Protein AF-0000000087155849 (afdb_homodimer)

Secondary structure (DSSP, 8-state):
-----------TT---PPP-SEEEEEEESSHHHHHHHHHHHTSGGGTTEEEEEEESHHHHHHHHHTTS---SEEEEE--TTS-HHHHHHHHHHHPPTT-EEEEEEPTT----HHHHHHTTEEEEEESSPPHHHHHHHHHHHHH-STT--PPEEEEEEESSTTSSHHHHHHHHHHHHHHHS---EEEEE--TTT--HHHHTT---S--HHHHHT-SS---HHHHHHHPEEEETTEEEE------SS-----TTTTHHHHHHHHHH-SEEEEE--S---HHHHHHHHH-SEEEEEE-SSHHHHHHHHHHHHHHHHH-TTSPPPEEEEEEET-TT-----HHHHHHHHTS--S-EEEP-HHHHHHHHHHT--HHHH-TTSHHHHHHHHHHHHHHT---HHHHHHHHHHHHHHHHHHHHTT-/-----------TT---PPP-SEEEEEEESSHHHHHHHHHHHTSGGGTTEEEEEEESHHHHHHHHHHHS---SEEEEE--TTS-HHHHHHHHHHHPPTT-EEEEEEPTT----HHHHHHTTEEEEEESSPPHHHHHHHHHHHHH-STT--PPEEEEEEESSTTSSHHHHHHHHHHHHHHHS---EEEEE--TTT--HHHHTT---S--HHHHHT-SS---HHHHHHHPEEEETTEEEE------SS-----TTTTHHHHHHHHHH-SEEEEE--S---HHHHHHHHH-SEEEEEE-SSHHHHHHHHHHHHHHHHH-TTSPPPEEEEEEET-TT-----HHHHHHHHTS--S-EEEP-HHHHHHHHHHT--HHHH-TTSHHHHHHHHHHHHHHT---HHHHHHHHHHHHHHHHHHHHHH-

InterPro domains:
  IPR025669 AAA domain [PF13614] (152-315)
  IPR027417 P-loop containing nucleoside triphosphate hydrolase [G3DSA:3.40.50.300] (150-393)
  IPR027417 P-loop containing nucleoside triphosphate hydrolase [SSF52540] (152-393)
  IPR050625 ParA/MinD ATPase [PTHR43384] (145-398)

Organism: NCBI:txid2511166

pLDDT: mean 89.04, std 16.23, range [25.33, 98.94]

Radius of gyration: 33.98 Å; Cα contacts (8 Å, |Δi|>4): 1554; chains: 2; bounding box: 78×112×89 Å

Nearest PDB structures (foldseek):
  3ea0-assembly1_A  TM=8.846E-01  e=7.416E-14  Chlorobaculum tepidum TLS
  3ea0-assembly1_B  TM=8.672E-01  e=1.400E-13  Chlorobaculum tepidum TLS
  4n0p-assembly2_B  TM=9.136E-01  e=2.828E-12  Caulobacter vibrioides CB15
  4n0p-assembly5_E  TM=9.265E-01  e=3.394E-11  Caulobacter vibrioides CB15
  1qmp-assembly3_C  TM=7.664E-01  e=9.665E-04  Geobacillus stearothermophilus

Sequence (836 aa):
MTAPQQDEPPHADDYIAPAPRISVQAFCASVATATTARAAAEDRRLAKAHLSVHMGGIVAAIDTYHKAPTPNVIVLETEPDKDFLAGLDELATVCDPGTRVVVLGTPGEVAPYRELVRRGVNDYVVGPVKVLDIVRSICSLFSASEAVSVGRLIAVAGAKGGVGASTIAHNVAWTIARDLGLDSVVIDLDLAFGTAGLDYNQDPVQGIANAVFAPERPDTAFMDRLLAKCSDHLSLLAAPATLDQVYDFGADAFDAIFDTMRMTTSCIVLDVPHQWTAWTKRVLVGADDILIVAEPDLANMRNTKNMLNLLKSARPNDRPPLYCLNQVGMPKRPEIEVKEFAKSIESQPIAAIPFDCRLFGEAANNGQMIAEVSARHRTTKTFLQIAQRLTGRPDLAEERESLLSPILKRLQGRRAAGMTAPQQDEPPHADDYIAPAPRISVQAFCASVATATTARAAAEDRRLAKAHLSVHMGGIVAAIDTYHKAPTPNVIVLETEPDKDFLAGLDELATVCDPGTRVVVLGTPGEVAPYRELVRRGVNDYVVGPVKVLDIVRSICSLFSASEAVSVGRLIAVAGAKGGVGASTIAHNVAWTIARDLGLDSVVIDLDLAFGTAGLDYNQDPVQGIANAVFAPERPDTAFMDRLLAKCSDHLSLLAAPATLDQVYDFGADAFDAIFDTMRMTTSCIVLDVPHQWTAWTKRVLVGADDILIVAEPDLANMRNTKNMLNLLKSARPNDRPPLYCLNQVGMPKRPEIEVKEFAKSIESQPIAAIPFDCRLFGEAANNGQMIAEVSARHRTTKTFLQIAQRLTGRPDLAEERESLLSPILKRLQGRRAAG

Foldseek 3Di:
DPPPPPPDPPPPPPDQAAAAQWEEEEEDADPLVQVQQVVLCLALSCVNYHYYYHYDFLVVLLVVLVVPADIQEYEGEDDPVDPVLVSLQSNVVSHDPNREYEYEYEAPDPPPPVSCVVSRHPYYHYDPDHSVNVRRSNRVVPVPDPPQQQAAFEEFEELDPPLCSLLLLLQLQVCCCPVVVFQEEEEEPPQQAGQLCLLLVHDDPAADCCQLPPPDQDALVNRVVQWDDSDPRYTYRDHNNHVPDDDDDDQCSCVSVSNRCRRPGHYYGYHQYHDDDNNSVSSQLNGQAYEYEAAFDDSSLVSVLVVQVVSCVSNVPHDGHAYEHEQPDDPPDDGHDQVNSCVSSVHHHQYYYHRDCPQSVVSSNVSHRSCVSPVPDPNVVRSNSVSCVRNVPPDPVVVVVVVCVVVVVVVVVVVVVD/DDPPPPPPPPPPPPDQAAAAQWEEEEEEADPLVQVLQVVLCLALSCVNYHYYYHYDFLVVLLVVLVVPADIQEYEGEDDPVDPVLVSLQSNVVSHDPNREYEYEYEAPDPDPVVSCVVSRHPYYHYDPDHSVNVRRSNRCVPVPDPPQQQAAFEEFEELDPPLCSLLLLLQLQVCCCPVVVFQEEEEEPPQQAGQLCLLLVHDDPAADCCQLPPPDQDALVNRVVQWDDSDPRYTYRDHNNHVPDDDDDDQCSCVSVSNRCRRPGHYYRYHQYHDDDNNSVSSQLNGLAYEYEAAFDDSRLVSVLVVQVVSCVSRVPHDGHAYEHEQPDDPPDDGHDQVNSCVSSVHHHQYYYHRDCPQSVVSSNVSHRSCVSPVPDPNVVRSNSVSCVRNVPPDPVVVVCVVCVVVVVVVVVVVVVD

Structure (mmCIF, N/CA/C/O backbone):
data_AF-0000000087155849-model_v1
#
loop_
_entity.id
_entity.type
_entity.pdbx_description
1 polymer 'Septum site-determining protein MinD'
#
loop_
_atom_site.group_PDB
_atom_site.id
_atom_site.type_symbol
_atom_site.label_atom_id
_atom_site.label_alt_id
_atom_site.label_comp_id
_atom_site.label_asym_id
_atom_site.label_entity_id
_atom_site.label_seq_id
_atom_site.pdbx_PDB_ins_code
_atom_site.Cartn_x
_atom_site.Cartn_y
_atom_site.Cartn_z
_atom_site.occupancy
_atom_site.B_iso_or_equiv
_atom_site.auth_seq_id
_atom_site.auth_comp_id
_atom_site.auth_asym_id
_atom_site.auth_atom_id
_atom_site.pdbx_PDB_model_num
ATOM 1 N N . MET A 1 1 ? -2.629 48.656 43.031 1 27.56 1 MET A N 1
ATOM 2 C CA . MET A 1 1 ? -1.814 47.469 42.812 1 27.56 1 MET A CA 1
ATOM 3 C C . MET A 1 1 ? -2.273 46.688 41.594 1 27.56 1 MET A C 1
ATOM 5 O O . MET A 1 1 ? -3.357 46.094 41.594 1 27.56 1 MET A O 1
ATOM 9 N N . THR A 1 2 ? -1.999 47.156 40.344 1 30.59 2 THR A N 1
ATOM 10 C CA . THR A 1 2 ? -2.553 46.781 39.031 1 30.59 2 THR A CA 1
ATOM 11 C C . THR A 1 2 ? -2.17 45.344 38.688 1 30.59 2 THR A C 1
ATOM 13 O O . THR A 1 2 ? -0.992 44.969 38.719 1 30.59 2 THR A O 1
ATOM 16 N N . ALA A 1 3 ? -3.115 44.344 38.812 1 38.62 3 ALA A N 1
ATOM 17 C CA . ALA A 1 3 ? -2.93 42.938 38.594 1 38.62 3 ALA A CA 1
ATOM 18 C C . ALA A 1 3 ? -2.18 42.688 37.281 1 38.62 3 ALA A C 1
ATOM 20 O O . ALA A 1 3 ? -2.469 43.312 36.25 1 38.62 3 ALA A O 1
ATOM 21 N N . PRO A 1 4 ? -0.916 42.188 37.375 1 33.47 4 PRO A N 1
ATOM 22 C CA . PRO A 1 4 ? -0.141 41.906 36.156 1 33.47 4 PRO A CA 1
ATOM 23 C C . PRO A 1 4 ? -0.95 41.188 35.094 1 33.47 4 PRO A C 1
ATOM 25 O O . PRO A 1 4 ? -1.827 40.375 35.438 1 33.47 4 PRO A O 1
ATOM 28 N N . GLN A 1 5 ? -1.259 41.812 33.969 1 30.84 5 GLN A N 1
ATOM 29 C CA . GLN A 1 5 ? -1.946 41.25 32.812 1 30.84 5 GLN A CA 1
ATOM 30 C C . GLN A 1 5 ? -1.403 39.875 32.469 1 30.84 5 GLN A C 1
ATOM 32 O O . GLN A 1 5 ? -0.206 39.719 32.25 1 30.84 5 GLN A O 1
ATOM 37 N N . GLN A 1 6 ? -1.918 38.812 33.062 1 31.44 6 GLN A N 1
ATOM 38 C CA . GLN A 1 6 ? -1.651 37.438 32.719 1 31.44 6 GLN A CA 1
ATOM 39 C C . GLN A 1 6 ? -1.479 37.25 31.203 1 31.44 6 GLN A C 1
ATOM 41 O O . GLN A 1 6 ? -2.33 37.688 30.422 1 31.44 6 GLN A O 1
ATOM 46 N N . ASP A 1 7 ? -0.251 37.281 30.656 1 31.78 7 ASP A N 1
ATOM 47 C CA . ASP A 1 7 ? 0.122 36.906 29.297 1 31.78 7 ASP A CA 1
ATOM 48 C C . ASP A 1 7 ? -0.764 35.781 28.766 1 31.78 7 ASP A C 1
ATOM 50 O O . ASP A 1 7 ? -0.834 34.719 29.375 1 31.78 7 ASP A O 1
ATOM 54 N N . GLU A 1 8 ? -1.928 36.062 28.203 1 33.41 8 GLU A N 1
ATOM 55 C CA . GLU A 1 8 ? -2.773 35.094 27.516 1 33.41 8 GLU A CA 1
ATOM 56 C C . GLU A 1 8 ? -1.933 34.062 26.781 1 33.41 8 GLU A C 1
ATOM 58 O O . GLU A 1 8 ? -0.895 34.406 26.203 1 33.41 8 GLU A O 1
ATOM 63 N N . PRO A 1 9 ? -1.971 32.781 27.172 1 35.34 9 PRO A N 1
ATOM 64 C CA . PRO A 1 9 ? -1.247 31.75 26.438 1 35.34 9 PRO A CA 1
ATOM 65 C C . PRO A 1 9 ? -1.222 32 24.938 1 35.34 9 PRO A C 1
ATOM 67 O O . PRO A 1 9 ? -2.127 32.656 24.391 1 35.34 9 PRO A O 1
ATOM 70 N N . PRO A 1 10 ? -0.081 32.219 24.328 1 36.31 10 PRO A N 1
ATOM 71 C CA . PRO A 1 10 ? -0.07 32.344 22.875 1 36.31 10 PRO A CA 1
ATOM 72 C C . PRO A 1 10 ? -1.186 31.547 22.203 1 36.31 10 PRO A C 1
ATOM 74 O O . PRO A 1 10 ? -1.538 30.453 22.656 1 36.31 10 PRO A O 1
ATOM 77 N N . HIS A 1 11 ? -2.266 32.031 21.703 1 35.94 11 HIS A N 1
ATOM 78 C CA . HIS A 1 11 ? -3.338 31.438 20.922 1 35.94 11 HIS A CA 1
ATOM 79 C C . HIS A 1 11 ? -2.828 30.25 20.109 1 35.94 11 HIS A C 1
ATOM 81 O O . HIS A 1 11 ? -1.78 30.344 19.453 1 35.94 11 HIS A O 1
ATOM 87 N N . ALA A 1 12 ? -2.939 29.047 20.469 1 40.12 12 ALA A N 1
ATOM 88 C CA . ALA A 1 12 ? -2.84 27.781 19.766 1 40.12 12 ALA A CA 1
ATOM 89 C C . ALA A 1 12 ? -2.867 27.969 18.25 1 40.12 12 ALA A C 1
ATOM 91 O O . ALA A 1 12 ? -2.428 27.109 17.5 1 40.12 12 ALA A O 1
ATOM 92 N N . ASP A 1 13 ? -3.605 28.938 17.594 1 47.88 13 ASP A N 1
ATOM 93 C CA . ASP A 1 13 ? -4.105 29.094 16.234 1 47.88 13 ASP A CA 1
ATOM 94 C C . ASP A 1 13 ? -3.014 29.609 15.305 1 47.88 13 ASP A C 1
ATOM 96 O O . ASP A 1 13 ? -3.305 30.156 14.234 1 47.88 13 ASP A O 1
ATOM 100 N N . ASP A 1 14 ? -1.793 29.891 15.758 1 63.94 14 ASP A N 1
ATOM 101 C CA . ASP A 1 14 ? -0.992 30.594 14.758 1 63.94 14 ASP A CA 1
ATOM 102 C C . ASP A 1 14 ? -0.389 29.609 13.758 1 63.94 14 ASP A C 1
ATOM 104 O O . ASP A 1 14 ? 0.672 29.031 14.008 1 63.94 14 ASP A O 1
ATOM 108 N N . TYR A 1 15 ? -1.086 29.234 12.797 1 78.81 15 TYR A N 1
ATOM 109 C CA . TYR A 1 15 ? -0.652 28.406 11.672 1 78.81 15 TYR A CA 1
ATOM 110 C C . TYR A 1 15 ? 0.608 28.984 11.039 1 78.81 15 TYR A C 1
ATOM 112 O O . TYR A 1 15 ? 0.673 30.172 10.742 1 78.81 15 TYR A O 1
ATOM 120 N N . ILE A 1 16 ? 1.7 28.25 11.102 1 85.38 16 ILE A N 1
ATOM 121 C CA . ILE A 1 16 ? 2.916 28.609 10.383 1 85.38 16 ILE A CA 1
ATOM 122 C C . ILE A 1 16 ? 2.979 27.844 9.062 1 85.38 16 ILE A C 1
ATOM 124 O O . ILE A 1 16 ? 3.182 26.625 9.047 1 85.38 16 ILE A O 1
ATOM 128 N N . ALA A 1 17 ? 2.855 28.469 7.973 1 84.06 17 ALA A N 1
ATOM 129 C CA . ALA A 1 17 ? 2.977 27.859 6.652 1 84.06 17 ALA A CA 1
ATOM 130 C C . ALA A 1 17 ? 4.414 27.422 6.379 1 84.06 17 ALA A C 1
ATOM 132 O O . ALA A 1 17 ? 5.359 28.125 6.742 1 84.06 17 ALA A O 1
ATOM 133 N N . PRO A 1 18 ? 4.586 26.281 5.766 1 86.12 18 PRO A N 1
ATOM 134 C CA . PRO A 1 18 ? 5.945 25.828 5.465 1 86.12 18 PRO A CA 1
ATOM 135 C C . PRO A 1 18 ? 6.691 26.766 4.523 1 86.12 18 PRO A C 1
ATOM 137 O O . PRO A 1 18 ? 6.07 27.406 3.666 1 86.12 18 PRO A O 1
ATOM 140 N N . ALA A 1 19 ? 7.996 26.859 4.691 1 88.69 19 ALA A N 1
ATOM 141 C CA . ALA A 1 19 ? 8.852 27.688 3.838 1 88.69 19 ALA A CA 1
ATOM 142 C C . ALA A 1 19 ? 9.055 27.031 2.473 1 88.69 19 ALA A C 1
ATOM 144 O O . ALA A 1 19 ? 9.031 25.812 2.355 1 88.69 19 ALA A O 1
ATOM 145 N N . PRO A 1 20 ? 9.203 27.812 1.436 1 87.06 20 PRO A N 1
ATOM 146 C CA . PRO A 1 20 ? 9.57 27.266 0.127 1 87.06 20 PRO A CA 1
ATOM 147 C C . PRO A 1 20 ? 11.031 26.812 0.062 1 87.06 20 PRO A C 1
ATOM 149 O O . PRO A 1 20 ? 11.695 26.719 1.097 1 87.06 20 PRO A O 1
ATOM 152 N N . ARG A 1 21 ? 11.414 26.375 -1.143 1 86.38 21 ARG A N 1
ATOM 153 C CA . ARG A 1 21 ? 12.812 26.016 -1.339 1 86.38 21 ARG A CA 1
ATOM 154 C C . ARG A 1 21 ? 13.711 27.234 -1.292 1 86.38 21 ARG A C 1
ATOM 156 O O . ARG A 1 21 ? 13.719 28.047 -2.221 1 86.38 21 ARG A O 1
ATOM 163 N N . ILE A 1 22 ? 14.523 27.391 -0.165 1 91.19 22 ILE A N 1
ATOM 164 C CA . ILE A 1 22 ? 15.422 28.531 0.044 1 91.19 22 ILE A CA 1
ATOM 165 C C . ILE A 1 22 ? 16.656 28.078 0.81 1 91.19 22 ILE A C 1
ATOM 167 O O . ILE A 1 22 ? 16.656 27.016 1.436 1 91.19 22 ILE A O 1
ATOM 171 N N . SER A 1 23 ? 17.688 28.844 0.66 1 94.12 23 SER A N 1
ATOM 172 C CA . SER A 1 23 ? 18.891 28.625 1.467 1 94.12 23 SER A CA 1
ATOM 173 C C . SER A 1 23 ? 18.906 29.562 2.674 1 94.12 23 SER A C 1
ATOM 175 O O . SER A 1 23 ? 18.609 30.75 2.555 1 94.12 23 SER A O 1
ATOM 177 N N . VAL A 1 24 ? 19.156 28.984 3.84 1 96.75 24 VAL A N 1
ATOM 178 C CA . VAL A 1 24 ? 19.219 29.75 5.086 1 96.75 24 VAL A CA 1
ATOM 179 C C . VAL A 1 24 ? 20.547 29.453 5.797 1 96.75 24 VAL A C 1
ATOM 181 O O . VAL A 1 24 ? 20.969 28.297 5.871 1 96.75 24 VAL A O 1
ATOM 184 N N . GLN A 1 25 ? 21.234 30.469 6.242 1 97.5 25 GLN A N 1
ATOM 185 C CA . GLN A 1 25 ? 22.422 30.281 7.07 1 97.5 25 GLN A CA 1
ATOM 186 C C . GLN A 1 25 ? 22.297 31.047 8.391 1 97.5 25 GLN A C 1
ATOM 188 O O . GLN A 1 25 ? 22.031 32.25 8.398 1 97.5 25 GLN A O 1
ATOM 193 N N . ALA A 1 26 ? 22.453 30.328 9.438 1 98.31 26 ALA A N 1
ATOM 194 C CA . ALA A 1 26 ? 22.391 30.922 10.773 1 98.31 26 ALA A CA 1
ATOM 195 C C . ALA A 1 26 ? 23.797 31.078 11.367 1 98.31 26 ALA A C 1
ATOM 197 O O . ALA A 1 26 ? 24.594 30.156 11.32 1 98.31 26 ALA A O 1
ATOM 198 N N . PHE A 1 27 ? 24.094 32.25 11.828 1 97.75 27 PHE A N 1
ATOM 199 C CA . PHE A 1 27 ? 25.344 32.531 12.531 1 97.75 27 PHE A CA 1
ATOM 200 C C . PHE A 1 27 ? 25.078 32.812 14 1 97.75 27 PHE A C 1
ATOM 202 O O . PHE A 1 27 ? 24.672 33.938 14.352 1 97.75 27 PHE A O 1
ATOM 209 N N . CYS A 1 28 ? 25.391 31.844 14.82 1 96.25 28 CYS A N 1
ATOM 210 C CA . CYS A 1 28 ? 25.047 31.891 16.234 1 96.25 28 CYS A CA 1
ATOM 211 C C . CYS A 1 28 ? 26.234 32.312 17.078 1 96.25 28 CYS A C 1
ATOM 213 O O . CYS A 1 28 ? 27.375 32 16.75 1 96.25 28 CYS A O 1
ATOM 215 N N . ALA A 1 29 ? 25.906 33 18.141 1 93.25 29 ALA A N 1
ATOM 216 C CA . ALA A 1 29 ? 26.938 33.438 19.078 1 93.25 29 ALA A CA 1
ATOM 217 C C . ALA A 1 29 ? 27.062 32.469 20.25 1 93.25 29 ALA A C 1
ATOM 219 O O . ALA A 1 29 ? 28.141 32.344 20.844 1 93.25 29 ALA A O 1
ATOM 220 N N . SER A 1 30 ? 26.016 31.781 20.578 1 93.19 30 SER A N 1
ATOM 221 C CA . SER A 1 30 ? 26.016 30.844 21.703 1 93.19 30 SER A CA 1
ATOM 222 C C . SER A 1 30 ? 25.719 29.422 21.234 1 93.19 30 SER A C 1
ATOM 224 O O . SER A 1 30 ? 25.078 29.234 20.188 1 93.19 30 SER A O 1
ATOM 226 N N . VAL A 1 31 ? 26.188 28.516 22.047 1 94.94 31 VAL A N 1
ATOM 227 C CA . VAL A 1 31 ? 25.938 27.109 21.75 1 94.94 31 VAL A CA 1
ATOM 228 C C . VAL A 1 31 ? 24.453 26.797 21.906 1 94.94 31 VAL A C 1
ATOM 230 O O . VAL A 1 31 ? 23.906 25.984 21.156 1 94.94 31 VAL A O 1
ATOM 233 N N . ALA A 1 32 ? 23.859 27.453 22.844 1 94.56 32 ALA A N 1
ATOM 234 C CA . ALA A 1 32 ? 22.422 27.266 23.078 1 94.56 32 ALA A CA 1
ATOM 235 C C . ALA A 1 32 ? 21.609 27.641 21.844 1 94.56 32 ALA A C 1
ATOM 237 O O . ALA A 1 32 ? 20.734 26.891 21.422 1 94.56 32 ALA A O 1
ATOM 238 N N . THR A 1 33 ? 21.938 28.766 21.266 1 94.75 33 THR A N 1
ATOM 239 C CA . THR A 1 33 ? 21.234 29.219 20.078 1 94.75 33 THR A CA 1
ATOM 240 C C . THR A 1 33 ? 21.516 28.297 18.891 1 94.75 33 THR A C 1
ATOM 242 O O . THR A 1 33 ? 20.625 28.016 18.094 1 94.75 33 THR A O 1
ATOM 245 N N . ALA A 1 34 ? 22.734 27.828 18.75 1 96.81 34 ALA A N 1
ATOM 246 C CA . ALA A 1 34 ? 23.109 26.906 17.672 1 96.81 34 ALA A CA 1
ATOM 247 C C . ALA A 1 34 ? 22.312 25.609 17.766 1 96.81 34 ALA A C 1
ATOM 249 O O . ALA A 1 34 ? 21.859 25.078 16.75 1 96.81 34 ALA A O 1
ATOM 250 N N . THR A 1 35 ? 22.188 25.125 18.969 1 97 35 THR A N 1
ATOM 251 C CA . THR A 1 35 ? 21.422 23.906 19.188 1 97 35 THR A CA 1
ATOM 252 C C . THR A 1 35 ? 19.969 24.094 18.797 1 97 35 THR A C 1
ATOM 254 O O . THR A 1 35 ? 19.375 23.234 18.125 1 97 35 THR A O 1
ATOM 257 N N . THR A 1 36 ? 19.422 25.234 19.172 1 96.62 36 THR A N 1
ATOM 258 C CA . THR A 1 36 ? 18.047 25.562 18.844 1 96.62 36 THR A CA 1
ATOM 259 C C . THR A 1 36 ? 17.875 25.703 17.328 1 96.62 36 THR A C 1
ATOM 261 O O . THR A 1 36 ? 16.891 25.219 16.766 1 96.62 36 THR A O 1
ATOM 264 N N . ALA A 1 37 ? 18.797 26.297 16.688 1 96.56 37 ALA A N 1
ATOM 265 C CA . ALA A 1 37 ? 18.75 26.5 15.242 1 96.56 37 ALA A CA 1
ATOM 266 C C . ALA A 1 37 ? 18.844 25.156 14.508 1 96.56 37 ALA A C 1
ATOM 268 O O . ALA A 1 37 ? 18.156 24.953 13.5 1 96.56 37 ALA A O 1
ATOM 269 N N . ARG A 1 38 ? 19.672 24.297 14.984 1 96.75 38 ARG A N 1
ATOM 270 C CA . ARG A 1 38 ? 19.781 22.969 14.383 1 96.75 38 ARG A CA 1
ATOM 271 C C . ARG A 1 38 ? 18.484 22.188 14.516 1 96.75 38 ARG A C 1
ATOM 273 O O . ARG A 1 38 ? 18.062 21.5 13.578 1 96.75 38 ARG A O 1
ATOM 280 N N . ALA A 1 39 ? 17.859 22.297 15.656 1 96.31 39 ALA A N 1
ATOM 281 C CA . ALA A 1 39 ? 16.547 21.672 15.867 1 96.31 39 ALA A CA 1
ATOM 282 C C . ALA A 1 39 ? 15.5 22.266 14.93 1 96.31 39 ALA A C 1
ATOM 284 O O . ALA A 1 39 ? 14.641 21.547 14.406 1 96.31 39 ALA A O 1
ATOM 285 N N . ALA A 1 40 ? 15.57 23.547 14.703 1 96.19 40 ALA A N 1
ATOM 286 C CA . ALA A 1 40 ? 14.664 24.203 13.773 1 96.19 40 ALA A CA 1
ATOM 287 C C . ALA A 1 40 ? 14.852 23.688 12.352 1 96.19 40 ALA A C 1
ATOM 289 O O . ALA A 1 40 ? 13.875 23.516 11.609 1 96.19 40 ALA A O 1
ATOM 290 N N . ALA A 1 41 ? 16.094 23.375 12 1 95 41 ALA A N 1
ATOM 291 C CA . ALA A 1 41 ? 16.406 22.875 10.672 1 95 41 ALA A CA 1
ATOM 292 C C . ALA A 1 41 ? 15.727 21.531 10.406 1 95 41 ALA A C 1
ATOM 294 O O . ALA A 1 41 ? 15.461 21.172 9.258 1 95 41 ALA A O 1
ATOM 295 N N . GLU A 1 42 ? 15.367 20.828 11.469 1 93.31 42 GLU A N 1
ATOM 296 C CA . GLU A 1 42 ? 14.773 19.516 11.359 1 93.31 42 GLU A CA 1
ATOM 297 C C . GLU A 1 42 ? 13.25 19.594 11.344 1 93.31 42 GLU A C 1
ATOM 299 O O . GLU A 1 42 ? 12.57 18.578 11.148 1 93.31 42 GLU A O 1
ATOM 304 N N . ASP A 1 43 ? 12.703 20.781 11.578 1 93.69 43 ASP A N 1
ATOM 305 C CA . ASP A 1 43 ? 11.25 20.969 11.586 1 93.69 43 ASP A CA 1
ATOM 306 C C . ASP A 1 43 ? 10.664 20.781 10.195 1 93.69 43 ASP A C 1
ATOM 308 O O . ASP A 1 43 ? 11.234 21.25 9.203 1 93.69 43 ASP A O 1
ATOM 312 N N . ARG A 1 44 ? 9.453 20.188 10.07 1 90.12 44 ARG A N 1
ATOM 313 C CA . ARG A 1 44 ? 8.82 19.859 8.789 1 90.12 44 ARG A CA 1
ATOM 314 C C . ARG A 1 44 ? 8.562 21.125 7.973 1 90.12 44 ARG A C 1
ATOM 316 O O . ARG A 1 44 ? 8.562 21.078 6.742 1 90.12 44 ARG A O 1
ATOM 323 N N . ARG A 1 45 ? 8.273 22.219 8.586 1 92.25 45 ARG A N 1
ATOM 324 C CA . ARG A 1 45 ? 7.953 23.469 7.895 1 92.25 45 ARG A CA 1
ATOM 325 C C . ARG A 1 45 ? 9.188 24.062 7.227 1 92.25 45 ARG A C 1
ATOM 327 O O . ARG A 1 45 ? 9.078 24.906 6.352 1 92.25 45 ARG A O 1
ATOM 334 N N . LEU A 1 46 ? 10.391 23.562 7.59 1 92.5 46 LEU A N 1
ATOM 335 C CA . LEU A 1 46 ? 11.633 24 6.969 1 92.5 46 LEU A CA 1
ATOM 336 C C . LEU A 1 46 ? 12.266 22.875 6.164 1 92.5 46 LEU A C 1
ATOM 338 O O . LEU A 1 46 ? 13.453 22.922 5.836 1 92.5 46 LEU A O 1
ATOM 342 N N . ALA A 1 47 ? 11.438 21.844 5.879 1 90.06 47 ALA A N 1
ATOM 343 C CA . ALA A 1 47 ? 11.938 20.672 5.172 1 90.06 47 ALA A CA 1
ATOM 344 C C . ALA A 1 47 ? 12.484 21.047 3.799 1 90.06 47 ALA A C 1
ATOM 346 O O . ALA A 1 47 ? 13.43 20.422 3.309 1 90.06 47 ALA A O 1
ATOM 347 N N . LYS A 1 48 ? 12.023 22.031 3.166 1 88.44 48 LYS A N 1
ATOM 348 C CA . LYS A 1 48 ? 12.469 22.438 1.836 1 88.44 48 LYS A CA 1
ATOM 349 C C . LYS A 1 48 ? 13.531 23.531 1.923 1 88.44 48 LYS A C 1
ATOM 351 O O . LYS A 1 48 ? 14.156 23.875 0.917 1 88.44 48 LYS A O 1
ATOM 356 N N . ALA A 1 49 ? 13.695 24.016 3.156 1 91.69 49 ALA A N 1
ATOM 357 C CA . ALA A 1 49 ? 14.727 25.031 3.381 1 91.69 49 ALA A CA 1
ATOM 358 C C . ALA A 1 49 ? 16.062 24.375 3.756 1 91.69 49 ALA A C 1
ATOM 360 O O . ALA A 1 49 ? 16.078 23.391 4.508 1 91.69 49 ALA A O 1
ATOM 361 N N . HIS A 1 50 ? 17.109 24.734 3.139 1 93 50 HIS A N 1
ATOM 362 C CA . HIS A 1 50 ? 18.422 24.266 3.527 1 93 50 HIS A CA 1
ATOM 363 C C . HIS A 1 50 ? 19.062 25.188 4.562 1 93 50 HIS A C 1
ATOM 365 O O . HIS A 1 50 ? 19.781 26.125 4.207 1 93 50 HIS A O 1
ATOM 371 N N . LEU A 1 51 ? 18.797 24.859 5.84 1 96 51 LEU A N 1
ATOM 372 C CA . LEU A 1 51 ? 19.297 25.688 6.93 1 96 51 LEU A CA 1
ATOM 373 C C . LEU A 1 51 ? 20.609 25.125 7.469 1 96 51 LEU A C 1
ATOM 375 O O . LEU A 1 51 ? 20.641 24 7.98 1 96 51 LEU A O 1
ATOM 379 N N . SER A 1 52 ? 21.703 25.844 7.281 1 97 52 SER A N 1
ATOM 380 C CA . SER A 1 52 ? 22.984 25.5 7.883 1 97 52 SER A CA 1
ATOM 381 C C . SER A 1 52 ? 23.297 26.406 9.062 1 97 52 SER A C 1
ATOM 383 O O . SER A 1 52 ? 22.969 27.594 9.055 1 97 52 SER A O 1
ATOM 385 N N . VAL A 1 53 ? 23.938 25.828 10.055 1 97.88 53 VAL A N 1
ATOM 386 C CA . VAL A 1 53 ? 24.188 26.547 11.305 1 97.88 53 VAL A CA 1
ATOM 387 C C . VAL A 1 53 ? 25.688 26.719 11.508 1 97.88 53 VAL A C 1
ATOM 389 O O . VAL A 1 53 ? 26.453 25.75 11.438 1 97.88 53 VAL A O 1
ATOM 392 N N . HIS A 1 54 ? 26.094 27.938 11.742 1 96.94 54 HIS A N 1
ATOM 393 C CA . HIS A 1 54 ? 27.484 28.297 11.992 1 96.94 54 HIS A CA 1
ATOM 394 C C . HIS A 1 54 ? 27.641 29.047 13.305 1 96.94 54 HIS A C 1
ATOM 396 O O . HIS A 1 54 ? 26.672 29.625 13.805 1 96.94 54 HIS A O 1
ATOM 402 N N . MET A 1 55 ? 28.828 28.953 13.828 1 96.88 55 MET A N 1
ATOM 403 C CA . MET A 1 55 ? 29.172 29.766 14.992 1 96.88 55 MET A CA 1
ATOM 404 C C . MET A 1 55 ? 29.906 31.031 14.586 1 96.88 55 MET A C 1
ATOM 406 O O . MET A 1 55 ? 30.344 31.156 13.438 1 96.88 55 MET A O 1
ATOM 410 N N . GLY A 1 56 ? 30 32 15.531 1 94.56 56 GLY A N 1
ATOM 411 C CA . GLY A 1 56 ? 30.844 33.188 15.32 1 94.56 56 GLY A CA 1
ATOM 412 C C . GLY A 1 56 ? 30.047 34.438 15.109 1 94.56 56 GLY A C 1
ATOM 413 O O . GLY A 1 56 ? 30.641 35.531 14.906 1 94.56 56 GLY A O 1
ATOM 414 N N . GLY A 1 57 ? 28.766 34.312 15.094 1 94.38 57 GLY A N 1
ATOM 415 C CA . GLY A 1 57 ? 27.922 35.5 15.047 1 94.38 57 GLY A CA 1
ATOM 416 C C . GLY A 1 57 ? 28.109 36.312 13.789 1 94.38 57 GLY A C 1
ATOM 417 O O . GLY A 1 57 ? 28.406 35.75 12.719 1 94.38 57 GLY A O 1
ATOM 418 N N . ILE A 1 58 ? 27.906 37.594 13.922 1 95.19 58 ILE A N 1
ATOM 419 C CA . ILE A 1 58 ? 27.844 38.5 12.766 1 95.19 58 ILE A CA 1
ATOM 420 C C . ILE A 1 58 ? 29.234 38.625 12.141 1 95.19 58 ILE A C 1
ATOM 422 O O . ILE A 1 58 ? 29.359 38.781 10.93 1 95.19 58 ILE A O 1
ATOM 426 N N . VAL A 1 59 ? 30.266 38.5 12.898 1 95.12 59 VAL A N 1
ATOM 427 C CA . VAL A 1 59 ? 31.641 38.594 12.383 1 95.12 59 VAL A CA 1
ATOM 428 C C . VAL A 1 59 ? 31.922 37.469 11.422 1 95.12 59 VAL A C 1
ATOM 430 O O . VAL A 1 59 ? 32.438 37.656 10.328 1 95.12 59 VAL A O 1
ATOM 433 N N . ALA A 1 60 ? 31.484 36.312 11.836 1 96.31 60 ALA A N 1
ATOM 434 C CA . ALA A 1 60 ? 31.672 35.156 10.977 1 96.31 60 ALA A CA 1
ATOM 435 C C . ALA A 1 60 ? 30.875 35.281 9.695 1 96.31 60 ALA A C 1
ATOM 437 O O . ALA A 1 60 ? 31.312 34.844 8.625 1 96.31 60 ALA A O 1
ATOM 438 N N . ALA A 1 61 ? 29.672 35.781 9.758 1 97.19 61 ALA A N 1
ATOM 439 C CA . ALA A 1 61 ? 28.828 36 8.586 1 97.19 61 ALA A CA 1
ATOM 440 C C . ALA A 1 61 ? 29.5 36.906 7.57 1 97.19 61 ALA A C 1
ATOM 442 O O . ALA A 1 61 ? 29.578 36.594 6.383 1 97.19 61 ALA A O 1
ATOM 443 N N . ILE A 1 62 ? 30.078 38.031 8.07 1 96.19 62 ILE A N 1
ATOM 444 C CA . ILE A 1 62 ? 30.734 39 7.207 1 96.19 62 ILE A CA 1
ATOM 445 C C . ILE A 1 62 ? 31.938 38.344 6.52 1 96.19 62 ILE A C 1
ATOM 447 O O . ILE A 1 62 ? 32.125 38.5 5.309 1 96.19 62 ILE A O 1
ATOM 451 N N . ASP A 1 63 ? 32.719 37.594 7.273 1 96.06 63 ASP A N 1
ATOM 452 C CA . ASP A 1 63 ? 33.875 36.906 6.723 1 96.06 63 ASP A CA 1
ATOM 453 C C . ASP A 1 63 ? 33.5 35.938 5.629 1 96.06 63 ASP A C 1
ATOM 455 O O . ASP A 1 63 ? 34.156 35.844 4.602 1 96.06 63 ASP A O 1
ATOM 459 N N . THR A 1 64 ? 32.438 35.25 5.875 1 96.25 64 THR A N 1
ATOM 460 C CA . THR A 1 64 ? 31.953 34.219 4.945 1 96.25 64 THR A CA 1
ATOM 461 C C . THR A 1 64 ? 31.5 34.875 3.635 1 96.25 64 THR A C 1
ATOM 463 O O . THR A 1 64 ? 31.844 34.375 2.555 1 96.25 64 THR A O 1
ATOM 466 N N . TYR A 1 65 ? 30.797 36 3.75 1 95.88 65 TYR A N 1
ATOM 467 C CA . TYR A 1 65 ? 30.141 36.531 2.572 1 95.88 65 TYR A CA 1
ATOM 468 C C . TYR A 1 65 ? 31.047 37.469 1.814 1 95.88 65 TYR A C 1
ATOM 470 O O . TYR A 1 65 ? 30.703 37.969 0.736 1 95.88 65 TYR A O 1
ATOM 478 N N . HIS A 1 66 ? 32.281 37.719 2.354 1 92.31 66 HIS A N 1
ATOM 479 C CA . HIS A 1 66 ? 33.344 38.375 1.572 1 92.31 66 HIS A CA 1
ATOM 480 C C . HIS A 1 66 ? 33.812 37.469 0.434 1 92.31 66 HIS A C 1
ATOM 482 O O . HIS A 1 66 ? 34.281 37.969 -0.597 1 92.31 66 HIS A O 1
ATOM 488 N N . LYS A 1 67 ? 33.594 36.219 0.636 1 91 67 LYS A N 1
ATOM 489 C CA . LYS A 1 67 ? 34.188 35.25 -0.271 1 91 67 LYS A CA 1
ATOM 490 C C . LYS A 1 67 ? 33.094 34.438 -0.991 1 91 67 LYS A C 1
ATOM 492 O O . LYS A 1 67 ? 33.406 33.625 -1.844 1 91 67 LYS A O 1
ATOM 497 N N . ALA A 1 68 ? 31.922 34.562 -0.626 1 90.75 68 ALA A N 1
ATOM 498 C CA . ALA A 1 68 ? 30.844 33.75 -1.171 1 90.75 68 ALA A CA 1
ATOM 499 C C . ALA A 1 68 ? 29.547 34.562 -1.289 1 90.75 68 ALA A C 1
ATOM 501 O O . ALA A 1 68 ? 29.359 35.531 -0.57 1 90.75 68 ALA A O 1
ATOM 502 N N . PRO A 1 69 ? 28.688 34.188 -2.195 1 92.5 69 PRO A N 1
ATOM 503 C CA . PRO A 1 69 ? 27.391 34.844 -2.266 1 92.5 69 PRO A CA 1
ATOM 504 C C . PRO A 1 69 ? 26.516 34.562 -1.042 1 92.5 69 PRO A C 1
ATOM 506 O O . PRO A 1 69 ? 26.703 33.562 -0.358 1 92.5 69 PRO A O 1
ATOM 509 N N . THR A 1 70 ? 25.578 35.438 -0.721 1 95.06 70 THR A N 1
ATOM 510 C CA . THR A 1 70 ? 24.703 35.281 0.435 1 95.06 70 THR A CA 1
ATOM 511 C C . THR A 1 70 ? 23.547 34.344 0.11 1 95.06 70 THR A C 1
ATOM 513 O O . THR A 1 70 ? 23.172 34.188 -1.056 1 95.06 70 THR A O 1
ATOM 516 N N . PRO A 1 71 ? 23.016 33.656 1.153 1 96.12 71 PRO A N 1
ATOM 517 C CA . PRO A 1 71 ? 21.797 32.875 0.982 1 96.12 71 PRO A CA 1
ATOM 518 C C . PRO A 1 71 ? 20.547 33.75 0.872 1 96.12 71 PRO A C 1
ATOM 520 O O . PRO A 1 71 ? 20.625 34.969 0.864 1 96.12 71 PRO A O 1
ATOM 523 N N . ASN A 1 72 ? 19.375 33.062 0.762 1 94.25 72 ASN A N 1
ATOM 524 C CA . ASN A 1 72 ? 18.094 33.781 0.741 1 94.25 72 ASN A CA 1
ATOM 525 C C . ASN A 1 72 ? 17.812 34.469 2.082 1 94.25 72 ASN A C 1
ATOM 527 O O . ASN A 1 72 ? 17.25 35.562 2.127 1 94.25 72 ASN A O 1
ATOM 531 N N . VAL A 1 73 ? 18.203 33.781 3.18 1 96.44 73 VAL A N 1
ATOM 532 C CA . VAL A 1 73 ? 17.938 34.281 4.523 1 96.44 73 VAL A CA 1
ATOM 533 C C . VAL A 1 73 ? 19.188 34.125 5.387 1 96.44 73 VAL A C 1
ATOM 535 O O . VAL A 1 73 ? 19.828 33.062 5.375 1 96.44 73 VAL A O 1
ATOM 538 N N . ILE A 1 74 ? 19.562 35.188 6.109 1 97.44 74 ILE A N 1
ATOM 539 C CA . ILE A 1 74 ? 20.609 35.125 7.121 1 97.44 74 ILE A CA 1
ATOM 540 C C . ILE A 1 74 ? 20 35.312 8.508 1 97.44 74 ILE A C 1
ATOM 542 O O . ILE A 1 74 ? 19.203 36.219 8.734 1 97.44 74 ILE A O 1
ATOM 546 N N . VAL A 1 75 ? 20.297 34.375 9.391 1 97.69 75 VAL A N 1
ATOM 547 C CA . VAL A 1 75 ? 19.875 34.5 10.781 1 97.69 75 VAL A CA 1
ATOM 548 C C . VAL A 1 75 ? 21.078 34.844 11.664 1 97.69 75 VAL A C 1
ATOM 550 O O . VAL A 1 75 ? 22.078 34.125 11.656 1 97.69 75 VAL A O 1
ATOM 553 N N . LEU A 1 76 ? 20.953 35.938 12.438 1 96.19 76 LEU A N 1
ATOM 554 C CA . LEU A 1 76 ? 22.078 36.438 13.234 1 96.19 76 LEU A CA 1
ATOM 555 C C . LEU A 1 76 ? 21.703 36.531 14.703 1 96.19 76 LEU A C 1
ATOM 557 O O . LEU A 1 76 ? 20.641 37.062 15.039 1 96.19 76 LEU A O 1
ATOM 561 N N . GLU A 1 77 ? 22.547 36.031 15.523 1 94.62 77 GLU A N 1
ATOM 562 C CA . GLU A 1 77 ? 22.375 36.25 16.953 1 94.62 77 GLU A CA 1
ATOM 563 C C . GLU A 1 77 ? 23.172 37.469 17.422 1 94.62 77 GLU A C 1
ATOM 565 O O . GLU A 1 77 ? 24.344 37.625 17.047 1 94.62 77 GLU A O 1
ATOM 570 N N . THR A 1 78 ? 22.531 38.219 18.266 1 91.38 78 THR A N 1
ATOM 571 C CA . THR A 1 78 ? 23.25 39.375 18.797 1 91.38 78 THR A CA 1
ATOM 572 C C . THR A 1 78 ? 24.234 38.938 19.875 1 91.38 78 THR A C 1
ATOM 574 O O . THR A 1 78 ? 24.047 37.906 20.516 1 91.38 78 THR A O 1
ATOM 577 N N . GLU A 1 79 ? 25.266 39.656 19.906 1 84.94 79 GLU A N 1
ATOM 578 C CA . GLU A 1 79 ? 26.266 39.5 20.953 1 84.94 79 GLU A CA 1
ATOM 579 C C . GLU A 1 79 ? 26.375 40.75 21.828 1 84.94 79 GLU A C 1
ATOM 581 O O . GLU A 1 79 ? 26.609 41.844 21.328 1 84.94 79 GLU A O 1
ATOM 586 N N . PRO A 1 80 ? 26.188 40.594 23.141 1 76.75 80 PRO A N 1
ATOM 587 C CA . PRO A 1 80 ? 26.188 41.781 24.016 1 76.75 80 PRO A CA 1
ATOM 588 C C . PRO A 1 80 ? 27.484 42.594 23.938 1 76.75 80 PRO A C 1
ATOM 590 O O . PRO A 1 80 ? 27.453 43.812 24.094 1 76.75 80 PRO A O 1
ATOM 593 N N . ASP A 1 81 ? 28.609 42.031 23.734 1 74.56 81 ASP A N 1
ATOM 594 C CA . ASP A 1 81 ? 29.906 42.688 23.828 1 74.56 81 ASP A CA 1
ATOM 595 C C . ASP A 1 81 ? 30.312 43.312 22.484 1 74.56 81 ASP A C 1
ATOM 597 O O . ASP A 1 81 ? 31.391 43.875 22.375 1 74.56 81 ASP A O 1
ATOM 601 N N . LYS A 1 82 ? 29.391 43.312 21.547 1 76.81 82 LYS A N 1
ATOM 602 C CA . LYS A 1 82 ? 29.766 43.781 20.219 1 76.81 82 LYS A CA 1
ATOM 603 C C . LYS A 1 82 ? 28.797 44.875 19.734 1 76.81 82 LYS A C 1
ATOM 605 O O . LYS A 1 82 ? 27.641 44.875 20.141 1 76.81 82 LYS A O 1
ATOM 610 N N . ASP A 1 83 ? 29.375 45.781 19.078 1 86.56 83 ASP A N 1
ATOM 611 C CA . ASP A 1 83 ? 28.516 46.75 18.375 1 86.56 83 ASP A CA 1
ATOM 612 C C . ASP A 1 83 ? 27.781 46.094 17.219 1 86.56 83 ASP A C 1
ATOM 614 O O . ASP A 1 83 ? 28.281 46.094 16.078 1 86.56 83 ASP A O 1
ATOM 618 N N . PHE A 1 84 ? 26.656 45.594 17.469 1 90.06 84 PHE A N 1
ATOM 619 C CA . PHE A 1 84 ? 25.891 44.781 16.516 1 90.06 84 PHE A CA 1
ATOM 620 C C . PHE A 1 84 ? 25.422 45.656 15.344 1 90.06 84 PHE A C 1
ATOM 622 O O . PHE A 1 84 ? 25.391 45.219 14.203 1 90.06 84 PHE A O 1
ATOM 629 N N . LEU A 1 85 ? 25.141 46.969 15.625 1 89.75 85 LEU A N 1
ATOM 630 C CA . LEU A 1 85 ? 24.656 47.875 14.586 1 89.75 85 LEU A CA 1
ATOM 631 C C . LEU A 1 85 ? 25.766 48.156 13.57 1 89.75 85 LEU A C 1
ATOM 633 O O . LEU A 1 85 ? 25.516 48.188 12.359 1 89.75 85 LEU A O 1
ATOM 637 N N . ALA A 1 86 ? 26.922 48.312 14.141 1 92.06 86 ALA A N 1
ATOM 638 C CA . ALA A 1 86 ? 28.062 48.5 13.242 1 92.06 86 ALA A CA 1
ATOM 639 C C . ALA A 1 86 ? 28.281 47.25 12.391 1 92.06 86 ALA A C 1
ATOM 641 O O . ALA A 1 86 ? 28.641 47.344 11.219 1 92.06 86 ALA A O 1
ATOM 642 N N . GLY A 1 87 ? 28.109 46.188 13.016 1 93.5 87 GLY A N 1
ATOM 643 C CA . GLY A 1 87 ? 28.234 44.938 12.289 1 93.5 87 GLY A CA 1
ATOM 644 C C . GLY A 1 87 ? 27.219 44.781 11.164 1 93.5 87 GLY A C 1
ATOM 645 O O . GLY A 1 87 ? 27.547 44.312 10.086 1 93.5 87 GLY A O 1
ATOM 646 N N . LEU A 1 88 ? 25.984 45.188 11.391 1 93.88 88 LEU A N 1
ATOM 647 C CA . LEU A 1 88 ? 24.938 45.125 10.375 1 93.88 88 LEU A CA 1
ATOM 648 C C . LEU A 1 88 ? 25.281 46 9.188 1 93.88 88 LEU A C 1
ATOM 650 O O . LEU A 1 88 ? 25.031 45.656 8.039 1 93.88 88 LEU A O 1
ATOM 654 N N . ASP A 1 89 ? 25.812 47.188 9.477 1 94.44 89 ASP A N 1
ATOM 655 C CA . ASP A 1 89 ? 26.234 48.094 8.406 1 94.44 89 ASP A CA 1
ATOM 656 C C . ASP A 1 89 ? 27.312 47.438 7.527 1 94.44 89 ASP A C 1
ATOM 658 O O . ASP A 1 89 ? 27.25 47.531 6.301 1 94.44 89 ASP A O 1
ATOM 662 N N . GLU A 1 90 ? 28.234 46.812 8.227 1 95.19 90 GLU A N 1
ATOM 663 C CA . GLU A 1 90 ? 29.281 46.094 7.48 1 95.19 90 GLU A CA 1
ATOM 664 C C . GLU A 1 90 ? 28.703 44.938 6.68 1 95.19 90 GLU A C 1
ATOM 666 O O . GLU A 1 90 ? 29.094 44.719 5.535 1 95.19 90 GLU A O 1
ATOM 671 N N . LEU A 1 91 ? 27.797 44.156 7.262 1 95.94 91 LEU A N 1
ATOM 672 C CA . LEU A 1 91 ? 27.141 43.031 6.586 1 95.94 91 LEU A CA 1
ATOM 673 C C . LEU A 1 91 ? 26.422 43.5 5.324 1 95.94 91 LEU A C 1
ATOM 675 O O . LEU A 1 91 ? 26.438 42.812 4.305 1 95.94 91 LEU A O 1
ATOM 679 N N . ALA A 1 92 ? 25.781 44.656 5.336 1 94.12 92 ALA A N 1
ATOM 680 C CA . ALA A 1 92 ? 25.031 45.188 4.215 1 94.12 92 ALA A CA 1
ATOM 681 C C . ALA A 1 92 ? 25.922 45.406 2.994 1 94.12 92 ALA A C 1
ATOM 683 O O . ALA A 1 92 ? 25.453 45.312 1.856 1 94.12 92 ALA A O 1
ATOM 684 N N . THR A 1 93 ? 27.188 45.594 3.25 1 93.31 93 THR A N 1
ATOM 685 C CA . THR A 1 93 ? 28.109 45.844 2.152 1 93.31 93 THR A CA 1
ATOM 686 C C . THR A 1 93 ? 28.438 44.531 1.413 1 93.31 93 THR A C 1
ATOM 688 O O . THR A 1 93 ? 28.906 44.562 0.269 1 93.31 93 THR A O 1
ATOM 691 N N . VAL A 1 94 ? 28.266 43.5 2.027 1 94.06 94 VAL A N 1
ATOM 692 C CA . VAL A 1 94 ? 28.641 42.219 1.412 1 94.06 94 VAL A CA 1
ATOM 693 C C . VAL A 1 94 ? 27.375 41.406 1.111 1 94.06 94 VAL A C 1
ATOM 695 O O . VAL A 1 94 ? 27.469 40.281 0.647 1 94.06 94 VAL A O 1
ATOM 698 N N . CYS A 1 95 ? 26.188 41.875 1.421 1 92.94 95 CYS A N 1
ATOM 699 C CA . CYS A 1 95 ? 24.922 41.156 1.23 1 92.94 95 CYS A CA 1
ATOM 700 C C . CYS A 1 95 ? 24.359 41.406 -0.165 1 92.94 95 CYS A C 1
ATOM 702 O O . CYS A 1 95 ? 24.344 42.562 -0.635 1 92.94 95 CYS A O 1
ATOM 704 N N . ASP A 1 96 ? 24 40.344 -0.803 1 90.44 96 ASP A N 1
ATOM 705 C CA . ASP A 1 96 ? 23.328 40.469 -2.096 1 90.44 96 ASP A CA 1
ATOM 706 C C . ASP A 1 96 ? 21.938 41.062 -1.945 1 90.44 96 ASP A C 1
ATOM 708 O O . ASP A 1 96 ? 21.297 40.938 -0.901 1 90.44 96 ASP A O 1
ATOM 712 N N . PRO A 1 97 ? 21.469 41.719 -3.092 1 86.75 97 PRO A N 1
ATOM 713 C CA . PRO A 1 97 ? 20.094 42.25 -3.057 1 86.75 97 PRO A CA 1
ATOM 714 C C . PRO A 1 97 ? 19.062 41.125 -2.875 1 86.75 97 PRO A C 1
ATOM 716 O O . PRO A 1 97 ? 19.188 40.062 -3.449 1 86.75 97 PRO A O 1
ATOM 719 N N . GLY A 1 98 ? 18.156 41.375 -2.041 1 88.25 98 GLY A N 1
ATOM 720 C CA . GLY A 1 98 ? 17.078 40.438 -1.862 1 88.25 98 GLY A CA 1
ATOM 721 C C . GLY A 1 98 ? 17.266 39.531 -0.663 1 88.25 98 GLY A C 1
ATOM 722 O O . GLY A 1 98 ? 16.328 38.812 -0.264 1 88.25 98 GLY A O 1
ATOM 723 N N . THR A 1 99 ? 18.516 39.438 -0.103 1 93.31 99 THR A N 1
ATOM 724 C CA . THR A 1 99 ? 18.75 38.656 1.086 1 93.31 99 THR A CA 1
ATOM 725 C C . THR A 1 99 ? 17.953 39.188 2.275 1 93.31 99 THR A C 1
ATOM 727 O O . THR A 1 99 ? 17.938 40.375 2.523 1 93.31 99 THR A O 1
ATOM 730 N N . ARG A 1 100 ? 17.234 38.312 2.928 1 94.5 100 ARG A N 1
ATOM 731 C CA . ARG A 1 100 ? 16.484 38.688 4.125 1 94.5 100 ARG A CA 1
ATOM 732 C C . ARG A 1 100 ? 17.281 38.344 5.387 1 94.5 100 ARG A C 1
ATOM 734 O O . ARG A 1 100 ? 18.031 37.375 5.418 1 94.5 100 ARG A O 1
ATOM 741 N N . VAL A 1 101 ? 17.078 39.219 6.414 1 95.38 101 VAL A N 1
ATOM 742 C CA . VAL A 1 101 ? 17.891 39.062 7.617 1 95.38 101 VAL A CA 1
ATOM 743 C C . VAL A 1 101 ? 16.984 38.969 8.844 1 95.38 101 VAL A C 1
ATOM 745 O O . VAL A 1 101 ? 16.094 39.812 9.031 1 95.38 101 VAL A O 1
ATOM 748 N N . VAL A 1 102 ? 17.188 37.938 9.641 1 95.5 102 VAL A N 1
ATOM 749 C CA . VAL A 1 102 ? 16.516 37.75 10.93 1 95.5 102 VAL A CA 1
ATOM 750 C C . VAL A 1 102 ? 17.531 37.906 12.055 1 95.5 102 VAL A C 1
ATOM 752 O O . VAL A 1 102 ? 18.625 37.344 11.992 1 95.5 102 VAL A O 1
ATOM 755 N N . VAL A 1 103 ? 17.172 38.625 13.039 1 94.38 103 VAL A N 1
ATOM 756 C CA . VAL A 1 103 ? 18.078 38.844 14.172 1 94.38 103 VAL A CA 1
ATOM 757 C C . VAL A 1 103 ? 17.484 38.188 15.422 1 94.38 103 VAL A C 1
ATOM 759 O O . VAL A 1 103 ? 16.297 38.406 15.734 1 94.38 103 VAL A O 1
ATOM 762 N N . LEU A 1 104 ? 18.328 37.406 16.094 1 93.75 104 LEU A N 1
ATOM 763 C CA . LEU A 1 104 ? 17.969 36.812 17.375 1 93.75 104 LEU A CA 1
ATOM 764 C C . LEU A 1 104 ? 18.625 37.562 18.531 1 93.75 104 LEU A C 1
ATOM 766 O O . LEU A 1 104 ? 19.859 37.562 18.656 1 93.75 104 LEU A O 1
ATOM 770 N N . GLY A 1 105 ? 17.828 38.125 19.297 1 89.5 105 GLY A N 1
ATOM 771 C CA . GLY A 1 105 ? 18.344 38.938 20.391 1 89.5 105 GLY A CA 1
ATOM 772 C C . GLY A 1 105 ? 18.469 38.156 21.688 1 89.5 105 GLY A C 1
ATOM 773 O O . GLY A 1 105 ? 17.938 37.062 21.812 1 89.5 105 GLY A O 1
ATOM 774 N N . THR A 1 106 ? 19.297 38.688 22.578 1 81.19 106 THR A N 1
ATOM 775 C CA . THR A 1 106 ? 19.438 38.094 23.906 1 81.19 106 THR A CA 1
ATOM 776 C C . THR A 1 106 ? 18.297 38.562 24.812 1 81.19 106 THR A C 1
ATOM 778 O O . THR A 1 106 ? 17.688 39.594 24.578 1 81.19 106 THR A O 1
ATOM 781 N N . PRO A 1 107 ? 18.078 37.594 25.828 1 74.75 107 PRO A N 1
ATOM 782 C CA . PRO A 1 107 ? 17.016 38 26.75 1 74.75 107 PRO A CA 1
ATOM 783 C C . PRO A 1 107 ? 17.281 39.344 27.406 1 74.75 107 PRO A C 1
ATOM 785 O O . PRO A 1 107 ? 18.406 39.594 27.844 1 74.75 107 PRO A O 1
ATOM 788 N N . GLY A 1 108 ? 16.312 40.188 27.484 1 70.69 108 GLY A N 1
ATOM 789 C CA . GLY A 1 108 ? 16.406 41.469 28.188 1 70.69 108 GLY A CA 1
ATOM 790 C C . GLY A 1 108 ? 17.016 42.562 27.375 1 70.69 108 GLY A C 1
ATOM 791 O O . GLY A 1 108 ? 17.062 43.719 27.797 1 70.69 108 GLY A O 1
ATOM 792 N N . GLU A 1 109 ? 17.516 42.125 26.234 1 69.5 109 GLU A N 1
ATOM 793 C CA . GLU A 1 109 ? 18.125 43.156 25.375 1 69.5 109 GLU A CA 1
ATOM 794 C C . GLU A 1 109 ? 17.078 44.062 24.766 1 69.5 109 GLU A C 1
ATOM 796 O O . GLU A 1 109 ? 16.031 43.625 24.328 1 69.5 109 GLU A O 1
ATOM 801 N N . VAL A 1 110 ? 17.078 45.312 25.109 1 60.5 110 VAL A N 1
ATOM 802 C CA . VAL A 1 110 ? 16.203 46.312 24.5 1 60.5 110 VAL A CA 1
ATOM 803 C C . VAL A 1 110 ? 16.781 46.781 23.172 1 60.5 110 VAL A C 1
ATOM 805 O O . VAL A 1 110 ? 17.812 47.469 23.125 1 60.5 110 VAL A O 1
ATOM 808 N N . ALA A 1 111 ? 16.781 45.906 22.234 1 62.94 111 ALA A N 1
ATOM 809 C CA . ALA A 1 111 ? 17.359 46.281 20.953 1 62.94 111 ALA A CA 1
ATOM 810 C C . ALA A 1 111 ? 16.562 47.406 20.297 1 62.94 111 ALA A C 1
ATOM 812 O O . ALA A 1 111 ? 15.344 47.5 20.438 1 62.94 111 ALA A O 1
ATOM 813 N N . PRO A 1 112 ? 17.297 48.438 19.812 1 73 112 PRO A N 1
ATOM 814 C CA . PRO A 1 112 ? 16.609 49.469 19.047 1 73 112 PRO A CA 1
ATOM 815 C C . PRO A 1 112 ? 15.961 48.938 17.766 1 73 112 PRO A C 1
ATOM 817 O O . PRO A 1 112 ? 16.562 49 16.688 1 73 112 PRO A O 1
ATOM 820 N N . TYR A 1 113 ? 14.75 48.375 17.969 1 77.19 113 TYR A N 1
ATOM 821 C CA . TYR A 1 113 ? 14.023 47.75 16.859 1 77.19 113 TYR A CA 1
ATOM 822 C C . TYR A 1 113 ? 14.023 48.656 15.641 1 77.19 113 TYR A C 1
ATOM 824 O O . TYR A 1 113 ? 14.258 48.188 14.516 1 77.19 113 TYR A O 1
ATOM 832 N N . ARG A 1 114 ? 13.852 49.875 15.891 1 78.69 114 ARG A N 1
ATOM 833 C CA . ARG A 1 114 ? 13.797 50.844 14.789 1 78.69 114 ARG A CA 1
ATOM 834 C C . ARG A 1 114 ? 15.125 50.875 14.031 1 78.69 114 ARG A C 1
ATOM 836 O O . ARG A 1 114 ? 15.141 50.969 12.797 1 78.69 114 ARG A O 1
ATOM 843 N N . GLU A 1 115 ? 16.172 50.875 14.828 1 84.94 115 GLU A N 1
ATOM 844 C CA . GLU A 1 115 ? 17.484 50.906 14.203 1 84.94 115 GLU A CA 1
ATOM 845 C C . GLU A 1 115 ? 17.766 49.625 13.406 1 84.94 115 GLU A C 1
ATOM 847 O O . GLU A 1 115 ? 18.406 49.688 12.352 1 84.94 115 GLU A O 1
ATOM 852 N N . LEU A 1 116 ? 17.234 48.562 13.852 1 88.19 116 LEU A N 1
ATOM 853 C CA . LEU A 1 116 ? 17.406 47.281 13.164 1 88.19 116 LEU A CA 1
ATOM 854 C C . LEU A 1 116 ? 16.672 47.281 11.828 1 88.19 116 LEU A C 1
ATOM 856 O O . LEU A 1 116 ? 17.25 46.938 10.797 1 88.19 116 LEU A O 1
ATOM 860 N N . VAL A 1 117 ? 15.461 47.688 11.859 1 85.19 117 VAL A N 1
ATOM 861 C CA . VAL A 1 117 ? 14.625 47.75 10.672 1 85.19 117 VAL A CA 1
ATOM 862 C C . VAL A 1 117 ? 15.219 48.688 9.648 1 85.19 117 VAL A C 1
ATOM 864 O O . VAL A 1 117 ? 15.242 48.406 8.445 1 85.19 117 VAL A O 1
ATOM 867 N N . ARG A 1 118 ? 15.719 49.812 10.164 1 86.25 118 ARG A N 1
ATOM 868 C CA . ARG A 1 118 ? 16.328 50.812 9.289 1 86.25 118 ARG A CA 1
ATOM 869 C C . ARG A 1 118 ? 17.531 50.219 8.547 1 86.25 118 ARG A C 1
ATOM 871 O O . ARG A 1 118 ? 17.844 50.656 7.434 1 86.25 118 ARG A O 1
ATOM 878 N N . ARG A 1 119 ? 18.047 49.219 9.141 1 89.5 119 ARG A N 1
ATOM 879 C CA . ARG A 1 119 ? 19.234 48.625 8.547 1 89.5 119 ARG A CA 1
ATOM 880 C C . ARG A 1 119 ? 18.875 47.375 7.75 1 89.5 119 ARG A C 1
ATOM 882 O O . ARG A 1 119 ? 19.766 46.594 7.383 1 89.5 119 ARG A O 1
ATOM 889 N N . GLY A 1 120 ? 17.625 47.125 7.527 1 89.06 120 GLY A N 1
ATOM 890 C CA . GLY A 1 120 ? 17.203 46.094 6.594 1 89.06 120 GLY A CA 1
ATOM 891 C C . GLY A 1 120 ? 16.875 44.781 7.27 1 89.06 120 GLY A C 1
ATOM 892 O O . GLY A 1 120 ? 16.688 43.75 6.598 1 89.06 120 GLY A O 1
ATOM 893 N N . VAL A 1 121 ? 16.844 44.75 8.562 1 92.31 121 VAL A N 1
ATOM 894 C CA . VAL A 1 121 ? 16.469 43.562 9.281 1 92.31 121 VAL A CA 1
ATOM 895 C C . VAL A 1 121 ? 14.969 43.281 9.094 1 92.31 121 VAL A C 1
ATOM 897 O O . VAL A 1 121 ? 14.148 44.188 9.266 1 92.31 121 VAL A O 1
ATOM 900 N N . ASN A 1 122 ? 14.68 42.094 8.672 1 92.19 122 ASN A N 1
ATOM 901 C CA . ASN A 1 122 ? 13.305 41.781 8.32 1 92.19 122 ASN A CA 1
ATOM 902 C C . ASN A 1 122 ? 12.508 41.312 9.539 1 92.19 122 ASN A C 1
ATOM 904 O O . ASN A 1 122 ? 11.281 41.469 9.578 1 92.19 122 ASN A O 1
ATOM 908 N N . ASP A 1 123 ? 13.156 40.688 10.492 1 90.81 123 ASP A N 1
ATOM 909 C CA . ASP A 1 123 ? 12.5 40.219 11.711 1 90.81 123 ASP A CA 1
ATOM 910 C C . ASP A 1 123 ? 13.477 40.219 12.883 1 90.81 123 ASP A C 1
ATOM 912 O O . ASP A 1 123 ? 14.688 40.062 12.695 1 90.81 123 ASP A O 1
ATOM 916 N N . TYR A 1 124 ? 12.953 40.438 14.047 1 90.38 124 TYR A N 1
ATOM 917 C CA . TYR A 1 124 ? 13.711 40.469 15.289 1 90.38 124 TYR A CA 1
ATOM 918 C C . TYR A 1 124 ? 13.008 39.656 16.375 1 90.38 124 TYR A C 1
ATOM 920 O O . TYR A 1 124 ? 11.859 39.938 16.734 1 90.38 124 TYR A O 1
ATOM 928 N N . VAL A 1 125 ? 13.727 38.625 16.859 1 89.56 125 VAL A N 1
ATOM 929 C CA . VAL A 1 125 ? 13.156 37.75 17.875 1 89.56 125 VAL A CA 1
ATOM 930 C C . VAL A 1 125 ? 13.922 37.906 19.188 1 89.56 125 VAL A C 1
ATOM 932 O O . VAL A 1 125 ? 15.133 37.688 19.234 1 89.56 125 VAL A O 1
ATOM 935 N N . VAL A 1 126 ? 13.227 38.281 20.172 1 86.06 126 VAL A N 1
ATOM 936 C CA . VAL A 1 126 ? 13.875 38.469 21.469 1 86.06 126 VAL A CA 1
ATOM 937 C C . VAL A 1 126 ? 13.953 37.125 22.219 1 86.06 126 VAL A C 1
ATOM 939 O O . VAL A 1 126 ? 12.953 36.406 22.312 1 86.06 126 VAL A O 1
ATOM 942 N N . GLY A 1 127 ? 15.078 36.844 22.719 1 82.75 127 GLY A N 1
ATOM 943 C CA . GLY A 1 127 ? 15.312 35.562 23.406 1 82.75 127 GLY A CA 1
ATOM 944 C C . GLY A 1 127 ? 14.586 35.469 24.734 1 82.75 127 GLY A C 1
ATOM 945 O O . GLY A 1 127 ? 13.977 36.438 25.188 1 82.75 127 GLY A O 1
ATOM 946 N N . PRO A 1 128 ? 14.641 34.344 25.359 1 88.62 128 PRO A N 1
ATOM 947 C CA . PRO A 1 128 ? 15.234 33.094 24.891 1 88.62 128 PRO A CA 1
ATOM 948 C C . PRO A 1 128 ? 14.516 32.5 23.688 1 88.62 128 PRO A C 1
ATOM 950 O O . PRO A 1 128 ? 13.289 32.406 23.688 1 88.62 128 PRO A O 1
ATOM 953 N N . VAL A 1 129 ? 15.211 32.188 22.672 1 90.94 129 VAL A N 1
ATOM 954 C CA . VAL A 1 129 ? 14.656 31.781 21.391 1 90.94 129 VAL A CA 1
ATOM 955 C C . VAL A 1 129 ? 14.344 30.297 21.406 1 90.94 129 VAL A C 1
ATOM 957 O O . VAL A 1 129 ? 15.195 29.484 21.781 1 90.94 129 VAL A O 1
ATOM 960 N N . LYS A 1 130 ? 13.141 29.953 21.125 1 93.5 130 LYS A N 1
ATOM 961 C CA . LYS A 1 130 ? 12.711 28.562 20.953 1 93.5 130 LYS A CA 1
ATOM 962 C C . LYS A 1 130 ? 12.727 28.141 19.484 1 93.5 130 LYS A C 1
ATOM 964 O O . LYS A 1 130 ? 12.805 29 18.609 1 93.5 130 LYS A O 1
ATOM 969 N N . VAL A 1 131 ? 12.672 26.875 19.281 1 95.56 131 VAL A N 1
ATOM 970 C CA . VAL A 1 131 ? 12.719 26.312 17.938 1 95.56 131 VAL A CA 1
ATOM 971 C C . VAL A 1 131 ? 11.648 26.953 17.062 1 95.56 131 VAL A C 1
ATOM 973 O O . VAL A 1 131 ? 11.945 27.438 15.969 1 95.56 131 VAL A O 1
ATOM 976 N N . LEU A 1 132 ? 10.43 27.109 17.578 1 94.56 132 LEU A N 1
ATOM 977 C CA . LEU A 1 132 ? 9.312 27.609 16.781 1 94.56 132 LEU A CA 1
ATOM 978 C C . LEU A 1 132 ? 9.453 29.094 16.5 1 94.56 132 LEU A C 1
ATOM 980 O O . LEU A 1 132 ? 8.898 29.609 15.523 1 94.56 132 LEU A O 1
ATOM 984 N N . ASP A 1 133 ? 10.188 29.766 17.359 1 93.88 133 ASP A N 1
ATOM 985 C CA . ASP A 1 133 ? 10.445 31.172 17.094 1 93.88 133 ASP A CA 1
ATOM 986 C C . ASP A 1 133 ? 11.289 31.344 15.836 1 93.88 133 ASP A C 1
ATOM 988 O O . ASP A 1 133 ? 10.992 32.219 15.008 1 93.88 133 ASP A O 1
ATOM 992 N N . ILE A 1 134 ? 12.242 30.516 15.703 1 94.88 134 ILE A N 1
ATOM 993 C CA . ILE A 1 134 ? 13.117 30.578 14.539 1 94.88 134 ILE A CA 1
ATOM 994 C C . ILE A 1 134 ? 12.344 30.156 13.297 1 94.88 134 ILE A C 1
ATOM 996 O O . ILE A 1 134 ? 12.406 30.844 12.266 1 94.88 134 ILE A O 1
ATOM 1000 N N . VAL A 1 135 ? 11.57 29.047 13.445 1 94.69 135 VAL A N 1
ATOM 1001 C CA . VAL A 1 135 ? 10.773 28.531 12.336 1 94.69 135 VAL A CA 1
ATOM 1002 C C . VAL A 1 135 ? 9.797 29.609 11.867 1 94.69 135 VAL A C 1
ATOM 1004 O O . VAL A 1 135 ? 9.719 29.906 10.68 1 94.69 135 VAL A O 1
ATOM 1007 N N . ARG A 1 136 ? 9.094 30.219 12.812 1 93.12 136 ARG A N 1
ATOM 1008 C CA . ARG A 1 136 ? 8.109 31.234 12.5 1 93.12 136 ARG A CA 1
ATOM 1009 C C . ARG A 1 136 ? 8.766 32.438 11.82 1 93.12 136 ARG A C 1
ATOM 1011 O O . ARG A 1 136 ? 8.25 32.969 10.836 1 93.12 136 ARG A O 1
ATOM 1018 N N . SER A 1 137 ? 9.852 32.844 12.297 1 93.31 137 SER A N 1
ATOM 1019 C CA . SER A 1 137 ? 10.539 34 11.766 1 93.31 137 SER A CA 1
ATOM 1020 C C . SER A 1 137 ? 10.969 33.781 10.32 1 93.31 137 SER A C 1
ATOM 1022 O O . SER A 1 137 ? 10.789 34.656 9.469 1 93.31 137 SER A O 1
ATOM 1024 N N . ILE A 1 138 ? 11.445 32.625 10 1 92.88 138 ILE A N 1
ATOM 1025 C CA . ILE A 1 138 ? 11.914 32.312 8.656 1 92.88 138 ILE A CA 1
ATOM 1026 C C . ILE A 1 138 ? 10.719 32.156 7.719 1 92.88 138 ILE A C 1
ATOM 1028 O O . ILE A 1 138 ? 10.68 32.781 6.645 1 92.88 138 ILE A O 1
ATOM 1032 N N . CYS A 1 139 ? 9.766 31.406 8.172 1 91.38 139 CYS A N 1
ATOM 1033 C CA . CYS A 1 139 ? 8.617 31.109 7.324 1 91.38 139 CYS A CA 1
ATOM 1034 C C . CYS A 1 139 ? 7.812 32.375 7.027 1 91.38 139 CYS A C 1
ATOM 1036 O O . CYS A 1 139 ? 7.316 32.531 5.914 1 91.38 139 CYS A O 1
ATOM 1038 N N . SER A 1 140 ? 7.684 33.25 7.98 1 89 140 SER A N 1
ATOM 1039 C CA . SER A 1 140 ? 6.863 34.438 7.848 1 89 140 SER A CA 1
ATOM 1040 C C . SER A 1 140 ? 7.438 35.406 6.797 1 89 140 SER A C 1
ATOM 1042 O O . SER A 1 140 ? 6.723 36.25 6.266 1 89 140 SER A O 1
ATOM 1044 N N . LEU A 1 141 ? 8.695 35.219 6.469 1 88.44 141 LEU A N 1
ATOM 1045 C CA . LEU A 1 141 ? 9.344 36.094 5.48 1 88.44 141 LEU A CA 1
ATOM 1046 C C . LEU A 1 141 ? 8.766 35.844 4.09 1 88.44 141 LEU A C 1
ATOM 1048 O O . LEU A 1 141 ? 8.906 36.688 3.203 1 88.44 141 LEU A O 1
ATOM 1052 N N . PHE A 1 142 ? 8.203 34.719 3.939 1 79.69 142 PHE A N 1
ATOM 1053 C CA . PHE A 1 142 ? 7.77 34.344 2.604 1 79.69 142 PHE A CA 1
ATOM 1054 C C . PHE A 1 142 ? 6.254 34.156 2.562 1 79.69 142 PHE A C 1
ATOM 1056 O O . PHE A 1 142 ? 5.707 33.75 1.547 1 79.69 142 PHE A O 1
ATOM 1063 N N . SER A 1 143 ? 5.75 34.156 3.668 1 68.31 143 SER A N 1
ATOM 1064 C CA . SER A 1 143 ? 4.297 34.062 3.738 1 68.31 143 SER A CA 1
ATOM 1065 C C . SER A 1 143 ? 3.627 35.406 3.473 1 68.31 143 SER A C 1
ATOM 1067 O O . SER A 1 143 ? 2.443 35.469 3.131 1 68.31 143 SER A O 1
ATOM 1069 N N . ALA A 1 144 ? 4.379 36.656 3.848 1 51.5 144 ALA A N 1
ATOM 1070 C CA . ALA A 1 144 ? 3.768 37.969 3.979 1 51.5 144 ALA A CA 1
ATOM 1071 C C . ALA A 1 144 ? 3.213 38.438 2.641 1 51.5 144 ALA A C 1
ATOM 1073 O O . ALA A 1 144 ? 2.82 39.625 2.506 1 51.5 144 ALA A O 1
ATOM 1074 N N . SER A 1 145 ? 3.836 38.312 1.535 1 44 145 SER A N 1
ATOM 1075 C CA . SER A 1 145 ? 3.088 39.25 0.71 1 44 145 SER A CA 1
ATOM 1076 C C . SER A 1 145 ? 1.615 39.281 1.106 1 44 145 SER A C 1
ATOM 1078 O O . SER A 1 145 ? 1.156 38.438 1.881 1 44 145 SER A O 1
ATOM 1080 N N . GLU A 1 146 ? 0.633 39.781 0.109 1 39.72 146 GLU A N 1
ATOM 1081 C CA . GLU A 1 146 ? -0.807 39.906 0.309 1 39.72 146 GLU A CA 1
ATOM 1082 C C . GLU A 1 146 ? -1.366 38.75 1.116 1 39.72 146 GLU A C 1
ATOM 1084 O O . GLU A 1 146 ? -0.765 37.688 1.161 1 39.72 146 GLU A O 1
ATOM 1089 N N . ALA A 1 147 ? -2.457 38.906 1.969 1 41.38 147 ALA A N 1
ATOM 1090 C CA . ALA A 1 147 ? -3.428 38.156 2.762 1 41.38 147 ALA A CA 1
ATOM 1091 C C . ALA A 1 147 ? -3.521 36.719 2.289 1 41.38 147 ALA A C 1
ATOM 1093 O O . ALA A 1 147 ? -4.617 36.156 2.172 1 41.38 147 ALA A O 1
ATOM 1094 N N . VAL A 1 148 ? -2.607 36.25 1.403 1 46.78 148 VAL A N 1
ATOM 1095 C CA . VAL A 1 148 ? -3.031 35 0.768 1 46.78 148 VAL A CA 1
ATOM 1096 C C . VAL A 1 148 ? -2.934 33.844 1.767 1 46.78 148 VAL A C 1
ATOM 1098 O O . VAL A 1 148 ? -1.854 33.562 2.283 1 46.78 148 VAL A O 1
ATOM 1101 N N . SER A 1 149 ? -3.896 33.656 2.617 1 58.91 149 SER A N 1
ATOM 1102 C CA . SER A 1 149 ? -4.188 32.5 3.467 1 58.91 149 SER A CA 1
ATOM 1103 C C . SER A 1 149 ? -3.715 31.203 2.82 1 58.91 149 SER A C 1
ATOM 1105 O O . SER A 1 149 ? -4.098 30.891 1.692 1 58.91 149 SER A O 1
ATOM 1107 N N . VAL A 1 150 ? -2.434 30.75 3.223 1 76.19 150 VAL A N 1
ATOM 1108 C CA . VAL A 1 150 ? -1.952 29.469 2.725 1 76.19 150 VAL A CA 1
ATOM 1109 C C . VAL A 1 150 ? -2.885 28.344 3.189 1 76.19 150 VAL A C 1
ATOM 1111 O O . VAL A 1 150 ? -3.254 28.281 4.363 1 76.19 150 VAL A O 1
ATOM 1114 N N . GLY A 1 151 ? -3.244 27.562 2.262 1 87.44 151 GLY A N 1
ATOM 1115 C CA . GLY A 1 151 ? -4.18 26.484 2.523 1 87.44 151 GLY A CA 1
ATOM 1116 C C . GLY A 1 151 ? -3.656 25.484 3.533 1 87.44 151 GLY A C 1
ATOM 1117 O O . GLY A 1 151 ? -2.445 25.266 3.643 1 87.44 151 GLY A O 1
ATOM 1118 N N . ARG A 1 152 ? -4.52 24.953 4.285 1 89.38 152 ARG A N 1
ATOM 1119 C CA . ARG A 1 152 ? -4.203 23.906 5.266 1 89.38 152 ARG A CA 1
ATOM 1120 C C . ARG A 1 152 ? -4.266 22.531 4.637 1 89.38 152 ARG A C 1
ATOM 1122 O O . ARG A 1 152 ? -5.176 22.234 3.857 1 89.38 152 ARG A O 1
ATOM 1129 N N . LEU A 1 153 ? -3.303 21.688 4.98 1 95.12 153 LEU A N 1
ATOM 1130 C CA . LEU A 1 153 ? -3.236 20.312 4.5 1 95.12 153 LEU A CA 1
ATOM 1131 C C . LEU A 1 153 ? -3.627 19.328 5.602 1 95.12 153 LEU A C 1
ATOM 1133 O O . LEU A 1 153 ? -2.938 19.234 6.617 1 95.12 153 LEU A O 1
ATOM 1137 N N . ILE A 1 154 ? -4.746 18.609 5.414 1 97.88 154 ILE A N 1
ATOM 1138 C CA . ILE A 1 154 ? -5.234 17.609 6.355 1 97.88 154 ILE A CA 1
ATOM 1139 C C . ILE A 1 154 ? -5.07 16.219 5.762 1 97.88 154 ILE A C 1
ATOM 1141 O O . ILE A 1 154 ? -5.641 15.914 4.711 1 97.88 154 ILE A O 1
ATOM 1145 N N . ALA A 1 155 ? -4.281 15.398 6.398 1 98.81 155 ALA A N 1
ATOM 1146 C CA . ALA A 1 155 ? -4.09 14.031 5.934 1 98.81 155 ALA A CA 1
ATOM 1147 C C . ALA A 1 155 ? -4.945 13.047 6.734 1 98.81 155 ALA A C 1
ATOM 1149 O O . ALA A 1 155 ? -4.934 13.07 7.965 1 98.81 155 ALA A O 1
ATOM 1150 N N . VAL A 1 156 ? -5.746 12.219 6.047 1 98.94 156 VAL A N 1
ATOM 1151 C CA . VAL A 1 156 ? -6.539 11.156 6.656 1 98.94 156 VAL A CA 1
ATOM 1152 C C . VAL A 1 156 ? -5.977 9.797 6.254 1 98.94 156 VAL A C 1
ATOM 1154 O O . VAL A 1 156 ? -5.844 9.5 5.062 1 98.94 156 VAL A O 1
ATOM 1157 N N . ALA A 1 157 ? -5.613 8.984 7.191 1 98.88 157 ALA A N 1
ATOM 1158 C CA . ALA A 1 157 ? -5.016 7.676 6.949 1 98.88 157 ALA A CA 1
ATOM 1159 C C . ALA A 1 157 ? -5.625 6.617 7.863 1 98.88 157 ALA A C 1
ATOM 1161 O O . ALA A 1 157 ? -6.062 6.922 8.977 1 98.88 157 ALA A O 1
ATOM 1162 N N . GLY A 1 158 ? -5.664 5.41 7.387 1 98.88 158 GLY A N 1
ATOM 1163 C CA . GLY A 1 158 ? -6.184 4.316 8.195 1 98.88 158 GLY A CA 1
ATOM 1164 C C . GLY A 1 158 ? -5.102 3.578 8.961 1 98.88 158 GLY A C 1
ATOM 1165 O O . GLY A 1 158 ? -4.004 3.367 8.445 1 98.88 158 GLY A O 1
ATOM 1166 N N . ALA A 1 159 ? -5.477 3.156 10.156 1 98.81 159 ALA A N 1
ATOM 1167 C CA . ALA A 1 159 ? -4.582 2.295 10.93 1 98.81 159 ALA A CA 1
ATOM 1168 C C . ALA A 1 159 ? -4.52 0.894 10.328 1 98.81 159 ALA A C 1
ATOM 1170 O O . ALA A 1 159 ? -3.557 0.156 10.547 1 98.81 159 ALA A O 1
ATOM 1171 N N . LYS A 1 160 ? -5.508 0.551 9.617 1 98.5 160 LYS A N 1
ATOM 1172 C CA . LYS A 1 160 ? -5.645 -0.718 8.906 1 98.5 160 LYS A CA 1
ATOM 1173 C C . LYS A 1 160 ? -6.461 -0.546 7.629 1 98.5 160 LYS A C 1
ATOM 1175 O O . LYS A 1 160 ? -7.172 0.448 7.469 1 98.5 160 LYS A O 1
ATOM 1180 N N . GLY A 1 161 ? -6.266 -1.521 6.707 1 97.81 161 GLY A N 1
ATOM 1181 C CA . GLY A 1 161 ? -7.109 -1.495 5.52 1 97.81 161 GLY A CA 1
ATOM 1182 C C . GLY A 1 161 ? -8.578 -1.69 5.832 1 97.81 161 GLY A C 1
ATOM 1183 O O . GLY A 1 161 ? -8.938 -2.533 6.656 1 97.81 161 GLY A O 1
ATOM 1184 N N . GLY A 1 162 ? -9.414 -0.841 5.266 1 97.75 162 GLY A N 1
ATOM 1185 C CA . GLY A 1 162 ? -10.852 -1.063 5.305 1 97.75 162 GLY A CA 1
ATOM 1186 C C . GLY A 1 162 ? -11.516 -0.464 6.531 1 97.75 162 GLY A C 1
ATOM 1187 O O . GLY A 1 162 ? -12.695 -0.706 6.785 1 97.75 162 GLY A O 1
ATOM 1188 N N . VAL A 1 163 ? -10.82 0.343 7.238 1 98.62 163 VAL A N 1
ATOM 1189 C CA . VAL A 1 163 ? -11.352 0.907 8.477 1 98.62 163 VAL A CA 1
ATOM 1190 C C . VAL A 1 163 ? -12.273 2.082 8.156 1 98.62 163 VAL A C 1
ATOM 1192 O O . VAL A 1 163 ? -12.875 2.67 9.062 1 98.62 163 VAL A O 1
ATOM 1195 N N . GLY A 1 164 ? -12.344 2.492 6.887 1 98.56 164 GLY A N 1
ATOM 1196 C CA . GLY A 1 164 ? -13.234 3.568 6.484 1 98.56 164 GLY A CA 1
ATOM 1197 C C . GLY A 1 164 ? -12.539 4.906 6.344 1 98.56 164 GLY A C 1
ATOM 1198 O O . GLY A 1 164 ? -13.18 5.953 6.332 1 98.56 164 GLY A O 1
ATOM 1199 N N . ALA A 1 165 ? -11.234 4.93 6.254 1 98.81 165 ALA A N 1
ATOM 1200 C CA . ALA A 1 165 ? -10.469 6.172 6.176 1 98.81 165 ALA A CA 1
ATOM 1201 C C . ALA A 1 165 ? -10.906 7.008 4.977 1 98.81 165 ALA A C 1
ATOM 1203 O O . ALA A 1 165 ? -11.094 8.219 5.094 1 98.81 165 ALA A O 1
ATOM 1204 N N . SER A 1 166 ? -11.086 6.367 3.822 1 98.75 166 SER A N 1
ATOM 1205 C CA . SER A 1 166 ? -11.531 7.09 2.633 1 98.75 166 SER A CA 1
ATOM 1206 C C . SER A 1 166 ? -12.906 7.715 2.848 1 98.75 166 SER A C 1
ATOM 1208 O O . SER A 1 166 ? -13.109 8.898 2.566 1 98.75 166 SER A O 1
ATOM 1210 N N . THR A 1 167 ? -13.82 6.941 3.371 1 98.56 167 THR A N 1
ATOM 1211 C CA . THR A 1 167 ? -15.172 7.414 3.637 1 98.56 167 THR A CA 1
ATOM 1212 C C . THR A 1 167 ? -15.148 8.617 4.574 1 98.56 167 THR A C 1
ATOM 1214 O O . THR A 1 167 ? -15.844 9.609 4.34 1 98.56 167 THR A O 1
ATOM 1217 N N . ILE A 1 168 ? -14.344 8.516 5.574 1 98.81 168 ILE A N 1
ATOM 1218 C CA . ILE A 1 168 ? -14.25 9.594 6.551 1 98.81 168 ILE A CA 1
ATOM 1219 C C . ILE A 1 168 ? -13.609 10.82 5.898 1 98.81 168 ILE A C 1
ATOM 1221 O O . ILE A 1 168 ? -14.094 11.945 6.062 1 98.81 168 ILE A O 1
ATOM 1225 N N . ALA A 1 169 ? -12.547 10.68 5.141 1 98.88 169 ALA A N 1
ATOM 1226 C CA . ALA A 1 169 ? -11.898 11.789 4.434 1 98.88 169 ALA A CA 1
ATOM 1227 C C . ALA A 1 169 ? -12.891 12.516 3.533 1 98.88 169 ALA A C 1
ATOM 1229 O O . ALA A 1 169 ? -12.969 13.742 3.559 1 98.88 169 ALA A O 1
ATOM 1230 N N . HIS A 1 170 ? -13.656 11.742 2.787 1 98.75 170 HIS A N 1
ATOM 1231 C CA . HIS A 1 170 ? -14.602 12.305 1.832 1 98.75 170 HIS A CA 1
ATOM 1232 C C . HIS A 1 170 ? -15.703 13.086 2.543 1 98.75 170 HIS A C 1
ATOM 1234 O O . HIS A 1 170 ? -16.047 14.195 2.139 1 98.75 170 HIS A O 1
ATOM 1240 N N . ASN A 1 171 ? -16.219 12.523 3.592 1 98.75 171 ASN A N 1
ATOM 1241 C CA . ASN A 1 171 ? -17.312 13.172 4.312 1 98.75 171 ASN A CA 1
ATOM 1242 C C . ASN A 1 171 ? -16.812 14.375 5.109 1 98.75 171 ASN A C 1
ATOM 1244 O O . ASN A 1 171 ? -17.531 15.367 5.246 1 98.75 171 ASN A O 1
ATOM 1248 N N . VAL A 1 172 ? -15.625 14.305 5.641 1 98.5 172 VAL A N 1
ATOM 1249 C CA . VAL A 1 172 ? -15.055 15.43 6.359 1 98.5 172 VAL A CA 1
ATOM 1250 C C . VAL A 1 172 ? -14.844 16.609 5.402 1 98.5 172 VAL A C 1
ATOM 1252 O O . VAL A 1 172 ? -15.211 17.734 5.715 1 98.5 172 VAL A O 1
ATOM 1255 N N . ALA A 1 173 ? -14.281 16.328 4.234 1 98.5 173 ALA A N 1
ATOM 1256 C CA . ALA A 1 173 ? -14.078 17.375 3.238 1 98.5 173 ALA A CA 1
ATOM 1257 C C . ALA A 1 173 ? -15.406 18.016 2.836 1 98.5 173 ALA A C 1
ATOM 1259 O O . ALA A 1 173 ? -15.516 19.234 2.727 1 98.5 173 ALA A O 1
ATOM 1260 N N . TRP A 1 174 ? -16.406 17.172 2.639 1 98.06 174 TRP A N 1
ATOM 1261 C CA . TRP A 1 174 ? -17.75 17.641 2.314 1 98.06 174 TRP A CA 1
ATOM 1262 C C . TRP A 1 174 ? -18.297 18.547 3.416 1 98.06 174 TRP A C 1
ATOM 1264 O O . TRP A 1 174 ? -18.844 19.609 3.137 1 98.06 174 TRP A O 1
ATOM 1274 N N . THR A 1 175 ? -18.109 18.125 4.621 1 97.56 175 THR A N 1
ATOM 1275 C CA . THR A 1 175 ? -18.609 18.859 5.781 1 97.56 175 THR A CA 1
ATOM 1276 C C . THR A 1 175 ? -17.891 20.188 5.93 1 97.56 175 THR A C 1
ATOM 1278 O O . THR A 1 175 ? -18.531 21.219 6.227 1 97.56 175 THR A O 1
ATOM 1281 N N . ILE A 1 176 ? -16.578 20.219 5.727 1 96.19 176 ILE A N 1
ATOM 1282 C CA . ILE A 1 176 ? -15.805 21.453 5.801 1 96.19 176 ILE A CA 1
ATOM 1283 C C . ILE A 1 176 ? -16.328 22.453 4.773 1 96.19 176 ILE A C 1
ATOM 1285 O O . ILE A 1 176 ? -16.531 23.641 5.094 1 96.19 176 ILE A O 1
ATOM 1289 N N . ALA A 1 177 ? -16.594 21.984 3.611 1 95.75 177 ALA A N 1
ATOM 1290 C CA . ALA A 1 177 ? -17.078 22.844 2.535 1 95.75 177 ALA A CA 1
ATOM 1291 C C . ALA A 1 177 ? -18.5 23.312 2.805 1 95.75 177 ALA A C 1
ATOM 1293 O O . ALA A 1 177 ? -18.812 24.5 2.711 1 95.75 177 ALA A O 1
ATOM 1294 N N . ARG A 1 178 ? -19.328 22.422 3.174 1 94.38 178 ARG A N 1
ATOM 1295 C CA . ARG A 1 178 ? -20.766 22.672 3.297 1 94.38 178 ARG A CA 1
ATOM 1296 C C . ARG A 1 178 ? -21.078 23.422 4.582 1 94.38 178 ARG A C 1
ATOM 1298 O O . ARG A 1 178 ? -21.75 24.469 4.547 1 94.38 178 ARG A O 1
ATOM 1305 N N . ASP A 1 179 ? -20.594 22.938 5.656 1 92.81 179 ASP A N 1
ATOM 1306 C CA . ASP A 1 179 ? -21.031 23.438 6.961 1 92.81 179 ASP A CA 1
ATOM 1307 C C . ASP A 1 179 ? -20.109 24.547 7.449 1 92.81 179 ASP A C 1
ATOM 1309 O O . ASP A 1 179 ? -20.562 25.469 8.141 1 92.81 179 ASP A O 1
ATOM 1313 N N . LEU A 1 180 ? -18.812 24.469 7.109 1 91 180 LEU A N 1
ATOM 1314 C CA . LEU A 1 180 ? -17.891 25.516 7.555 1 91 180 LEU A CA 1
ATOM 1315 C C . LEU A 1 180 ? -17.688 26.562 6.473 1 91 180 LEU A C 1
ATOM 1317 O O . LEU A 1 180 ? -17.078 27.609 6.719 1 91 180 LEU A O 1
ATOM 1321 N N . GLY A 1 181 ? -18.094 26.281 5.254 1 90 181 GLY A N 1
ATOM 1322 C CA . GLY A 1 181 ? -18.062 27.266 4.172 1 90 181 GLY A CA 1
ATOM 1323 C C . GLY A 1 181 ? -16.672 27.547 3.648 1 90 181 GLY A C 1
ATOM 1324 O O . GLY A 1 181 ? -16.391 28.625 3.137 1 90 181 GLY A O 1
ATOM 1325 N N . LEU A 1 182 ? -15.727 26.625 3.824 1 89.94 182 LEU A N 1
ATOM 1326 C CA . LEU A 1 182 ? -14.359 26.781 3.354 1 89.94 182 LEU A CA 1
ATOM 1327 C C . LEU A 1 182 ? -14.172 26.141 1.984 1 89.94 182 LEU A C 1
ATOM 1329 O O . LEU A 1 182 ? -14.656 25.031 1.746 1 89.94 182 LEU A O 1
ATOM 1333 N N . ASP A 1 183 ? -13.547 26.875 1.062 1 92.19 183 ASP A N 1
ATOM 1334 C CA . ASP A 1 183 ? -13.148 26.234 -0.19 1 92.19 183 ASP A CA 1
ATOM 1335 C C . ASP A 1 183 ? -12.203 25.062 0.068 1 92.19 183 ASP A C 1
ATOM 1337 O O . ASP A 1 183 ? -11.141 25.234 0.672 1 92.19 183 ASP A O 1
ATOM 1341 N N . SER A 1 184 ? -12.648 23.906 -0.365 1 96.56 184 SER A N 1
ATOM 1342 C CA . SER A 1 184 ? -11.914 22.688 -0.024 1 96.56 184 SER A CA 1
ATOM 1343 C C . SER A 1 184 ? -11.664 21.828 -1.26 1 96.56 184 SER A C 1
ATOM 1345 O O . SER A 1 184 ? -12.43 21.875 -2.223 1 96.56 184 SER A O 1
ATOM 1347 N N . VAL A 1 185 ? -10.547 21.125 -1.26 1 98.12 185 VAL A N 1
ATOM 1348 C CA . VAL A 1 185 ? -10.211 20.125 -2.273 1 98.12 185 VAL A CA 1
ATOM 1349 C C . VAL A 1 185 ? -9.914 18.797 -1.604 1 98.12 185 VAL A C 1
ATOM 1351 O O . VAL A 1 185 ? -9.188 18.734 -0.609 1 98.12 185 VAL A O 1
ATOM 1354 N N . VAL A 1 186 ? -10.578 17.766 -2.066 1 98.56 186 VAL A N 1
ATOM 1355 C CA . VAL A 1 186 ? -10.227 16.406 -1.67 1 98.56 186 VAL A CA 1
ATOM 1356 C C . VAL A 1 186 ? -9.289 15.797 -2.711 1 98.56 186 VAL A C 1
ATOM 1358 O O . VAL A 1 186 ? -9.578 15.828 -3.91 1 98.56 186 VAL A O 1
ATOM 1361 N N . ILE A 1 187 ? -8.172 15.312 -2.297 1 98.81 187 ILE A N 1
ATOM 1362 C CA . ILE A 1 187 ? -7.223 14.648 -3.188 1 98.81 187 ILE A CA 1
ATOM 1363 C C . ILE A 1 187 ? -7.156 13.164 -2.857 1 98.81 187 ILE A C 1
ATOM 1365 O O . ILE A 1 187 ? -6.789 12.781 -1.742 1 98.81 187 ILE A O 1
ATOM 1369 N N . ASP A 1 188 ? -7.539 12.344 -3.783 1 98.75 188 ASP A N 1
ATOM 1370 C CA . ASP A 1 188 ? -7.43 10.898 -3.65 1 98.75 188 ASP A CA 1
ATOM 1371 C C . ASP A 1 188 ? -6.031 10.414 -4.039 1 98.75 188 ASP A C 1
ATOM 1373 O O . ASP A 1 188 ? -5.684 10.398 -5.223 1 98.75 188 ASP A O 1
ATOM 1377 N N . LEU A 1 189 ? -5.293 9.938 -3.078 1 98.75 189 LEU A N 1
ATOM 1378 C CA . LEU A 1 189 ? -3.898 9.602 -3.334 1 98.75 189 LEU A CA 1
ATOM 1379 C C . LEU A 1 189 ? -3.742 8.109 -3.594 1 98.75 189 LEU A C 1
ATOM 1381 O O . LEU A 1 189 ? -2.625 7.617 -3.775 1 98.75 189 LEU A O 1
ATOM 1385 N N . ASP A 1 190 ? -4.836 7.359 -3.57 1 98.5 190 ASP A N 1
ATOM 1386 C CA . ASP A 1 190 ? -4.797 5.961 -3.975 1 98.5 190 ASP A CA 1
ATOM 1387 C C . ASP A 1 190 ? -5.047 5.812 -5.473 1 98.5 190 ASP A C 1
ATOM 1389 O O . ASP A 1 190 ? -6.16 5.477 -5.891 1 98.5 190 ASP A O 1
ATOM 1393 N N . LEU A 1 191 ? -4.055 5.918 -6.234 1 98.25 191 LEU A N 1
ATOM 1394 C CA . LEU A 1 191 ? -4.184 6.047 -7.684 1 98.25 191 LEU A CA 1
ATOM 1395 C C . LEU A 1 191 ? -4.707 4.758 -8.297 1 98.25 191 LEU A C 1
ATOM 1397 O O . LEU A 1 191 ? -5.418 4.789 -9.305 1 98.25 191 LEU A O 1
ATOM 1401 N N . ALA A 1 192 ? -4.402 3.65 -7.695 1 98.25 192 ALA A N 1
ATOM 1402 C CA . ALA A 1 192 ? -4.777 2.365 -8.281 1 98.25 192 ALA A CA 1
ATOM 1403 C C . ALA A 1 192 ? -6.23 2.023 -7.957 1 98.25 192 ALA A C 1
ATOM 1405 O O . ALA A 1 192 ? -6.922 1.403 -8.766 1 98.25 192 ALA A O 1
ATOM 1406 N N . PHE A 1 193 ? -6.715 2.441 -6.719 1 98.25 193 PHE A N 1
ATOM 1407 C CA . PHE A 1 193 ? -7.953 1.834 -6.25 1 98.25 193 PHE A CA 1
ATOM 1408 C C . PHE A 1 193 ? -8.883 2.887 -5.648 1 98.25 193 PHE A C 1
ATOM 1410 O O . PHE A 1 193 ? -9.93 2.555 -5.094 1 98.25 193 PHE A O 1
ATOM 1417 N N . GLY A 1 194 ? -8.547 4.113 -5.773 1 98 194 GLY A N 1
ATOM 1418 C CA . GLY A 1 194 ? -9.289 5.184 -5.129 1 98 194 GLY A CA 1
ATOM 1419 C C . GLY A 1 194 ? -10.781 5.113 -5.395 1 98 194 GLY A C 1
ATOM 1420 O O . GLY A 1 194 ? -11.211 4.688 -6.469 1 98 194 GLY A O 1
ATOM 1421 N N . THR A 1 195 ? -11.586 5.602 -4.41 1 97.75 195 THR A N 1
ATOM 1422 C CA . THR A 1 195 ? -13.031 5.465 -4.504 1 97.75 195 THR A CA 1
ATOM 1423 C C . THR A 1 195 ? -13.703 6.836 -4.523 1 97.75 195 THR A C 1
ATOM 1425 O O . THR A 1 195 ? -14.938 6.93 -4.59 1 97.75 195 THR A O 1
ATOM 1428 N N . ALA A 1 196 ? -12.914 7.891 -4.469 1 98.19 196 ALA A N 1
ATOM 1429 C CA . ALA A 1 196 ? -13.5 9.219 -4.371 1 98.19 196 ALA A CA 1
ATOM 1430 C C . ALA A 1 196 ? -14.414 9.508 -5.562 1 98.19 196 ALA A C 1
ATOM 1432 O O . ALA A 1 196 ? -15.492 10.086 -5.402 1 98.19 196 ALA A O 1
ATOM 1433 N N . GLY A 1 197 ? -13.969 9.156 -6.77 1 97.5 197 GLY A N 1
ATOM 1434 C CA . GLY A 1 197 ? -14.82 9.328 -7.93 1 97.5 197 GLY A CA 1
ATOM 1435 C C . GLY A 1 197 ? -16.172 8.672 -7.777 1 97.5 197 GLY A C 1
ATOM 1436 O O . GLY A 1 197 ? -17.203 9.281 -8.07 1 97.5 197 GLY A O 1
ATOM 1437 N N . LEU A 1 198 ? -16.203 7.5 -7.285 1 96.75 198 LEU A N 1
ATOM 1438 C CA . LEU A 1 198 ? -17.438 6.762 -7.047 1 96.75 198 LEU A CA 1
ATOM 1439 C C . LEU A 1 198 ? -18.281 7.434 -5.965 1 96.75 198 LEU A C 1
ATOM 1441 O O . LEU A 1 198 ? -19.484 7.617 -6.129 1 96.75 198 LEU A O 1
ATOM 1445 N N . ASP A 1 199 ? -17.656 7.836 -4.902 1 97.56 199 ASP A N 1
ATOM 1446 C CA . ASP A 1 199 ? -18.359 8.312 -3.715 1 97.56 199 ASP A CA 1
ATOM 1447 C C . ASP A 1 199 ? -18.969 9.695 -3.959 1 97.56 199 ASP A C 1
ATOM 1449 O O . ASP A 1 199 ? -20 10.031 -3.381 1 97.56 199 ASP A O 1
ATOM 1453 N N . TYR A 1 200 ? -18.266 10.477 -4.816 1 97.69 200 TYR A N 1
ATOM 1454 C CA . TYR A 1 200 ? -18.766 11.812 -5.129 1 97.69 200 TYR A CA 1
ATOM 1455 C C . TYR A 1 200 ? -19.578 11.797 -6.422 1 97.69 200 TYR A C 1
ATOM 1457 O O . TYR A 1 200 ? -20.031 12.844 -6.895 1 97.69 200 TYR A O 1
ATOM 1465 N N . ASN A 1 201 ? -19.734 10.641 -7.02 1 96.75 201 ASN A N 1
ATOM 1466 C CA . ASN A 1 201 ? -20.422 10.484 -8.297 1 96.75 201 ASN A CA 1
ATOM 1467 C C . ASN A 1 201 ? -19.812 11.375 -9.375 1 96.75 201 ASN A C 1
ATOM 1469 O O . ASN A 1 201 ? -20.531 12.133 -10.039 1 96.75 201 ASN A O 1
ATOM 1473 N N . GLN A 1 202 ? -18.484 11.344 -9.406 1 95.5 202 GLN A N 1
ATOM 1474 C CA . GLN A 1 202 ? -17.703 12.047 -10.414 1 95.5 202 GLN A CA 1
ATOM 1475 C C . GLN A 1 202 ? -16.875 11.07 -11.25 1 95.5 202 GLN A C 1
ATOM 1477 O O . GLN A 1 202 ? -16.344 10.086 -10.727 1 95.5 202 GLN A O 1
ATOM 1482 N N . ASP A 1 203 ? -16.812 11.297 -12.516 1 93.31 203 ASP A N 1
ATOM 1483 C CA . ASP A 1 203 ? -15.984 10.484 -13.406 1 93.31 203 ASP A CA 1
ATOM 1484 C C . ASP A 1 203 ? -15.125 11.359 -14.312 1 93.31 203 ASP A C 1
ATOM 1486 O O . ASP A 1 203 ? -15.281 11.336 -15.539 1 93.31 203 ASP A O 1
ATOM 1490 N N . PRO A 1 204 ? -14.258 12.055 -13.68 1 93.06 204 PRO A N 1
ATOM 1491 C CA . PRO A 1 204 ? -13.438 12.953 -14.492 1 93.06 204 PRO A CA 1
ATOM 1492 C C . PRO A 1 204 ? -12.461 12.195 -15.398 1 93.06 204 PRO A C 1
ATOM 1494 O O . PRO A 1 204 ? -11.945 11.148 -15.008 1 93.06 204 PRO A O 1
ATOM 1497 N N . VAL A 1 205 ? -12.117 12.758 -16.469 1 90.56 205 VAL A N 1
ATOM 1498 C CA . VAL A 1 205 ? -11.195 12.172 -17.438 1 90.56 205 VAL A CA 1
ATOM 1499 C C . VAL A 1 205 ? -9.766 12.297 -16.922 1 90.56 205 VAL A C 1
ATOM 1501 O O . VAL A 1 205 ? -8.945 11.391 -17.109 1 90.56 205 VAL A O 1
ATOM 1504 N N . GLN A 1 206 ? -9.562 13.453 -16.312 1 95.12 206 GLN A N 1
ATOM 1505 C CA . GLN A 1 206 ? -8.234 13.719 -15.766 1 95.12 206 GLN A CA 1
ATOM 1506 C C . GLN A 1 206 ? -8.273 13.852 -14.25 1 95.12 206 GLN A C 1
ATOM 1508 O O . GLN A 1 206 ? -9.344 14.039 -13.664 1 95.12 206 GLN A O 1
ATOM 1513 N N . GLY A 1 207 ? -7.152 13.719 -13.617 1 97.06 207 GLY A N 1
ATOM 1514 C CA . GLY A 1 207 ? -7.035 13.789 -12.164 1 97.06 207 GLY A CA 1
ATOM 1515 C C . GLY A 1 207 ? -5.598 13.852 -11.688 1 97.06 207 GLY A C 1
ATOM 1516 O O . GLY A 1 207 ? -4.75 14.477 -12.328 1 97.06 207 GLY A O 1
ATOM 1517 N N . ILE A 1 208 ? -5.348 13.281 -10.594 1 98.12 208 ILE A N 1
ATOM 1518 C CA . ILE A 1 208 ? -4.078 13.43 -9.891 1 98.12 208 ILE A CA 1
ATOM 1519 C C . ILE A 1 208 ? -2.959 12.789 -10.703 1 98.12 208 ILE A C 1
ATOM 1521 O O . ILE A 1 208 ? -1.814 13.242 -10.664 1 98.12 208 ILE A O 1
ATOM 1525 N N . ALA A 1 209 ? -3.244 11.734 -11.438 1 97.56 209 ALA A N 1
ATOM 1526 C CA . ALA A 1 209 ? -2.23 11.055 -12.242 1 97.56 209 ALA A CA 1
ATOM 1527 C C . ALA A 1 209 ? -1.639 11.992 -13.289 1 97.56 209 ALA A C 1
ATOM 1529 O O . ALA A 1 209 ? -0.437 11.953 -13.562 1 97.56 209 ALA A O 1
ATOM 1530 N N . ASN A 1 210 ? -2.426 12.836 -13.867 1 97.31 210 ASN A N 1
ATOM 1531 C CA . ASN A 1 210 ? -1.946 13.805 -14.844 1 97.31 210 ASN A CA 1
ATOM 1532 C C . ASN A 1 210 ? -0.959 14.789 -14.227 1 97.31 210 ASN A C 1
ATOM 1534 O O . ASN A 1 210 ? -0.001 15.211 -14.875 1 97.31 210 ASN A O 1
ATOM 1538 N N . ALA A 1 211 ? -1.203 15.117 -12.977 1 97.19 211 ALA A N 1
ATOM 1539 C CA . ALA A 1 211 ? -0.339 16.078 -12.297 1 97.19 211 ALA A CA 1
ATOM 1540 C C . ALA A 1 211 ? 0.972 15.422 -11.867 1 97.19 211 ALA A C 1
ATOM 1542 O O . ALA A 1 211 ? 2.049 15.984 -12.078 1 97.19 211 ALA A O 1
ATOM 1543 N N . VAL A 1 212 ? 0.887 14.234 -11.281 1 97.12 212 VAL A N 1
ATOM 1544 C CA . VAL A 1 212 ? 2.064 13.641 -10.656 1 97.12 212 VAL A CA 1
ATOM 1545 C C . VAL A 1 212 ? 3.004 13.102 -11.734 1 97.12 212 VAL A C 1
ATOM 1547 O O . VAL A 1 212 ? 4.223 13.078 -11.547 1 97.12 212 VAL A O 1
ATOM 1550 N N . PHE A 1 213 ? 2.475 12.711 -12.883 1 95.75 213 PHE A N 1
ATOM 1551 C CA . PHE A 1 213 ? 3.303 12.164 -13.953 1 95.75 213 PHE A CA 1
ATOM 1552 C C . PHE A 1 213 ? 3.643 13.242 -14.977 1 95.75 213 PHE A C 1
ATOM 1554 O O . PHE A 1 213 ? 4.297 12.961 -15.984 1 95.75 213 PHE A O 1
ATOM 1561 N N . ALA A 1 214 ? 3.246 14.43 -14.672 1 93.5 214 ALA A N 1
ATOM 1562 C CA . ALA A 1 214 ? 3.576 15.523 -15.578 1 93.5 214 ALA A CA 1
ATOM 1563 C C . ALA A 1 214 ? 5.078 15.789 -15.602 1 93.5 214 ALA A C 1
ATOM 1565 O O . ALA A 1 214 ? 5.738 15.734 -14.562 1 93.5 214 ALA A O 1
ATOM 1566 N N . PRO A 1 215 ? 5.617 16.094 -16.75 1 88.12 215 PRO A N 1
ATOM 1567 C CA . PRO A 1 215 ? 7.051 16.359 -16.859 1 88.12 215 PRO A CA 1
ATOM 1568 C C . PRO A 1 215 ? 7.473 17.656 -16.172 1 88.12 215 PRO A C 1
ATOM 1570 O O . PRO A 1 215 ? 8.594 17.75 -15.664 1 88.12 215 PRO A O 1
ATOM 1573 N N . GLU A 1 216 ? 6.527 18.656 -16.188 1 91.69 216 GLU A N 1
ATOM 1574 C CA . GLU A 1 216 ? 6.82 19.938 -15.57 1 91.69 216 GLU A CA 1
ATOM 1575 C C . GLU A 1 216 ? 6.023 20.141 -14.289 1 91.69 216 GLU A C 1
ATOM 1577 O O . GLU A 1 216 ? 4.977 19.516 -14.094 1 91.69 216 GLU A O 1
ATOM 1582 N N . ARG A 1 217 ? 6.602 21.062 -13.531 1 89.69 217 ARG A N 1
ATOM 1583 C CA . ARG A 1 217 ? 5.891 21.422 -12.312 1 89.69 217 ARG A CA 1
ATOM 1584 C C . ARG A 1 217 ? 4.531 22.031 -12.625 1 89.69 217 ARG A C 1
ATOM 1586 O O . ARG A 1 217 ? 4.43 22.953 -13.445 1 89.69 217 ARG A O 1
ATOM 1593 N N . PRO A 1 218 ? 3.516 21.469 -11.938 1 93.19 218 PRO A N 1
ATOM 1594 C CA . PRO A 1 218 ? 2.184 22 -12.227 1 93.19 218 PRO A CA 1
ATOM 1595 C C . PRO A 1 218 ? 1.987 23.406 -11.688 1 93.19 218 PRO A C 1
ATOM 1597 O O . PRO A 1 218 ? 2.447 23.734 -10.586 1 93.19 218 PRO A O 1
ATOM 1600 N N . ASP A 1 219 ? 1.345 24.25 -12.445 1 93.31 219 ASP A N 1
ATOM 1601 C CA . ASP A 1 219 ? 0.945 25.578 -11.969 1 93.31 219 ASP A CA 1
ATOM 1602 C C . ASP A 1 219 ? -0.533 25.609 -11.586 1 93.31 219 ASP A C 1
ATOM 1604 O O . ASP A 1 219 ? -1.22 24.578 -11.68 1 93.31 219 ASP A O 1
ATOM 1608 N N . THR A 1 220 ? -0.944 26.766 -11.188 1 92.94 220 THR A N 1
ATOM 1609 C CA . THR A 1 220 ? -2.295 26.906 -10.656 1 92.94 220 THR A CA 1
ATOM 1610 C C . THR A 1 220 ? -3.334 26.641 -11.742 1 92.94 220 THR A C 1
ATOM 1612 O O . THR A 1 220 ? -4.328 25.953 -11.516 1 92.94 220 THR A O 1
ATOM 1615 N N . ALA A 1 221 ? -3.088 27.094 -12.961 1 94.12 221 ALA A N 1
ATOM 1616 C CA . ALA A 1 221 ? -4.031 26.922 -14.062 1 94.12 221 ALA A CA 1
ATOM 1617 C C . ALA A 1 221 ? -4.16 25.453 -14.445 1 94.12 221 ALA A C 1
ATOM 1619 O O . ALA A 1 221 ? -5.266 24.953 -14.688 1 94.12 221 ALA A O 1
ATOM 1620 N N . PHE A 1 222 ? -3.029 24.922 -14.555 1 96.06 222 PHE A N 1
ATOM 1621 C CA . PHE A 1 222 ? -3.006 23.5 -14.883 1 96.06 222 PHE A CA 1
ATOM 1622 C C . PHE A 1 222 ? -3.754 22.688 -13.836 1 96.06 222 PHE A C 1
ATOM 1624 O O . PHE A 1 222 ? -4.586 21.844 -14.172 1 96.06 222 PHE A O 1
ATOM 1631 N N . MET A 1 223 ? -3.551 22.906 -12.516 1 96.5 223 MET A N 1
ATOM 1632 C CA . MET A 1 223 ? -4.227 22.203 -11.43 1 96.5 223 MET A CA 1
ATOM 1633 C C . MET A 1 223 ? -5.73 22.453 -11.477 1 96.5 223 MET A C 1
ATOM 1635 O O . MET A 1 223 ? -6.52 21.516 -11.273 1 96.5 223 MET A O 1
ATOM 1639 N N . ASP A 1 224 ? -6.16 23.625 -11.758 1 94.62 224 ASP A N 1
ATOM 1640 C CA . ASP A 1 224 ? -7.574 23.984 -11.805 1 94.62 224 ASP A CA 1
ATOM 1641 C C . ASP A 1 224 ? -8.312 23.156 -12.859 1 94.62 224 ASP A C 1
ATOM 1643 O O . ASP A 1 224 ? -9.477 22.797 -12.664 1 94.62 224 ASP A O 1
ATOM 1647 N N . ARG A 1 225 ? -7.637 22.859 -13.922 1 95.69 225 ARG A N 1
ATOM 1648 C CA . ARG A 1 225 ? -8.234 22.094 -15.008 1 95.69 225 ARG A CA 1
ATOM 1649 C C . ARG A 1 225 ? -8.43 20.641 -14.609 1 95.69 225 ARG A C 1
ATOM 1651 O O . ARG A 1 225 ? -9.289 19.953 -15.164 1 95.69 225 ARG A O 1
ATOM 1658 N N . LEU A 1 226 ? -7.672 20.25 -13.672 1 97.56 226 LEU A N 1
ATOM 1659 C CA . LEU A 1 226 ? -7.719 18.844 -13.266 1 97.56 226 LEU A CA 1
ATOM 1660 C C . LEU A 1 226 ? -8.797 18.625 -12.211 1 97.56 226 LEU A C 1
ATOM 1662 O O . LEU A 1 226 ? -9.164 17.484 -11.922 1 97.56 226 LEU A O 1
ATOM 1666 N N . LEU A 1 227 ? -9.328 19.672 -11.617 1 97.56 227 LEU A N 1
ATOM 1667 C CA . LEU A 1 227 ? -10.273 19.562 -10.508 1 97.56 227 LEU A CA 1
ATOM 1668 C C . LEU A 1 227 ? -11.688 19.312 -11.016 1 97.56 227 LEU A C 1
ATOM 1670 O O . LEU A 1 227 ? -12.125 19.953 -11.977 1 97.56 227 LEU A O 1
ATOM 1674 N N . ALA A 1 228 ? -12.367 18.359 -10.445 1 97.69 228 ALA A N 1
ATOM 1675 C CA . ALA A 1 228 ? -13.797 18.156 -10.68 1 97.69 228 ALA A CA 1
ATOM 1676 C C . ALA A 1 228 ? -14.633 18.844 -9.594 1 97.69 228 ALA A C 1
ATOM 1678 O O . ALA A 1 228 ? -14.383 18.641 -8.398 1 97.69 228 ALA A O 1
ATOM 1679 N N . LYS A 1 229 ? -15.633 19.547 -9.969 1 95.44 229 LYS A N 1
ATOM 1680 C CA . LYS A 1 229 ? -16.469 20.25 -9.008 1 95.44 229 LYS A CA 1
ATOM 1681 C C . LYS A 1 229 ? -17.516 19.328 -8.391 1 95.44 229 LYS A C 1
ATOM 1683 O O . LYS A 1 229 ? -18.328 18.734 -9.102 1 95.44 229 LYS A O 1
ATOM 1688 N N . CYS A 1 230 ? -17.5 19.188 -7.105 1 96.5 230 CYS A N 1
ATOM 1689 C CA . CYS A 1 230 ? -18.438 18.344 -6.383 1 96.5 230 CYS A CA 1
ATOM 1690 C C . CYS A 1 230 ? -19.578 19.188 -5.793 1 96.5 230 CYS A C 1
ATOM 1692 O O . CYS A 1 230 ? -20.703 18.703 -5.648 1 96.5 230 CYS A O 1
ATOM 1694 N N . SER A 1 231 ? -19.312 20.344 -5.355 1 94.25 231 SER A N 1
ATOM 1695 C CA . SER A 1 231 ? -20.234 21.359 -4.848 1 94.25 231 SER A CA 1
ATOM 1696 C C . SER A 1 231 ? -19.672 22.766 -5.02 1 94.25 231 SER A C 1
ATOM 1698 O O . SER A 1 231 ? -18.625 22.953 -5.645 1 94.25 231 SER A O 1
ATOM 1700 N N . ASP A 1 232 ? -20.359 23.766 -4.469 1 91.06 232 ASP A N 1
ATOM 1701 C CA . ASP A 1 232 ? -19.938 25.156 -4.637 1 91.06 232 ASP A CA 1
ATOM 1702 C C . ASP A 1 232 ? -18.578 25.406 -4.012 1 91.06 232 ASP A C 1
ATOM 1704 O O . ASP A 1 232 ? -17.781 26.203 -4.52 1 91.06 232 ASP A O 1
ATOM 1708 N N . HIS A 1 233 ? -18.297 24.672 -2.99 1 95.06 233 HIS A N 1
ATOM 1709 C CA . HIS A 1 233 ? -17.062 24.953 -2.26 1 95.06 233 HIS A CA 1
ATOM 1710 C C . HIS A 1 233 ? -16.172 23.734 -2.193 1 95.06 233 HIS A C 1
ATOM 1712 O O . HIS A 1 233 ? -15.211 23.688 -1.415 1 95.06 233 HIS A O 1
ATOM 1718 N N . LEU A 1 234 ? -16.516 22.688 -2.982 1 97.75 234 LEU A N 1
ATOM 1719 C CA . LEU A 1 234 ? -15.734 21.453 -2.895 1 97.75 234 LEU A CA 1
ATOM 1720 C C . LEU A 1 234 ? -15.336 20.953 -4.281 1 97.75 234 LEU A C 1
ATOM 1722 O O . LEU A 1 234 ? -16.188 20.859 -5.176 1 97.75 234 LEU A O 1
ATOM 1726 N N . SER A 1 235 ? -14.039 20.734 -4.438 1 98.25 235 SER A N 1
ATOM 1727 C CA . SER A 1 235 ? -13.523 20.141 -5.656 1 98.25 235 SER A CA 1
ATOM 1728 C C . SER A 1 235 ? -12.781 18.828 -5.355 1 98.25 235 SER A C 1
ATOM 1730 O O . SER A 1 235 ? -12.445 18.562 -4.203 1 98.25 235 SER A O 1
ATOM 1732 N N . LEU A 1 236 ? -12.688 18.031 -6.387 1 98.62 236 LEU A N 1
ATOM 1733 C CA . LEU A 1 236 ? -12.07 16.719 -6.273 1 98.62 236 LEU A CA 1
ATOM 1734 C C . LEU A 1 236 ? -10.906 16.578 -7.254 1 98.62 236 LEU A C 1
ATOM 1736 O O . LEU A 1 236 ? -11.047 16.891 -8.438 1 98.62 236 LEU A O 1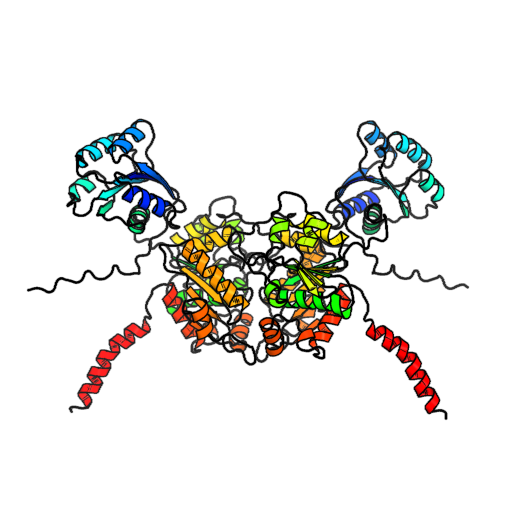
ATOM 1740 N N . LEU A 1 237 ? -9.75 16.25 -6.746 1 98.56 237 LEU A N 1
ATOM 1741 C CA . LEU A 1 237 ? -8.672 15.711 -7.562 1 98.56 237 LEU A CA 1
ATOM 1742 C C . LEU A 1 237 ? -8.656 14.188 -7.504 1 98.56 237 LEU A C 1
ATOM 1744 O O . LEU A 1 237 ? -8.078 13.602 -6.586 1 98.56 237 LEU A O 1
ATOM 1748 N N . ALA A 1 238 ? -9.219 13.555 -8.523 1 98.38 238 ALA A N 1
ATOM 1749 C CA . ALA A 1 238 ? -9.586 12.141 -8.477 1 98.38 238 ALA A CA 1
ATOM 1750 C C . ALA A 1 238 ? -8.414 11.25 -8.859 1 98.38 238 ALA A C 1
ATOM 1752 O O . ALA A 1 238 ? -7.555 11.648 -9.648 1 98.38 238 ALA A O 1
ATOM 1753 N N . ALA A 1 239 ? -8.375 10.07 -8.266 1 98.06 239 ALA A N 1
ATOM 1754 C CA . ALA A 1 239 ? -7.492 9.008 -8.727 1 98.06 239 ALA A CA 1
ATOM 1755 C C . ALA A 1 239 ? -8.016 8.375 -10.016 1 98.06 239 ALA A C 1
ATOM 1757 O O . ALA A 1 239 ? -9.227 8.312 -10.227 1 98.06 239 ALA A O 1
ATOM 1758 N N . PRO A 1 240 ? -7.141 7.898 -10.844 1 96.12 240 PRO A N 1
ATOM 1759 C CA . PRO A 1 240 ? -7.594 7.227 -12.062 1 96.12 240 PRO A CA 1
ATOM 1760 C C . PRO A 1 240 ? -8.281 5.895 -11.773 1 96.12 240 PRO A C 1
ATOM 1762 O O . PRO A 1 240 ? -9.156 5.469 -12.539 1 96.12 240 PRO A O 1
ATOM 1765 N N . ALA A 1 241 ? -7.82 5.211 -10.711 1 95.44 241 ALA A N 1
ATOM 1766 C CA . ALA A 1 241 ? -8.391 3.928 -10.305 1 95.44 241 ALA A CA 1
ATOM 1767 C C . ALA A 1 241 ? -8.242 2.889 -11.414 1 95.44 241 ALA A C 1
ATOM 1769 O O . ALA A 1 241 ? -9.219 2.221 -11.773 1 95.44 241 ALA A O 1
ATOM 1770 N N . THR A 1 242 ? -7.094 2.787 -11.953 1 95.5 242 THR A N 1
ATOM 1771 C CA . THR A 1 242 ? -6.754 1.807 -12.984 1 95.5 242 THR A CA 1
ATOM 1772 C C . THR A 1 242 ? -5.441 1.102 -12.641 1 95.5 242 THR A C 1
ATOM 1774 O O . THR A 1 242 ? -4.672 1.581 -11.805 1 95.5 242 THR A O 1
ATOM 1777 N N . LEU A 1 243 ? -5.273 0.01 -13.258 1 97.56 243 LEU A N 1
ATOM 1778 C CA . LEU A 1 243 ? -4.082 -0.793 -13.008 1 97.56 243 LEU A CA 1
ATOM 1779 C C . LEU A 1 243 ? -3.166 -0.806 -14.227 1 97.56 243 LEU A C 1
ATOM 1781 O O . LEU A 1 243 ? -2.268 -1.645 -14.328 1 97.56 243 LEU A O 1
ATOM 1785 N N . ASP A 1 244 ? -3.35 0.116 -15.172 1 94.62 244 ASP A N 1
ATOM 1786 C CA . ASP A 1 244 ? -2.648 0.137 -16.453 1 94.62 244 ASP A CA 1
ATOM 1787 C C . ASP A 1 244 ? -1.158 0.407 -16.25 1 94.62 244 ASP A C 1
ATOM 1789 O O . ASP A 1 244 ? -0.348 0.119 -17.141 1 94.62 244 ASP A O 1
ATOM 1793 N N . GLN A 1 245 ? -0.849 1.003 -15.188 1 96.38 245 GLN A N 1
ATOM 1794 C CA . GLN A 1 245 ? 0.542 1.23 -14.812 1 96.38 245 GLN A CA 1
ATOM 1795 C C . GLN A 1 245 ? 0.746 1.016 -13.312 1 96.38 245 GLN A C 1
ATOM 1797 O O . GLN A 1 245 ? -0.219 0.996 -12.547 1 96.38 245 GLN A O 1
ATOM 1802 N N . VAL A 1 246 ? 2.004 0.8 -12.938 1 97.75 246 VAL A N 1
ATOM 1803 C CA . VAL A 1 246 ? 2.326 0.675 -11.523 1 97.75 246 VAL A CA 1
ATOM 1804 C C . VAL A 1 246 ? 2.566 2.059 -10.922 1 97.75 246 VAL A C 1
ATOM 1806 O O . VAL A 1 246 ? 2.869 3.012 -11.648 1 97.75 246 VAL A O 1
ATOM 1809 N N . TYR A 1 247 ? 2.404 2.141 -9.664 1 97.88 247 TYR A N 1
ATOM 1810 C CA . TYR A 1 247 ? 2.527 3.426 -8.984 1 97.88 247 TYR A CA 1
ATOM 1811 C C . TYR A 1 247 ? 3.641 3.391 -7.941 1 97.88 247 TYR A C 1
ATOM 1813 O O . TYR A 1 247 ? 3.377 3.229 -6.75 1 97.88 247 TYR A O 1
ATOM 1821 N N . ASP A 1 248 ? 4.859 3.545 -8.398 1 97.75 248 ASP A N 1
ATOM 1822 C CA . ASP A 1 248 ? 6.066 3.68 -7.586 1 97.75 248 ASP A CA 1
ATOM 1823 C C . ASP A 1 248 ? 6.52 5.137 -7.516 1 97.75 248 ASP A C 1
ATOM 1825 O O . ASP A 1 248 ? 7 5.691 -8.508 1 97.75 248 ASP A O 1
ATOM 1829 N N . PHE A 1 249 ? 6.371 5.727 -6.367 1 97.69 249 PHE A N 1
ATOM 1830 C CA . PHE A 1 249 ? 6.66 7.152 -6.277 1 97.69 249 PHE A CA 1
ATOM 1831 C C . PHE A 1 249 ? 7.863 7.402 -5.379 1 97.69 249 PHE A C 1
ATOM 1833 O O . PHE A 1 249 ? 8.055 6.711 -4.375 1 97.69 249 PHE A O 1
ATOM 1840 N N . GLY A 1 250 ? 8.641 8.375 -5.801 1 97.06 250 GLY A N 1
ATOM 1841 C CA . GLY A 1 250 ? 9.664 8.875 -4.906 1 97.06 250 GLY A CA 1
ATOM 1842 C C . GLY A 1 250 ? 9.109 9.672 -3.738 1 97.06 250 GLY A C 1
ATOM 1843 O O . GLY A 1 250 ? 7.93 10.031 -3.736 1 97.06 250 GLY A O 1
ATOM 1844 N N . ALA A 1 251 ? 9.898 9.992 -2.801 1 96.75 251 ALA A N 1
ATOM 1845 C CA . ALA A 1 251 ? 9.484 10.609 -1.544 1 96.75 251 ALA A CA 1
ATOM 1846 C C . ALA A 1 251 ? 8.828 11.969 -1.792 1 96.75 251 ALA A C 1
ATOM 1848 O O . ALA A 1 251 ? 7.883 12.344 -1.092 1 96.75 251 ALA A O 1
ATOM 1849 N N . ASP A 1 252 ? 9.258 12.742 -2.801 1 95.81 252 ASP A N 1
ATOM 1850 C CA . ASP A 1 252 ? 8.82 14.117 -2.984 1 95.81 252 ASP A CA 1
ATOM 1851 C C . ASP A 1 252 ? 7.848 14.227 -4.16 1 95.81 252 ASP A C 1
ATOM 1853 O O . ASP A 1 252 ? 7.578 15.328 -4.645 1 95.81 252 ASP A O 1
ATOM 1857 N N . ALA A 1 253 ? 7.32 13.125 -4.594 1 97.25 253 ALA A N 1
ATOM 1858 C CA . ALA A 1 253 ? 6.551 13.039 -5.832 1 97.25 253 ALA A CA 1
ATOM 1859 C C . ALA A 1 253 ? 5.367 14 -5.812 1 97.25 253 ALA A C 1
ATOM 1861 O O . ALA A 1 253 ? 4.965 14.523 -6.855 1 97.25 253 ALA A O 1
ATOM 1862 N N . PHE A 1 254 ? 4.805 14.32 -4.664 1 97.81 254 PHE A N 1
ATOM 1863 C CA . PHE A 1 254 ? 3.545 15.055 -4.625 1 97.81 254 PHE A CA 1
ATOM 1864 C C . PHE A 1 254 ? 3.762 16.469 -4.102 1 97.81 254 PHE A C 1
ATOM 1866 O O . PHE A 1 254 ? 2.814 17.25 -4.004 1 97.81 254 PHE A O 1
ATOM 1873 N N . ASP A 1 255 ? 4.973 16.906 -3.768 1 94.75 255 ASP A N 1
ATOM 1874 C CA . ASP A 1 255 ? 5.277 18.172 -3.127 1 94.75 255 ASP A CA 1
ATOM 1875 C C . ASP A 1 255 ? 4.762 19.344 -3.961 1 94.75 255 ASP A C 1
ATOM 1877 O O . ASP A 1 255 ? 4.098 20.25 -3.438 1 94.75 255 ASP A O 1
ATOM 1881 N N . ALA A 1 256 ? 5.059 19.297 -5.242 1 94.75 256 ALA A N 1
ATOM 1882 C CA . ALA A 1 256 ? 4.699 20.406 -6.113 1 94.75 256 ALA A CA 1
ATOM 1883 C C . ALA A 1 256 ? 3.186 20.578 -6.207 1 94.75 256 ALA A C 1
ATOM 1885 O O . ALA A 1 256 ? 2.68 21.688 -6.277 1 94.75 256 ALA A O 1
ATOM 1886 N N . ILE A 1 257 ? 2.512 19.484 -6.246 1 97.19 257 ILE A N 1
ATOM 1887 C CA . ILE A 1 257 ? 1.056 19.5 -6.316 1 97.19 257 ILE A CA 1
ATOM 1888 C C . ILE A 1 257 ? 0.487 20.156 -5.059 1 97.19 257 ILE A C 1
ATOM 1890 O O . ILE A 1 257 ? -0.354 21.047 -5.141 1 97.19 257 ILE A O 1
ATOM 1894 N N . PHE A 1 258 ? 0.97 19.719 -3.879 1 96.25 258 PHE A N 1
ATOM 1895 C CA . PHE A 1 258 ? 0.497 20.25 -2.611 1 96.25 258 PHE A CA 1
ATOM 1896 C C . PHE A 1 258 ? 0.826 21.734 -2.5 1 96.25 258 PHE A C 1
ATOM 1898 O O . PHE A 1 258 ? -0.011 22.531 -2.072 1 96.25 258 PHE A O 1
ATOM 1905 N N . ASP A 1 259 ? 2.018 22.094 -2.91 1 91.38 259 ASP A N 1
ATOM 1906 C CA . ASP A 1 259 ? 2.439 23.484 -2.861 1 91.38 259 ASP A CA 1
ATOM 1907 C C . ASP A 1 259 ? 1.519 24.375 -3.701 1 91.38 259 ASP A C 1
ATOM 1909 O O . ASP A 1 259 ? 1.089 25.438 -3.25 1 91.38 259 ASP A O 1
ATOM 1913 N N . THR A 1 260 ? 1.234 23.922 -4.844 1 93.56 260 THR A N 1
ATOM 1914 C CA . THR A 1 260 ? 0.383 24.688 -5.75 1 93.56 260 THR A CA 1
ATOM 1915 C C . THR A 1 260 ? -1.038 24.781 -5.203 1 93.56 260 THR A C 1
ATOM 1917 O O . THR A 1 260 ? -1.642 25.859 -5.215 1 93.56 260 THR A O 1
ATOM 1920 N N . MET A 1 261 ? -1.567 23.688 -4.703 1 94.06 261 MET A N 1
ATOM 1921 C CA . MET A 1 261 ? -2.932 23.656 -4.184 1 94.06 261 MET A CA 1
ATOM 1922 C C . MET A 1 261 ? -3.068 24.578 -2.973 1 94.06 261 MET A C 1
ATOM 1924 O O . MET A 1 261 ? -4.109 25.203 -2.777 1 94.06 261 MET A O 1
ATOM 1928 N N . ARG A 1 262 ? -2.047 24.656 -2.172 1 90.69 262 ARG A N 1
ATOM 1929 C CA . ARG A 1 262 ? -2.062 25.469 -0.962 1 90.69 262 ARG A CA 1
ATOM 1930 C C . ARG A 1 262 ? -2.186 26.953 -1.3 1 90.69 262 ARG A C 1
ATOM 1932 O O . ARG A 1 262 ? -2.629 27.75 -0.471 1 90.69 262 ARG A O 1
ATOM 1939 N N . MET A 1 263 ? -1.88 27.312 -2.492 1 85.62 263 MET A N 1
ATOM 1940 C CA . MET A 1 263 ? -1.921 28.703 -2.91 1 85.62 263 MET A CA 1
ATOM 1941 C C . MET A 1 263 ? -3.34 29.125 -3.281 1 85.62 263 MET A C 1
ATOM 1943 O O . MET A 1 263 ? -3.662 30.312 -3.287 1 85.62 263 MET A O 1
ATOM 1947 N N . THR A 1 264 ? -4.164 28.156 -3.533 1 87.12 264 THR A N 1
ATOM 1948 C CA . THR A 1 264 ? -5.438 28.531 -4.141 1 87.12 264 THR A CA 1
ATOM 1949 C C . THR A 1 264 ? -6.605 28.031 -3.291 1 87.12 264 THR A C 1
ATOM 1951 O O . THR A 1 264 ? -7.75 28.453 -3.494 1 87.12 264 THR A O 1
ATOM 1954 N N . THR A 1 265 ? -6.371 27.125 -2.412 1 91.06 265 THR A N 1
ATOM 1955 C CA . THR A 1 265 ? -7.453 26.484 -1.673 1 91.06 265 THR A CA 1
ATOM 1956 C C . THR A 1 265 ? -7.227 26.609 -0.169 1 91.06 265 THR A C 1
ATOM 1958 O O . THR A 1 265 ? -6.102 26.453 0.308 1 91.06 265 THR A O 1
ATOM 1961 N N . SER A 1 266 ? -8.305 26.859 0.56 1 88.69 266 SER A N 1
ATOM 1962 C CA . SER A 1 266 ? -8.219 27.078 2 1 88.69 266 SER A CA 1
ATOM 1963 C C . SER A 1 266 ? -7.926 25.781 2.742 1 88.69 266 SER A C 1
ATOM 1965 O O . SER A 1 266 ? -7.191 25.781 3.73 1 88.69 266 SER A O 1
ATOM 1967 N N . CYS A 1 267 ? -8.539 24.703 2.254 1 93.5 267 CYS A N 1
ATOM 1968 C CA . CYS A 1 267 ? -8.414 23.422 2.957 1 93.5 267 CYS A CA 1
ATOM 1969 C C . CYS A 1 267 ? -8.258 22.266 1.976 1 93.5 267 CYS A C 1
ATOM 1971 O O . CYS A 1 267 ? -9.094 22.094 1.091 1 93.5 267 CYS A O 1
ATOM 1973 N N . ILE A 1 268 ? -7.195 21.547 2.104 1 97.94 268 ILE A N 1
ATOM 1974 C CA . ILE A 1 268 ? -6.922 20.391 1.264 1 97.94 268 ILE A CA 1
ATOM 1975 C C . ILE A 1 268 ? -6.965 19.125 2.109 1 97.94 268 ILE A C 1
ATOM 1977 O O . ILE A 1 268 ? -6.211 18.984 3.076 1 97.94 268 ILE A O 1
ATOM 1981 N N . VAL A 1 269 ? -7.879 18.203 1.818 1 98.81 269 VAL A N 1
ATOM 1982 C CA . VAL A 1 269 ? -8 16.938 2.523 1 98.81 269 VAL A CA 1
ATOM 1983 C C . VAL A 1 269 ? -7.391 15.812 1.683 1 98.81 269 VAL A C 1
ATOM 1985 O O . VAL A 1 269 ? -7.832 15.562 0.56 1 98.81 269 VAL A O 1
ATOM 1988 N N . LEU A 1 270 ? -6.395 15.219 2.199 1 98.94 270 LEU A N 1
ATOM 1989 C CA . LEU A 1 270 ? -5.691 14.133 1.519 1 98.94 270 LEU A CA 1
ATOM 1990 C C . LEU A 1 270 ? -6.207 12.773 1.978 1 98.94 270 LEU A C 1
ATOM 1992 O O . LEU A 1 270 ? -6.156 12.461 3.168 1 98.94 270 LEU A O 1
ATOM 1996 N N . ASP A 1 271 ? -6.797 12.031 1.067 1 98.88 271 ASP A N 1
ATOM 1997 C CA . ASP A 1 271 ? -7.09 10.617 1.302 1 98.88 271 ASP A CA 1
ATOM 1998 C C . ASP A 1 271 ? -5.859 9.75 1.039 1 98.88 271 ASP A C 1
ATOM 2000 O O . ASP A 1 271 ? -5.586 9.383 -0.105 1 98.88 271 ASP A O 1
ATOM 2004 N N . VAL A 1 272 ? -5.129 9.406 2.121 1 98.88 272 VAL A N 1
ATOM 2005 C CA . VAL A 1 272 ? -3.832 8.75 2.029 1 98.88 272 VAL A CA 1
ATOM 2006 C C . VAL A 1 272 ? -4.016 7.234 2.061 1 98.88 272 VAL A C 1
ATOM 2008 O O . VAL A 1 272 ? -4.684 6.703 2.951 1 98.88 272 VAL A O 1
ATOM 2011 N N . PRO A 1 273 ? -3.506 6.52 1.054 1 98.5 273 PRO A N 1
ATOM 2012 C CA . PRO A 1 273 ? -3.643 5.062 1.064 1 98.5 273 PRO A CA 1
ATOM 2013 C C . PRO A 1 273 ? -2.895 4.406 2.223 1 98.5 273 PRO A C 1
ATOM 2015 O O . PRO A 1 273 ? -1.912 4.961 2.721 1 98.5 273 PRO A O 1
ATOM 2018 N N . HIS A 1 274 ? -3.381 3.225 2.662 1 98 274 HIS A N 1
ATOM 2019 C CA . HIS A 1 274 ? -2.775 2.473 3.754 1 98 274 HIS A CA 1
ATOM 2020 C C . HIS A 1 274 ? -1.52 1.742 3.291 1 98 274 HIS A C 1
ATOM 2022 O O . HIS A 1 274 ? -1.58 0.567 2.922 1 98 274 HIS A O 1
ATOM 2028 N N . GLN A 1 275 ? -0.416 2.354 3.303 1 97.62 275 GLN A N 1
ATOM 2029 C CA . GLN A 1 275 ? 0.921 1.859 2.992 1 97.62 275 GLN A CA 1
ATOM 2030 C C . GLN A 1 275 ? 1.991 2.697 3.688 1 97.62 275 GLN A C 1
ATOM 2032 O O . GLN A 1 275 ? 1.72 3.811 4.141 1 97.62 275 GLN A O 1
ATOM 2037 N N . TRP A 1 276 ? 3.135 2.119 3.887 1 98.25 276 TRP A N 1
ATOM 2038 C CA . TRP A 1 276 ? 4.219 2.824 4.562 1 98.25 276 TRP A CA 1
ATOM 2039 C C . TRP A 1 276 ? 5.465 2.879 3.684 1 98.25 276 TRP A C 1
ATOM 2041 O O . TRP A 1 276 ? 6.383 2.072 3.846 1 98.25 276 TRP A O 1
ATOM 2051 N N . THR A 1 277 ? 5.5 3.783 2.777 1 98.38 277 THR A N 1
ATOM 2052 C CA . THR A 1 277 ? 6.59 4.102 1.862 1 98.38 277 THR A CA 1
ATOM 2053 C C . THR A 1 277 ? 7.141 5.496 2.143 1 98.38 277 THR A C 1
ATOM 2055 O O . THR A 1 277 ? 6.59 6.234 2.963 1 98.38 277 THR A O 1
ATOM 2058 N N . ALA A 1 278 ? 8.195 5.867 1.437 1 98.31 278 ALA A N 1
ATOM 2059 C CA . ALA A 1 278 ? 8.836 7.16 1.657 1 98.31 278 ALA A CA 1
ATOM 2060 C C . ALA A 1 278 ? 7.867 8.305 1.382 1 98.31 278 ALA A C 1
ATOM 2062 O O . ALA A 1 278 ? 7.801 9.266 2.152 1 98.31 278 ALA A O 1
ATOM 2063 N N . TRP A 1 279 ? 7.094 8.203 0.316 1 98.31 279 TRP A N 1
ATOM 2064 C CA . TRP A 1 279 ? 6.238 9.328 -0.05 1 98.31 279 TRP A CA 1
ATOM 2065 C C . TRP A 1 279 ? 5.035 9.43 0.882 1 98.31 279 TRP A C 1
ATOM 2067 O O . TRP A 1 279 ? 4.594 10.531 1.222 1 98.31 279 TRP A O 1
ATOM 2077 N N . THR A 1 280 ? 4.461 8.281 1.338 1 98.69 280 THR A N 1
ATOM 2078 C CA . THR A 1 280 ? 3.328 8.375 2.252 1 98.69 280 THR A CA 1
ATOM 2079 C C . THR A 1 280 ? 3.771 8.898 3.613 1 98.69 280 THR A C 1
ATOM 2081 O O . THR A 1 280 ? 3.059 9.68 4.246 1 98.69 280 THR A O 1
ATOM 2084 N N . LYS A 1 281 ? 4.926 8.438 4.078 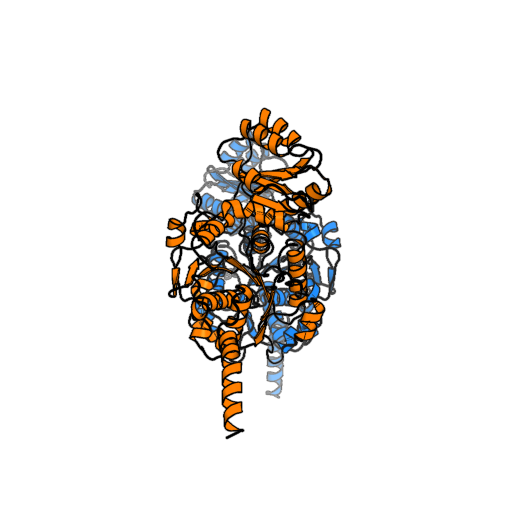1 98.5 281 LYS A N 1
ATOM 2085 C CA . LYS A 1 281 ? 5.484 8.984 5.312 1 98.5 281 LYS A CA 1
ATOM 2086 C C . LYS A 1 281 ? 5.68 10.5 5.199 1 98.5 281 LYS A C 1
ATOM 2088 O O . LYS A 1 281 ? 5.301 11.242 6.105 1 98.5 281 LYS A O 1
ATOM 2093 N N . ARG A 1 282 ? 6.234 10.93 4.102 1 97.69 282 ARG A N 1
ATOM 2094 C CA . ARG A 1 282 ? 6.48 12.352 3.873 1 97.69 282 ARG A CA 1
ATOM 2095 C C . ARG A 1 282 ? 5.176 13.141 3.867 1 97.69 282 ARG A C 1
ATOM 2097 O O . ARG A 1 282 ? 5.102 14.234 4.441 1 97.69 282 ARG A O 1
ATOM 2104 N N . VAL A 1 283 ? 4.148 12.578 3.271 1 98.38 283 VAL A N 1
ATOM 2105 C CA . VAL A 1 283 ? 2.838 13.219 3.223 1 98.38 283 VAL A CA 1
ATOM 2106 C C . VAL A 1 283 ? 2.293 13.383 4.637 1 98.38 283 VAL A C 1
ATOM 2108 O O . VAL A 1 283 ? 1.836 14.469 5.008 1 98.38 283 VAL A O 1
ATOM 2111 N N . LEU A 1 284 ? 2.389 12.336 5.402 1 98.56 284 LEU A N 1
ATOM 2112 C CA . LEU A 1 284 ? 1.855 12.375 6.758 1 98.56 284 LEU A CA 1
ATOM 2113 C C . LEU A 1 284 ? 2.664 13.336 7.629 1 98.56 284 LEU A C 1
ATOM 2115 O O . LEU A 1 284 ? 2.096 14.164 8.344 1 98.56 284 LEU A O 1
ATOM 2119 N N . VAL A 1 285 ? 3.945 13.297 7.555 1 97.5 285 VAL A N 1
ATOM 2120 C CA . VAL A 1 285 ? 4.812 14.156 8.359 1 97.5 285 VAL A CA 1
ATOM 2121 C C . VAL A 1 285 ? 4.629 15.609 7.934 1 97.5 285 VAL A C 1
ATOM 2123 O O . VAL A 1 285 ? 4.68 16.516 8.773 1 97.5 285 VAL A O 1
ATOM 2126 N N . GLY A 1 286 ? 4.367 15.836 6.699 1 95.56 286 GLY A N 1
ATOM 2127 C CA . GLY A 1 286 ? 4.297 17.188 6.145 1 95.56 286 GLY A CA 1
ATOM 2128 C C . GLY A 1 286 ? 2.936 17.828 6.312 1 95.56 286 GLY A C 1
ATOM 2129 O O . GLY A 1 286 ? 2.789 19.031 6.133 1 95.56 286 GLY A O 1
ATOM 2130 N N . ALA A 1 287 ? 1.905 17.047 6.645 1 96.44 287 ALA A N 1
ATOM 2131 C CA . ALA A 1 287 ? 0.548 17.578 6.777 1 96.44 287 ALA A CA 1
ATOM 2132 C C . ALA A 1 287 ? 0.432 18.5 7.988 1 96.44 287 ALA A C 1
ATOM 2134 O O . ALA A 1 287 ? 1.186 18.359 8.953 1 96.44 287 ALA A O 1
ATOM 2135 N N . ASP A 1 288 ? -0.463 19.453 7.91 1 92.19 288 ASP A N 1
ATOM 2136 C CA . ASP A 1 288 ? -0.706 20.344 9.039 1 92.19 288 ASP A CA 1
ATOM 2137 C C . ASP A 1 288 ? -1.489 19.641 10.141 1 92.19 288 ASP A C 1
ATOM 2139 O O . ASP A 1 288 ? -1.24 19.859 11.328 1 92.19 288 ASP A O 1
ATOM 2143 N N . ASP A 1 289 ? -2.434 18.828 9.742 1 94.88 289 ASP A N 1
ATOM 2144 C CA . ASP A 1 289 ? -3.191 17.984 10.648 1 94.88 289 ASP A CA 1
ATOM 2145 C C . ASP A 1 289 ? -3.312 16.562 10.094 1 94.88 289 ASP A C 1
ATOM 2147 O O . ASP A 1 289 ? -3.314 16.359 8.875 1 94.88 289 ASP A O 1
ATOM 2151 N N . ILE A 1 290 ? -3.326 15.68 11.039 1 98.44 290 ILE A N 1
ATOM 2152 C CA . ILE A 1 290 ? -3.418 14.266 10.68 1 98.44 290 ILE A CA 1
ATOM 2153 C C . ILE A 1 290 ? -4.562 13.609 11.453 1 98.44 290 ILE A C 1
ATOM 2155 O O . ILE A 1 290 ? -4.695 13.797 12.664 1 98.44 290 ILE A O 1
ATOM 2159 N N . LEU A 1 291 ? -5.438 12.93 10.766 1 98.88 291 LEU A N 1
ATOM 2160 C CA . LEU A 1 291 ? -6.473 12.102 11.375 1 98.88 291 LEU A CA 1
ATOM 2161 C C . LEU A 1 291 ? -6.242 10.625 11.055 1 98.88 291 LEU A C 1
ATOM 2163 O O . LEU A 1 291 ? -6.297 10.227 9.891 1 98.88 291 LEU A O 1
ATOM 2167 N N . ILE A 1 292 ? -5.945 9.844 12.062 1 98.94 292 ILE A N 1
ATOM 2168 C CA . ILE A 1 292 ? -5.828 8.391 11.938 1 98.94 292 ILE A CA 1
ATOM 2169 C C . ILE A 1 292 ? -7.18 7.738 12.227 1 98.94 292 ILE A C 1
ATOM 2171 O O . ILE A 1 292 ? -7.801 8.016 13.258 1 98.94 292 ILE A O 1
ATOM 2175 N N . VAL A 1 293 ? -7.668 6.949 11.297 1 98.94 293 VAL A N 1
ATOM 2176 C CA . VAL A 1 293 ? -8.93 6.242 11.461 1 98.94 293 VAL A CA 1
ATOM 2177 C C . VAL A 1 293 ? -8.664 4.793 11.859 1 98.94 293 VAL A C 1
ATOM 2179 O O . VAL A 1 293 ? -7.844 4.113 11.242 1 98.94 293 VAL A O 1
ATOM 2182 N N . ALA A 1 294 ? -9.367 4.285 12.898 1 98.94 294 ALA A N 1
ATOM 2183 C CA . ALA A 1 294 ? -9.164 2.928 13.398 1 98.94 294 ALA A CA 1
ATOM 2184 C C . ALA A 1 294 ? -10.484 2.283 13.797 1 98.94 294 ALA A C 1
ATOM 2186 O O . ALA A 1 294 ? -11.484 2.977 13.992 1 98.94 294 ALA A O 1
ATOM 2187 N N . GLU A 1 295 ? -10.531 0.993 13.789 1 98.75 295 GLU A N 1
ATOM 2188 C CA . GLU A 1 295 ? -11.609 0.205 14.383 1 98.75 295 GLU A CA 1
ATOM 2189 C C . GLU A 1 295 ? -11.227 -0.309 15.766 1 98.75 295 GLU A C 1
ATOM 2191 O O . GLU A 1 295 ? -10.047 -0.329 16.125 1 98.75 295 GLU A O 1
ATOM 2196 N N . PRO A 1 296 ? -12.203 -0.687 16.594 1 98.38 296 PRO A N 1
ATOM 2197 C CA . PRO A 1 296 ? -11.906 -1.049 17.984 1 98.38 296 PRO A CA 1
ATOM 2198 C C . PRO A 1 296 ? -11.469 -2.504 18.141 1 98.38 296 PRO A C 1
ATOM 2200 O O . PRO A 1 296 ? -12.102 -3.27 18.875 1 98.38 296 PRO A O 1
ATOM 2203 N N . ASP A 1 297 ? -10.383 -2.873 17.562 1 97.56 297 ASP A N 1
ATOM 2204 C CA . ASP A 1 297 ? -9.828 -4.215 17.719 1 97.56 297 ASP A CA 1
ATOM 2205 C C . ASP A 1 297 ? -8.32 -4.16 17.922 1 97.56 297 ASP A C 1
ATOM 2207 O O . ASP A 1 297 ? -7.723 -3.082 17.938 1 97.56 297 ASP A O 1
ATOM 2211 N N . LEU A 1 298 ? -7.695 -5.289 18.109 1 97.25 298 LEU A N 1
ATOM 2212 C CA . LEU A 1 298 ? -6.32 -5.402 18.594 1 97.25 298 LEU A CA 1
ATOM 2213 C C . LEU A 1 298 ? -5.336 -4.914 17.531 1 97.25 298 LEU A C 1
ATOM 2215 O O . LEU A 1 298 ? -4.406 -4.164 17.844 1 97.25 298 LEU A O 1
ATOM 2219 N N . ALA A 1 299 ? -5.469 -5.359 16.297 1 97.75 299 ALA A N 1
ATOM 2220 C CA . ALA A 1 299 ? -4.562 -4.953 15.227 1 97.75 299 ALA A CA 1
ATOM 2221 C C . ALA A 1 299 ? -4.598 -3.441 15.023 1 97.75 299 ALA A C 1
ATOM 2223 O O . ALA A 1 299 ? -3.557 -2.807 14.852 1 97.75 299 ALA A O 1
ATOM 2224 N N . ASN A 1 300 ? -5.789 -2.9 15.055 1 98.56 300 ASN A N 1
ATOM 2225 C CA . ASN A 1 300 ? -5.957 -1.454 14.953 1 98.56 300 ASN A CA 1
ATOM 2226 C C . ASN A 1 300 ? -5.297 -0.729 16.125 1 98.56 300 ASN A C 1
ATOM 2228 O O . ASN A 1 300 ? -4.691 0.327 15.938 1 98.56 300 ASN A O 1
ATOM 2232 N N . MET A 1 301 ? -5.469 -1.264 17.281 1 98.38 301 MET A N 1
ATOM 2233 C CA . MET A 1 301 ? -4.863 -0.654 18.453 1 98.38 301 MET A CA 1
ATOM 2234 C C . MET A 1 301 ? -3.348 -0.593 18.328 1 98.38 301 MET A C 1
ATOM 2236 O O . MET A 1 301 ? -2.742 0.458 18.531 1 98.38 301 MET A O 1
ATOM 2240 N N . ARG A 1 302 ? -2.74 -1.645 17.938 1 97.56 302 ARG A N 1
ATOM 2241 C CA . ARG A 1 302 ? -1.297 -1.7 17.734 1 97.56 302 ARG A CA 1
ATOM 2242 C C . ARG A 1 302 ? -0.859 -0.691 16.672 1 97.56 302 ARG A C 1
ATOM 2244 O O . ARG A 1 302 ? 0.058 0.099 16.906 1 97.56 302 ARG A O 1
ATOM 2251 N N . ASN A 1 303 ? -1.507 -0.756 15.547 1 98.56 303 ASN A N 1
ATOM 2252 C CA . ASN A 1 303 ? -1.112 0.085 14.422 1 98.56 303 ASN A CA 1
ATOM 2253 C C . ASN A 1 303 ? -1.296 1.566 14.734 1 98.56 303 ASN A C 1
ATOM 2255 O O . ASN A 1 303 ? -0.469 2.395 14.352 1 98.56 303 ASN A O 1
ATOM 2259 N N . THR A 1 304 ? -2.414 1.878 15.406 1 98.75 304 THR A N 1
ATOM 2260 C CA . THR A 1 304 ? -2.66 3.262 15.797 1 98.75 304 THR A CA 1
ATOM 2261 C C . THR A 1 304 ? -1.563 3.764 16.734 1 98.75 304 THR A C 1
ATOM 2263 O O . THR A 1 304 ? -1.037 4.863 16.547 1 98.75 304 THR A O 1
ATOM 2266 N N . LYS A 1 305 ? -1.259 2.986 17.703 1 98.31 305 LYS A N 1
ATOM 2267 C CA . LYS A 1 305 ? -0.202 3.34 18.641 1 98.31 305 LYS A CA 1
ATOM 2268 C C . LYS A 1 305 ? 1.12 3.58 17.922 1 98.31 305 LYS A C 1
ATOM 2270 O O . LYS A 1 305 ? 1.792 4.586 18.172 1 98.31 305 LYS A O 1
ATOM 2275 N N . ASN A 1 306 ? 1.479 2.705 17.047 1 98.12 306 ASN A N 1
ATOM 2276 C CA . ASN A 1 306 ? 2.717 2.832 16.281 1 98.12 306 ASN A CA 1
ATOM 2277 C C . ASN A 1 306 ? 2.736 4.109 15.445 1 98.12 306 ASN A C 1
ATOM 2279 O O . ASN A 1 306 ? 3.738 4.824 15.422 1 98.12 306 ASN A O 1
ATOM 2283 N N . MET A 1 307 ? 1.619 4.387 14.789 1 98.69 307 MET A N 1
ATOM 2284 C CA . MET A 1 307 ? 1.519 5.574 13.945 1 98.69 307 MET A CA 1
ATOM 2285 C C . MET A 1 307 ? 1.606 6.844 14.789 1 98.69 307 MET A C 1
ATOM 2287 O O . MET A 1 307 ? 2.35 7.766 14.445 1 98.69 307 MET A O 1
ATOM 2291 N N . LEU A 1 308 ? 0.869 6.855 15.867 1 98.31 308 LEU A N 1
ATOM 2292 C CA . LEU A 1 308 ? 0.873 8.023 16.734 1 98.31 308 LEU A CA 1
ATOM 2293 C C . LEU A 1 308 ? 2.275 8.297 17.266 1 98.31 308 LEU A C 1
ATOM 2295 O O . LEU A 1 308 ? 2.756 9.43 17.203 1 98.31 308 LEU A O 1
ATOM 2299 N N . ASN A 1 309 ? 2.924 7.297 17.75 1 97.69 309 ASN A N 1
ATOM 2300 C CA . ASN A 1 309 ? 4.254 7.453 18.312 1 97.69 309 ASN A CA 1
ATOM 2301 C C . ASN A 1 309 ? 5.258 7.945 17.281 1 97.69 309 ASN A C 1
ATOM 2303 O O . ASN A 1 309 ? 6.027 8.875 17.547 1 97.69 309 ASN A O 1
ATOM 2307 N N . LEU A 1 310 ? 5.238 7.375 16.156 1 98.19 310 LEU A N 1
ATOM 2308 C CA . LEU A 1 310 ? 6.176 7.754 15.117 1 98.19 310 LEU A CA 1
ATOM 2309 C C . LEU A 1 310 ? 5.941 9.195 14.672 1 98.19 310 LEU A C 1
ATOM 2311 O O . LEU A 1 310 ? 6.891 9.977 14.555 1 98.19 310 LEU A O 1
ATOM 2315 N N . LEU A 1 311 ? 4.723 9.531 14.422 1 97.81 311 LEU A N 1
ATOM 2316 C CA . LEU A 1 311 ? 4.398 10.859 13.906 1 97.81 311 LEU A CA 1
ATOM 2317 C C . LEU A 1 311 ? 4.66 11.93 14.961 1 97.81 311 LEU A C 1
ATOM 2319 O O . LEU A 1 311 ? 5.109 13.031 14.633 1 97.81 311 LEU A O 1
ATOM 2323 N N . LYS A 1 312 ? 4.367 11.625 16.219 1 96 312 LYS A N 1
ATOM 2324 C CA . LYS A 1 312 ? 4.695 12.547 17.312 1 96 312 LYS A CA 1
ATOM 2325 C C . LYS A 1 312 ? 6.195 12.812 17.359 1 96 312 LYS A C 1
ATOM 2327 O O . LYS A 1 312 ? 6.621 13.961 17.5 1 96 312 LYS A O 1
ATOM 2332 N N . SER A 1 313 ? 6.91 11.781 17.203 1 96.38 313 SER A N 1
ATOM 2333 C CA . SER A 1 313 ? 8.367 11.898 17.25 1 96.38 313 SER A CA 1
ATOM 2334 C C . SER A 1 313 ? 8.906 12.672 16.062 1 96.38 313 SER A C 1
ATOM 2336 O O . SER A 1 313 ? 9.859 13.445 16.188 1 96.38 313 SER A O 1
ATOM 2338 N N . ALA A 1 314 ? 8.305 12.469 14.945 1 94.62 314 ALA A N 1
ATOM 2339 C CA . ALA A 1 314 ? 8.758 13.102 13.711 1 94.62 314 ALA A CA 1
ATOM 2340 C C . ALA A 1 314 ? 8.359 14.578 13.664 1 94.62 314 ALA A C 1
ATOM 2342 O O . ALA A 1 314 ? 8.922 15.359 12.898 1 94.62 314 ALA A O 1
ATOM 2343 N N . ARG A 1 315 ? 7.367 14.867 14.492 1 93.25 315 ARG A N 1
ATOM 2344 C CA . ARG A 1 315 ? 6.812 16.219 14.508 1 93.25 315 ARG A CA 1
ATOM 2345 C C . ARG A 1 315 ? 6.77 16.766 15.93 1 93.25 315 ARG A C 1
ATOM 2347 O O . ARG A 1 315 ? 5.707 17.156 16.422 1 93.25 315 ARG A O 1
ATOM 2354 N N . PRO A 1 316 ? 7.887 16.969 16.5 1 88.81 316 PRO A N 1
ATOM 2355 C CA . PRO A 1 316 ? 7.922 17.281 17.938 1 88.81 316 PRO A CA 1
ATOM 2356 C C . PRO A 1 316 ? 7.332 18.656 18.25 1 88.81 316 PRO A C 1
ATOM 2358 O O . PRO A 1 316 ? 6.957 18.922 19.406 1 88.81 316 PRO A O 1
ATOM 2361 N N . ASN A 1 317 ? 7.262 19.594 17.266 1 87.75 317 ASN A N 1
ATOM 2362 C CA . ASN A 1 317 ? 6.809 20.953 17.531 1 87.75 317 ASN A CA 1
ATOM 2363 C C . ASN A 1 317 ? 5.371 21.172 17.078 1 87.75 317 ASN A C 1
ATOM 2365 O O . ASN A 1 317 ? 4.883 22.297 17.031 1 87.75 317 ASN A O 1
ATOM 2369 N N . ASP A 1 318 ? 4.723 20.062 16.656 1 89.69 318 ASP A N 1
ATOM 2370 C CA . ASP A 1 318 ? 3.34 20.125 16.188 1 89.69 318 ASP A CA 1
ATOM 2371 C C . ASP A 1 318 ? 2.385 19.516 17.203 1 89.69 318 ASP A C 1
ATOM 2373 O O . ASP A 1 318 ? 2.807 18.781 18.109 1 89.69 318 ASP A O 1
ATOM 2377 N N . ARG A 1 319 ? 1.151 19.891 17.047 1 88.69 319 ARG A N 1
ATOM 2378 C CA . ARG A 1 319 ? 0.128 19.141 17.766 1 88.69 319 ARG A CA 1
ATOM 2379 C C . ARG A 1 319 ? 0.161 17.656 17.406 1 88.69 319 ARG A C 1
ATOM 2381 O O . ARG A 1 319 ? 0.381 17.312 16.234 1 88.69 319 ARG A O 1
ATOM 2388 N N . PRO A 1 320 ? -0.046 16.859 18.391 1 93.81 320 PRO A N 1
ATOM 2389 C CA . PRO A 1 320 ? -0.076 15.43 18.078 1 93.81 320 PRO A CA 1
ATOM 2390 C C . PRO A 1 320 ? -1.166 15.07 17.062 1 93.81 320 PRO A C 1
ATOM 2392 O O . PRO A 1 320 ? -2.199 15.742 17.016 1 93.81 320 PRO A O 1
ATOM 2395 N N . PRO A 1 321 ? -0.92 14.016 16.312 1 97.06 321 PRO A N 1
ATOM 2396 C CA . PRO A 1 321 ? -1.983 13.547 15.422 1 97.06 321 PRO A CA 1
ATOM 2397 C C . PRO A 1 321 ? -3.258 13.164 16.172 1 97.06 321 PRO A C 1
ATOM 2399 O O . PRO A 1 321 ? -3.199 12.781 17.344 1 97.06 321 PRO A O 1
ATOM 2402 N N . LEU A 1 322 ? -4.348 13.367 15.508 1 98.06 322 LEU A N 1
ATOM 2403 C CA . LEU A 1 322 ? -5.648 12.969 16.031 1 98.06 322 LEU A CA 1
ATOM 2404 C C . LEU A 1 322 ? -6.043 11.594 15.523 1 98.06 322 LEU A C 1
ATOM 2406 O O . LEU A 1 322 ? -5.477 11.102 14.547 1 98.06 322 LEU A O 1
ATOM 2410 N N . TYR A 1 323 ? -6.941 10.938 16.266 1 98.75 323 TYR A N 1
ATOM 2411 C CA . TYR A 1 323 ? -7.512 9.703 15.734 1 98.75 323 TYR A CA 1
ATOM 2412 C C . TYR A 1 323 ? -8.984 9.578 16.109 1 98.75 323 TYR A C 1
ATOM 2414 O O . TYR A 1 323 ? -9.453 10.25 17.031 1 98.75 323 TYR A O 1
ATOM 2422 N N . CYS A 1 324 ? -9.727 8.836 15.352 1 98.88 324 CYS A N 1
ATOM 2423 C CA . CYS A 1 324 ? -11.109 8.477 15.672 1 98.88 324 CYS A CA 1
ATOM 2424 C C . CYS A 1 324 ? -11.32 6.973 15.539 1 98.88 324 CYS A C 1
ATOM 2426 O O . CYS A 1 324 ? -10.508 6.277 14.914 1 98.88 324 CYS A O 1
ATOM 2428 N N . LEU A 1 325 ? -12.297 6.465 16.266 1 98.88 325 LEU A N 1
ATOM 2429 C CA . LEU A 1 325 ? -12.727 5.074 16.125 1 98.88 325 LEU A CA 1
ATOM 2430 C C . LEU A 1 325 ? -13.977 4.977 15.258 1 98.88 325 LEU A C 1
ATOM 2432 O O . LEU A 1 325 ? -14.977 5.648 15.516 1 98.88 325 LEU A O 1
ATOM 2436 N N . ASN A 1 326 ? -13.844 4.254 14.195 1 98.81 326 ASN A N 1
ATOM 2437 C CA . ASN A 1 326 ? -14.945 4.047 13.266 1 98.81 326 ASN A CA 1
ATOM 2438 C C . ASN A 1 326 ? -15.547 2.65 13.414 1 98.81 326 ASN A C 1
ATOM 2440 O O . ASN A 1 326 ? -14.914 1.751 13.961 1 98.81 326 ASN A O 1
ATOM 2444 N N . GLN A 1 327 ? -16.828 2.525 12.977 1 98.44 327 GLN A N 1
ATOM 2445 C CA . GLN A 1 327 ? -17.578 1.27 12.992 1 98.44 327 GLN A CA 1
ATOM 2446 C C . GLN A 1 327 ? -17.656 0.7 14.398 1 98.44 327 GLN A C 1
ATOM 2448 O O . GLN A 1 327 ? -17.422 -0.492 14.609 1 98.44 327 GLN A O 1
ATOM 2453 N N . VAL A 1 328 ? -17.938 1.511 15.375 1 98.62 328 VAL A N 1
ATOM 2454 C CA . VAL A 1 328 ? -18.031 1.122 16.781 1 98.62 328 VAL A CA 1
ATOM 2455 C C . VAL A 1 328 ? -19.422 0.543 17.062 1 98.62 328 VAL A C 1
ATOM 2457 O O . VAL A 1 328 ? -20.422 1.066 16.578 1 98.62 328 VAL A O 1
ATOM 2460 N N . GLY A 1 329 ? -19.469 -0.515 17.781 1 98 329 GLY A N 1
ATOM 2461 C CA . GLY A 1 329 ? -20.734 -1.063 18.25 1 98 329 GLY A CA 1
ATOM 2462 C C . GLY A 1 329 ? -21.391 -1.998 17.266 1 98 329 GLY A C 1
ATOM 2463 O O . GLY A 1 329 ? -22.625 -2.025 17.141 1 98 329 GLY A O 1
ATOM 2464 N N . MET A 1 330 ? -20.609 -2.619 16.422 1 97.06 330 MET A N 1
ATOM 2465 C CA . MET A 1 330 ? -21.156 -3.641 15.539 1 97.06 330 MET A CA 1
ATOM 2466 C C . MET A 1 330 ? -21.734 -4.805 16.344 1 97.06 330 MET A C 1
ATOM 2468 O O . MET A 1 330 ? -21.031 -5.398 17.172 1 97.06 330 MET A O 1
ATOM 2472 N N . PRO A 1 331 ? -22.969 -5.203 16.062 1 96.12 331 PRO A N 1
ATOM 2473 C CA . PRO A 1 331 ? -23.578 -6.277 16.859 1 96.12 331 PRO A CA 1
ATOM 2474 C C . PRO A 1 331 ? -22.812 -7.59 16.75 1 96.12 331 PRO A C 1
ATOM 2476 O O . PRO A 1 331 ? -22.453 -8.016 15.656 1 96.12 331 PRO A O 1
ATOM 2479 N N . LYS A 1 332 ? -22.484 -8.211 17.906 1 95.88 332 LYS A N 1
ATOM 2480 C CA . LYS A 1 332 ? -21.891 -9.539 18.047 1 95.88 332 LYS A CA 1
ATOM 2481 C C . LYS A 1 332 ? -20.375 -9.492 17.828 1 95.88 332 LYS A C 1
ATOM 2483 O O . LYS A 1 332 ? -19.688 -10.469 18.109 1 95.88 332 LYS A O 1
ATOM 2488 N N . ARG A 1 333 ? -19.844 -8.438 17.344 1 96.75 333 ARG A N 1
ATOM 2489 C CA . ARG A 1 333 ? -18.391 -8.328 17.141 1 96.75 333 ARG A CA 1
ATOM 2490 C C . ARG A 1 333 ? -17.672 -8.133 18.469 1 96.75 333 ARG A C 1
ATOM 2492 O O . ARG A 1 333 ? -18.016 -7.234 19.234 1 96.75 333 ARG A O 1
ATOM 2499 N N . PRO A 1 334 ? -16.719 -9.016 18.781 1 97.19 334 PRO A N 1
ATOM 2500 C CA . PRO A 1 334 ? -15.883 -8.68 19.938 1 97.19 334 PRO A CA 1
ATOM 2501 C C . PRO A 1 334 ? -15.086 -7.395 19.719 1 97.19 334 PRO A C 1
ATOM 2503 O O . PRO A 1 334 ? -14.367 -7.266 18.719 1 97.19 334 PRO A O 1
ATOM 2506 N N . GLU A 1 335 ? -15.289 -6.445 20.578 1 98 335 GLU A N 1
ATOM 2507 C CA . GLU A 1 335 ? -14.625 -5.148 20.438 1 98 335 GLU A CA 1
ATOM 2508 C C . GLU A 1 335 ? -13.867 -4.766 21.703 1 98 335 GLU A C 1
ATOM 2510 O O . GLU A 1 335 ? -14.25 -5.164 22.797 1 98 335 GLU A O 1
ATOM 2515 N N . ILE A 1 336 ? -12.781 -4.09 21.484 1 98.12 336 ILE A N 1
ATOM 2516 C CA . ILE A 1 336 ? -12.148 -3.381 22.594 1 98.12 336 ILE A CA 1
ATOM 2517 C C . ILE A 1 336 ? -12.938 -2.113 22.922 1 98.12 336 ILE A C 1
ATOM 2519 O O . ILE A 1 336 ? -13.219 -1.309 22.031 1 98.12 336 ILE A O 1
ATOM 2523 N N . GLU A 1 337 ? -13.242 -1.959 24.156 1 98.19 337 GLU A N 1
ATOM 2524 C CA . GLU A 1 337 ? -13.992 -0.776 24.562 1 98.19 337 GLU A CA 1
ATOM 2525 C C . GLU A 1 337 ? -13.227 0.503 24.234 1 98.19 337 GLU A C 1
ATOM 2527 O O . GLU A 1 337 ? -12 0.554 24.406 1 98.19 337 GLU A O 1
ATOM 2532 N N . VAL A 1 338 ? -13.984 1.536 23.922 1 98.38 338 VAL A N 1
ATOM 2533 C CA . VAL A 1 338 ? -13.391 2.809 23.531 1 98.38 338 VAL A CA 1
ATOM 2534 C C . VAL A 1 338 ? -12.469 3.312 24.641 1 98.38 338 VAL A C 1
ATOM 2536 O O . VAL A 1 338 ? -11.344 3.748 24.359 1 98.38 338 VAL A O 1
ATOM 2539 N N . LYS A 1 339 ? -12.898 3.217 25.875 1 98.12 339 LYS A N 1
ATOM 2540 C CA . LYS A 1 339 ? -12.109 3.689 27.016 1 98.12 339 LYS A CA 1
ATOM 2541 C C . LYS A 1 339 ? -10.805 2.912 27.141 1 98.12 339 LYS A C 1
ATOM 2543 O O . LYS A 1 339 ? -9.75 3.494 27.406 1 98.12 339 LYS A O 1
ATOM 2548 N N . GLU A 1 340 ? -10.891 1.613 26.969 1 98.25 340 GLU A N 1
ATOM 2549 C CA . GLU A 1 340 ? -9.703 0.759 27.062 1 98.25 340 GLU A CA 1
ATOM 2550 C C . GLU A 1 340 ? -8.75 1.032 25.906 1 98.25 340 GLU A C 1
ATOM 2552 O O . GLU A 1 340 ? -7.527 1.024 26.078 1 98.25 340 GLU A O 1
ATOM 2557 N N . PHE A 1 341 ? -9.32 1.202 24.734 1 98.5 341 PHE A N 1
ATOM 2558 C CA . PHE A 1 341 ? -8.531 1.57 23.562 1 98.5 341 PHE A CA 1
ATOM 2559 C C . PHE A 1 341 ? -7.746 2.854 23.828 1 98.5 341 PHE A C 1
ATOM 2561 O O . PHE A 1 341 ? -6.531 2.9 23.609 1 98.5 341 PHE A O 1
ATOM 2568 N N . ALA A 1 342 ? -8.391 3.84 24.328 1 98.38 342 ALA A N 1
ATOM 2569 C CA . ALA A 1 342 ? -7.805 5.145 24.609 1 98.38 342 ALA A CA 1
ATOM 2570 C C . ALA A 1 342 ? -6.711 5.027 25.672 1 98.38 342 ALA A C 1
ATOM 2572 O O . ALA A 1 342 ? -5.66 5.668 25.562 1 98.38 342 ALA A O 1
ATOM 2573 N N . LYS A 1 343 ? -6.973 4.242 26.672 1 98.06 343 LYS A N 1
ATOM 2574 C CA . LYS A 1 343 ? -5.996 4.035 27.734 1 98.06 343 LYS A CA 1
ATOM 2575 C C . LYS A 1 343 ? -4.719 3.406 27.188 1 98.06 343 LYS A C 1
ATOM 2577 O O . LYS A 1 343 ? -3.613 3.838 27.531 1 98.06 343 LYS A O 1
ATOM 2582 N N . SER A 1 344 ? -4.918 2.426 26.375 1 97.25 344 SER A N 1
ATOM 2583 C CA . SER A 1 344 ? -3.785 1.689 25.812 1 97.25 344 SER A CA 1
ATOM 2584 C C . SER A 1 344 ? -2.914 2.588 24.938 1 97.25 344 SER A C 1
ATOM 2586 O O . SER A 1 344 ? -1.687 2.482 24.969 1 97.25 344 SER A O 1
ATOM 2588 N N . ILE A 1 345 ? -3.504 3.406 24.188 1 96.81 345 ILE A N 1
ATOM 2589 C CA . ILE A 1 345 ? -2.727 4.227 23.266 1 96.81 345 ILE A CA 1
ATOM 2590 C C . ILE A 1 345 ? -2.369 5.551 23.938 1 96.81 345 ILE A C 1
ATOM 2592 O O . ILE A 1 345 ? -1.569 6.324 23.406 1 96.81 345 ILE A O 1
ATOM 2596 N N . GLU A 1 346 ? -2.91 5.887 25.141 1 96.5 346 GLU A N 1
ATOM 2597 C CA . GLU A 1 346 ? -2.646 7.078 25.938 1 96.5 346 GLU A CA 1
ATOM 2598 C C . GLU A 1 346 ? -3.068 8.344 25.203 1 96.5 346 GLU A C 1
ATOM 2600 O O . GLU A 1 346 ? -2.314 9.32 25.141 1 96.5 346 GLU A O 1
ATOM 2605 N N . SER A 1 347 ? -4.168 8.25 24.578 1 96.81 347 SER A N 1
ATOM 2606 C CA . SER A 1 347 ? -4.777 9.367 23.859 1 96.81 347 SER A CA 1
ATOM 2607 C C . SER A 1 347 ? -6.27 9.141 23.641 1 96.81 347 SER A C 1
ATOM 2609 O O . SER A 1 347 ? -6.703 8.023 23.359 1 96.81 347 SER A O 1
ATOM 2611 N N . GLN A 1 348 ? -7.078 10.141 23.734 1 97.62 348 GLN A N 1
ATOM 2612 C CA . GLN A 1 348 ? -8.523 10.047 23.531 1 97.62 348 GLN A CA 1
ATOM 2613 C C . GLN A 1 348 ? -8.875 10.227 22.062 1 97.62 348 GLN A C 1
ATOM 2615 O O . GLN A 1 348 ? -8.312 11.086 21.375 1 97.62 348 GLN A O 1
ATOM 2620 N N . PRO A 1 349 ? -9.758 9.344 21.562 1 98.44 349 PRO A N 1
ATOM 2621 C CA . PRO A 1 349 ? -10.258 9.609 20.203 1 98.44 349 PRO A CA 1
ATOM 2622 C C . PRO A 1 349 ? -11.109 10.875 20.141 1 98.44 349 PRO A C 1
ATOM 2624 O O . PRO A 1 349 ? -11.812 11.211 21.094 1 98.44 349 PRO A O 1
ATOM 2627 N N . ILE A 1 350 ? -11.086 11.578 19.031 1 97.62 350 ILE A N 1
ATOM 2628 C CA . ILE A 1 350 ? -11.859 12.805 18.906 1 97.62 350 ILE A CA 1
ATOM 2629 C C . ILE A 1 350 ? -13.312 12.469 18.594 1 97.62 350 ILE A C 1
ATOM 2631 O O . ILE A 1 350 ? -14.195 13.328 18.719 1 97.62 350 ILE A O 1
ATOM 2635 N N . ALA A 1 351 ? -13.547 11.289 18.125 1 98.31 351 ALA A N 1
ATOM 2636 C CA . ALA A 1 351 ? -14.898 10.82 17.828 1 98.31 351 ALA A CA 1
ATOM 2637 C C . ALA A 1 351 ? -14.953 9.297 17.797 1 98.31 351 ALA A C 1
ATOM 2639 O O . ALA A 1 351 ? -13.938 8.633 17.594 1 98.31 351 ALA A O 1
ATOM 2640 N N . ALA A 1 352 ? -16.062 8.75 18.141 1 98.56 352 ALA A N 1
ATOM 2641 C CA . ALA A 1 352 ? -16.438 7.355 17.906 1 98.56 352 ALA A CA 1
ATOM 2642 C C . ALA A 1 352 ? -17.656 7.258 17 1 98.56 352 ALA A C 1
ATOM 2644 O O . ALA A 1 352 ? -18.766 7.605 17.422 1 98.56 352 ALA A O 1
ATOM 2645 N N . ILE A 1 353 ? -17.438 6.82 15.82 1 98.75 353 ILE A N 1
ATOM 2646 C CA . ILE A 1 353 ? -18.516 6.754 14.836 1 98.75 353 ILE A CA 1
ATOM 2647 C C . ILE A 1 353 ? -19.172 5.379 14.891 1 98.75 353 ILE A C 1
ATOM 2649 O O . ILE A 1 353 ? -18.516 4.355 14.695 1 98.75 353 ILE A O 1
ATOM 2653 N N . PRO A 1 354 ? -20.453 5.305 15.109 1 98.38 354 PRO A N 1
ATOM 2654 C CA . PRO A 1 354 ? -21.141 4.02 15.25 1 98.38 354 PRO A CA 1
ATOM 2655 C C . PRO A 1 354 ? -21.219 3.248 13.93 1 98.38 354 PRO A C 1
ATOM 2657 O O . PRO A 1 354 ? -21.266 3.855 12.859 1 98.38 354 PRO A O 1
ATOM 2660 N N . PHE A 1 355 ? -21.281 1.947 14.133 1 98.25 355 PHE A N 1
ATOM 2661 C CA . PHE A 1 355 ? -21.5 1.074 12.984 1 98.25 355 PHE A CA 1
ATOM 2662 C C . PHE A 1 355 ? -22.906 1.262 12.422 1 98.25 355 PHE A C 1
ATOM 2664 O O . PHE A 1 355 ? -23.891 1.142 13.148 1 98.25 355 PHE A O 1
ATOM 2671 N N . ASP A 1 356 ? -22.953 1.584 11.109 1 97.94 356 ASP A N 1
ATOM 2672 C CA . ASP A 1 356 ? -24.219 1.746 10.406 1 97.94 356 ASP A CA 1
ATOM 2673 C C . ASP A 1 356 ? -24.078 1.394 8.93 1 97.94 356 ASP A C 1
ATOM 2675 O O . ASP A 1 356 ? -24 2.283 8.078 1 97.94 356 ASP A O 1
ATOM 2679 N N . CYS A 1 357 ? -24.141 0.142 8.648 1 96.44 357 CYS A N 1
ATOM 2680 C CA . CYS A 1 357 ? -23.844 -0.316 7.301 1 96.44 357 CYS A CA 1
ATOM 2681 C C . CYS A 1 357 ? -24.984 0.033 6.34 1 96.44 357 CYS A C 1
ATOM 2683 O O . CYS A 1 357 ? -24.781 0.103 5.129 1 96.44 357 CYS A O 1
ATOM 2685 N N . ARG A 1 358 ? -26.156 0.268 6.895 1 97.25 358 ARG A N 1
ATOM 2686 C CA . ARG A 1 358 ? -27.266 0.678 6.039 1 97.25 358 ARG A CA 1
ATOM 2687 C C . ARG A 1 358 ? -27.047 2.084 5.492 1 97.25 358 ARG A C 1
ATOM 2689 O O . ARG A 1 358 ? -27.078 2.297 4.277 1 97.25 358 ARG A O 1
ATOM 2696 N N . LEU A 1 359 ? -26.828 3.027 6.375 1 97.69 359 LEU A N 1
ATOM 2697 C CA . LEU A 1 359 ? -26.641 4.426 6 1 97.69 359 LEU A CA 1
ATOM 2698 C C . LEU A 1 359 ? -25.406 4.59 5.113 1 97.69 359 LEU A C 1
ATOM 2700 O O . LEU A 1 359 ? -25.484 5.203 4.047 1 97.69 359 LEU A O 1
ATOM 2704 N N . PHE A 1 360 ? -24.266 4.035 5.516 1 98.12 360 PHE A N 1
ATOM 2705 C CA . PHE A 1 360 ? -23 4.199 4.793 1 98.12 360 PHE A CA 1
ATOM 2706 C C . PHE A 1 360 ? -23.047 3.455 3.465 1 98.12 360 PHE A C 1
ATOM 2708 O O . PHE A 1 360 ? -22.5 3.934 2.465 1 98.12 360 PHE A O 1
ATOM 2715 N N . GLY A 1 361 ? -23.656 2.232 3.471 1 97.5 361 GLY A N 1
ATOM 2716 C CA . GLY A 1 361 ? -23.812 1.491 2.23 1 97.5 361 GLY A CA 1
ATOM 2717 C C . GLY A 1 361 ? -24.688 2.205 1.216 1 97.5 361 GLY A C 1
ATOM 2718 O O . GLY A 1 361 ? -24.375 2.236 0.025 1 97.5 361 GLY A O 1
ATOM 2719 N N . GLU A 1 362 ? -25.766 2.756 1.709 1 97.12 362 GLU A N 1
ATOM 2720 C CA . GLU A 1 362 ? -26.656 3.508 0.84 1 97.12 362 GLU A CA 1
ATOM 2721 C C . GLU A 1 362 ? -25.953 4.719 0.235 1 97.12 362 GLU A C 1
ATOM 2723 O O . GLU A 1 362 ? -26.094 4.988 -0.961 1 97.12 362 GLU A O 1
ATOM 2728 N N . ALA A 1 363 ? -25.234 5.426 1.048 1 98.06 363 ALA A N 1
ATOM 2729 C CA . ALA A 1 363 ? -24.5 6.59 0.575 1 98.06 363 ALA A CA 1
ATOM 2730 C C . ALA A 1 363 ? -23.484 6.195 -0.506 1 98.06 363 ALA A C 1
ATOM 2732 O O . ALA A 1 363 ? -23.406 6.848 -1.549 1 98.06 363 ALA A O 1
ATOM 2733 N N . ALA A 1 364 ? -22.75 5.125 -0.267 1 97.06 364 ALA A N 1
ATOM 2734 C CA . ALA A 1 364 ? -21.75 4.648 -1.216 1 97.06 364 ALA A CA 1
ATOM 2735 C C . ALA A 1 364 ? -22.391 4.219 -2.529 1 97.06 364 ALA A C 1
ATOM 2737 O O . ALA A 1 364 ? -21.891 4.551 -3.609 1 97.06 364 ALA A O 1
ATOM 2738 N N . ASN A 1 365 ? -23.484 3.543 -2.445 1 95.25 365 ASN A N 1
ATOM 2739 C CA . ASN A 1 365 ? -24.188 3.062 -3.629 1 95.25 365 ASN A CA 1
ATOM 2740 C C . ASN A 1 365 ? -24.734 4.219 -4.461 1 95.25 365 ASN A C 1
ATOM 2742 O O . ASN A 1 365 ? -24.781 4.141 -5.688 1 95.25 365 ASN A O 1
ATOM 2746 N N . ASN A 1 366 ? -25.125 5.246 -3.781 1 96.31 366 ASN A N 1
ATOM 2747 C CA . ASN A 1 366 ? -25.734 6.387 -4.449 1 96.31 366 ASN A CA 1
ATOM 2748 C C . ASN A 1 366 ? -24.688 7.391 -4.926 1 96.31 366 ASN A C 1
ATOM 2750 O O . ASN A 1 366 ? -25.016 8.328 -5.656 1 96.31 366 ASN A O 1
ATOM 2754 N N . GLY A 1 367 ? -23.516 7.238 -4.512 1 97.31 367 GLY A N 1
ATOM 2755 C CA . GLY A 1 367 ? -22.516 8.266 -4.777 1 97.31 367 GLY A CA 1
ATOM 2756 C C . GLY A 1 367 ? -22.797 9.57 -4.062 1 97.31 367 GLY A C 1
ATOM 2757 O O . GLY A 1 367 ? -22.719 10.641 -4.664 1 97.31 367 GLY A O 1
ATOM 2758 N N . GLN A 1 368 ? -23.203 9.414 -2.793 1 97.5 368 GLN A N 1
ATOM 2759 C CA . GLN A 1 368 ? -23.578 10.578 -1.991 1 97.5 368 GLN A CA 1
ATOM 2760 C C . GLN A 1 368 ? -22.844 10.578 -0.649 1 97.5 368 GLN A C 1
ATOM 2762 O O . GLN A 1 368 ? -22.422 9.523 -0.17 1 97.5 368 GLN A O 1
ATOM 2767 N N . MET A 1 369 ? -22.672 11.734 -0.13 1 97.88 369 MET A N 1
ATOM 2768 C CA . MET A 1 369 ? -22.156 11.883 1.227 1 97.88 369 MET A CA 1
ATOM 2769 C C . MET A 1 369 ? -23.25 11.641 2.26 1 97.88 369 MET A C 1
ATOM 2771 O O . MET A 1 369 ? -24.438 11.727 1.943 1 97.88 369 MET A O 1
ATOM 2775 N N . ILE A 1 370 ? -22.891 11.305 3.479 1 98.25 370 ILE A N 1
ATOM 2776 C CA . ILE A 1 370 ? -23.812 10.914 4.543 1 98.25 370 ILE A CA 1
ATOM 2777 C C . ILE A 1 370 ? -24.844 12.023 4.77 1 98.25 370 ILE A C 1
ATOM 2779 O O . ILE A 1 370 ? -26.031 11.75 4.887 1 98.25 370 ILE A O 1
ATOM 2783 N N . ALA A 1 371 ? -24.406 13.281 4.781 1 97.19 371 ALA A N 1
ATOM 2784 C CA . ALA A 1 371 ? -25.281 14.422 5.039 1 97.19 371 ALA A CA 1
ATOM 2785 C C . ALA A 1 371 ? -26.312 14.578 3.926 1 97.19 371 ALA A C 1
ATOM 2787 O O . ALA A 1 371 ? -27.406 15.109 4.148 1 97.19 371 ALA A O 1
ATOM 2788 N N . GLU A 1 372 ? -25.969 14.164 2.703 1 96.44 372 GLU A N 1
ATOM 2789 C CA . GLU A 1 372 ? -26.906 14.203 1.585 1 96.44 372 GLU A CA 1
ATOM 2790 C C . GLU A 1 372 ? -28 13.156 1.745 1 96.44 372 GLU A C 1
ATOM 2792 O O . GLU A 1 372 ? -29.156 13.383 1.354 1 96.44 372 GLU A O 1
ATOM 2797 N N . VAL A 1 373 ? -27.625 12.031 2.305 1 96.69 373 VAL A N 1
ATOM 2798 C CA . VAL A 1 373 ? -28.562 10.93 2.502 1 96.69 373 VAL A CA 1
ATOM 2799 C C . VAL A 1 373 ? -29.422 11.211 3.732 1 96.69 373 VAL A C 1
ATOM 2801 O O . VAL A 1 373 ? -30.641 10.961 3.717 1 96.69 373 VAL A O 1
ATOM 2804 N N . SER A 1 374 ? -28.812 11.719 4.766 1 95.94 374 SER A N 1
ATOM 2805 C CA . SER A 1 374 ? -29.5 12.008 6.016 1 95.94 374 SER A CA 1
ATOM 2806 C C . SER A 1 374 ? -28.859 13.164 6.762 1 95.94 374 SER A C 1
ATOM 2808 O O . SER A 1 374 ? -28.016 12.953 7.637 1 95.94 374 SER A O 1
ATOM 2810 N N . ALA A 1 375 ? -29.375 14.328 6.613 1 93.62 375 ALA A N 1
ATOM 2811 C CA . ALA A 1 375 ? -28.797 15.555 7.16 1 93.62 375 ALA A CA 1
ATOM 2812 C C . ALA A 1 375 ? -28.953 15.609 8.68 1 93.62 375 ALA A C 1
ATOM 2814 O O . ALA A 1 375 ? -28.141 16.203 9.375 1 93.62 375 ALA A O 1
ATOM 2815 N N . ARG A 1 376 ? -29.953 14.914 9.195 1 94 376 ARG A N 1
ATOM 2816 C CA . ARG A 1 376 ? -30.281 15.023 10.617 1 94 376 ARG A CA 1
ATOM 2817 C C . ARG A 1 376 ? -29.703 13.852 11.398 1 94 376 ARG A C 1
ATOM 2819 O O . ARG A 1 376 ? -29.828 13.797 12.625 1 94 376 ARG A O 1
ATOM 2826 N N . HIS A 1 377 ? -29.109 12.969 10.688 1 94.75 377 HIS A N 1
ATOM 2827 C CA . HIS A 1 377 ? -28.547 11.797 11.352 1 94.75 377 HIS A CA 1
ATOM 2828 C C . HIS A 1 377 ? -27.422 12.203 12.305 1 94.75 377 HIS A C 1
ATOM 2830 O O . HIS A 1 377 ? -26.672 13.133 12.031 1 94.75 377 HIS A O 1
ATOM 2836 N N . ARG A 1 378 ? -27.266 11.477 13.391 1 95.81 378 ARG A N 1
ATOM 2837 C CA . ARG A 1 378 ? -26.281 11.766 14.422 1 95.81 378 ARG A CA 1
ATOM 2838 C C . ARG A 1 378 ? -24.859 11.711 13.844 1 95.81 378 ARG A C 1
ATOM 2840 O O . ARG A 1 378 ? -23.984 12.461 14.273 1 95.81 378 ARG A O 1
ATOM 2847 N N . THR A 1 379 ? -24.594 10.891 12.891 1 97.44 379 THR A N 1
ATOM 2848 C CA . THR A 1 379 ? -23.281 10.75 12.266 1 97.44 379 THR A CA 1
ATOM 2849 C C . THR A 1 379 ? -22.875 12.039 11.547 1 97.44 379 THR A C 1
ATOM 2851 O O . THR A 1 379 ? -21.703 12.398 11.523 1 97.44 379 THR A O 1
ATOM 2854 N N . THR A 1 380 ? -23.812 12.727 10.969 1 97.12 380 THR A N 1
ATOM 2855 C CA . THR A 1 380 ? -23.562 14.008 10.32 1 97.12 380 THR A CA 1
ATOM 2856 C C . THR A 1 380 ? -23.016 15.023 11.328 1 97.12 380 THR A C 1
ATOM 2858 O O . THR A 1 380 ? -22.078 15.766 11.023 1 97.12 380 THR A O 1
ATOM 2861 N N . LYS A 1 381 ? -23.578 14.977 12.508 1 95.88 381 LYS A N 1
ATOM 2862 C CA . LYS A 1 381 ? -23.094 15.844 13.578 1 95.88 381 LYS A CA 1
ATOM 2863 C C . LYS A 1 381 ? -21.656 15.469 13.977 1 95.88 381 LYS A C 1
ATOM 2865 O O . LYS A 1 381 ? -20.844 16.344 14.281 1 95.88 381 LYS A O 1
ATOM 2870 N N . THR A 1 382 ? -21.406 14.227 14.008 1 97.75 382 THR A N 1
ATOM 2871 C CA . THR A 1 382 ? -20.078 13.742 14.344 1 97.75 382 THR A CA 1
ATOM 2872 C C . THR A 1 382 ? -19.047 14.234 13.312 1 97.75 382 THR A C 1
ATOM 2874 O O . THR A 1 382 ? -17.938 14.633 13.672 1 97.75 382 THR A O 1
ATOM 2877 N N . PHE A 1 383 ? -19.391 14.219 12.023 1 98.19 383 PHE A N 1
ATOM 2878 C CA . PHE A 1 383 ? -18.5 14.719 10.984 1 98.19 383 PHE A CA 1
ATOM 2879 C C . PHE A 1 383 ? -18.25 16.219 11.164 1 98.19 383 PHE A C 1
ATOM 2881 O O . PHE A 1 383 ? -17.141 16.688 10.906 1 98.19 383 PHE A O 1
ATOM 2888 N N . LEU A 1 384 ? -19.266 16.938 11.57 1 96.25 384 LEU A N 1
ATOM 2889 C CA . LEU A 1 384 ? -19.078 18.359 11.836 1 96.25 384 LEU A CA 1
ATOM 2890 C C . LEU A 1 384 ? -18.094 18.578 12.984 1 96.25 384 LEU A C 1
ATOM 2892 O O . LEU A 1 384 ? -17.219 19.438 12.898 1 96.25 384 LEU A O 1
ATOM 2896 N N . GLN A 1 385 ? -18.234 17.781 14 1 96.5 385 GLN A N 1
ATOM 2897 C CA . GLN A 1 385 ? -17.297 17.859 15.125 1 96.5 385 GLN A CA 1
ATOM 2898 C C . GLN A 1 385 ? -15.875 17.562 14.688 1 96.5 385 GLN A C 1
ATOM 2900 O O . GLN A 1 385 ? -14.938 18.266 15.086 1 96.5 385 GLN A O 1
ATOM 2905 N N . ILE A 1 386 ? -15.695 16.562 13.859 1 98.12 386 ILE A N 1
ATOM 2906 C CA . ILE A 1 386 ? -14.383 16.203 13.352 1 98.12 386 ILE A CA 1
ATOM 2907 C C . ILE A 1 386 ? -13.82 17.344 12.508 1 98.12 386 ILE A C 1
ATOM 2909 O O . ILE A 1 386 ? -12.664 17.734 12.672 1 98.12 386 ILE A O 1
ATOM 2913 N N . ALA A 1 387 ? -14.648 17.891 11.641 1 96.81 387 ALA A N 1
ATOM 2914 C CA . ALA A 1 387 ? -14.242 18.984 10.773 1 96.81 387 ALA A CA 1
ATOM 2915 C C . ALA A 1 387 ? -13.797 20.203 11.586 1 96.81 387 ALA A C 1
ATOM 2917 O O . ALA A 1 387 ? -12.773 20.812 11.289 1 96.81 387 ALA A O 1
ATOM 2918 N N . GLN A 1 388 ? -14.547 20.484 12.609 1 93.25 388 GLN A N 1
ATOM 2919 C CA . GLN A 1 388 ? -14.242 21.625 13.477 1 93.25 388 GLN A CA 1
ATOM 2920 C C . GLN A 1 388 ? -12.93 21.406 14.219 1 93.25 388 GLN A C 1
ATOM 2922 O O . GLN A 1 388 ? -12.102 22.312 14.312 1 93.25 388 GLN A O 1
ATOM 2927 N N . ARG A 1 389 ? -12.742 20.203 14.695 1 94.31 389 ARG A N 1
ATOM 2928 C CA . ARG A 1 389 ? -11.516 19.875 15.414 1 94.31 389 ARG A CA 1
ATOM 2929 C C . ARG A 1 389 ? -10.297 19.969 14.492 1 94.31 389 ARG A C 1
ATOM 2931 O O . ARG A 1 389 ? -9.25 20.469 14.906 1 94.31 389 ARG A O 1
ATOM 2938 N N . LEU A 1 390 ? -10.422 19.547 13.281 1 94.06 390 LEU A N 1
ATOM 2939 C CA . LEU A 1 390 ? -9.312 19.5 12.336 1 94.06 390 LEU A CA 1
ATOM 2940 C C . LEU A 1 390 ? -8.992 20.906 11.828 1 94.06 390 LEU A C 1
ATOM 2942 O O . LEU A 1 390 ? -7.824 21.234 11.609 1 94.06 390 LEU A O 1
ATOM 2946 N N . THR A 1 391 ? -9.977 21.75 11.688 1 87.94 391 THR A N 1
ATOM 2947 C CA . THR A 1 391 ? -9.766 23.062 11.102 1 87.94 391 THR A CA 1
ATOM 2948 C C . THR A 1 391 ? -9.531 24.109 12.195 1 87.94 391 THR A C 1
ATOM 2950 O O . THR A 1 391 ? -9.109 25.234 11.914 1 87.94 391 THR A O 1
ATOM 2953 N N . GLY A 1 392 ? -9.703 23.75 13.461 1 80.94 392 GLY A N 1
ATOM 2954 C CA . GLY A 1 392 ? -9.562 24.688 14.555 1 80.94 392 GLY A CA 1
ATOM 2955 C C . GLY A 1 392 ? -10.688 25.719 14.617 1 80.94 392 GLY A C 1
ATOM 2956 O O . GLY A 1 392 ? -10.547 26.766 15.242 1 80.94 392 GLY A O 1
ATOM 2957 N N . ARG A 1 393 ? -11.641 25.5 13.891 1 71.94 393 ARG A N 1
ATOM 2958 C CA . ARG A 1 393 ? -12.758 26.438 13.867 1 71.94 393 ARG A CA 1
ATOM 2959 C C . ARG A 1 393 ? -13.852 26.016 14.828 1 71.94 393 ARG A C 1
ATOM 2961 O O . ARG A 1 393 ? -14.266 24.859 14.844 1 71.94 393 ARG A O 1
ATOM 2968 N N . PRO A 1 394 ? -13.953 26.734 15.938 1 59.12 394 PRO A N 1
ATOM 2969 C CA . PRO A 1 394 ? -14.961 26.359 16.922 1 59.12 394 PRO A CA 1
ATOM 2970 C C . PRO A 1 394 ? -16.359 26.203 16.328 1 59.12 394 PRO A C 1
ATOM 2972 O O . PRO A 1 394 ? -16.594 26.641 15.195 1 59.12 394 PRO A O 1
ATOM 2975 N N . ASP A 1 395 ? -17.219 25.344 17.016 1 53.62 395 ASP A N 1
ATOM 2976 C CA . ASP A 1 395 ? -18.625 25.156 16.688 1 53.62 395 ASP A CA 1
ATOM 2977 C C . ASP A 1 395 ? -19.328 26.5 16.516 1 53.62 395 ASP A C 1
ATOM 2979 O O . ASP A 1 395 ? -19.328 27.328 17.422 1 53.62 395 ASP A O 1
ATOM 2983 N N . LEU A 1 396 ? -19.469 26.906 15.336 1 46.19 396 LEU A N 1
ATOM 2984 C CA . LEU A 1 396 ? -20.25 28.125 15.148 1 46.19 396 LEU A CA 1
ATOM 2985 C C . LEU A 1 396 ? -21.562 28.047 15.922 1 46.19 396 LEU A C 1
ATOM 2987 O O . LEU A 1 396 ? -22.078 29.062 16.391 1 46.19 396 LEU A O 1
ATOM 2991 N N . ALA A 1 397 ? -22.141 26.922 15.969 1 47.56 397 ALA A N 1
ATOM 2992 C CA . ALA A 1 397 ? -23.453 26.828 16.609 1 47.56 397 ALA A CA 1
ATOM 2993 C C . ALA A 1 397 ? -23.344 26.953 18.125 1 47.56 397 ALA A C 1
ATOM 2995 O O . ALA A 1 397 ? -24.219 27.547 18.766 1 47.56 397 ALA A O 1
ATOM 2996 N N . GLU A 1 398 ? -22.359 26.328 18.719 1 45.66 398 GLU A N 1
ATOM 2997 C CA . GLU A 1 398 ? -22.234 26.438 20.172 1 45.66 398 GLU A CA 1
ATOM 2998 C C . GLU A 1 398 ? -21.953 27.875 20.594 1 45.66 398 GLU A C 1
ATOM 3000 O O . GLU A 1 398 ? -22.328 28.297 21.688 1 45.66 398 GLU A O 1
ATOM 3005 N N . GLU A 1 399 ? -21.156 28.594 19.875 1 43.41 399 GLU A N 1
ATOM 3006 C CA . GLU A 1 399 ? -20.969 29.984 20.234 1 43.41 399 GLU A CA 1
ATOM 3007 C C . GLU A 1 399 ? -22.281 30.75 20.188 1 43.41 399 GLU A C 1
ATOM 3009 O O . GLU A 1 399 ? -22.516 31.656 21 1 43.41 399 GLU A O 1
ATOM 3014 N N . ARG A 1 400 ? -23.078 30.406 19.297 1 46.28 400 ARG A N 1
ATOM 3015 C CA . ARG A 1 400 ? -24.359 31.094 19.234 1 46.28 400 ARG A CA 1
ATOM 3016 C C . ARG A 1 400 ? -25.25 30.734 20.422 1 46.28 400 ARG A C 1
ATOM 3018 O O . ARG A 1 400 ? -25.938 31.594 20.969 1 46.28 400 ARG A O 1
ATOM 3025 N N . GLU A 1 401 ? -25.188 29.406 20.719 1 49.0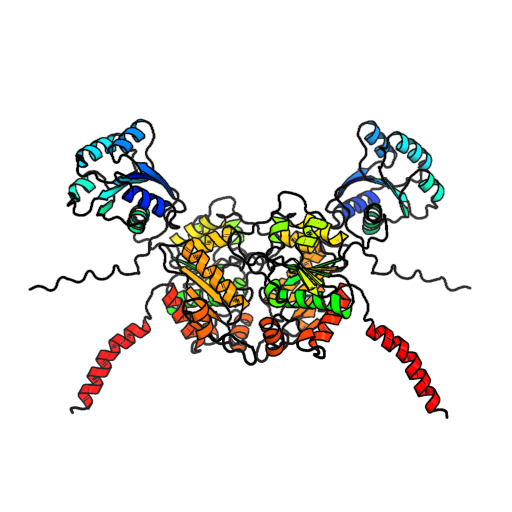6 401 GLU A N 1
ATOM 3026 C CA . GLU A 1 401 ? -26.047 29.031 21.844 1 49.06 401 GLU A CA 1
ATOM 3027 C C . GLU A 1 401 ? -25.516 29.609 23.156 1 49.06 401 GLU A C 1
ATOM 3029 O O . GLU A 1 401 ? -26.297 30 24.031 1 49.06 401 GLU A O 1
ATOM 3034 N N . SER A 1 402 ? -24.219 29.594 23.234 1 49.28 402 SER A N 1
ATOM 3035 C CA . SER A 1 402 ? -23.656 30.156 24.453 1 49.28 402 SER A CA 1
ATOM 3036 C C . SER A 1 402 ? -23.938 31.656 24.547 1 49.28 402 SER A C 1
ATOM 3038 O O . SER A 1 402 ? -24.172 32.188 25.641 1 49.28 402 SER A O 1
ATOM 3040 N N . LEU A 1 403 ? -23.953 32.281 23.391 1 49 403 LEU A N 1
ATOM 3041 C CA . LEU A 1 403 ? -24.234 33.688 23.422 1 49 403 LEU A CA 1
ATOM 3042 C C . LEU A 1 403 ? -25.719 33.969 23.734 1 49 403 LEU A C 1
ATOM 3044 O O . LEU A 1 403 ? -26.062 34.969 24.328 1 49 403 LEU A O 1
ATOM 3048 N N . LEU A 1 404 ? -26.5 32.906 23.344 1 52.31 404 LEU A N 1
ATOM 3049 C CA . LEU A 1 404 ? -27.938 33.094 23.578 1 52.31 404 LEU A CA 1
ATOM 3050 C C . LEU A 1 404 ? -28.312 32.625 24.984 1 52.31 404 LEU A C 1
ATOM 3052 O O . LEU A 1 404 ? -29.328 33.094 25.531 1 52.31 404 LEU A O 1
ATOM 3056 N N . SER A 1 405 ? -27.375 31.766 25.531 1 55.03 405 SER A N 1
ATOM 3057 C CA . SER A 1 405 ? -27.656 31.219 26.859 1 55.03 405 SER A CA 1
ATOM 3058 C C . SER A 1 405 ? -27.766 32.344 27.891 1 55.03 405 SER A C 1
ATOM 3060 O O . SER A 1 405 ? -28.656 32.312 28.75 1 55.03 405 SER A O 1
ATOM 3062 N N . PRO A 1 406 ? -26.859 33.312 27.75 1 53.66 406 PRO A N 1
ATOM 3063 C CA . PRO A 1 406 ? -27.047 34.344 28.766 1 53.66 406 PRO A CA 1
ATOM 3064 C C . PRO A 1 406 ? -28.344 35.125 28.609 1 53.66 406 PRO A C 1
ATOM 3066 O O . PRO A 1 406 ? -28.969 35.531 29.594 1 53.66 406 PRO A O 1
ATOM 3069 N N . ILE A 1 407 ? -28.797 35.25 27.359 1 52.72 407 ILE A N 1
ATOM 3070 C CA . ILE A 1 407 ? -30 36.031 27.109 1 52.72 407 ILE A CA 1
ATOM 3071 C C . ILE A 1 407 ? -31.234 35.25 27.562 1 52.72 407 ILE A C 1
ATOM 3073 O O . ILE A 1 407 ? -32.156 35.812 28.172 1 52.72 407 ILE A O 1
ATOM 3077 N N . LEU A 1 408 ? -31.156 33.844 27.281 1 54.03 408 LEU A N 1
ATOM 3078 C CA . LEU A 1 408 ? -32.312 33.031 27.688 1 54.03 408 LEU A CA 1
ATOM 3079 C C . LEU A 1 408 ? -32.406 32.969 29.203 1 54.03 408 LEU A C 1
ATOM 3081 O O . LEU A 1 408 ? -33.5 32.969 29.75 1 54.03 408 LEU A O 1
ATOM 3085 N N . LYS A 1 409 ? -31.297 32.969 29.891 1 55.62 409 LYS A N 1
ATOM 3086 C CA . LYS A 1 409 ? -31.297 32.969 31.344 1 55.62 409 LYS A CA 1
ATOM 3087 C C . LYS A 1 409 ? -31.828 34.281 31.906 1 55.62 409 LYS A C 1
ATOM 3089 O O . LYS A 1 409 ? -32.562 34.281 32.906 1 55.62 409 LYS A O 1
ATOM 3094 N N . ARG A 1 410 ? -31.547 35.344 31.234 1 54.97 410 ARG A N 1
ATOM 3095 C CA . ARG A 1 410 ? -32.031 36.656 31.656 1 54.97 410 ARG A CA 1
ATOM 3096 C C . ARG A 1 410 ? -33.531 36.781 31.438 1 54.97 410 ARG A C 1
ATOM 3098 O O . ARG A 1 410 ? -34.25 37.375 32.25 1 54.97 410 ARG A O 1
ATOM 3105 N N . LEU A 1 411 ? -34.031 36.125 30.375 1 55.38 411 LEU A N 1
ATOM 3106 C CA . LEU A 1 411 ? -35.438 36.219 30.078 1 55.38 411 LEU A CA 1
ATOM 3107 C C . LEU A 1 411 ? -36.25 35.312 31 1 55.38 411 LEU A C 1
ATOM 3109 O O . LEU A 1 411 ? -37.375 35.688 31.406 1 55.38 411 LEU A O 1
ATOM 3113 N N . GLN A 1 412 ? -35.656 34.156 31.344 1 55.5 412 GLN A N 1
ATOM 3114 C CA . GLN A 1 412 ? -36.344 33.25 32.25 1 55.5 412 GLN A CA 1
ATOM 3115 C C . GLN A 1 412 ? -36.344 33.812 33.688 1 55.5 412 GLN A C 1
ATOM 3117 O O . GLN A 1 412 ? -37.25 33.531 34.469 1 55.5 412 GLN A O 1
ATOM 3122 N N . GLY A 1 413 ? -35.312 34.562 33.969 1 52.69 413 GLY A N 1
ATOM 3123 C CA . GLY A 1 413 ? -35.25 35.219 35.25 1 52.69 413 GLY A CA 1
ATOM 3124 C C . GLY A 1 413 ? -36.25 36.344 35.438 1 52.69 413 GLY A C 1
ATOM 3125 O O . GLY A 1 413 ? -36.688 36.625 36.531 1 52.69 413 GLY A O 1
ATOM 3126 N N . ARG A 1 414 ? -36.719 37.062 34.438 1 53.78 414 ARG A N 1
ATOM 3127 C CA . ARG A 1 414 ? -37.688 38.125 34.562 1 53.78 414 ARG A CA 1
ATOM 3128 C C . ARG A 1 414 ? -39.094 37.562 34.75 1 53.78 414 ARG A C 1
ATOM 3130 O O . ARG A 1 414 ? -40 38.281 35.156 1 53.78 414 ARG A O 1
ATOM 3137 N N . ARG A 1 415 ? -39.438 36.375 34.219 1 53.69 415 ARG A N 1
ATOM 3138 C CA . ARG A 1 415 ? -40.781 35.875 34.375 1 53.69 415 ARG A CA 1
ATOM 3139 C C . ARG A 1 415 ? -41.062 35.469 35.844 1 53.69 415 ARG A C 1
ATOM 3141 O O . ARG A 1 415 ? -42.188 35.25 36.219 1 53.69 415 ARG A O 1
ATOM 3148 N N . ALA A 1 416 ? -40 35.062 36.625 1 51.97 416 ALA A N 1
ATOM 3149 C CA . ALA A 1 416 ? -40.281 34.625 37.969 1 51.97 416 ALA A CA 1
ATOM 3150 C C . ALA A 1 416 ? -40.594 35.812 38.875 1 51.97 416 ALA A C 1
ATOM 3152 O O . ALA A 1 416 ? -41.094 35.656 40 1 51.97 416 ALA A O 1
ATOM 3153 N N . ALA A 1 417 ? -40.062 37 38.562 1 50.19 417 ALA A N 1
ATOM 3154 C CA . ALA A 1 417 ? -40.312 38.094 39.5 1 50.19 417 ALA A CA 1
ATOM 3155 C C . ALA A 1 417 ? -41.625 38.812 39.188 1 50.19 417 ALA A C 1
ATOM 3157 O O . ALA A 1 417 ? -42.062 39.656 39.969 1 50.19 417 ALA A O 1
ATOM 3158 N N . GLY A 1 418 ? -42.094 38.594 37.969 1 37.94 418 GLY A N 1
ATOM 3159 C CA . GLY A 1 418 ? -43.406 39.25 37.844 1 37.94 418 GLY A CA 1
ATOM 3160 C C . GLY A 1 418 ? -44.562 38.312 38.156 1 37.94 418 GLY A C 1
ATOM 3161 O O . GLY A 1 418 ? -44.438 37.094 38.062 1 37.94 418 GLY A O 1
ATOM 3162 N N . MET B 1 1 ? -13.391 -53.938 -34.844 1 25.33 1 MET B N 1
ATOM 3163 C CA . MET B 1 1 ? -13.258 -52.531 -35.188 1 25.33 1 MET B CA 1
ATOM 3164 C C . MET B 1 1 ? -12.961 -51.688 -33.938 1 25.33 1 MET B C 1
ATOM 3166 O O . MET B 1 1 ? -13.828 -51.5 -33.094 1 25.33 1 MET B O 1
ATOM 3170 N N . THR B 1 2 ? -11.82 -51.75 -33.312 1 25.91 2 THR B N 1
ATOM 3171 C CA . THR B 1 2 ? -11.484 -51.344 -31.938 1 25.91 2 THR B CA 1
ATOM 3172 C C . THR B 1 2 ? -11.547 -49.812 -31.797 1 25.91 2 THR B C 1
ATOM 3174 O O . THR B 1 2 ? -11.008 -49.094 -32.625 1 25.91 2 THR B O 1
ATOM 3177 N N . ALA B 1 3 ? -12.57 -49.312 -31.016 1 34.41 3 ALA B N 1
ATOM 3178 C CA . ALA B 1 3 ? -12.859 -47.906 -30.766 1 34.41 3 ALA B CA 1
ATOM 3179 C C . ALA B 1 3 ? -11.578 -47.125 -30.484 1 34.41 3 ALA B C 1
ATOM 3181 O O . ALA B 1 3 ? -10.758 -47.562 -29.656 1 34.41 3 ALA B O 1
ATOM 3182 N N . PRO B 1 4 ? -11.164 -46.281 -31.438 1 31.25 4 PRO B N 1
ATOM 3183 C CA . PRO B 1 4 ? -9.938 -45.5 -31.234 1 31.25 4 PRO B CA 1
ATOM 3184 C C . PRO B 1 4 ? -9.82 -44.906 -29.828 1 31.25 4 PRO B C 1
ATOM 3186 O O . PRO B 1 4 ? -10.836 -44.625 -29.188 1 31.25 4 PRO B O 1
ATOM 3189 N N . GLN B 1 5 ? -8.828 -45.344 -29 1 31.61 5 GLN B N 1
ATOM 3190 C CA . GLN B 1 5 ? -8.555 -44.875 -27.656 1 31.61 5 GLN B CA 1
ATOM 3191 C C . GLN B 1 5 ? -8.508 -43.344 -27.594 1 31.61 5 GLN B C 1
ATOM 3193 O O . GLN B 1 5 ? -7.738 -42.719 -28.328 1 31.61 5 GLN B O 1
ATOM 3198 N N . GLN B 1 6 ? -9.602 -42.656 -27.391 1 31.77 6 GLN B N 1
ATOM 3199 C CA . GLN B 1 6 ? -9.773 -41.219 -27.141 1 31.77 6 GLN B CA 1
ATOM 3200 C C . GLN B 1 6 ? -8.641 -40.688 -26.281 1 31.77 6 GLN B C 1
ATOM 3202 O O . GLN B 1 6 ? -8.344 -41.219 -25.219 1 31.77 6 GLN B O 1
ATOM 3207 N N . ASP B 1 7 ? -7.555 -40.125 -26.859 1 31.97 7 ASP B N 1
ATOM 3208 C CA . ASP B 1 7 ? -6.5 -39.344 -26.234 1 31.97 7 ASP B CA 1
ATOM 3209 C C . ASP B 1 7 ? -7.043 -38.562 -25.047 1 31.97 7 ASP B C 1
ATOM 3211 O O . ASP B 1 7 ? -7.984 -37.75 -25.188 1 31.97 7 ASP B O 1
ATOM 3215 N N . GLU B 1 8 ? -7.074 -39.062 -23.828 1 33.88 8 GLU B N 1
ATOM 3216 C CA . GLU B 1 8 ? -7.418 -38.406 -22.578 1 33.88 8 GLU B CA 1
ATOM 3217 C C . GLU B 1 8 ? -6.891 -36.969 -22.562 1 33.88 8 GLU B C 1
ATOM 3219 O O . GLU B 1 8 ? -5.789 -36.688 -23.047 1 33.88 8 GLU B O 1
ATOM 3224 N N . PRO B 1 9 ? -7.742 -35.969 -22.547 1 35.59 9 PRO B N 1
ATOM 3225 C CA . PRO B 1 9 ? -7.309 -34.562 -22.453 1 35.59 9 PRO B CA 1
ATOM 3226 C C . PRO B 1 9 ? -6.074 -34.375 -21.562 1 35.59 9 PRO B C 1
ATOM 3228 O O . PRO B 1 9 ? -5.848 -35.188 -20.641 1 35.59 9 PRO B O 1
ATOM 3231 N N . PRO B 1 10 ? -4.93 -33.938 -22.078 1 36.66 10 PRO B N 1
ATOM 3232 C CA . PRO B 1 10 ? -3.793 -33.688 -21.188 1 36.66 10 PRO B CA 1
ATOM 3233 C C . PRO B 1 10 ? -4.227 -33.25 -19.781 1 36.66 10 PRO B C 1
ATOM 3235 O O . PRO B 1 10 ? -5.23 -32.562 -19.625 1 36.66 10 PRO B O 1
ATOM 3238 N N . HIS B 1 11 ? -4.172 -34 -18.734 1 36 11 HIS B N 1
ATOM 3239 C CA . HIS B 1 11 ? -4.426 -33.688 -17.328 1 36 11 HIS B CA 1
ATOM 3240 C C . HIS B 1 11 ? -4.09 -32.25 -17 1 36 11 HIS B C 1
ATOM 3242 O O . HIS B 1 11 ? -3.023 -31.75 -17.375 1 36 11 HIS B O 1
ATOM 3248 N N . ALA B 1 12 ? -4.934 -31.312 -16.984 1 40.31 12 ALA B N 1
ATOM 3249 C CA . ALA B 1 12 ? -4.949 -29.953 -16.438 1 40.31 12 ALA B CA 1
ATOM 3250 C C . ALA B 1 12 ? -3.775 -29.734 -15.492 1 40.31 12 ALA B C 1
ATOM 3252 O O . ALA B 1 12 ? -3.348 -28.594 -15.281 1 40.31 12 ALA B O 1
ATOM 3253 N N . ASP B 1 13 ? -3.287 -30.656 -14.617 1 48.16 13 ASP B N 1
ATOM 3254 C CA . ASP B 1 13 ? -2.496 -30.562 -13.391 1 48.16 13 ASP B CA 1
ATOM 3255 C C . ASP B 1 13 ? -1.009 -30.422 -13.711 1 48.16 13 ASP B C 1
ATOM 3257 O O . ASP B 1 13 ? -0.159 -30.781 -12.891 1 48.16 13 ASP B O 1
ATOM 3261 N N . ASP B 1 14 ? -0.572 -30.359 -14.977 1 63.81 14 ASP B N 1
ATOM 3262 C CA . ASP B 1 14 ? 0.881 -30.484 -15.062 1 63.81 14 ASP B CA 1
ATOM 3263 C C . ASP B 1 14 ? 1.558 -29.156 -14.688 1 63.81 14 ASP B C 1
ATOM 3265 O O . ASP B 1 14 ? 1.686 -28.266 -15.523 1 63.81 14 ASP B O 1
ATOM 3269 N N . TYR B 1 15 ? 1.768 -28.922 -13.492 1 78.69 15 TYR B N 1
ATOM 3270 C CA . TYR B 1 15 ? 2.514 -27.797 -12.945 1 78.69 15 TYR B CA 1
ATOM 3271 C C . TYR B 1 15 ? 3.881 -27.672 -13.602 1 78.69 15 TYR B C 1
ATOM 3273 O O . TYR B 1 15 ? 4.617 -28.656 -13.711 1 78.69 15 TYR B O 1
ATOM 3281 N N . ILE B 1 16 ? 4.109 -26.578 -14.312 1 85.12 16 ILE B N 1
ATOM 3282 C CA . ILE B 1 16 ? 5.434 -26.266 -14.836 1 85.12 16 ILE B CA 1
ATOM 3283 C C . ILE B 1 16 ? 6.145 -25.281 -13.898 1 85.12 16 ILE B C 1
ATOM 3285 O O . ILE B 1 16 ? 5.762 -24.125 -13.797 1 85.12 16 ILE B O 1
ATOM 3289 N N . ALA B 1 17 ? 7.152 -25.672 -13.25 1 83.75 17 ALA B N 1
ATOM 3290 C CA . ALA B 1 17 ? 7.953 -24.812 -12.383 1 83.75 17 ALA B CA 1
ATOM 3291 C C . ALA B 1 17 ? 8.727 -23.781 -13.203 1 83.75 17 ALA B C 1
ATOM 3293 O O . ALA B 1 17 ? 9.234 -24.094 -14.281 1 83.75 17 ALA B O 1
ATOM 3294 N N . PRO B 1 18 ? 8.797 -22.562 -12.719 1 86.12 18 PRO B N 1
ATOM 3295 C CA . PRO B 1 18 ? 9.539 -21.547 -13.461 1 86.12 18 PRO B CA 1
ATOM 3296 C C . PRO B 1 18 ? 11.023 -21.875 -13.617 1 86.12 18 PRO B C 1
ATOM 3298 O O . PRO B 1 18 ? 11.609 -22.516 -12.734 1 86.12 18 PRO B O 1
ATOM 3301 N N . ALA B 1 19 ? 11.609 -21.453 -14.711 1 88.56 19 ALA B N 1
ATOM 3302 C CA . ALA B 1 19 ? 13.031 -21.672 -14.977 1 88.56 19 ALA B CA 1
ATOM 3303 C C . ALA B 1 19 ? 13.891 -20.719 -14.141 1 88.56 19 ALA B C 1
ATOM 3305 O O . ALA B 1 19 ? 13.461 -19.625 -13.805 1 88.56 19 ALA B O 1
ATOM 3306 N N . PRO B 1 20 ? 15.07 -21.141 -13.758 1 86.94 20 PRO B N 1
ATOM 3307 C CA . PRO B 1 20 ? 16.016 -20.234 -13.094 1 86.94 20 PRO B CA 1
ATOM 3308 C C . PRO B 1 20 ? 16.625 -19.234 -14.062 1 86.94 20 PRO B C 1
ATOM 3310 O O . PRO B 1 20 ? 16.172 -19.078 -15.195 1 86.94 20 PRO B O 1
ATOM 3313 N N . ARG B 1 21 ? 17.547 -18.438 -13.5 1 86.44 21 ARG B N 1
ATOM 3314 C CA . ARG B 1 21 ? 18.266 -17.484 -14.352 1 86.44 21 ARG B CA 1
ATOM 3315 C C . ARG B 1 21 ? 19.203 -18.219 -15.305 1 86.44 21 ARG B C 1
ATOM 3317 O O . ARG B 1 21 ? 20.25 -18.734 -14.891 1 86.44 21 ARG B O 1
ATOM 3324 N N . ILE B 1 22 ? 18.844 -18.25 -16.656 1 91.06 22 ILE B N 1
ATOM 3325 C CA . ILE B 1 22 ? 19.625 -18.938 -17.688 1 91.06 22 ILE B CA 1
ATOM 3326 C C . ILE B 1 22 ? 19.5 -18.172 -19 1 91.06 22 ILE B C 1
ATOM 3328 O O . ILE B 1 22 ? 18.594 -17.375 -19.188 1 91.06 22 ILE B O 1
ATOM 3332 N N . SER B 1 23 ? 20.469 -18.406 -19.844 1 93.75 23 SER B N 1
ATOM 3333 C CA . SER B 1 23 ? 20.391 -17.891 -21.203 1 93.75 23 SER B CA 1
ATOM 3334 C C . SER B 1 23 ? 19.891 -18.953 -22.172 1 93.75 23 SER B C 1
ATOM 3336 O O . SER B 1 23 ? 20.312 -20.109 -22.109 1 93.75 23 SER B O 1
ATOM 3338 N N . VAL B 1 24 ? 18.906 -18.594 -22.969 1 96.69 24 VAL B N 1
ATOM 3339 C CA . VAL B 1 24 ? 18.328 -19.5 -23.969 1 96.69 24 VAL B CA 1
ATOM 3340 C C . VAL B 1 24 ? 18.359 -18.828 -25.344 1 96.69 24 VAL B C 1
ATOM 3342 O O . VAL B 1 24 ? 18.031 -17.641 -25.469 1 96.69 24 VAL B O 1
ATOM 3345 N N . GLN B 1 25 ? 18.797 -19.547 -26.344 1 97.38 25 GLN B N 1
ATOM 3346 C CA . GLN B 1 25 ? 18.719 -19.062 -27.719 1 97.38 25 GLN B CA 1
ATOM 3347 C C . GLN B 1 25 ? 17.984 -20.062 -28.609 1 97.38 25 GLN B C 1
ATOM 3349 O O . GLN B 1 25 ? 18.328 -21.234 -28.656 1 97.38 25 GLN B O 1
ATOM 3354 N N . ALA B 1 26 ? 16.984 -19.594 -29.25 1 98.25 26 ALA B N 1
ATOM 3355 C CA . ALA B 1 26 ? 16.203 -20.406 -30.156 1 98.25 26 ALA B CA 1
ATOM 3356 C C . ALA B 1 26 ? 16.547 -20.094 -31.609 1 98.25 26 ALA B C 1
ATOM 3358 O O . ALA B 1 26 ? 16.594 -18.922 -32 1 98.25 26 ALA B O 1
ATOM 3359 N N . PHE B 1 27 ? 16.828 -21.094 -32.375 1 97.69 27 PHE B N 1
ATOM 3360 C CA . PHE B 1 27 ? 17.078 -20.984 -33.812 1 97.69 27 PHE B CA 1
ATOM 3361 C C . PHE B 1 27 ? 15.961 -21.656 -34.594 1 97.69 27 PHE B C 1
ATOM 3363 O O . PHE B 1 27 ? 15.945 -22.875 -34.75 1 97.69 27 PHE B O 1
ATOM 3370 N N . CYS B 1 28 ? 15.102 -20.828 -35.156 1 96.19 28 CYS B N 1
ATOM 3371 C CA . CYS B 1 28 ? 13.875 -21.297 -35.781 1 96.19 28 CYS B CA 1
ATOM 3372 C C . CYS B 1 28 ? 14.039 -21.359 -37.312 1 96.19 28 CYS B C 1
ATOM 3374 O O . CYS B 1 28 ? 14.742 -20.547 -37.906 1 96.19 28 CYS B O 1
ATOM 3376 N N . ALA B 1 29 ? 13.367 -22.312 -37.875 1 93.06 29 ALA B N 1
ATOM 3377 C CA . ALA B 1 29 ? 13.383 -22.484 -39.312 1 93.06 29 ALA B CA 1
ATOM 3378 C C . ALA B 1 29 ? 12.172 -21.812 -39.969 1 93.06 29 ALA B C 1
ATOM 3380 O O . ALA B 1 29 ? 12.227 -21.391 -41.125 1 93.06 29 ALA B O 1
ATOM 3381 N N . SER B 1 30 ? 11.094 -21.703 -39.25 1 93.06 30 SER B N 1
ATOM 3382 C CA . SER B 1 30 ? 9.867 -21.094 -39.75 1 93.06 30 SER B CA 1
ATOM 3383 C C . SER B 1 30 ? 9.477 -19.875 -38.938 1 93.06 30 SER B C 1
ATOM 3385 O O . SER B 1 30 ? 9.836 -19.75 -37.781 1 93.06 30 SER B O 1
ATOM 3387 N N . VAL B 1 31 ? 8.742 -19.031 -39.625 1 94.88 31 VAL B N 1
ATOM 3388 C CA . VAL B 1 31 ? 8.242 -17.828 -38.969 1 94.88 31 VAL B CA 1
ATOM 3389 C C . VAL B 1 31 ? 7.238 -18.203 -37.875 1 94.88 31 VAL B C 1
ATOM 3391 O O . VAL B 1 31 ? 7.18 -17.547 -36.844 1 94.88 31 VAL B O 1
ATOM 3394 N N . ALA B 1 32 ? 6.488 -19.234 -38.156 1 94.56 32 ALA B N 1
ATOM 3395 C CA . ALA B 1 32 ? 5.492 -19.688 -37.219 1 94.56 32 ALA B CA 1
ATOM 3396 C C . ALA B 1 32 ? 6.152 -20.094 -35.906 1 94.56 32 ALA B C 1
ATOM 3398 O O . ALA B 1 32 ? 5.703 -19.703 -34.812 1 94.56 32 ALA B O 1
ATOM 3399 N N . THR B 1 33 ? 7.223 -20.844 -36 1 94.62 33 THR B N 1
ATOM 3400 C CA . THR B 1 33 ? 7.934 -21.281 -34.812 1 94.62 33 THR B CA 1
ATOM 3401 C C . THR B 1 33 ? 8.594 -20.109 -34.094 1 94.62 33 THR B C 1
ATOM 3403 O O . THR B 1 33 ? 8.609 -20.062 -32.875 1 94.62 33 THR B O 1
ATOM 3406 N N . ALA B 1 34 ? 9.133 -19.156 -34.844 1 96.69 34 ALA B N 1
ATOM 3407 C CA . ALA B 1 34 ? 9.758 -17.969 -34.25 1 96.69 34 ALA B CA 1
ATOM 3408 C C . ALA B 1 34 ? 8.742 -17.156 -33.438 1 96.69 34 ALA B C 1
ATOM 3410 O O . ALA B 1 34 ? 9.047 -16.672 -32.344 1 96.69 34 ALA B O 1
ATOM 3411 N N . THR B 1 35 ? 7.574 -17.031 -34 1 96.94 35 THR B N 1
ATOM 3412 C CA . THR B 1 35 ? 6.508 -16.297 -33.344 1 96.94 35 THR B CA 1
ATOM 3413 C C . THR B 1 35 ? 6.125 -16.984 -32.031 1 96.94 35 THR B C 1
ATOM 3415 O O . THR B 1 35 ? 5.965 -16.328 -30.984 1 96.94 35 THR B O 1
ATOM 3418 N N . THR B 1 36 ? 6.035 -18.312 -32.094 1 96.56 36 THR B N 1
ATOM 3419 C CA . THR B 1 36 ? 5.703 -19.094 -30.906 1 96.56 36 THR B CA 1
ATOM 3420 C C . THR B 1 36 ? 6.805 -18.984 -29.859 1 96.56 36 THR B C 1
ATOM 3422 O O . THR B 1 36 ? 6.523 -18.828 -28.656 1 96.56 36 THR B O 1
ATOM 3425 N N . ALA B 1 37 ? 8.016 -19 -30.266 1 96.56 37 ALA B N 1
ATOM 3426 C CA . ALA B 1 37 ? 9.148 -18.891 -29.359 1 96.56 37 ALA B CA 1
ATOM 3427 C C . ALA B 1 37 ? 9.195 -17.516 -28.688 1 96.56 37 ALA B C 1
ATOM 3429 O O . ALA B 1 37 ? 9.508 -17.406 -27.5 1 96.56 37 ALA B O 1
ATOM 3430 N N . ARG B 1 38 ? 8.914 -16.5 -29.453 1 96.75 38 ARG B N 1
ATOM 3431 C CA . ARG B 1 38 ? 8.867 -15.156 -28.891 1 96.75 38 ARG B CA 1
ATOM 3432 C C . ARG B 1 38 ? 7.77 -15.031 -27.844 1 96.75 38 ARG B C 1
ATOM 3434 O O . ARG B 1 38 ? 7.969 -14.398 -26.797 1 96.75 38 ARG B O 1
ATOM 3441 N N . ALA B 1 39 ? 6.633 -15.609 -28.109 1 96.31 39 ALA B N 1
ATOM 3442 C CA . ALA B 1 39 ? 5.543 -15.633 -27.125 1 96.31 39 ALA B CA 1
ATOM 3443 C C . ALA B 1 39 ? 5.945 -16.406 -25.875 1 96.31 39 ALA B C 1
ATOM 3445 O O . ALA B 1 39 ? 5.59 -16 -24.766 1 96.31 39 ALA B O 1
ATOM 3446 N N . ALA B 1 40 ? 6.676 -17.453 -26.031 1 96.19 40 ALA B N 1
ATOM 3447 C CA . ALA B 1 40 ? 7.18 -18.234 -24.906 1 96.19 40 ALA B CA 1
ATOM 3448 C C . ALA B 1 40 ? 8.117 -17.391 -24.047 1 96.19 40 ALA B C 1
ATOM 3450 O O . ALA B 1 40 ? 8.102 -17.5 -22.812 1 96.19 40 ALA B O 1
ATOM 3451 N N . ALA B 1 41 ? 8.898 -16.547 -24.688 1 94.88 41 ALA B N 1
ATOM 3452 C CA . ALA B 1 41 ? 9.852 -15.695 -23.984 1 94.88 41 ALA B CA 1
ATOM 3453 C C . ALA B 1 41 ? 9.141 -14.734 -23.031 1 94.88 41 ALA B C 1
ATOM 3455 O O . ALA B 1 41 ? 9.711 -14.289 -22.031 1 94.88 41 ALA B O 1
ATOM 3456 N N . GLU B 1 42 ? 7.875 -14.477 -23.297 1 93.19 42 GLU B N 1
ATOM 3457 C CA . GLU B 1 42 ? 7.098 -13.516 -22.516 1 93.19 42 GLU B CA 1
ATOM 3458 C C . GLU B 1 42 ? 6.348 -14.211 -21.391 1 93.19 42 GLU B C 1
ATOM 3460 O O . GLU B 1 42 ? 5.723 -13.555 -20.547 1 93.19 42 GLU B O 1
ATOM 3465 N N . ASP B 1 43 ? 6.395 -15.547 -21.359 1 93.5 43 ASP B N 1
ATOM 3466 C CA . ASP B 1 43 ? 5.711 -16.312 -20.328 1 93.5 43 ASP B CA 1
ATOM 3467 C C . ASP B 1 43 ? 6.375 -16.109 -18.969 1 93.5 43 ASP B C 1
ATOM 3469 O O . ASP B 1 43 ? 7.605 -16.078 -18.859 1 93.5 43 ASP B O 1
ATOM 3473 N N . ARG B 1 44 ? 5.582 -16.047 -17.859 1 89.94 44 ARG B N 1
ATOM 3474 C CA . ARG B 1 44 ? 6.078 -15.75 -16.516 1 89.94 44 ARG B CA 1
ATOM 3475 C C . ARG B 1 44 ? 7.074 -16.812 -16.062 1 89.94 44 ARG B C 1
ATOM 3477 O O . ARG B 1 44 ? 7.98 -16.516 -15.281 1 89.94 44 ARG B O 1
ATOM 3484 N N . ARG B 1 45 ? 6.93 -18.031 -16.453 1 92.25 45 ARG B N 1
ATOM 3485 C CA . ARG B 1 45 ? 7.789 -19.125 -16.016 1 92.25 45 ARG B CA 1
ATOM 3486 C C . ARG B 1 45 ? 9.172 -19.016 -16.641 1 92.25 45 ARG B C 1
ATOM 3488 O O . ARG B 1 45 ? 10.125 -19.656 -16.188 1 92.25 45 ARG B O 1
ATOM 3495 N N . LEU B 1 46 ? 9.32 -18.156 -17.672 1 92.56 46 LEU B N 1
ATOM 3496 C CA . LEU B 1 46 ? 10.617 -17.906 -18.297 1 92.56 46 LEU B CA 1
ATOM 3497 C C . LEU B 1 46 ? 11.078 -16.469 -18.031 1 92.56 46 LEU B C 1
ATOM 3499 O O . LEU B 1 46 ? 11.961 -15.961 -18.734 1 92.56 46 LEU B O 1
ATOM 3503 N N . ALA B 1 47 ? 10.438 -15.844 -17.031 1 90 47 ALA B N 1
ATOM 3504 C CA . ALA B 1 47 ? 10.742 -14.445 -16.719 1 90 47 ALA B CA 1
ATOM 3505 C C . ALA B 1 47 ? 12.211 -14.273 -16.344 1 90 47 ALA B C 1
ATOM 3507 O O . ALA B 1 47 ? 12.812 -13.234 -16.625 1 90 47 ALA B O 1
ATOM 3508 N N . LYS B 1 48 ? 12.852 -15.203 -15.805 1 88.38 48 LYS B N 1
ATOM 3509 C CA . LYS B 1 48 ? 14.242 -15.117 -15.375 1 88.38 48 LYS B CA 1
ATOM 3510 C C . LYS B 1 48 ? 15.18 -15.656 -16.453 1 88.38 48 LYS B C 1
ATOM 3512 O O . LYS B 1 48 ? 16.406 -15.492 -16.359 1 88.38 48 LYS B O 1
ATOM 3517 N N . ALA B 1 49 ? 14.547 -16.297 -17.438 1 91.69 49 ALA B N 1
ATOM 3518 C CA . ALA B 1 49 ? 15.336 -16.797 -18.562 1 91.69 49 ALA B CA 1
ATOM 3519 C C . ALA B 1 49 ? 15.477 -15.75 -19.656 1 91.69 49 ALA B C 1
ATOM 3521 O O . ALA B 1 49 ? 14.523 -15.031 -19.953 1 91.69 49 ALA B O 1
ATOM 3522 N N . HIS B 1 50 ? 16.625 -15.508 -20.125 1 92.75 50 HIS B N 1
ATOM 3523 C CA . HIS B 1 50 ? 16.828 -14.625 -21.266 1 92.75 50 HIS B CA 1
ATOM 3524 C C . HIS B 1 50 ? 16.766 -15.398 -22.578 1 92.75 50 HIS B C 1
ATOM 3526 O O . HIS B 1 50 ? 17.781 -15.867 -23.078 1 92.75 50 HIS B O 1
ATOM 3532 N N . LEU B 1 51 ? 15.531 -15.477 -23.125 1 95.88 51 LEU B N 1
ATOM 3533 C CA . LEU B 1 51 ? 15.32 -16.219 -24.359 1 95.88 51 LEU B CA 1
ATOM 3534 C C . LEU B 1 51 ? 15.359 -15.297 -25.562 1 95.88 51 LEU B C 1
ATOM 3536 O O . LEU B 1 51 ? 14.523 -14.398 -25.688 1 95.88 51 LEU B O 1
ATOM 3540 N N . SER B 1 52 ? 16.359 -15.461 -26.406 1 96.88 52 SER B N 1
ATOM 3541 C CA . SER B 1 52 ? 16.438 -14.75 -27.672 1 96.88 52 SER B CA 1
ATOM 3542 C C . SER B 1 52 ? 16.078 -15.664 -28.844 1 96.88 52 SER B C 1
ATOM 3544 O O . SER B 1 52 ? 16.406 -16.859 -28.812 1 96.88 52 SER B O 1
ATOM 3546 N N . VAL B 1 53 ? 15.438 -15.102 -29.844 1 97.81 53 VAL B N 1
ATOM 3547 C CA . VAL B 1 53 ? 14.93 -15.898 -30.953 1 97.81 53 VAL B CA 1
ATOM 3548 C C . VAL B 1 53 ? 15.617 -15.477 -32.25 1 97.81 53 VAL B C 1
ATOM 3550 O O . VAL B 1 53 ? 15.664 -14.281 -32.562 1 97.81 53 VAL B O 1
ATOM 3553 N N . HIS B 1 54 ? 16.156 -16.422 -32.938 1 96.81 54 HIS B N 1
ATOM 3554 C CA . HIS B 1 54 ? 16.844 -16.219 -34.219 1 96.81 54 HIS B CA 1
ATOM 3555 C C . HIS B 1 54 ? 16.234 -17.109 -35.312 1 96.81 54 HIS B C 1
ATOM 3557 O O . HIS B 1 54 ? 15.602 -18.125 -35.031 1 96.81 54 HIS B O 1
ATOM 3563 N N . MET B 1 55 ? 16.438 -16.641 -36.5 1 96.81 55 MET B N 1
ATOM 3564 C CA . MET B 1 55 ? 16.078 -17.453 -37.656 1 96.81 55 MET B CA 1
ATOM 3565 C C . MET B 1 55 ? 17.281 -18.188 -38.219 1 96.81 55 MET B C 1
ATOM 3567 O O . MET B 1 55 ? 18.422 -17.906 -37.812 1 96.81 55 MET B O 1
ATOM 3571 N N . GLY B 1 56 ? 17.031 -19.219 -39.094 1 94.5 56 GLY B N 1
ATOM 3572 C CA . GLY B 1 56 ? 18.109 -19.875 -39.812 1 94.5 56 GLY B CA 1
ATOM 3573 C C . GLY B 1 56 ? 18.391 -21.281 -39.344 1 94.5 56 GLY B C 1
ATOM 3574 O O . GLY B 1 56 ? 19.281 -21.953 -39.844 1 94.5 56 GLY B O 1
ATOM 3575 N N . GLY B 1 57 ? 17.672 -21.672 -38.344 1 94.31 57 GLY B N 1
ATOM 3576 C CA . GLY B 1 57 ? 17.75 -23.062 -37.938 1 94.31 57 GLY B CA 1
ATOM 3577 C C . GLY B 1 57 ? 19.125 -23.453 -37.438 1 94.31 57 GLY B C 1
ATOM 3578 O O . GLY B 1 57 ? 19.859 -22.625 -36.875 1 94.31 57 GLY B O 1
ATOM 3579 N N . ILE B 1 58 ? 19.453 -24.719 -37.625 1 95.06 58 ILE B N 1
ATOM 3580 C CA . ILE B 1 58 ? 20.656 -25.297 -37.031 1 95.06 58 ILE B CA 1
ATOM 3581 C C . ILE B 1 58 ? 21.891 -24.719 -37.688 1 95.06 58 ILE B C 1
ATOM 3583 O O . ILE B 1 58 ? 22.938 -24.547 -37.062 1 95.06 58 ILE B O 1
ATOM 3587 N N . VAL B 1 59 ? 21.812 -24.344 -38.938 1 95.12 59 VAL B N 1
ATOM 3588 C CA . VAL B 1 59 ? 22.953 -23.766 -39.656 1 95.12 59 VAL B CA 1
ATOM 3589 C C . VAL B 1 59 ? 23.344 -22.438 -39.031 1 95.12 59 VAL B C 1
ATOM 3591 O O . VAL B 1 59 ? 24.531 -22.172 -38.781 1 95.12 59 VAL B O 1
ATOM 3594 N N . ALA B 1 60 ? 22.344 -21.672 -38.75 1 96.25 60 ALA B N 1
ATOM 3595 C CA . ALA B 1 60 ? 22.594 -20.391 -38.125 1 96.25 60 ALA B CA 1
ATOM 3596 C C . ALA B 1 60 ? 23.188 -20.562 -36.719 1 96.25 60 ALA B C 1
ATOM 3598 O O . ALA B 1 60 ? 24.047 -19.781 -36.312 1 96.25 60 ALA B O 1
ATOM 3599 N N . ALA B 1 61 ? 22.734 -21.531 -35.969 1 97.12 61 ALA B N 1
ATOM 3600 C CA . ALA B 1 61 ? 23.266 -21.812 -34.625 1 97.12 61 ALA B CA 1
ATOM 3601 C C . ALA B 1 61 ? 24.75 -22.141 -34.688 1 97.12 61 ALA B C 1
ATOM 3603 O O . ALA B 1 61 ? 25.547 -21.578 -33.906 1 97.12 61 ALA B O 1
ATOM 3604 N N . ILE B 1 62 ? 25.125 -23 -35.625 1 96.12 62 ILE B N 1
ATOM 3605 C CA . ILE B 1 62 ? 26.516 -23.406 -35.781 1 96.12 62 ILE B CA 1
ATOM 3606 C C . ILE B 1 62 ? 27.391 -22.203 -36.125 1 96.12 62 ILE B C 1
ATOM 3608 O O . ILE B 1 62 ? 28.453 -22.016 -35.531 1 96.12 62 ILE B O 1
ATOM 3612 N N . ASP B 1 63 ? 26.922 -21.375 -37.031 1 95.94 63 ASP B N 1
ATOM 3613 C CA . ASP B 1 63 ? 27.672 -20.172 -37.438 1 95.94 63 ASP B CA 1
ATOM 3614 C C . ASP B 1 63 ? 27.875 -19.234 -36.25 1 95.94 63 ASP B C 1
ATOM 3616 O O . ASP B 1 63 ? 28.953 -18.672 -36.062 1 95.94 63 ASP B O 1
ATOM 3620 N N . THR B 1 64 ? 26.844 -19.109 -35.469 1 96.06 64 THR B N 1
ATOM 3621 C CA . THR B 1 64 ? 26.875 -18.219 -34.312 1 96.06 64 THR B CA 1
ATOM 3622 C C . THR B 1 64 ? 27.891 -18.688 -33.281 1 96.06 64 THR B C 1
ATOM 3624 O O . THR B 1 64 ? 28.672 -17.906 -32.75 1 96.06 64 THR B O 1
ATOM 3627 N N . TYR B 1 65 ? 27.906 -20 -33.062 1 95.62 65 TYR B N 1
ATOM 3628 C CA . TYR B 1 65 ? 28.672 -20.516 -31.922 1 95.62 65 TYR B CA 1
ATOM 3629 C C . TYR B 1 65 ? 30.109 -20.828 -32.312 1 95.62 65 TYR B C 1
ATOM 3631 O O . TYR B 1 65 ? 30.938 -21.188 -31.484 1 95.62 65 TYR B O 1
ATOM 3639 N N . HIS B 1 66 ? 30.422 -20.656 -33.625 1 92 66 HIS B N 1
ATOM 3640 C CA . HIS B 1 66 ? 31.828 -20.641 -34.062 1 92 66 HIS B CA 1
ATOM 3641 C C . HIS B 1 66 ? 32.562 -19.422 -33.531 1 92 66 HIS B C 1
ATOM 3643 O O . HIS B 1 66 ? 33.781 -19.453 -33.312 1 92 66 HIS B O 1
ATOM 3649 N N . LYS B 1 67 ? 31.781 -18.438 -33.25 1 90.44 67 LYS B N 1
ATOM 3650 C CA . LYS B 1 67 ? 32.375 -17.141 -32.938 1 90.44 67 LYS B CA 1
ATOM 3651 C C . LYS B 1 67 ? 32 -16.719 -31.516 1 90.44 67 LYS B C 1
ATOM 3653 O O . LYS B 1 67 ? 32.469 -15.672 -31.031 1 90.44 67 LYS B O 1
ATOM 3658 N N . ALA B 1 68 ? 31.172 -17.375 -30.859 1 89.94 68 ALA B N 1
ATOM 3659 C CA . ALA B 1 68 ? 30.688 -16.984 -29.547 1 89.94 68 ALA B CA 1
ATOM 3660 C C . ALA B 1 68 ? 30.453 -18.219 -28.656 1 89.94 68 ALA B C 1
ATOM 3662 O O . ALA B 1 68 ? 30.203 -19.312 -29.172 1 89.94 68 ALA B O 1
ATOM 3663 N N . PRO B 1 69 ? 30.531 -18.047 -27.359 1 91.94 69 PRO B N 1
ATOM 3664 C CA . PRO B 1 69 ? 30.188 -19.156 -26.484 1 91.94 69 PRO B CA 1
ATOM 3665 C C . PRO B 1 69 ? 28.703 -19.516 -26.547 1 91.94 69 PRO B C 1
ATOM 3667 O O . PRO B 1 69 ? 27.875 -18.688 -26.922 1 91.94 69 PRO B O 1
ATOM 3670 N N . THR B 1 70 ? 28.344 -20.734 -26.219 1 94.81 70 THR B N 1
ATOM 3671 C CA . THR B 1 70 ? 26.953 -21.188 -26.25 1 94.81 70 THR B CA 1
ATOM 3672 C C . THR B 1 70 ? 26.203 -20.766 -25 1 94.81 70 THR B C 1
ATOM 3674 O O . THR B 1 70 ? 26.812 -20.547 -23.953 1 94.81 70 THR B O 1
ATOM 3677 N N . PRO B 1 71 ? 24.859 -20.609 -25.125 1 95.81 71 PRO B N 1
ATOM 3678 C CA . PRO B 1 71 ? 24.031 -20.375 -23.938 1 95.81 71 PRO B CA 1
ATOM 3679 C C . PRO B 1 71 ? 23.812 -21.625 -23.094 1 95.81 71 PRO B C 1
ATOM 3681 O O . PRO B 1 71 ? 24.375 -22.688 -23.406 1 95.81 71 PRO B O 1
ATOM 3684 N N . ASN B 1 72 ? 23.016 -21.5 -22.016 1 93.88 72 ASN B N 1
ATOM 3685 C CA . ASN B 1 72 ? 22.672 -22.656 -21.203 1 93.88 72 ASN B CA 1
ATOM 3686 C C . ASN B 1 72 ? 21.797 -23.641 -21.969 1 93.88 72 ASN B C 1
ATOM 3688 O O . ASN B 1 72 ? 21.922 -24.859 -21.781 1 93.88 72 ASN B O 1
ATOM 3692 N N . VAL B 1 73 ? 20.891 -23.109 -22.812 1 96.25 73 VAL B N 1
ATOM 3693 C CA . VAL B 1 73 ? 19.969 -23.938 -23.562 1 96.25 73 VAL B CA 1
ATOM 3694 C C . VAL B 1 73 ? 19.906 -23.453 -25 1 96.25 73 VAL B C 1
ATOM 3696 O O . VAL B 1 73 ? 19.797 -22.266 -25.266 1 96.25 73 VAL B O 1
ATOM 3699 N N . ILE B 1 74 ? 19.984 -24.391 -25.953 1 97.38 74 ILE B N 1
ATOM 3700 C CA . ILE B 1 74 ? 19.75 -24.125 -27.359 1 97.38 74 ILE B CA 1
ATOM 3701 C C . ILE B 1 74 ? 18.469 -24.812 -27.812 1 97.38 74 ILE B C 1
ATOM 3703 O O . ILE B 1 74 ? 18.266 -26 -27.547 1 97.38 74 ILE B O 1
ATOM 3707 N N . VAL B 1 75 ? 17.578 -24.062 -28.422 1 97.62 75 VAL B N 1
ATOM 3708 C CA . VAL B 1 75 ? 16.359 -24.609 -29 1 97.62 75 VAL B CA 1
ATOM 3709 C C . VAL B 1 75 ? 16.469 -24.594 -30.531 1 97.62 75 VAL B C 1
ATOM 3711 O O . VAL B 1 75 ? 16.703 -23.547 -31.125 1 97.62 75 VAL B O 1
ATOM 3714 N N . LEU B 1 76 ? 16.281 -25.797 -31.141 1 96.06 76 LEU B N 1
ATOM 3715 C CA . LEU B 1 76 ? 16.469 -25.922 -32.594 1 96.06 76 LEU B CA 1
ATOM 3716 C C . LEU B 1 76 ? 15.211 -26.469 -33.25 1 96.06 76 LEU B C 1
ATOM 3718 O O . LEU B 1 76 ? 14.633 -27.453 -32.781 1 96.06 76 LEU B O 1
ATOM 3722 N N . GLU B 1 77 ? 14.828 -25.844 -34.281 1 94.5 77 GLU B N 1
ATOM 3723 C CA . GLU B 1 77 ? 13.758 -26.406 -35.094 1 94.5 77 GLU B CA 1
ATOM 3724 C C . GLU B 1 77 ? 14.32 -27.25 -36.25 1 94.5 77 GLU B C 1
ATOM 3726 O O . GLU B 1 77 ? 15.273 -26.844 -36.906 1 94.5 77 GLU B O 1
ATOM 3731 N N . THR B 1 78 ? 13.68 -28.375 -36.438 1 91.31 78 THR B N 1
ATOM 3732 C CA . THR B 1 78 ? 14.117 -29.219 -37.562 1 91.31 78 THR B CA 1
ATOM 3733 C C . THR B 1 78 ? 13.648 -28.641 -38.875 1 91.31 78 THR B C 1
ATOM 3735 O O . THR B 1 78 ? 12.648 -27.922 -38.938 1 91.31 78 THR B O 1
ATOM 3738 N N . GLU B 1 79 ? 14.461 -28.859 -39.812 1 84.81 79 GLU B N 1
ATOM 3739 C CA . GLU B 1 79 ? 14.117 -28.516 -41.188 1 84.81 79 GLU B CA 1
ATOM 3740 C C . GLU B 1 79 ? 14.031 -29.766 -42.094 1 84.81 79 GLU B C 1
ATOM 3742 O O . GLU B 1 79 ? 14.984 -30.547 -42.156 1 84.81 79 GLU B O 1
ATOM 3747 N N . PRO B 1 80 ? 12.891 -29.984 -42.75 1 76.5 80 PRO B N 1
ATOM 3748 C CA . PRO B 1 80 ? 12.703 -31.203 -43.531 1 76.5 80 PRO B CA 1
ATOM 3749 C C . PRO B 1 80 ? 13.773 -31.375 -44.594 1 76.5 80 PRO B C 1
ATOM 3751 O O . PRO B 1 80 ? 14.148 -32.5 -44.938 1 76.5 80 PRO B O 1
ATOM 3754 N N . ASP B 1 81 ? 14.297 -30.391 -45.219 1 73.94 81 ASP B N 1
ATOM 3755 C CA . ASP B 1 81 ? 15.164 -30.484 -46.375 1 73.94 81 ASP B CA 1
ATOM 3756 C C . ASP B 1 81 ? 16.641 -30.562 -45.969 1 73.94 81 ASP B C 1
ATOM 3758 O O . ASP B 1 81 ? 17.531 -30.594 -46.812 1 73.94 81 ASP B O 1
ATOM 3762 N N . LYS B 1 82 ? 16.875 -30.766 -44.688 1 76.62 82 LYS B N 1
ATOM 3763 C CA . LYS B 1 82 ? 18.266 -30.766 -44.219 1 76.62 82 LYS B CA 1
ATOM 3764 C C . LYS B 1 82 ? 18.562 -32 -43.406 1 76.62 82 LYS B C 1
ATOM 3766 O O . LYS B 1 82 ? 17.672 -32.594 -42.781 1 76.62 82 LYS B O 1
ATOM 3771 N N . ASP B 1 83 ? 19.734 -32.469 -43.625 1 86.5 83 ASP B N 1
ATOM 3772 C CA . ASP B 1 83 ? 20.203 -33.531 -42.719 1 86.5 83 ASP B CA 1
ATOM 3773 C C . ASP B 1 83 ? 20.422 -33 -41.312 1 86.5 83 ASP B C 1
ATOM 3775 O O . ASP B 1 83 ? 21.531 -32.562 -40.969 1 86.5 83 ASP B O 1
ATOM 3779 N N . PHE B 1 84 ? 19.453 -33.062 -40.531 1 90 84 PHE B N 1
ATOM 3780 C CA . PHE B 1 84 ? 19.453 -32.469 -39.188 1 90 84 PHE B CA 1
ATOM 3781 C C . PHE B 1 84 ? 20.438 -33.188 -38.281 1 90 84 PHE B C 1
ATOM 3783 O O . PHE B 1 84 ? 21.094 -32.562 -37.438 1 90 84 PHE B O 1
ATOM 3790 N N . LEU B 1 85 ? 20.609 -34.531 -38.5 1 89.69 85 LEU B N 1
ATOM 3791 C CA . LEU B 1 85 ? 21.516 -35.312 -37.656 1 89.69 85 LEU B CA 1
ATOM 3792 C C . LEU B 1 85 ? 22.969 -34.938 -37.906 1 89.69 85 LEU B C 1
ATOM 3794 O O . LEU B 1 85 ? 23.75 -34.812 -36.969 1 89.69 85 LEU B O 1
ATOM 3798 N N . ALA B 1 86 ? 23.203 -34.719 -39.188 1 91.94 86 ALA B N 1
ATOM 3799 C CA . ALA B 1 86 ? 24.547 -34.219 -39.5 1 91.94 86 ALA B CA 1
ATOM 3800 C C . ALA B 1 86 ? 24.781 -32.844 -38.875 1 91.94 86 ALA B C 1
ATOM 3802 O O . ALA B 1 86 ? 25.891 -32.531 -38.438 1 91.94 86 ALA B O 1
ATOM 3803 N N . GLY B 1 87 ? 23.781 -32.094 -38.938 1 93.38 87 GLY B N 1
ATOM 3804 C CA . GLY B 1 87 ? 23.875 -30.781 -38.312 1 93.38 87 GLY B CA 1
ATOM 3805 C C . GLY B 1 87 ? 24.125 -30.844 -36.812 1 93.38 87 GLY B C 1
ATOM 3806 O O . GLY B 1 87 ? 24.922 -30.047 -36.281 1 93.38 87 GLY B O 1
ATOM 3807 N N . LEU B 1 88 ? 23.484 -31.719 -36.094 1 93.81 88 LEU B N 1
ATOM 3808 C CA . LEU B 1 88 ? 23.672 -31.891 -34.656 1 93.81 88 LEU B CA 1
ATOM 3809 C C . LEU B 1 88 ? 25.109 -32.312 -34.375 1 93.81 88 LEU B C 1
ATOM 3811 O O . LEU B 1 88 ? 25.703 -31.844 -33.375 1 93.81 88 LEU B O 1
ATOM 3815 N N . ASP B 1 89 ? 25.656 -33.188 -35.188 1 94.31 89 ASP B N 1
ATOM 3816 C CA . ASP B 1 89 ? 27.047 -33.594 -35 1 94.31 89 ASP B CA 1
ATOM 3817 C C . ASP B 1 89 ? 27.984 -32.375 -35.125 1 94.31 89 ASP B C 1
ATOM 3819 O O . ASP B 1 89 ? 28.922 -32.25 -34.312 1 94.31 89 ASP B O 1
ATOM 3823 N N . GLU B 1 90 ? 27.688 -31.594 -36.125 1 95.12 90 GLU B N 1
ATOM 3824 C CA . GLU B 1 90 ? 28.5 -30.391 -36.281 1 95.12 90 GLU B CA 1
ATOM 3825 C C . GLU B 1 90 ? 28.312 -29.438 -35.125 1 95.12 90 GLU B C 1
ATOM 3827 O O . GLU B 1 90 ? 29.281 -28.828 -34.656 1 95.12 90 GLU B O 1
ATOM 3832 N N . LEU B 1 91 ? 27.094 -29.234 -34.656 1 95.81 91 LEU B N 1
ATOM 3833 C CA . LEU B 1 91 ? 26.812 -28.359 -33.531 1 95.81 91 LEU B CA 1
ATOM 3834 C C . LEU B 1 91 ? 27.562 -28.812 -32.281 1 95.81 91 LEU B C 1
ATOM 3836 O O . LEU B 1 91 ? 28.062 -27.984 -31.516 1 95.81 91 LEU B O 1
ATOM 3840 N N . ALA B 1 92 ? 27.703 -30.078 -32.031 1 93.94 92 ALA B N 1
ATOM 3841 C CA . ALA B 1 92 ? 28.375 -30.656 -30.875 1 93.94 92 ALA B CA 1
ATOM 3842 C C . ALA B 1 92 ? 29.828 -30.219 -30.812 1 93.94 92 ALA B C 1
ATOM 3844 O O . ALA B 1 92 ? 30.406 -30.109 -29.734 1 93.94 92 ALA B O 1
ATOM 3845 N N . THR B 1 93 ? 30.359 -29.922 -31.969 1 93 93 THR B N 1
ATOM 3846 C CA . THR B 1 93 ? 31.781 -29.547 -32.031 1 93 93 THR B CA 1
ATOM 3847 C C . THR B 1 93 ? 31.969 -28.109 -31.547 1 93 93 THR B C 1
ATOM 3849 O O . THR B 1 93 ? 33.062 -27.719 -31.172 1 93 93 THR B O 1
ATOM 3852 N N . VAL B 1 94 ? 30.984 -27.375 -31.594 1 93.81 94 VAL B N 1
ATOM 3853 C CA . VAL B 1 94 ? 31.109 -25.969 -31.219 1 93.81 94 VAL B CA 1
ATOM 3854 C C . VAL B 1 94 ? 30.359 -25.703 -29.922 1 93.81 94 VAL B C 1
ATOM 3856 O O . VAL B 1 94 ? 30.281 -24.547 -29.469 1 93.81 94 VAL B O 1
ATOM 3859 N N . CYS B 1 95 ? 29.703 -26.672 -29.328 1 92.69 95 CYS B N 1
ATOM 3860 C CA . CYS B 1 95 ? 28.906 -26.5 -28.125 1 92.69 95 CYS B CA 1
ATOM 3861 C C . CYS B 1 95 ? 29.766 -26.656 -26.875 1 92.69 95 CYS B C 1
ATOM 3863 O O . CYS B 1 95 ? 30.562 -27.594 -26.781 1 92.69 95 CYS B O 1
ATOM 3865 N N . ASP B 1 96 ? 29.594 -25.75 -25.953 1 89.94 96 ASP B N 1
ATOM 3866 C CA . ASP B 1 96 ? 30.266 -25.844 -24.656 1 89.94 96 ASP B CA 1
ATOM 3867 C C . ASP B 1 96 ? 29.688 -27 -23.844 1 89.94 96 ASP B C 1
ATOM 3869 O O . ASP B 1 96 ? 28.516 -27.344 -23.984 1 89.94 96 ASP B O 1
ATOM 3873 N N . PRO B 1 97 ? 30.578 -27.547 -22.906 1 86.06 97 PRO B N 1
ATOM 3874 C CA . PRO B 1 97 ? 30.047 -28.562 -22 1 86.06 97 PRO B CA 1
ATOM 3875 C C . PRO B 1 97 ? 28.922 -28.047 -21.109 1 86.06 97 PRO B C 1
ATOM 3877 O O . PRO B 1 97 ? 28.969 -26.922 -20.641 1 86.06 97 PRO B O 1
ATOM 3880 N N . GLY B 1 98 ? 27.938 -28.828 -21.031 1 87.94 98 GLY B N 1
ATOM 3881 C CA . GLY B 1 98 ? 26.844 -28.469 -20.125 1 87.94 98 GLY B CA 1
ATOM 3882 C C . GLY B 1 98 ? 25.672 -27.828 -20.844 1 87.94 98 GLY B C 1
ATOM 3883 O O . GLY B 1 98 ? 24.594 -27.672 -20.266 1 87.94 98 GLY B O 1
ATOM 3884 N N . THR B 1 99 ? 25.875 -27.344 -22.125 1 93 99 THR B N 1
ATOM 3885 C CA . THR B 1 99 ? 24.766 -26.766 -22.891 1 93 99 THR B CA 1
ATOM 3886 C C . THR B 1 99 ? 23.688 -27.812 -23.141 1 93 99 THR B C 1
ATOM 3888 O O . THR B 1 99 ? 23.984 -28.938 -23.531 1 93 99 THR B O 1
ATOM 3891 N N . ARG B 1 100 ? 22.453 -27.469 -22.828 1 94.31 100 ARG B N 1
ATOM 3892 C CA . ARG B 1 100 ? 21.328 -28.359 -23.109 1 94.31 100 ARG B CA 1
ATOM 3893 C C . ARG B 1 100 ? 20.656 -28 -24.438 1 94.31 100 ARG B C 1
ATOM 3895 O O . ARG B 1 100 ? 20.625 -26.828 -24.812 1 94.31 100 ARG B O 1
ATOM 3902 N N . VAL B 1 101 ? 20.141 -29.062 -25.094 1 95.19 101 VAL B N 1
ATOM 3903 C CA . VAL B 1 101 ? 19.594 -28.828 -26.422 1 95.19 101 VAL B CA 1
ATOM 3904 C C . VAL B 1 101 ? 18.156 -29.375 -26.5 1 95.19 101 VAL B C 1
ATOM 3906 O O . VAL B 1 101 ? 17.906 -30.516 -26.125 1 95.19 101 VAL B O 1
ATOM 3909 N N . VAL B 1 102 ? 17.25 -28.547 -26.953 1 95.38 102 VAL B N 1
ATOM 3910 C CA . VAL B 1 102 ? 15.867 -28.922 -27.219 1 95.38 102 VAL B CA 1
ATOM 3911 C C . VAL B 1 102 ? 15.609 -28.859 -28.734 1 95.38 102 VAL B C 1
ATOM 3913 O O . VAL B 1 102 ? 15.992 -27.891 -29.391 1 95.38 102 VAL B O 1
ATOM 3916 N N . VAL B 1 103 ? 14.984 -29.859 -29.219 1 94.25 103 VAL B N 1
ATOM 3917 C CA . VAL B 1 103 ? 14.688 -29.906 -30.641 1 94.25 103 VAL B CA 1
ATOM 3918 C C . VAL B 1 103 ? 13.18 -29.844 -30.859 1 94.25 103 VAL B C 1
ATOM 3920 O O . VAL B 1 103 ? 12.422 -30.562 -30.219 1 94.25 103 VAL B O 1
ATOM 3923 N N . LEU B 1 104 ? 12.789 -28.938 -31.766 1 93.69 104 LEU B N 1
ATOM 3924 C CA . LEU B 1 104 ? 11.398 -28.812 -32.188 1 93.69 104 LEU B CA 1
ATOM 3925 C C . LEU B 1 104 ? 11.188 -29.453 -33.562 1 93.69 104 LEU B C 1
ATOM 3927 O O . LEU B 1 104 ? 11.727 -28.969 -34.562 1 93.69 104 LEU B O 1
ATOM 3931 N N . GLY B 1 105 ? 10.422 -30.438 -33.562 1 89.25 105 GLY B N 1
ATOM 3932 C CA . GLY B 1 105 ? 10.195 -31.172 -34.812 1 89.25 105 GLY B CA 1
ATOM 3933 C C . GLY B 1 105 ? 8.969 -30.688 -35.562 1 89.25 105 GLY B C 1
ATOM 3934 O O . GLY B 1 105 ? 8.141 -29.969 -35 1 89.25 105 GLY B O 1
ATOM 3935 N N . THR B 1 106 ? 8.969 -30.984 -36.844 1 80.94 106 THR B N 1
ATOM 3936 C CA . THR B 1 106 ? 7.805 -30.688 -37.688 1 80.94 106 THR B CA 1
ATOM 3937 C C . THR B 1 106 ? 6.723 -31.75 -37.5 1 80.94 106 THR B C 1
ATOM 3939 O O . THR B 1 106 ? 7.02 -32.875 -37.094 1 80.94 106 THR B O 1
ATOM 3942 N N . PRO B 1 107 ? 5.453 -31.203 -37.719 1 74.31 107 PRO B N 1
ATOM 3943 C CA . PRO B 1 107 ? 4.375 -32.188 -37.594 1 74.31 107 PRO B CA 1
ATOM 3944 C C . PRO B 1 107 ? 4.574 -33.406 -38.5 1 74.31 107 PRO B C 1
ATOM 3946 O O . PRO B 1 107 ? 4.934 -33.25 -39.688 1 74.31 107 PRO B O 1
ATOM 3949 N N . GLY B 1 108 ? 4.371 -34.594 -38 1 70.44 108 GLY B N 1
ATOM 3950 C CA . GLY B 1 108 ? 4.398 -35.812 -38.781 1 70.44 108 GLY B CA 1
ATOM 3951 C C . GLY B 1 108 ? 5.793 -36.375 -38.938 1 70.44 108 GLY B C 1
ATOM 3952 O O . GLY B 1 108 ? 5.965 -37.469 -39.5 1 70.44 108 GLY B O 1
ATOM 3953 N N . GLU B 1 109 ? 6.711 -35.562 -38.5 1 68.94 109 GLU B N 1
ATOM 3954 C CA . GLU B 1 109 ? 8.086 -36.031 -38.625 1 68.94 109 GLU B CA 1
ATOM 3955 C C . GLU B 1 109 ? 8.375 -37.188 -37.656 1 68.94 109 GLU B C 1
ATOM 3957 O O . GLU B 1 109 ? 7.965 -37.125 -36.5 1 68.94 109 GLU B O 1
ATOM 3962 N N . VAL B 1 110 ? 8.625 -38.344 -38.156 1 60.25 110 VAL B N 1
ATOM 3963 C CA . VAL B 1 110 ? 9.031 -39.5 -37.312 1 60.25 110 VAL B CA 1
ATOM 3964 C C . VAL B 1 110 ? 10.508 -39.344 -36.938 1 60.25 110 VAL B C 1
ATOM 3966 O O . VAL B 1 110 ? 11.383 -39.5 -37.812 1 60.25 110 VAL B O 1
ATOM 3969 N N . ALA B 1 111 ? 10.797 -38.469 -36.125 1 62.53 111 ALA B N 1
ATOM 3970 C CA . ALA B 1 111 ? 12.203 -38.25 -35.781 1 62.53 111 ALA B CA 1
ATOM 3971 C C . ALA B 1 111 ? 12.797 -39.438 -35.062 1 62.53 111 ALA B C 1
ATOM 3973 O O . ALA B 1 111 ? 12.117 -40.094 -34.281 1 62.53 111 ALA B O 1
ATOM 3974 N N . PRO B 1 112 ? 13.969 -39.875 -35.531 1 72.75 112 PRO B N 1
ATOM 3975 C CA . PRO B 1 112 ? 14.672 -40.938 -34.781 1 72.75 112 PRO B CA 1
ATOM 3976 C C . PRO B 1 112 ? 15.07 -40.469 -33.375 1 72.75 112 PRO B C 1
ATOM 3978 O O . PRO B 1 112 ? 16.219 -40.094 -33.156 1 72.75 112 PRO B O 1
ATOM 3981 N N . TYR B 1 113 ? 14.055 -40.5 -32.469 1 76.88 113 TYR B N 1
ATOM 3982 C CA . TYR B 1 113 ? 14.25 -40.031 -31.109 1 76.88 113 TYR B CA 1
ATOM 3983 C C . TYR B 1 113 ? 15.539 -40.594 -30.516 1 76.88 113 TYR B C 1
ATOM 3985 O O . TYR B 1 113 ? 16.312 -39.875 -29.891 1 76.88 113 TYR B O 1
ATOM 3993 N N . ARG B 1 114 ? 15.758 -41.812 -30.781 1 78.25 114 ARG B N 1
ATOM 3994 C CA . ARG B 1 114 ? 16.953 -42.438 -30.25 1 78.25 114 ARG B CA 1
ATOM 3995 C C . ARG B 1 114 ? 18.219 -41.781 -30.766 1 78.25 114 ARG B C 1
ATOM 3997 O O . ARG B 1 114 ? 19.172 -41.594 -30.016 1 78.25 114 ARG B O 1
ATOM 4004 N N . GLU B 1 115 ? 18.156 -41.5 -32.062 1 84.62 115 GLU B N 1
ATOM 4005 C CA . GLU B 1 115 ? 19.328 -40.875 -32.656 1 84.62 115 GLU B CA 1
ATOM 4006 C C . GLU B 1 115 ? 19.547 -39.469 -32.125 1 84.62 115 GLU B C 1
ATOM 4008 O O . GLU B 1 115 ? 20.688 -39.062 -31.922 1 84.62 115 GLU B O 1
ATOM 4013 N N . LEU B 1 116 ? 18.484 -38.812 -31.766 1 88 116 LEU B N 1
ATOM 4014 C CA . LEU B 1 116 ? 18.578 -37.469 -31.203 1 88 116 LEU B CA 1
ATOM 4015 C C . LEU B 1 116 ? 19.203 -37.5 -29.812 1 88 116 LEU B C 1
ATOM 4017 O O . LEU B 1 116 ? 20.125 -36.75 -29.531 1 88 116 LEU B O 1
ATOM 4021 N N . VAL B 1 117 ? 18.719 -38.375 -29.016 1 84.88 117 VAL B N 1
ATOM 4022 C CA . VAL B 1 117 ? 19.188 -38.5 -27.641 1 84.88 117 VAL B CA 1
ATOM 4023 C C . VAL B 1 117 ? 20.656 -38.906 -27.641 1 84.88 117 VAL B C 1
ATOM 4025 O O . VAL B 1 117 ? 21.453 -38.406 -26.844 1 84.88 117 VAL B O 1
ATOM 4028 N N . ARG B 1 118 ? 21 -39.812 -28.562 1 86.06 118 ARG B N 1
ATOM 4029 C CA . ARG B 1 118 ? 22.375 -40.25 -28.672 1 86.06 118 ARG B CA 1
ATOM 4030 C C . ARG B 1 118 ? 23.312 -39.094 -28.984 1 86.06 118 ARG B C 1
ATOM 4032 O O . ARG B 1 118 ? 24.484 -39.125 -28.609 1 86.06 118 ARG B O 1
ATOM 4039 N N . ARG B 1 119 ? 22.719 -38.125 -29.547 1 89.12 119 ARG B N 1
ATOM 4040 C CA . ARG B 1 119 ? 23.531 -36.969 -29.938 1 89.12 119 ARG B CA 1
ATOM 4041 C C . ARG B 1 119 ? 23.422 -35.844 -28.922 1 89.12 119 ARG B C 1
ATOM 4043 O O . ARG B 1 119 ? 23.828 -34.719 -29.188 1 89.12 119 ARG B O 1
ATOM 4050 N N . GLY B 1 120 ? 22.844 -36.125 -27.781 1 88.75 120 GLY B N 1
ATOM 4051 C CA . GLY B 1 120 ? 22.891 -35.188 -26.672 1 88.75 120 GLY B CA 1
ATOM 4052 C C . GLY B 1 120 ? 21.672 -34.281 -26.594 1 88.75 120 GLY B C 1
ATOM 4053 O O . GLY B 1 120 ? 21.656 -33.312 -25.828 1 88.75 120 GLY B O 1
ATOM 4054 N N . VAL B 1 121 ? 20.703 -34.531 -27.375 1 92.19 121 VAL B N 1
ATOM 4055 C CA . VAL B 1 121 ? 19.453 -33.75 -27.312 1 92.19 121 VAL B CA 1
ATOM 4056 C C . VAL B 1 121 ? 18.719 -34.094 -26.016 1 92.19 121 VAL B C 1
ATOM 4058 O O . VAL B 1 121 ? 18.531 -35.281 -25.688 1 92.19 121 VAL B O 1
ATOM 4061 N N . ASN B 1 122 ? 18.391 -33.094 -25.297 1 92 122 ASN B N 1
ATOM 4062 C CA . ASN B 1 122 ? 17.797 -33.281 -23.984 1 92 122 ASN B CA 1
ATOM 4063 C C . ASN B 1 122 ? 16.281 -33.438 -24.062 1 92 122 ASN B C 1
ATOM 4065 O O . ASN B 1 122 ? 15.688 -34.094 -23.203 1 92 122 ASN B O 1
ATOM 4069 N N . ASP B 1 123 ? 15.656 -32.812 -25.016 1 90.56 123 ASP B N 1
ATOM 4070 C CA . ASP B 1 123 ? 14.211 -32.938 -25.203 1 90.56 123 ASP B CA 1
ATOM 4071 C C . ASP B 1 123 ? 13.836 -32.75 -26.672 1 90.56 123 ASP B C 1
ATOM 4073 O O . ASP B 1 123 ? 14.539 -32.094 -27.422 1 90.56 123 ASP B O 1
ATOM 4077 N N . TYR B 1 124 ? 12.789 -33.406 -27.047 1 90.12 124 TYR B N 1
ATOM 4078 C CA . TYR B 1 124 ? 12.258 -33.375 -28.406 1 90.12 124 TYR B CA 1
ATOM 4079 C C . TYR B 1 124 ? 10.75 -33.156 -28.406 1 90.12 124 TYR B C 1
ATOM 4081 O O . TYR B 1 124 ? 10.008 -33.969 -27.812 1 90.12 124 TYR B O 1
ATOM 4089 N N . VAL B 1 125 ? 10.336 -32.062 -29.047 1 89.25 125 VAL B N 1
ATOM 4090 C CA . VAL B 1 125 ? 8.922 -31.734 -29.094 1 89.25 125 VAL B CA 1
ATOM 4091 C C . VAL B 1 125 ? 8.406 -31.828 -30.516 1 89.25 125 VAL B C 1
ATOM 4093 O O . VAL B 1 125 ? 8.898 -31.125 -31.406 1 89.25 125 VAL B O 1
ATOM 4096 N N . VAL B 1 126 ? 7.461 -32.656 -30.703 1 85.75 126 VAL B N 1
ATOM 4097 C CA . VAL B 1 126 ? 6.91 -32.812 -32.031 1 85.75 126 VAL B CA 1
ATOM 4098 C C . VAL B 1 126 ? 5.84 -31.75 -32.281 1 85.75 126 VAL B C 1
ATOM 4100 O O . VAL B 1 126 ? 4.953 -31.547 -31.469 1 85.75 126 VAL B O 1
ATOM 4103 N N . GLY B 1 127 ? 5.922 -31.125 -33.406 1 82.62 127 GLY B N 1
ATOM 4104 C CA . GLY B 1 127 ? 5.008 -30.047 -33.75 1 82.62 127 GLY B CA 1
ATOM 4105 C C . GLY B 1 127 ? 3.596 -30.531 -34.031 1 82.62 127 GLY B C 1
ATOM 4106 O O . GLY B 1 127 ? 3.34 -31.734 -34.031 1 82.62 127 GLY B O 1
ATOM 4107 N N . PRO B 1 128 ? 2.684 -29.641 -34.219 1 88.31 128 PRO B N 1
ATOM 4108 C CA . PRO B 1 128 ? 2.814 -28.188 -34.125 1 88.31 128 PRO B CA 1
ATOM 4109 C C . PRO B 1 128 ? 3.107 -27.703 -32.719 1 88.31 128 PRO B C 1
ATOM 4111 O O . PRO B 1 128 ? 2.422 -28.109 -31.766 1 88.31 128 PRO B O 1
ATOM 4114 N N . VAL B 1 129 ? 4.094 -26.938 -32.531 1 90.75 129 VAL B N 1
ATOM 4115 C CA . VAL B 1 129 ? 4.602 -26.531 -31.219 1 90.75 129 VAL B CA 1
ATOM 4116 C C . VAL B 1 129 ? 3.809 -25.344 -30.703 1 90.75 129 VAL B C 1
ATOM 4118 O O . VAL B 1 129 ? 3.639 -24.344 -31.422 1 90.75 129 VAL B O 1
ATOM 4121 N N . LYS B 1 130 ? 3.246 -25.469 -29.547 1 93.44 130 LYS B N 1
ATOM 4122 C CA . LYS B 1 130 ? 2.57 -24.375 -28.844 1 93.44 130 LYS B CA 1
ATOM 4123 C C . LYS B 1 130 ? 3.504 -23.703 -27.844 1 93.44 130 LYS B C 1
ATOM 4125 O O . LYS B 1 130 ? 4.566 -24.234 -27.516 1 93.44 130 LYS B O 1
ATOM 4130 N N . VAL B 1 131 ? 3.125 -22.562 -27.422 1 95.56 131 VAL B N 1
ATOM 4131 C CA . VAL B 1 131 ? 3.92 -21.75 -26.5 1 95.56 131 VAL B CA 1
ATOM 4132 C C . VAL B 1 131 ? 4.285 -22.594 -25.281 1 95.56 131 VAL B C 1
ATOM 4134 O O . VAL B 1 131 ? 5.457 -22.672 -24.891 1 95.56 131 VAL B O 1
ATOM 4137 N N . LEU B 1 132 ? 3.328 -23.344 -24.719 1 94.5 132 LEU B N 1
ATOM 4138 C CA . LEU B 1 132 ? 3.555 -24.062 -23.469 1 94.5 132 LEU B CA 1
ATOM 4139 C C . LEU B 1 132 ? 4.453 -25.281 -23.703 1 94.5 132 LEU B C 1
ATOM 4141 O O . LEU B 1 132 ? 5.105 -25.766 -22.781 1 94.5 132 LEU B O 1
ATOM 4145 N N . ASP B 1 133 ? 4.461 -25.75 -24.938 1 93.81 133 ASP B N 1
ATOM 4146 C CA . ASP B 1 133 ? 5.375 -26.844 -25.25 1 93.81 133 ASP B CA 1
ATOM 4147 C C . ASP B 1 133 ? 6.832 -26.391 -25.109 1 93.81 133 ASP B C 1
ATOM 4149 O O . ASP B 1 133 ? 7.656 -27.109 -24.547 1 93.81 133 ASP B O 1
ATOM 4153 N N . ILE B 1 134 ? 7.07 -25.234 -25.578 1 94.81 134 ILE B N 1
ATOM 4154 C CA . ILE B 1 134 ? 8.414 -24.688 -25.516 1 94.81 134 ILE B CA 1
ATOM 4155 C C . ILE B 1 134 ? 8.781 -24.375 -24.062 1 94.81 134 ILE B C 1
ATOM 4157 O O . ILE B 1 134 ? 9.859 -24.75 -23.594 1 94.81 134 ILE B O 1
ATOM 4161 N N . VAL B 1 135 ? 7.812 -23.734 -23.359 1 94.69 135 VAL B N 1
ATOM 4162 C CA . VAL B 1 135 ? 8.016 -23.375 -21.969 1 94.69 135 VAL B CA 1
ATOM 4163 C C . VAL B 1 135 ? 8.305 -24.641 -21.141 1 94.69 135 VAL B C 1
ATOM 4165 O O . VAL B 1 135 ? 9.281 -24.688 -20.391 1 94.69 135 VAL B O 1
ATOM 4168 N N . ARG B 1 136 ? 7.488 -25.656 -21.344 1 93.06 136 ARG B N 1
ATOM 4169 C CA . ARG B 1 136 ? 7.633 -26.906 -20.609 1 93.06 136 ARG B CA 1
ATOM 4170 C C . ARG B 1 136 ? 8.977 -27.562 -20.922 1 93.06 136 ARG B C 1
ATOM 4172 O O . ARG B 1 136 ? 9.664 -28.031 -20 1 93.06 136 ARG B O 1
ATOM 4179 N N . SER B 1 137 ? 9.352 -27.578 -22.109 1 93.12 137 SER B N 1
ATOM 4180 C CA . SER B 1 137 ? 10.586 -28.219 -22.531 1 93.12 137 SER B CA 1
ATOM 4181 C C . SER B 1 137 ? 11.805 -27.562 -21.891 1 93.12 137 SER B C 1
ATOM 4183 O O . SER B 1 137 ? 12.703 -28.234 -21.391 1 93.12 137 SER B O 1
ATOM 4185 N N . ILE B 1 138 ? 11.812 -26.25 -21.828 1 92.75 138 ILE B N 1
ATOM 4186 C CA . ILE B 1 138 ? 12.93 -25.516 -21.266 1 92.75 138 ILE B CA 1
ATOM 4187 C C . ILE B 1 138 ? 12.953 -25.672 -19.734 1 92.75 138 ILE B C 1
ATOM 4189 O O . ILE B 1 138 ? 13.984 -26.016 -19.156 1 92.75 138 ILE B O 1
ATOM 4193 N N . CYS B 1 139 ? 11.812 -25.484 -19.156 1 91.31 139 CYS B N 1
ATOM 4194 C CA . CYS B 1 139 ? 11.727 -25.516 -17.703 1 91.31 139 CYS B CA 1
ATOM 4195 C C . CYS B 1 139 ? 12.055 -26.906 -17.156 1 91.31 139 CYS B C 1
ATOM 4197 O O . CYS B 1 139 ? 12.703 -27.031 -16.125 1 91.31 139 CYS B O 1
ATOM 4199 N N . SER B 1 140 ? 11.633 -27.938 -17.844 1 88.94 140 SER B N 1
ATOM 4200 C CA . SER B 1 140 ? 11.805 -29.312 -17.391 1 88.94 140 SER B CA 1
ATOM 4201 C C . SER B 1 140 ? 13.281 -29.703 -17.344 1 88.94 140 SER B C 1
ATOM 4203 O O . SER B 1 140 ? 13.656 -30.641 -16.641 1 88.94 140 SER B O 1
ATOM 4205 N N . LEU B 1 141 ? 14.102 -28.984 -18.031 1 88.25 141 LEU B N 1
ATOM 4206 C CA . LEU B 1 141 ? 15.531 -29.266 -18.078 1 88.25 141 LEU B CA 1
ATOM 4207 C C . LEU B 1 141 ? 16.172 -29 -16.719 1 88.25 141 LEU B C 1
ATOM 4209 O O . LEU B 1 141 ? 17.266 -29.516 -16.438 1 88.25 141 LEU B O 1
ATOM 4213 N N . PHE B 1 142 ? 15.555 -28.203 -15.992 1 79.25 142 PHE B N 1
ATOM 4214 C CA . PHE B 1 142 ? 16.172 -27.766 -14.742 1 79.25 142 PHE B CA 1
ATOM 4215 C C . PHE B 1 142 ? 15.344 -28.219 -13.547 1 79.25 142 PHE B C 1
ATOM 4217 O O . PHE B 1 142 ? 15.641 -27.844 -12.406 1 79.25 142 PHE B O 1
ATOM 4224 N N . SER B 1 143 ? 14.25 -28.641 -13.867 1 67.88 143 SER B N 1
ATOM 4225 C CA . SER B 1 143 ? 13.398 -29.172 -12.797 1 67.88 143 SER B CA 1
ATOM 4226 C C . SER B 1 143 ? 13.805 -30.578 -12.406 1 67.88 143 SER B C 1
ATOM 4228 O O . SER B 1 143 ? 13.438 -31.062 -11.328 1 67.88 143 SER B O 1
ATOM 4230 N N . ALA B 1 144 ? 14.492 -31.422 -13.445 1 51.16 144 ALA B N 1
ATOM 4231 C CA . ALA B 1 144 ? 14.633 -32.875 -13.336 1 51.16 144 ALA B CA 1
ATOM 4232 C C . ALA B 1 144 ? 15.5 -33.25 -12.148 1 51.16 144 ALA B C 1
ATOM 4234 O O . ALA B 1 144 ? 15.898 -34.406 -12.008 1 51.16 144 ALA B O 1
ATOM 4235 N N . SER B 1 145 ? 16.609 -32.688 -11.875 1 43.62 145 SER B N 1
ATOM 4236 C CA . SER B 1 145 ? 17.203 -33.688 -10.984 1 43.62 145 SER B CA 1
ATOM 4237 C C . SER B 1 145 ? 16.141 -34.406 -10.172 1 43.62 145 SER B C 1
ATOM 4239 O O . SER B 1 145 ? 14.977 -33.969 -10.156 1 43.62 145 SER B O 1
ATOM 4241 N N . GLU B 1 146 ? 16.547 -35.094 -8.922 1 39.34 146 GLU B N 1
ATOM 4242 C CA . GLU B 1 146 ? 15.703 -35.844 -8.016 1 39.34 146 GLU B CA 1
ATOM 4243 C C . GLU B 1 146 ? 14.328 -35.188 -7.867 1 39.34 146 GLU B C 1
ATOM 4245 O O . GLU B 1 146 ? 14.164 -34 -8.125 1 39.34 146 GLU B O 1
ATOM 4250 N N . ALA B 1 147 ? 13.203 -35.969 -7.484 1 41.09 147 ALA B N 1
ATOM 4251 C CA . ALA B 1 147 ? 11.812 -35.875 -7.043 1 41.09 147 ALA B CA 1
ATOM 4252 C C . ALA B 1 147 ? 11.508 -34.5 -6.441 1 41.09 147 ALA B C 1
ATOM 4254 O O . ALA B 1 147 ? 10.734 -34.406 -5.492 1 41.09 147 ALA B O 1
ATOM 4255 N N . VAL B 1 148 ? 12.438 -33.531 -6.527 1 46.56 148 VAL B N 1
ATOM 4256 C CA . VAL B 1 148 ? 12.18 -32.438 -5.582 1 46.56 148 VAL B CA 1
ATOM 4257 C C . VAL B 1 148 ? 11.008 -31.594 -6.078 1 46.56 148 VAL B C 1
ATOM 4259 O O . VAL B 1 148 ? 11.062 -31.016 -7.168 1 46.56 148 VAL B O 1
ATOM 4262 N N . SER B 1 149 ? 9.812 -31.969 -5.859 1 58.31 149 SER B N 1
ATOM 4263 C CA . SER B 1 149 ? 8.547 -31.25 -5.949 1 58.31 149 SER B CA 1
ATOM 4264 C C . SER B 1 149 ? 8.742 -29.766 -5.645 1 58.31 149 SER B C 1
ATOM 4266 O O . SER B 1 149 ? 9.273 -29.406 -4.59 1 58.31 149 SER B O 1
ATOM 4268 N N . VAL B 1 150 ? 8.914 -28.922 -6.785 1 75.94 150 VAL B N 1
ATOM 4269 C CA . VAL B 1 150 ? 9 -27.484 -6.578 1 75.94 150 VAL B CA 1
ATOM 4270 C C . VAL B 1 150 ? 7.711 -26.969 -5.949 1 75.94 150 VAL B C 1
ATOM 4272 O O . VAL B 1 150 ? 6.613 -27.297 -6.406 1 75.94 150 VAL B O 1
ATOM 4275 N N . GLY B 1 151 ? 7.898 -26.234 -4.938 1 87.25 151 GLY B N 1
ATOM 4276 C CA . GLY B 1 151 ? 6.77 -25.719 -4.184 1 87.25 151 GLY B CA 1
ATOM 4277 C C . GLY B 1 151 ? 5.867 -24.812 -5.008 1 87.25 151 GLY B C 1
ATOM 4278 O O . GLY B 1 151 ? 6.324 -24.156 -5.938 1 87.25 151 GLY B O 1
ATOM 4279 N N . ARG B 1 152 ? 4.637 -24.859 -4.73 1 89.25 152 ARG B N 1
ATOM 4280 C CA . ARG B 1 152 ? 3.635 -24.016 -5.371 1 89.25 152 ARG B CA 1
ATOM 4281 C C . ARG B 1 152 ? 3.5 -22.672 -4.648 1 89.25 152 ARG B C 1
ATOM 4283 O O . ARG B 1 152 ? 3.488 -22.625 -3.416 1 89.25 152 ARG B O 1
ATOM 4290 N N . LEU B 1 153 ? 3.414 -21.609 -5.414 1 95 153 LEU B N 1
ATOM 4291 C CA . LEU B 1 153 ? 3.238 -20.25 -4.879 1 95 153 LEU B CA 1
ATOM 4292 C C . LEU B 1 153 ? 1.806 -19.781 -5.086 1 95 153 LEU B C 1
ATOM 4294 O O . LEU B 1 153 ? 1.361 -19.594 -6.223 1 95 153 LEU B O 1
ATOM 4298 N N . ILE B 1 154 ? 1.063 -19.562 -3.988 1 97.81 154 ILE B N 1
ATOM 4299 C CA . ILE B 1 154 ? -0.311 -19.078 -4.016 1 97.81 154 ILE B CA 1
ATOM 4300 C C . ILE B 1 154 ? -0.361 -17.641 -3.479 1 97.81 154 ILE B C 1
ATOM 4302 O O . ILE B 1 154 ? -0.004 -17.391 -2.324 1 97.81 154 ILE B O 1
ATOM 4306 N N . ALA B 1 155 ? -0.769 -16.719 -4.301 1 98.81 155 ALA B N 1
ATOM 4307 C CA . ALA B 1 155 ? -0.889 -15.336 -3.873 1 98.81 155 ALA B CA 1
ATOM 4308 C C . ALA B 1 155 ? -2.336 -14.984 -3.541 1 98.81 155 ALA B C 1
ATOM 4310 O O . ALA B 1 155 ? -3.244 -15.25 -4.336 1 98.81 155 ALA B O 1
ATOM 4311 N N . VAL B 1 156 ? -2.592 -14.43 -2.336 1 98.94 156 VAL B N 1
ATOM 4312 C CA . VAL B 1 156 ? -3.902 -13.945 -1.913 1 98.94 156 VAL B CA 1
ATOM 4313 C C . VAL B 1 156 ? -3.875 -12.422 -1.8 1 98.94 156 VAL B C 1
ATOM 4315 O O . VAL B 1 156 ? -3.043 -11.859 -1.085 1 98.94 156 VAL B O 1
ATOM 4318 N N . ALA B 1 157 ? -4.723 -11.75 -2.496 1 98.88 157 ALA B N 1
ATOM 4319 C CA . ALA B 1 157 ? -4.777 -10.289 -2.521 1 98.88 157 ALA B CA 1
ATOM 4320 C C . ALA B 1 157 ? -6.215 -9.797 -2.426 1 98.88 157 ALA B C 1
ATOM 4322 O O . ALA B 1 157 ? -7.145 -10.477 -2.865 1 98.88 157 ALA B O 1
ATOM 4323 N N . GLY B 1 158 ? -6.383 -8.641 -1.846 1 98.88 158 GLY B N 1
ATOM 4324 C CA . GLY B 1 158 ? -7.707 -8.055 -1.748 1 98.88 158 GLY B CA 1
ATOM 4325 C C . GLY B 1 158 ? -8.031 -7.109 -2.893 1 98.88 158 GLY B C 1
ATOM 4326 O O . GLY B 1 158 ? -7.16 -6.363 -3.348 1 98.88 158 GLY B O 1
ATOM 4327 N N . ALA B 1 159 ? -9.297 -7.145 -3.287 1 98.81 159 ALA B N 1
ATOM 4328 C CA . ALA B 1 159 ? -9.758 -6.164 -4.266 1 98.81 159 ALA B CA 1
ATOM 4329 C C . ALA B 1 159 ? -9.859 -4.773 -3.648 1 98.81 159 ALA B C 1
ATOM 4331 O O . ALA B 1 159 ? -9.836 -3.768 -4.363 1 98.81 159 ALA B O 1
ATOM 4332 N N . LYS B 1 160 ? -9.984 -4.73 -2.395 1 98.5 160 LYS B N 1
ATOM 4333 C CA . LYS B 1 160 ? -10.047 -3.516 -1.586 1 98.5 160 LYS B CA 1
ATOM 4334 C C . LYS B 1 160 ? -9.438 -3.748 -0.203 1 98.5 160 LYS B C 1
ATOM 4336 O O . LYS B 1 160 ? -9.281 -4.891 0.226 1 98.5 160 LYS B O 1
ATOM 4341 N N . GLY B 1 161 ? -9.055 -2.617 0.436 1 97.81 161 GLY B N 1
ATOM 4342 C CA . GLY B 1 161 ? -8.594 -2.746 1.811 1 97.81 161 GLY B CA 1
ATOM 4343 C C . GLY B 1 161 ? -9.672 -3.246 2.754 1 97.81 161 GLY B C 1
ATOM 4344 O O . GLY B 1 161 ? -10.82 -2.812 2.674 1 97.81 161 GLY B O 1
ATOM 4345 N N . GLY B 1 162 ? -9.328 -4.23 3.561 1 97.75 162 GLY B N 1
ATOM 4346 C CA . GLY B 1 162 ? -10.188 -4.637 4.656 1 97.75 162 GLY B CA 1
ATOM 4347 C C . GLY B 1 162 ? -11.203 -5.691 4.254 1 97.75 162 GLY B C 1
ATOM 4348 O O . GLY B 1 162 ? -12.109 -6.02 5.027 1 97.75 162 GLY B O 1
ATOM 4349 N N . VAL B 1 163 ? -11.047 -6.262 3.123 1 98.62 163 VAL B N 1
ATOM 4350 C CA . VAL B 1 163 ? -12.016 -7.23 2.621 1 98.62 163 VAL B CA 1
ATOM 4351 C C . VAL B 1 163 ? -11.766 -8.594 3.271 1 98.62 163 VAL B C 1
ATOM 4353 O O . VAL B 1 163 ? -12.508 -9.547 3.035 1 98.62 163 VAL B O 1
ATOM 4356 N N . GLY B 1 164 ? -10.68 -8.734 4.039 1 98.56 164 GLY B N 1
ATOM 4357 C CA . GLY B 1 164 ? -10.398 -9.969 4.746 1 98.56 164 GLY B CA 1
ATOM 4358 C C . GLY B 1 164 ? -9.375 -10.836 4.035 1 98.56 164 GLY B C 1
ATOM 4359 O O . GLY B 1 164 ? -9.266 -12.031 4.309 1 98.56 164 GLY B O 1
ATOM 4360 N N . ALA B 1 165 ? -8.625 -10.305 3.115 1 98.81 165 ALA B N 1
ATOM 4361 C CA . ALA B 1 165 ? -7.648 -11.062 2.34 1 98.81 165 ALA B CA 1
ATOM 4362 C C . ALA B 1 165 ? -6.633 -11.742 3.256 1 98.81 165 ALA B C 1
ATOM 4364 O O . ALA B 1 165 ? -6.312 -12.922 3.076 1 98.81 165 ALA B O 1
ATOM 4365 N N . SER B 1 166 ? -6.129 -11.008 4.258 1 98.75 166 SER B N 1
ATOM 4366 C CA . SER B 1 166 ? -5.172 -11.586 5.195 1 98.75 166 SER B CA 1
ATOM 4367 C C . SER B 1 166 ? -5.785 -12.758 5.957 1 98.75 166 SER B C 1
ATOM 4369 O O . SER B 1 166 ? -5.188 -13.828 6.047 1 98.75 166 SER B O 1
ATOM 4371 N N . THR B 1 167 ? -6.977 -12.555 6.469 1 98.56 167 THR B N 1
ATOM 4372 C CA . THR B 1 167 ? -7.68 -13.594 7.211 1 98.56 167 THR B CA 1
ATOM 4373 C C . THR B 1 167 ? -7.863 -14.844 6.355 1 98.56 167 THR B C 1
ATOM 4375 O O . THR B 1 167 ? -7.637 -15.961 6.82 1 98.56 167 THR B O 1
ATOM 4378 N N . ILE B 1 168 ? -8.242 -14.633 5.145 1 98.81 168 ILE B N 1
ATOM 4379 C CA . ILE B 1 168 ? -8.461 -15.75 4.23 1 98.81 168 ILE B CA 1
ATOM 4380 C C . ILE B 1 168 ? -7.137 -16.438 3.918 1 98.81 168 ILE B C 1
ATOM 4382 O O . ILE B 1 168 ? -7.047 -17.672 3.947 1 98.81 168 ILE B O 1
ATOM 4386 N N . ALA B 1 169 ? -6.074 -15.719 3.627 1 98.88 169 ALA B N 1
ATOM 4387 C CA . ALA B 1 169 ? -4.754 -16.281 3.367 1 98.88 169 ALA B CA 1
ATOM 4388 C C . ALA B 1 169 ? -4.293 -17.156 4.531 1 98.88 169 ALA B C 1
ATOM 4390 O O . ALA B 1 169 ? -3.846 -18.297 4.324 1 98.88 169 ALA B O 1
ATOM 4391 N N . HIS B 1 170 ? -4.453 -16.625 5.734 1 98.75 170 HIS B N 1
ATOM 4392 C CA . HIS B 1 170 ? -3.998 -17.328 6.93 1 98.75 170 HIS B CA 1
ATOM 4393 C C . HIS B 1 170 ? -4.777 -18.625 7.148 1 98.75 170 HIS B C 1
ATOM 4395 O O . HIS B 1 170 ? -4.188 -19.672 7.426 1 98.75 170 HIS B O 1
ATOM 4401 N N . ASN B 1 171 ? -6.062 -18.547 6.98 1 98.75 171 ASN B N 1
ATOM 4402 C CA . ASN B 1 171 ? -6.898 -19.719 7.211 1 98.75 171 ASN B CA 1
ATOM 4403 C C . ASN B 1 171 ? -6.734 -20.75 6.098 1 98.75 171 ASN B C 1
ATOM 4405 O O . ASN B 1 171 ? -6.801 -21.953 6.348 1 98.75 171 ASN B O 1
ATOM 4409 N N . VAL B 1 172 ? -6.547 -20.297 4.887 1 98.44 172 VAL B N 1
ATOM 4410 C CA . VAL B 1 172 ? -6.316 -21.219 3.771 1 98.44 172 VAL B CA 1
ATOM 4411 C C . VAL B 1 172 ? -5.004 -21.969 3.982 1 98.44 172 VAL B C 1
ATOM 4413 O O . VAL B 1 172 ? -4.953 -23.188 3.828 1 98.44 172 VAL B O 1
ATOM 4416 N N . ALA B 1 173 ? -3.949 -21.25 4.352 1 98.5 173 ALA B N 1
ATOM 4417 C CA . ALA B 1 173 ? -2.666 -21.891 4.621 1 98.5 173 ALA B CA 1
ATOM 4418 C C . ALA B 1 173 ? -2.793 -22.922 5.742 1 98.5 173 ALA B C 1
ATOM 4420 O O . ALA B 1 173 ? -2.256 -24.031 5.641 1 98.5 173 ALA B O 1
ATOM 4421 N N . TRP B 1 174 ? -3.506 -22.547 6.777 1 98 174 TRP B N 1
ATOM 4422 C CA . TRP B 1 174 ? -3.768 -23.453 7.895 1 98 174 TRP B CA 1
ATOM 4423 C C . TRP B 1 174 ? -4.5 -24.703 7.422 1 98 174 TRP B C 1
ATOM 4425 O O . TRP B 1 174 ? -4.133 -25.828 7.789 1 98 174 TRP B O 1
ATOM 4435 N N . THR B 1 175 ? -5.484 -24.516 6.613 1 97.5 175 THR B N 1
ATOM 4436 C CA . THR B 1 175 ? -6.312 -25.594 6.109 1 97.5 175 THR B CA 1
ATOM 4437 C C . THR B 1 175 ? -5.492 -26.516 5.207 1 97.5 175 THR B C 1
ATOM 4439 O O . THR B 1 175 ? -5.617 -27.75 5.285 1 97.5 175 THR B O 1
ATOM 4442 N N . ILE B 1 176 ? -4.641 -25.969 4.34 1 96.19 176 ILE B N 1
ATOM 4443 C CA . ILE B 1 176 ? -3.777 -26.75 3.461 1 96.19 176 ILE B CA 1
ATOM 4444 C C . ILE B 1 176 ? -2.867 -27.641 4.297 1 96.19 176 ILE B C 1
ATOM 4446 O O . ILE B 1 176 ? -2.727 -28.844 4.008 1 96.19 176 ILE B O 1
ATOM 4450 N N . ALA B 1 177 ? -2.33 -27.094 5.332 1 95.56 177 ALA B N 1
ATOM 4451 C CA . ALA B 1 177 ? -1.421 -27.844 6.199 1 95.56 177 ALA B CA 1
ATOM 4452 C C . ALA B 1 177 ? -2.174 -28.891 7.004 1 95.56 177 ALA B C 1
ATOM 4454 O O . ALA B 1 177 ? -1.769 -30.062 7.043 1 95.56 177 ALA B O 1
ATOM 4455 N N . ARG B 1 178 ? -3.246 -28.531 7.566 1 94.25 178 ARG B N 1
ATOM 4456 C CA . ARG B 1 178 ? -3.984 -29.359 8.508 1 94.25 178 ARG B CA 1
ATOM 4457 C C . ARG B 1 178 ? -4.793 -30.422 7.781 1 94.25 178 ARG B C 1
ATOM 4459 O O . ARG B 1 178 ? -4.684 -31.609 8.094 1 94.25 178 ARG B O 1
ATOM 4466 N N . ASP B 1 179 ? -5.551 -30.031 6.84 1 92.56 179 ASP B N 1
ATOM 4467 C CA . ASP B 1 179 ? -6.539 -30.906 6.23 1 92.56 179 ASP B CA 1
ATOM 4468 C C . ASP B 1 179 ? -5.961 -31.625 5.012 1 92.56 179 ASP B C 1
ATOM 4470 O O . ASP B 1 179 ? -6.336 -32.75 4.715 1 92.56 179 ASP B O 1
ATOM 4474 N N . LEU B 1 180 ? -5.055 -30.953 4.273 1 90.81 180 LEU B N 1
ATOM 4475 C CA . LEU B 1 180 ? -4.477 -31.578 3.09 1 90.81 180 LEU B CA 1
ATOM 4476 C C . LEU B 1 180 ? -3.125 -32.188 3.414 1 90.81 180 LEU B C 1
ATOM 4478 O O . LEU B 1 180 ? -2.557 -32.906 2.588 1 90.81 180 LEU B O 1
ATOM 4482 N N . GLY B 1 181 ? -2.543 -31.859 4.547 1 89.81 181 GLY B N 1
ATOM 4483 C CA . GLY B 1 181 ? -1.319 -32.5 5.016 1 89.81 181 GLY B CA 1
ATOM 4484 C C . GLY B 1 181 ? -0.088 -32.062 4.25 1 89.81 181 GLY B C 1
ATOM 4485 O O . GLY B 1 181 ? 0.89 -32.781 4.152 1 89.81 181 GLY B O 1
ATOM 4486 N N . LEU B 1 182 ? -0.118 -30.906 3.613 1 89.69 182 LEU B N 1
ATOM 4487 C CA . LEU B 1 182 ? 1.012 -30.375 2.854 1 89.69 182 LEU B CA 1
ATOM 4488 C C . LEU B 1 182 ? 1.861 -29.453 3.711 1 89.69 182 LEU B C 1
ATOM 4490 O O . LEU B 1 182 ? 1.327 -28.625 4.457 1 89.69 182 LEU B O 1
ATOM 4494 N N . ASP B 1 183 ? 3.184 -29.641 3.672 1 91.88 183 ASP B N 1
ATOM 4495 C CA . ASP B 1 183 ? 4.059 -28.656 4.293 1 91.88 183 ASP B CA 1
ATOM 4496 C C . ASP B 1 183 ? 3.865 -27.281 3.662 1 91.88 183 ASP B C 1
ATOM 4498 O O . ASP B 1 183 ? 4.039 -27.109 2.453 1 91.88 183 ASP B O 1
ATOM 4502 N N . SER B 1 184 ? 3.475 -26.344 4.5 1 96.5 184 SER B N 1
ATOM 4503 C CA . SER B 1 184 ? 3.094 -25.031 3.984 1 96.5 184 SER B CA 1
ATOM 4504 C C . SER B 1 184 ? 3.789 -23.906 4.75 1 96.5 184 SER B C 1
ATOM 4506 O O . SER B 1 184 ? 4.125 -24.078 5.926 1 96.5 184 SER B O 1
ATOM 4508 N N . VAL B 1 185 ? 4.082 -22.828 4.062 1 98.06 185 VAL B N 1
ATOM 4509 C CA . VAL B 1 185 ? 4.598 -21.594 4.652 1 98.06 185 VAL B CA 1
ATOM 4510 C C . VAL B 1 185 ? 3.689 -20.422 4.285 1 98.06 185 VAL B C 1
ATOM 4512 O O . VAL B 1 185 ? 3.295 -20.281 3.125 1 98.06 185 VAL B O 1
ATOM 4515 N N . VAL B 1 186 ? 3.275 -19.703 5.273 1 98.56 186 VAL B N 1
ATOM 4516 C CA . VAL B 1 186 ? 2.6 -18.422 5.031 1 98.56 186 VAL B CA 1
ATOM 4517 C C . VAL B 1 186 ? 3.605 -17.281 5.121 1 98.56 186 VAL B C 1
ATOM 4519 O O . VAL B 1 186 ? 4.367 -17.188 6.086 1 98.56 186 VAL B O 1
ATOM 4522 N N . ILE B 1 187 ? 3.67 -16.469 4.125 1 98.81 187 ILE B N 1
ATOM 4523 C CA . ILE B 1 187 ? 4.555 -15.312 4.113 1 98.81 187 ILE B CA 1
ATOM 4524 C C . ILE B 1 187 ? 3.721 -14.031 4.156 1 98.81 187 ILE B C 1
ATOM 4526 O O . ILE B 1 187 ? 2.922 -13.773 3.254 1 98.81 187 ILE B O 1
ATOM 4530 N N . ASP B 1 188 ? 3.873 -13.281 5.195 1 98.75 188 ASP B N 1
ATOM 4531 C CA . ASP B 1 188 ? 3.229 -11.977 5.324 1 98.75 188 ASP B CA 1
ATOM 4532 C C . ASP B 1 188 ? 4.043 -10.891 4.625 1 98.75 188 ASP B C 1
ATOM 4534 O O . ASP B 1 188 ? 5.098 -10.484 5.117 1 98.75 188 ASP B O 1
ATOM 4538 N N . LEU B 1 189 ? 3.508 -10.352 3.566 1 98.75 189 LEU B N 1
ATOM 4539 C CA . LEU B 1 189 ? 4.281 -9.422 2.754 1 98.75 189 LEU B CA 1
ATOM 4540 C C . LEU B 1 189 ? 3.936 -7.98 3.104 1 98.75 189 LEU B C 1
ATOM 4542 O O . LEU B 1 189 ? 4.449 -7.047 2.482 1 98.75 189 LEU B O 1
ATOM 4546 N N . ASP B 1 190 ? 3.043 -7.789 4.059 1 98.5 190 ASP B N 1
ATOM 4547 C CA . ASP B 1 190 ? 2.781 -6.445 4.566 1 98.5 190 ASP B CA 1
ATOM 4548 C C . ASP B 1 190 ? 3.711 -6.109 5.73 1 98.5 190 ASP B C 1
ATOM 4550 O O . ASP B 1 190 ? 3.309 -6.184 6.895 1 98.5 190 ASP B O 1
ATOM 4554 N N . LEU B 1 191 ? 4.844 -5.637 5.441 1 98.25 191 LEU B N 1
ATOM 4555 C CA . LEU B 1 191 ? 5.914 -5.508 6.426 1 98.25 191 LEU B CA 1
ATOM 4556 C C . LEU B 1 191 ? 5.566 -4.457 7.473 1 98.25 191 LEU B C 1
ATOM 4558 O O . LEU B 1 191 ? 5.965 -4.574 8.633 1 98.25 191 LEU B O 1
ATOM 4562 N N . ALA B 1 192 ? 4.812 -3.469 7.086 1 98.25 192 ALA B N 1
ATOM 4563 C CA . ALA B 1 192 ? 4.52 -2.365 8 1 98.25 192 ALA B CA 1
ATOM 4564 C C . ALA B 1 192 ? 3.385 -2.727 8.953 1 98.25 192 ALA B C 1
ATOM 4566 O O . ALA B 1 192 ? 3.375 -2.293 10.109 1 98.25 192 ALA B O 1
ATOM 4567 N N . PHE B 1 193 ? 2.389 -3.553 8.445 1 98.25 193 PHE B N 1
ATOM 4568 C CA . PHE B 1 193 ? 1.144 -3.625 9.203 1 98.25 193 PHE B CA 1
ATOM 4569 C C . PHE B 1 193 ? 0.651 -5.062 9.297 1 98.25 193 PHE B C 1
ATOM 4571 O O . PHE B 1 193 ? -0.448 -5.316 9.789 1 98.25 193 PHE B O 1
ATOM 4578 N N . GLY B 1 194 ? 1.426 -5.992 8.875 1 98 194 GLY B N 1
ATOM 4579 C CA . GLY B 1 194 ? 1.002 -7.383 8.812 1 98 194 GLY B CA 1
ATOM 4580 C C . GLY B 1 194 ? 0.397 -7.887 10.109 1 98 194 GLY B C 1
ATOM 4581 O O . GLY B 1 194 ? 0.805 -7.469 11.188 1 98 194 GLY B O 1
ATOM 4582 N N . THR B 1 195 ? -0.55 -8.844 9.984 1 97.75 195 THR B N 1
ATOM 4583 C CA . THR B 1 195 ? -1.285 -9.305 11.156 1 97.75 195 THR B CA 1
ATOM 4584 C C . THR B 1 195 ? -1.05 -10.797 11.391 1 97.75 195 THR B C 1
ATOM 4586 O O . THR B 1 195 ? -1.593 -11.375 12.336 1 97.75 195 THR B O 1
ATOM 4589 N N . ALA B 1 196 ? -0.241 -11.422 10.547 1 98.25 196 ALA B N 1
ATOM 4590 C CA . ALA B 1 196 ? -0.068 -12.867 10.656 1 98.25 196 ALA B CA 1
ATOM 4591 C C . ALA B 1 196 ? 0.465 -13.25 12.031 1 98.25 196 ALA B C 1
ATOM 4593 O O . ALA B 1 196 ? 0.027 -14.242 12.617 1 98.25 196 ALA B O 1
ATOM 4594 N N . GLY B 1 197 ? 1.451 -12.508 12.539 1 97.5 197 GLY B N 1
ATOM 4595 C CA . GLY B 1 197 ? 1.949 -12.781 13.875 1 97.5 197 GLY B CA 1
ATOM 4596 C C . GLY B 1 197 ? 0.857 -12.797 14.93 1 97.5 197 GLY B C 1
ATOM 4597 O O . GLY B 1 197 ? 0.797 -13.703 15.758 1 97.5 197 GLY B O 1
ATOM 4598 N N . LEU B 1 198 ? -0.015 -11.867 14.883 1 96.81 198 LEU B N 1
ATOM 4599 C CA . LEU B 1 198 ? -1.14 -11.773 15.812 1 96.81 198 LEU B CA 1
ATOM 4600 C C . LEU B 1 198 ? -2.102 -12.938 15.617 1 96.81 198 LEU B C 1
ATOM 4602 O O . LEU B 1 198 ? -2.525 -13.57 16.594 1 96.81 198 LEU B O 1
ATOM 4606 N N . ASP B 1 199 ? -2.4 -13.25 14.383 1 97.56 199 ASP B N 1
ATOM 4607 C CA . ASP B 1 199 ? -3.455 -14.211 14.062 1 97.56 199 ASP B CA 1
ATOM 4608 C C . ASP B 1 199 ? -3.014 -15.633 14.383 1 97.56 199 ASP B C 1
ATOM 4610 O O . ASP B 1 199 ? -3.842 -16.484 14.719 1 97.56 199 ASP B O 1
ATOM 4614 N N . TYR B 1 200 ? -1.672 -15.852 14.234 1 97.69 200 TYR B N 1
ATOM 4615 C CA . TYR B 1 200 ? -1.152 -17.188 14.539 1 97.69 200 TYR B CA 1
ATOM 4616 C C . TYR B 1 200 ? -0.609 -17.234 15.961 1 97.69 200 TYR B C 1
ATOM 4618 O O . TYR B 1 200 ? -0.058 -18.266 16.391 1 97.69 200 TYR B O 1
ATOM 4626 N N . ASN B 1 201 ? -0.728 -16.156 16.703 1 96.69 201 ASN B N 1
ATOM 4627 C CA . ASN B 1 201 ? -0.198 -16.047 18.047 1 96.69 201 ASN B CA 1
ATOM 4628 C C . ASN B 1 201 ? 1.295 -16.359 18.094 1 96.69 201 ASN B C 1
ATOM 4630 O O . ASN B 1 201 ? 1.732 -17.188 18.891 1 96.69 201 ASN B O 1
ATOM 4634 N N . GLN B 1 202 ? 1.994 -15.773 17.125 1 95.5 202 GLN B N 1
ATOM 4635 C CA . GLN B 1 202 ? 3.447 -15.867 17.031 1 95.5 202 GLN B CA 1
ATOM 4636 C C . GLN B 1 202 ? 4.094 -14.484 17.141 1 95.5 202 GLN B C 1
ATOM 4638 O O . GLN B 1 202 ? 3.572 -13.5 16.625 1 95.5 202 GLN B O 1
ATOM 4643 N N . ASP B 1 203 ? 5.168 -14.398 17.859 1 93.25 203 ASP B N 1
ATOM 4644 C CA . ASP B 1 203 ? 5.922 -13.156 17.969 1 93.25 203 ASP B CA 1
ATOM 4645 C C . ASP B 1 203 ? 7.41 -13.391 17.719 1 93.25 203 ASP B C 1
ATOM 4647 O O . ASP B 1 203 ? 8.234 -13.18 18.609 1 93.25 203 ASP B O 1
ATOM 4651 N N . PRO B 1 204 ? 7.672 -13.773 16.516 1 93.06 204 PRO B N 1
ATOM 4652 C CA . PRO B 1 204 ? 9.086 -14.062 16.25 1 93.06 204 PRO B CA 1
ATOM 4653 C C . PRO B 1 204 ? 9.953 -12.805 16.234 1 93.06 204 PRO B C 1
ATOM 4655 O O . PRO B 1 204 ? 9.492 -11.742 15.828 1 93.06 204 PRO B O 1
ATOM 4658 N N . VAL B 1 205 ? 11.164 -12.945 16.547 1 90.5 205 VAL B N 1
ATOM 4659 C CA . VAL B 1 205 ? 12.125 -11.852 16.594 1 90.5 205 VAL B CA 1
ATOM 4660 C C . VAL B 1 205 ? 12.531 -11.469 15.172 1 90.5 205 VAL B C 1
ATOM 4662 O O . VAL B 1 205 ? 12.727 -10.289 14.867 1 90.5 205 VAL B O 1
ATOM 4665 N N . GLN B 1 206 ? 12.648 -12.531 14.391 1 95.06 206 GLN B N 1
ATOM 4666 C CA . GLN B 1 206 ? 13.047 -12.328 13 1 95.06 206 GLN B CA 1
ATOM 4667 C C . GLN B 1 206 ? 11.945 -12.781 12.047 1 95.06 206 GLN B C 1
ATOM 4669 O O . GLN B 1 206 ? 11.031 -13.508 12.438 1 95.06 206 GLN B O 1
ATOM 4674 N N . GLY B 1 207 ? 11.992 -12.312 10.844 1 97.06 207 GLY B N 1
ATOM 4675 C CA . GLY B 1 207 ? 11 -12.625 9.82 1 97.06 207 GLY B CA 1
ATOM 4676 C C . GLY B 1 207 ? 11.414 -12.18 8.43 1 97.06 207 GLY B C 1
ATOM 4677 O O . GLY B 1 207 ? 12.586 -12.25 8.078 1 97.06 207 GLY B O 1
ATOM 4678 N N . ILE B 1 208 ? 10.484 -11.797 7.672 1 98.12 208 ILE B N 1
ATOM 4679 C CA . ILE B 1 208 ? 10.68 -11.547 6.25 1 98.12 208 ILE B CA 1
ATOM 4680 C C . ILE B 1 208 ? 11.602 -10.352 6.059 1 98.12 208 ILE B C 1
ATOM 4682 O O . ILE B 1 208 ? 12.352 -10.281 5.082 1 98.12 208 ILE B O 1
ATOM 4686 N N . ALA B 1 209 ? 11.562 -9.383 6.949 1 97.5 209 ALA B N 1
ATOM 4687 C CA . ALA B 1 209 ? 12.406 -8.195 6.836 1 97.5 209 ALA B CA 1
ATOM 4688 C C . ALA B 1 209 ? 13.891 -8.57 6.859 1 97.5 209 ALA B C 1
ATOM 4690 O O . ALA B 1 209 ? 14.695 -7.977 6.141 1 97.5 209 ALA B O 1
ATOM 4691 N N . ASN B 1 210 ? 14.258 -9.523 7.641 1 97.31 210 ASN B N 1
ATOM 4692 C CA . ASN B 1 210 ? 15.641 -9.984 7.699 1 97.31 210 ASN B CA 1
ATOM 4693 C C . ASN B 1 210 ? 16.094 -10.578 6.367 1 97.31 210 ASN B C 1
ATOM 4695 O O . ASN B 1 210 ? 17.25 -10.422 5.977 1 97.31 210 ASN B O 1
ATOM 4699 N N . ALA B 1 211 ? 15.18 -11.227 5.703 1 97.19 211 ALA B N 1
ATOM 4700 C CA . ALA B 1 211 ? 15.516 -11.859 4.43 1 97.19 211 ALA B CA 1
ATOM 4701 C C . ALA B 1 211 ? 15.602 -10.82 3.312 1 97.19 211 ALA B C 1
ATOM 4703 O O . ALA B 1 211 ? 16.547 -10.836 2.521 1 97.19 211 ALA B O 1
ATOM 4704 N N . VAL B 1 212 ? 14.625 -9.922 3.25 1 97.12 212 VAL B N 1
ATOM 4705 C CA . VAL B 1 212 ? 14.523 -9.031 2.096 1 97.12 212 VAL B CA 1
ATOM 4706 C C . VAL B 1 212 ? 15.594 -7.941 2.184 1 97.12 212 VAL B C 1
ATOM 4708 O O . VAL B 1 212 ? 16.078 -7.457 1.158 1 97.12 212 VAL B O 1
ATOM 4711 N N . PHE B 1 213 ? 16.016 -7.578 3.383 1 95.69 213 PHE B N 1
ATOM 4712 C CA . PHE B 1 213 ? 17.016 -6.531 3.545 1 95.69 213 PHE B CA 1
ATOM 4713 C C . PHE B 1 213 ? 18.406 -7.133 3.717 1 95.69 213 PHE B C 1
ATOM 4715 O O . PHE B 1 213 ? 19.375 -6.406 3.922 1 95.69 213 PHE B O 1
ATOM 4722 N N . ALA B 1 214 ? 18.469 -8.414 3.592 1 93.5 214 ALA B N 1
ATOM 4723 C CA . ALA B 1 214 ? 19.781 -9.062 3.693 1 93.5 214 ALA B CA 1
ATOM 4724 C C . ALA B 1 214 ? 20.672 -8.672 2.523 1 93.5 214 ALA B C 1
ATOM 4726 O O . ALA B 1 214 ? 20.219 -8.57 1.384 1 93.5 214 ALA B O 1
ATOM 4727 N N . PRO B 1 215 ? 21.938 -8.484 2.777 1 87.94 215 PRO B N 1
ATOM 4728 C CA . PRO B 1 215 ? 22.875 -8.102 1.72 1 87.94 215 PRO B CA 1
ATOM 4729 C C . PRO B 1 215 ? 23.109 -9.219 0.708 1 87.94 215 PRO B C 1
ATOM 4731 O O . PRO B 1 215 ? 23.344 -8.953 -0.471 1 87.94 215 PRO B O 1
ATOM 4734 N N . GLU B 1 216 ? 23.047 -10.492 1.223 1 91.69 216 GLU B N 1
ATOM 4735 C CA . GLU B 1 216 ? 23.281 -11.641 0.357 1 91.69 216 GLU B CA 1
ATOM 4736 C C . GLU B 1 216 ? 21.984 -12.414 0.1 1 91.69 216 GLU B C 1
ATOM 4738 O O . GLU B 1 216 ? 21.047 -12.336 0.895 1 91.69 216 GLU B O 1
ATOM 4743 N N . ARG B 1 217 ? 22.094 -13.141 -1 1 89.56 217 ARG B N 1
ATOM 4744 C CA . ARG B 1 217 ? 20.969 -14.008 -1.315 1 89.56 217 ARG B CA 1
ATOM 4745 C C . ARG B 1 217 ? 20.75 -15.047 -0.219 1 89.56 217 ARG B C 1
ATOM 4747 O O . ARG B 1 217 ? 21.703 -15.727 0.192 1 89.56 217 ARG B O 1
ATOM 4754 N N . PRO B 1 218 ? 19.484 -15.102 0.217 1 93 218 PRO B N 1
ATOM 4755 C CA . PRO B 1 218 ? 19.234 -16.078 1.289 1 93 218 PRO B CA 1
ATOM 4756 C C . PRO B 1 218 ? 19.312 -17.516 0.809 1 93 218 PRO B C 1
ATOM 4758 O O . PRO B 1 218 ? 18.875 -17.828 -0.296 1 93 218 PRO B O 1
ATOM 4761 N N . ASP B 1 219 ? 19.906 -18.375 1.591 1 93.19 219 ASP B N 1
ATOM 4762 C CA . ASP B 1 219 ? 19.891 -19.812 1.322 1 93.19 219 ASP B CA 1
ATOM 4763 C C . ASP B 1 219 ? 18.844 -20.516 2.184 1 93.19 219 ASP B C 1
ATOM 4765 O O . ASP B 1 219 ? 18.141 -19.891 2.965 1 93.19 219 ASP B O 1
ATOM 4769 N N . THR B 1 220 ? 18.812 -21.797 2.002 1 92.75 220 THR B N 1
ATOM 4770 C CA . THR B 1 220 ? 17.766 -22.594 2.646 1 92.75 220 THR B CA 1
ATOM 4771 C C . THR B 1 220 ? 17.938 -22.578 4.164 1 92.75 220 THR B C 1
ATOM 4773 O O . THR B 1 220 ? 16.969 -22.422 4.902 1 92.75 220 THR B O 1
ATOM 4776 N N . ALA B 1 221 ? 19.156 -22.641 4.656 1 93.94 221 ALA B N 1
ATOM 4777 C CA . ALA B 1 221 ? 19.422 -22.641 6.094 1 93.94 221 ALA B CA 1
ATOM 4778 C C . ALA B 1 221 ? 19.031 -21.312 6.734 1 93.94 221 ALA B C 1
ATOM 4780 O O . ALA B 1 221 ? 18.438 -21.297 7.816 1 93.94 221 ALA B O 1
ATOM 4781 N N . PHE B 1 222 ? 19.469 -20.359 6.074 1 95.88 222 PHE B N 1
ATOM 4782 C CA . PHE B 1 222 ? 19.141 -19.031 6.559 1 95.88 222 PHE B CA 1
ATOM 4783 C C . PHE B 1 222 ? 17.625 -18.828 6.621 1 95.88 222 PHE B C 1
ATOM 4785 O O . PHE B 1 222 ? 17.094 -18.375 7.633 1 95.88 222 PHE B O 1
ATOM 4792 N N . MET B 1 223 ? 16.859 -19.203 5.574 1 96.38 223 MET B N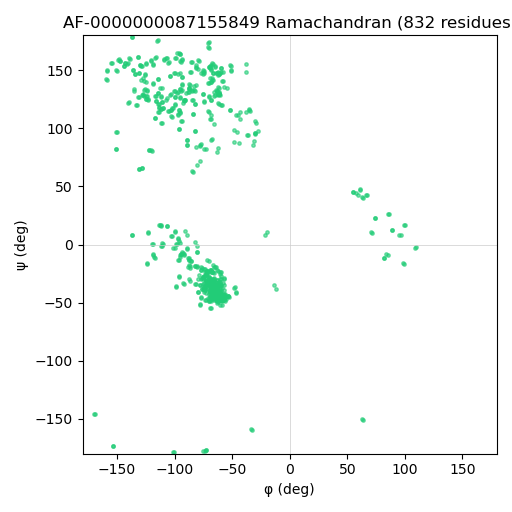 1
ATOM 4793 C CA . MET B 1 223 ? 15.398 -19.078 5.539 1 96.38 223 MET B CA 1
ATOM 4794 C C . MET B 1 223 ? 14.75 -19.922 6.641 1 96.38 223 MET B C 1
ATOM 4796 O O . MET B 1 223 ? 13.805 -19.469 7.289 1 96.38 223 MET B O 1
ATOM 4800 N N . ASP B 1 224 ? 15.234 -21.062 6.91 1 94.5 224 ASP B N 1
ATOM 4801 C CA . ASP B 1 224 ? 14.688 -21.953 7.926 1 94.5 224 ASP B CA 1
ATOM 4802 C C . ASP B 1 224 ? 14.75 -21.312 9.312 1 94.5 224 ASP B C 1
ATOM 4804 O O . ASP B 1 224 ? 13.844 -21.516 10.125 1 94.5 224 ASP B O 1
ATOM 4808 N N . ARG B 1 225 ? 15.773 -20.562 9.539 1 95.56 225 ARG B N 1
ATOM 4809 C CA . ARG B 1 225 ? 15.961 -19.906 10.828 1 95.56 225 ARG B CA 1
ATOM 4810 C C . ARG B 1 225 ? 14.953 -18.781 11.016 1 95.56 225 ARG B C 1
ATOM 4812 O O . ARG B 1 225 ? 14.633 -18.391 12.148 1 95.56 225 ARG B O 1
ATOM 4819 N N . LEU B 1 226 ? 14.484 -18.312 9.93 1 97.5 226 LEU B N 1
ATOM 4820 C CA . LEU B 1 226 ? 13.57 -17.172 9.992 1 97.5 226 LEU B CA 1
ATOM 4821 C C . LEU B 1 226 ? 12.133 -17.641 10.172 1 97.5 226 LEU B C 1
ATOM 4823 O O . LEU B 1 226 ? 11.25 -16.828 10.5 1 97.5 226 LEU B O 1
ATOM 4827 N N . LEU B 1 227 ? 11.844 -18.906 9.992 1 97.5 227 LEU B N 1
ATOM 4828 C CA . LEU B 1 227 ? 10.484 -19.422 10.023 1 97.5 227 LEU B CA 1
ATOM 4829 C C . LEU B 1 227 ? 10.031 -19.688 11.453 1 97.5 227 LEU B C 1
ATOM 4831 O O . LEU B 1 227 ? 10.789 -20.234 12.258 1 97.5 227 LEU B O 1
ATOM 4835 N N . ALA B 1 228 ? 8.852 -19.234 11.789 1 97.62 228 ALA B N 1
ATOM 4836 C CA . ALA B 1 228 ? 8.203 -19.609 13.039 1 97.62 228 ALA B CA 1
ATOM 4837 C C . ALA B 1 228 ? 7.242 -20.781 12.844 1 97.62 228 ALA B C 1
ATOM 4839 O O . ALA B 1 228 ? 6.398 -20.75 11.938 1 97.62 228 ALA B O 1
ATOM 4840 N N . LYS B 1 229 ? 7.289 -21.75 13.688 1 95.31 229 LYS B N 1
ATOM 4841 C CA . LYS B 1 229 ? 6.438 -22.922 13.555 1 95.31 229 LYS B CA 1
ATOM 4842 C C . LYS B 1 229 ? 5.047 -22.672 14.133 1 95.31 229 LYS B C 1
ATOM 4844 O O . LYS B 1 229 ? 4.914 -22.344 15.312 1 95.31 229 LYS B O 1
ATOM 4849 N N . CYS B 1 230 ? 4.035 -22.797 13.352 1 96.44 230 CYS B N 1
ATOM 4850 C CA . CYS B 1 230 ? 2.656 -22.594 13.781 1 96.44 230 CYS B CA 1
ATOM 4851 C C . CYS B 1 230 ? 1.977 -23.922 14.078 1 96.44 230 CYS B C 1
ATOM 4853 O O . CYS B 1 230 ? 1.085 -23.984 14.922 1 96.44 230 CYS B O 1
ATOM 4855 N N . SER B 1 231 ? 2.273 -24.938 13.359 1 94.12 231 SER B N 1
ATOM 4856 C CA . SER B 1 231 ? 1.826 -26.312 13.523 1 94.12 231 SER B CA 1
ATOM 4857 C C . SER B 1 231 ? 2.832 -27.297 12.93 1 94.12 231 SER B C 1
ATOM 4859 O O . SER B 1 231 ? 3.922 -26.891 12.516 1 94.12 231 SER B O 1
ATOM 4861 N N . ASP B 1 232 ? 2.484 -28.578 12.891 1 90.69 232 ASP B N 1
ATOM 4862 C CA . ASP B 1 232 ? 3.402 -29.594 12.398 1 90.69 232 ASP B CA 1
ATOM 4863 C C . ASP B 1 232 ? 3.748 -29.375 10.93 1 90.69 232 ASP B C 1
ATOM 4865 O O . ASP B 1 232 ? 4.871 -29.641 10.5 1 90.69 232 ASP B O 1
ATOM 4869 N N . HIS B 1 233 ? 2.836 -28.828 10.219 1 94.88 233 HIS B N 1
ATOM 4870 C CA . HIS B 1 233 ? 3.047 -28.719 8.781 1 94.88 233 HIS B CA 1
ATOM 4871 C C . HIS B 1 233 ? 2.953 -27.266 8.32 1 94.88 233 HIS B C 1
ATOM 4873 O O . HIS B 1 233 ? 2.855 -27 7.121 1 94.88 233 HIS B O 1
ATOM 4879 N N . LEU B 1 234 ? 2.916 -26.328 9.297 1 97.69 234 LEU B N 1
ATOM 4880 C CA . LEU B 1 234 ? 2.74 -24.922 8.906 1 97.69 234 LEU B CA 1
ATOM 4881 C C . LEU B 1 234 ? 3.779 -24.047 9.586 1 97.69 234 LEU B C 1
ATOM 4883 O O . LEU B 1 234 ? 3.971 -24.125 10.805 1 97.69 234 LEU B O 1
ATOM 4887 N N . SER B 1 235 ? 4.48 -23.281 8.766 1 98.19 235 SER B N 1
ATOM 4888 C CA . SER B 1 235 ? 5.41 -22.281 9.273 1 98.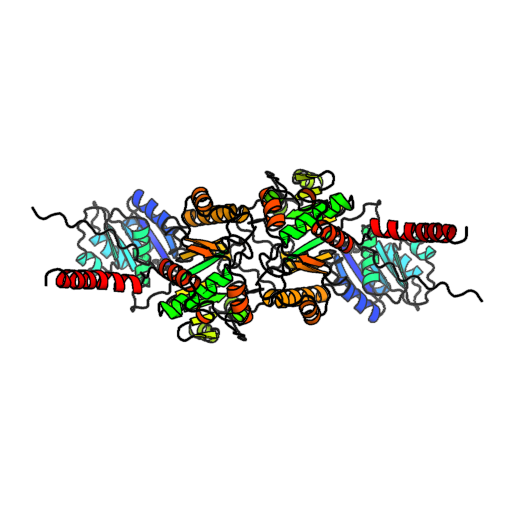19 235 SER B CA 1
ATOM 4889 C C . SER B 1 235 ? 5.027 -20.875 8.789 1 98.19 235 SER B C 1
ATOM 4891 O O . SER B 1 235 ? 4.23 -20.734 7.859 1 98.19 235 SER B O 1
ATOM 4893 N N . LEU B 1 236 ? 5.512 -19.922 9.531 1 98.62 236 LEU B N 1
ATOM 4894 C CA . LEU B 1 236 ? 5.199 -18.516 9.258 1 98.62 236 LEU B CA 1
ATOM 4895 C C . LEU B 1 236 ? 6.473 -17.719 9.047 1 98.62 236 LEU B C 1
ATOM 4897 O O . LEU B 1 236 ? 7.418 -17.812 9.828 1 98.62 236 LEU B O 1
ATOM 4901 N N . LEU B 1 237 ? 6.559 -17.047 7.926 1 98.56 237 LEU B N 1
ATOM 4902 C CA . LEU B 1 237 ? 7.504 -15.953 7.746 1 98.56 237 LEU B CA 1
ATOM 4903 C C . LEU B 1 237 ? 6.832 -14.609 8.016 1 98.56 237 LEU B C 1
ATOM 4905 O O . LEU B 1 237 ? 6.203 -14.039 7.121 1 98.56 237 LEU B O 1
ATOM 4909 N N . ALA B 1 238 ? 7.039 -14.07 9.195 1 98.31 238 ALA B N 1
ATOM 4910 C CA . ALA B 1 238 ? 6.23 -12.984 9.734 1 98.31 238 ALA B CA 1
ATOM 4911 C C . ALA B 1 238 ? 6.754 -11.625 9.281 1 98.31 238 ALA B C 1
ATOM 4913 O O . ALA B 1 238 ? 7.957 -11.461 9.055 1 98.31 238 ALA B O 1
ATOM 4914 N N . ALA B 1 239 ? 5.836 -10.688 9.125 1 98.06 239 ALA B N 1
ATOM 4915 C CA . ALA B 1 239 ? 6.203 -9.281 8.969 1 98.06 239 ALA B CA 1
ATOM 4916 C C . ALA B 1 239 ? 6.629 -8.68 10.305 1 98.06 239 ALA B C 1
ATOM 4918 O O . ALA B 1 239 ? 6.133 -9.07 11.359 1 98.06 239 ALA B O 1
ATOM 4919 N N . PRO B 1 240 ? 7.508 -7.719 10.258 1 96.19 240 PRO B N 1
ATOM 4920 C CA . PRO B 1 240 ? 7.902 -7.059 11.508 1 96.19 240 PRO B CA 1
ATOM 4921 C C . PRO B 1 240 ? 6.777 -6.223 12.117 1 96.19 240 PRO B C 1
ATOM 4923 O O . PRO B 1 240 ? 6.715 -6.059 13.336 1 96.19 240 PRO B O 1
ATOM 4926 N N . ALA B 1 241 ? 5.941 -5.645 11.227 1 95.56 241 ALA B N 1
ATOM 4927 C CA . ALA B 1 241 ? 4.809 -4.832 11.656 1 95.56 241 ALA B CA 1
ATOM 4928 C C . ALA B 1 241 ? 5.277 -3.619 12.453 1 95.56 241 ALA B C 1
ATOM 4930 O O . ALA B 1 241 ? 4.766 -3.355 13.547 1 95.56 241 ALA B O 1
ATOM 4931 N N . THR B 1 242 ? 6.242 -2.936 11.969 1 95.62 242 THR B N 1
ATOM 4932 C CA . THR B 1 242 ? 6.777 -1.715 12.562 1 95.62 242 THR B CA 1
ATOM 4933 C C . THR B 1 242 ? 6.91 -0.617 11.516 1 95.62 242 THR B C 1
ATOM 4935 O O . THR B 1 242 ? 6.887 -0.894 10.312 1 95.62 242 THR B O 1
ATOM 4938 N N . LEU B 1 243 ? 7.012 0.543 11.992 1 97.62 243 LEU B N 1
ATOM 4939 C CA . LEU B 1 243 ? 7.109 1.698 11.102 1 97.62 243 LEU B CA 1
ATOM 4940 C C . LEU B 1 243 ? 8.492 2.336 11.195 1 97.62 243 LEU B C 1
ATOM 4942 O O . LEU B 1 243 ? 8.688 3.473 10.75 1 97.62 243 LEU B O 1
ATOM 4946 N N . ASP B 1 244 ? 9.469 1.644 11.742 1 94.62 244 ASP B N 1
ATOM 4947 C CA . ASP B 1 244 ? 10.805 2.174 12.023 1 94.62 244 ASP B CA 1
ATOM 4948 C C . ASP B 1 244 ? 11.539 2.514 10.734 1 94.62 244 ASP B C 1
ATOM 4950 O O . ASP B 1 244 ? 12.5 3.291 10.742 1 94.62 244 ASP B O 1
ATOM 4954 N N . GLN B 1 245 ? 11.164 1.884 9.703 1 96.44 245 GLN B N 1
ATOM 4955 C CA . GLN B 1 245 ? 11.695 2.182 8.383 1 96.44 245 GLN B CA 1
ATOM 4956 C C . GLN B 1 245 ? 10.602 2.15 7.324 1 96.44 245 GLN B C 1
ATOM 4958 O O . GLN B 1 245 ? 9.516 1.607 7.562 1 96.44 245 GLN B O 1
ATOM 4963 N N . VAL B 1 246 ? 10.875 2.797 6.191 1 97.75 246 VAL B N 1
ATOM 4964 C CA . VAL B 1 246 ? 9.938 2.75 5.082 1 97.75 246 VAL B CA 1
ATOM 4965 C C . VAL B 1 246 ? 10.188 1.5 4.242 1 97.75 246 VAL B C 1
ATOM 4967 O O . VAL B 1 246 ? 11.281 0.929 4.277 1 97.75 246 VAL B O 1
ATOM 4970 N N . TYR B 1 247 ? 9.195 1.104 3.547 1 97.88 247 TYR B N 1
ATOM 4971 C CA . TYR B 1 247 ? 9.289 -0.123 2.766 1 97.88 247 TYR B CA 1
ATOM 4972 C C . TYR B 1 247 ? 9.07 0.158 1.283 1 97.88 247 TYR B C 1
ATOM 4974 O O . TYR B 1 247 ? 7.965 -0.035 0.763 1 97.88 247 TYR B O 1
ATOM 4982 N N . ASP B 1 248 ? 10.102 0.606 0.626 1 97.69 248 ASP B N 1
ATOM 4983 C CA . ASP B 1 248 ? 10.18 0.814 -0.816 1 97.69 248 ASP B CA 1
ATOM 4984 C C . ASP B 1 248 ? 10.969 -0.306 -1.492 1 97.69 248 ASP B C 1
ATOM 4986 O O . ASP B 1 248 ? 12.188 -0.404 -1.325 1 97.69 248 ASP B O 1
ATOM 4990 N N . PHE B 1 249 ? 10.273 -1.115 -2.234 1 97.69 249 PHE B N 1
ATOM 4991 C CA . PHE B 1 249 ? 10.945 -2.279 -2.801 1 97.69 249 PHE B CA 1
ATOM 4992 C C . PHE B 1 249 ? 11 -2.186 -4.32 1 97.69 249 PHE B C 1
ATOM 4994 O O . PHE B 1 249 ? 10.062 -1.697 -4.953 1 97.69 249 PHE B O 1
ATOM 5001 N N . GLY B 1 250 ? 12.125 -2.635 -4.836 1 97.06 250 GLY B N 1
ATOM 5002 C CA . GLY B 1 250 ? 12.203 -2.84 -6.273 1 97.06 250 GLY B CA 1
ATOM 5003 C C . GLY B 1 250 ? 11.367 -4.012 -6.75 1 97.06 250 GLY B C 1
ATOM 5004 O O . GLY B 1 250 ? 10.906 -4.824 -5.941 1 97.06 250 GLY B O 1
ATOM 5005 N N . ALA B 1 251 ? 11.195 -4.164 -8 1 96.81 251 ALA B N 1
ATOM 5006 C CA . ALA B 1 251 ? 10.305 -5.141 -8.609 1 96.81 251 ALA B CA 1
ATOM 5007 C C . ALA B 1 251 ? 10.703 -6.562 -8.234 1 96.81 251 ALA B C 1
ATOM 5009 O O . ALA B 1 251 ? 9.844 -7.43 -8.047 1 96.81 251 ALA B O 1
ATOM 5010 N N . ASP B 1 252 ? 12.008 -6.863 -8.078 1 95.81 252 ASP B N 1
ATOM 5011 C CA . ASP B 1 252 ? 12.492 -8.234 -7.91 1 95.81 252 ASP B CA 1
ATOM 5012 C C . ASP B 1 252 ? 12.914 -8.492 -6.465 1 95.81 252 ASP B C 1
ATOM 5014 O O . ASP B 1 252 ? 13.594 -9.477 -6.18 1 95.81 252 ASP B O 1
ATOM 5018 N N . ALA B 1 253 ? 12.508 -7.641 -5.57 1 97.19 253 ALA B N 1
ATOM 5019 C CA . ALA B 1 253 ? 13 -7.629 -4.199 1 97.19 253 ALA B CA 1
ATOM 5020 C C . ALA B 1 253 ? 12.773 -8.977 -3.521 1 97.19 253 ALA B C 1
ATOM 5022 O O . ALA B 1 253 ? 13.562 -9.391 -2.668 1 97.19 253 ALA B O 1
ATOM 5023 N N . PHE B 1 254 ? 11.75 -9.734 -3.883 1 97.75 254 PHE B N 1
ATOM 5024 C CA . PHE B 1 254 ? 11.375 -10.914 -3.117 1 97.75 254 PHE B CA 1
ATOM 5025 C C . PHE B 1 254 ? 11.688 -12.188 -3.9 1 97.75 254 PHE B C 1
ATOM 5027 O O . PHE B 1 254 ? 11.445 -13.297 -3.414 1 97.75 254 PHE B O 1
ATOM 5034 N N . ASP B 1 255 ? 12.242 -12.133 -5.102 1 94.69 255 ASP B N 1
ATOM 5035 C CA . ASP B 1 255 ? 12.445 -13.266 -5.996 1 94.69 255 ASP B CA 1
ATOM 5036 C C . ASP B 1 255 ? 13.289 -14.352 -5.324 1 94.69 255 ASP B C 1
ATOM 5038 O O . ASP B 1 255 ? 12.922 -15.523 -5.34 1 94.69 255 ASP B O 1
ATOM 5042 N N . ALA B 1 256 ? 14.375 -13.922 -4.727 1 94.75 256 ALA B N 1
ATOM 5043 C CA . ALA B 1 256 ? 15.305 -14.875 -4.137 1 94.75 256 ALA B CA 1
ATOM 5044 C C . ALA B 1 256 ? 14.656 -15.633 -2.979 1 94.75 256 ALA B C 1
ATOM 5046 O O . ALA B 1 256 ? 14.914 -16.812 -2.783 1 94.75 256 ALA B O 1
ATOM 5047 N N . ILE B 1 257 ? 13.891 -14.93 -2.223 1 97.12 257 ILE B N 1
ATOM 5048 C CA . ILE B 1 257 ? 13.195 -15.531 -1.094 1 97.12 257 ILE B CA 1
ATOM 5049 C C . ILE B 1 257 ? 12.227 -16.609 -1.597 1 97.12 257 ILE B C 1
ATOM 5051 O O . ILE B 1 257 ? 12.234 -17.734 -1.098 1 97.12 257 ILE B O 1
ATOM 5055 N N . PHE B 1 258 ? 11.414 -16.266 -2.619 1 96.25 258 PHE B N 1
ATOM 5056 C CA . PHE B 1 258 ? 10.445 -17.203 -3.178 1 96.25 258 PHE B CA 1
ATOM 5057 C C . PHE B 1 258 ? 11.148 -18.406 -3.795 1 96.25 258 PHE B C 1
ATOM 5059 O O . PHE B 1 258 ? 10.727 -19.547 -3.604 1 96.25 258 PHE B O 1
ATOM 5066 N N . ASP B 1 259 ? 12.227 -18.141 -4.488 1 91.38 259 ASP B N 1
ATOM 5067 C CA . ASP B 1 259 ? 12.992 -19.203 -5.117 1 91.38 259 ASP B CA 1
ATOM 5068 C C . ASP B 1 259 ? 13.5 -20.203 -4.078 1 91.38 259 ASP B C 1
ATOM 5070 O O . ASP B 1 259 ? 13.383 -21.422 -4.258 1 91.38 259 ASP B O 1
ATOM 5074 N N . THR B 1 260 ? 14.023 -19.688 -3.057 1 93.5 260 THR B N 1
ATOM 5075 C CA . THR B 1 260 ? 14.578 -20.531 -2.002 1 93.5 260 THR B CA 1
ATOM 5076 C C . THR B 1 260 ? 13.469 -21.328 -1.306 1 93.5 260 THR B C 1
ATOM 5078 O O . THR B 1 260 ? 13.609 -22.516 -1.065 1 93.5 260 THR B O 1
ATOM 5081 N N . MET B 1 261 ? 12.367 -20.656 -1.003 1 93.88 261 MET B N 1
ATOM 5082 C CA . MET B 1 261 ? 11.258 -21.312 -0.307 1 93.88 261 MET B CA 1
ATOM 5083 C C . MET B 1 261 ? 10.664 -22.438 -1.157 1 93.88 261 MET B C 1
ATOM 5085 O O . MET B 1 261 ? 10.242 -23.453 -0.629 1 93.88 261 MET B O 1
ATOM 5089 N N . ARG B 1 262 ? 10.633 -22.234 -2.441 1 90.62 262 ARG B N 1
ATOM 5090 C CA . ARG B 1 262 ? 10.062 -23.219 -3.361 1 90.62 262 ARG B CA 1
ATOM 5091 C C . ARG B 1 262 ? 10.859 -24.516 -3.352 1 90.62 262 ARG B C 1
ATOM 5093 O O . ARG B 1 262 ? 10.344 -25.578 -3.703 1 90.62 262 ARG B O 1
ATOM 5100 N N . MET B 1 263 ? 12.055 -24.453 -2.896 1 85.81 263 MET B N 1
ATOM 5101 C CA . MET B 1 263 ? 12.93 -25.625 -2.887 1 85.81 263 MET B CA 1
ATOM 5102 C C . MET B 1 263 ? 12.648 -26.5 -1.67 1 85.81 263 MET B C 1
ATOM 5104 O O . MET B 1 263 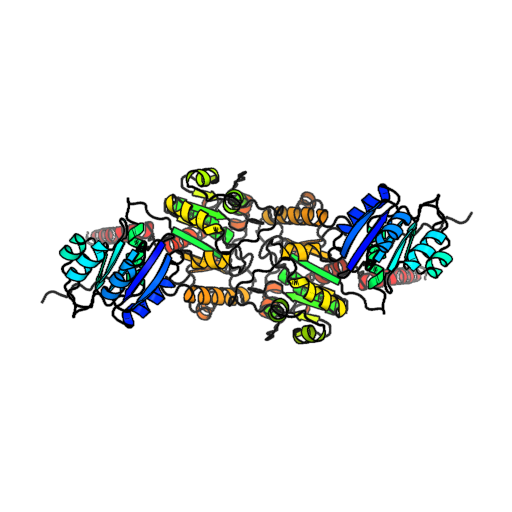? 12.977 -27.688 -1.665 1 85.81 263 MET B O 1
ATOM 5108 N N . THR B 1 264 ? 12.008 -25.938 -0.701 1 86.94 264 THR B N 1
ATOM 5109 C CA . THR B 1 264 ? 11.953 -26.656 0.567 1 86.94 264 THR B CA 1
ATOM 5110 C C . THR B 1 264 ? 10.516 -26.875 1.006 1 86.94 264 THR B C 1
ATOM 5112 O O . THR B 1 264 ? 10.25 -27.672 1.912 1 86.94 264 THR B O 1
ATOM 5115 N N . THR B 1 265 ? 9.602 -26.188 0.446 1 91 265 THR B N 1
ATOM 5116 C CA . THR B 1 265 ? 8.227 -26.219 0.919 1 91 265 THR B CA 1
ATOM 5117 C C . THR B 1 265 ? 7.27 -26.547 -0.227 1 91 265 THR B C 1
ATOM 5119 O O . THR B 1 265 ? 7.434 -26.031 -1.339 1 91 265 THR B O 1
ATOM 5122 N N . SER B 1 266 ? 6.262 -27.359 0.074 1 88.5 266 SER B N 1
ATOM 5123 C CA . SER B 1 266 ? 5.324 -27.812 -0.947 1 88.5 266 SER B CA 1
ATOM 5124 C C . SER B 1 266 ? 4.383 -26.688 -1.373 1 88.5 266 SER B C 1
ATOM 5126 O O . SER B 1 266 ? 4.027 -26.578 -2.549 1 88.5 266 SER B O 1
ATOM 5128 N N . CYS B 1 267 ? 3.982 -25.891 -0.381 1 93.38 267 CYS B N 1
ATOM 5129 C CA . CYS B 1 267 ? 2.992 -24.859 -0.663 1 93.38 267 CYS B CA 1
ATOM 5130 C C . CYS B 1 267 ? 3.328 -23.562 0.073 1 93.38 267 CYS B C 1
ATOM 5132 O O . CYS B 1 267 ? 3.482 -23.562 1.295 1 93.38 267 CYS B O 1
ATOM 5134 N N . ILE B 1 268 ? 3.48 -22.5 -0.658 1 97.81 268 ILE B N 1
ATOM 5135 C CA . ILE B 1 268 ? 3.766 -21.188 -0.097 1 97.81 268 ILE B CA 1
ATOM 5136 C C . ILE B 1 268 ? 2.582 -20.25 -0.342 1 97.81 268 ILE B C 1
ATOM 5138 O O . ILE B 1 268 ? 2.193 -20.031 -1.488 1 97.81 268 ILE B O 1
ATOM 5142 N N . VAL B 1 269 ? 1.944 -19.766 0.714 1 98.81 269 VAL B N 1
ATOM 5143 C CA . VAL B 1 269 ? 0.826 -18.828 0.621 1 98.81 269 VAL B CA 1
ATOM 5144 C C . VAL B 1 269 ? 1.309 -17.406 0.919 1 98.81 269 VAL B C 1
ATOM 5146 O O . VAL B 1 269 ? 1.814 -17.141 2.01 1 98.81 269 VAL B O 1
ATOM 5149 N N . LEU B 1 270 ? 1.192 -16.578 -0.03 1 98.94 270 LEU B N 1
ATOM 5150 C CA . LEU B 1 270 ? 1.619 -15.188 0.095 1 98.94 270 LEU B CA 1
ATOM 5151 C C . LEU B 1 270 ? 0.444 -14.289 0.469 1 98.94 270 LEU B C 1
ATOM 5153 O O . LEU B 1 270 ? -0.552 -14.227 -0.255 1 98.94 270 LEU B O 1
ATOM 5157 N N . ASP B 1 271 ? 0.5 -13.68 1.643 1 98.88 271 ASP B N 1
ATOM 5158 C CA . ASP B 1 271 ? -0.412 -12.602 1.999 1 98.88 271 ASP B CA 1
ATOM 5159 C C . ASP B 1 271 ? 0.062 -11.266 1.422 1 98.88 271 ASP B C 1
ATOM 5161 O O . ASP B 1 271 ? 0.902 -10.594 2.018 1 98.88 271 ASP B O 1
ATOM 5165 N N . VAL B 1 272 ? -0.509 -10.883 0.267 1 98.88 272 VAL B N 1
ATOM 5166 C CA . VAL B 1 272 ? -0.04 -9.742 -0.511 1 98.88 272 VAL B CA 1
ATOM 5167 C C . VAL B 1 272 ? -0.79 -8.484 -0.085 1 98.88 272 VAL B C 1
ATOM 5169 O O . VAL B 1 272 ? -2.023 -8.469 -0.039 1 98.88 272 VAL B O 1
ATOM 5172 N N . PRO B 1 273 ? -0.078 -7.426 0.314 1 98.5 273 PRO B N 1
ATOM 5173 C CA . PRO B 1 273 ? -0.765 -6.195 0.705 1 98.5 273 PRO B CA 1
ATOM 5174 C C . PRO B 1 273 ? -1.516 -5.543 -0.455 1 98.5 273 PRO B C 1
ATOM 5176 O O . PRO B 1 273 ? -1.147 -5.734 -1.617 1 98.5 273 PRO B O 1
ATOM 5179 N N . HIS B 1 274 ? -2.582 -4.781 -0.132 1 98.06 274 HIS B N 1
ATOM 5180 C CA . HIS B 1 274 ? -3.395 -4.09 -1.127 1 98.06 274 HIS B CA 1
ATOM 5181 C C . HIS B 1 274 ? -2.699 -2.826 -1.624 1 98.06 274 HIS B C 1
ATOM 5183 O O . HIS B 1 274 ? -2.953 -1.732 -1.114 1 98.06 274 HIS B O 1
ATOM 5189 N N . GLN B 1 275 ? -1.874 -2.918 -2.57 1 97.62 275 GLN B N 1
ATOM 5190 C CA . GLN B 1 275 ? -1.152 -1.86 -3.271 1 97.62 275 GLN B CA 1
ATOM 5191 C C . GLN B 1 275 ? -0.766 -2.299 -4.68 1 97.62 275 GLN B C 1
ATOM 5193 O O . GLN B 1 275 ? -0.766 -3.494 -4.988 1 97.62 275 GLN B O 1
ATOM 5198 N N . TRP B 1 276 ? -0.574 -1.354 -5.543 1 98.25 276 TRP B N 1
ATOM 5199 C CA . TRP B 1 276 ? -0.223 -1.662 -6.926 1 98.25 276 TRP B CA 1
ATOM 5200 C C . TRP B 1 276 ? 1.103 -1.014 -7.309 1 98.25 276 TRP B C 1
ATOM 5202 O O . TRP B 1 276 ? 1.124 0.057 -7.918 1 98.25 276 TRP B O 1
ATOM 5212 N N . THR B 1 277 ? 2.172 -1.622 -6.957 1 98.38 277 THR B N 1
ATOM 5213 C CA . THR B 1 277 ? 3.555 -1.264 -7.258 1 98.38 277 THR B CA 1
ATOM 5214 C C . THR B 1 277 ? 4.211 -2.328 -8.133 1 98.38 277 THR B C 1
ATOM 5216 O O . THR B 1 277 ? 3.617 -3.377 -8.398 1 98.38 277 THR B O 1
ATOM 5219 N N . ALA B 1 278 ? 5.438 -2.076 -8.555 1 98.31 278 ALA B N 1
ATOM 5220 C CA . ALA B 1 278 ? 6.145 -3.002 -9.43 1 98.31 278 ALA B CA 1
ATOM 5221 C C . ALA B 1 278 ? 6.324 -4.363 -8.773 1 98.31 278 ALA B C 1
ATOM 5223 O O . ALA B 1 278 ? 6.109 -5.402 -9.398 1 98.31 278 ALA B O 1
ATOM 5224 N N . TRP B 1 279 ? 6.684 -4.375 -7.496 1 98.31 279 TRP B N 1
ATOM 5225 C CA . TRP B 1 279 ? 6.98 -5.652 -6.855 1 98.31 279 TRP B CA 1
ATOM 5226 C C . TRP B 1 279 ? 5.699 -6.426 -6.566 1 98.31 279 TRP B C 1
ATOM 5228 O O . TRP B 1 279 ? 5.668 -7.656 -6.676 1 98.31 279 TRP B O 1
ATOM 5238 N N . THR B 1 280 ? 4.59 -5.746 -6.188 1 98.69 280 THR B N 1
ATOM 5239 C CA . THR B 1 280 ? 3.355 -6.484 -5.938 1 98.69 280 THR B CA 1
ATOM 5240 C C . THR B 1 280 ? 2.785 -7.043 -7.238 1 98.69 280 THR B C 1
ATOM 5242 O O . THR B 1 280 ? 2.268 -8.164 -7.262 1 98.69 280 THR B O 1
ATOM 5245 N N . LYS B 1 281 ? 2.846 -6.246 -8.305 1 98.5 281 LYS B N 1
ATOM 5246 C CA . LYS B 1 281 ? 2.443 -6.758 -9.609 1 98.5 281 LYS B CA 1
ATOM 5247 C C . LYS B 1 281 ? 3.254 -7.992 -9.992 1 98.5 281 LYS B C 1
ATOM 5249 O O . LYS B 1 281 ? 2.695 -9 -10.43 1 98.5 281 LYS B O 1
ATOM 5254 N N . ARG B 1 282 ? 4.543 -7.93 -9.805 1 97.75 282 ARG B N 1
ATOM 5255 C CA . ARG B 1 282 ? 5.434 -9.039 -10.133 1 97.75 282 ARG B CA 1
ATOM 5256 C C . ARG B 1 282 ? 5.09 -10.281 -9.32 1 97.75 282 ARG B C 1
ATOM 5258 O O . ARG B 1 282 ? 5.078 -11.391 -9.844 1 97.75 282 ARG B O 1
ATOM 5265 N N . VAL B 1 283 ? 4.77 -10.078 -8.055 1 98.38 283 VAL B N 1
ATOM 5266 C CA . VAL B 1 283 ? 4.395 -11.18 -7.176 1 98.38 283 VAL B CA 1
ATOM 5267 C C . VAL B 1 283 ? 3.123 -11.844 -7.699 1 98.38 283 VAL B C 1
ATOM 5269 O O . VAL B 1 283 ? 3.059 -13.07 -7.812 1 98.38 283 VAL B O 1
ATOM 5272 N N . LEU B 1 284 ? 2.158 -11.031 -8.039 1 98.5 284 LEU B N 1
ATOM 5273 C CA . LEU B 1 284 ? 0.887 -11.57 -8.508 1 98.5 284 LEU B CA 1
ATOM 5274 C C . LEU B 1 284 ? 1.053 -12.258 -9.852 1 98.5 284 LEU B C 1
ATOM 5276 O O . LEU B 1 284 ? 0.574 -13.383 -10.047 1 98.5 284 LEU B O 1
ATOM 5280 N N . VAL B 1 285 ? 1.767 -11.68 -10.758 1 97.5 285 VAL B N 1
ATOM 5281 C CA . VAL B 1 285 ? 1.973 -12.25 -12.086 1 97.5 285 VAL B CA 1
ATOM 5282 C C . VAL B 1 285 ? 2.797 -13.531 -11.977 1 97.5 285 VAL B C 1
ATOM 5284 O O . VAL B 1 285 ? 2.572 -14.484 -12.727 1 97.5 285 VAL B O 1
ATOM 5287 N N . GLY B 1 286 ? 3.682 -13.594 -11.047 1 95.62 286 GLY B N 1
ATOM 5288 C CA . GLY B 1 286 ? 4.613 -14.695 -10.914 1 95.62 286 GLY B CA 1
ATOM 5289 C C . GLY B 1 286 ? 4.047 -15.867 -10.133 1 95.62 286 GLY B C 1
ATOM 5290 O O . GLY B 1 286 ? 4.609 -16.969 -10.148 1 95.62 286 GLY B O 1
ATOM 5291 N N . ALA B 1 287 ? 2.939 -15.672 -9.422 1 96.44 287 ALA B N 1
ATOM 5292 C CA . ALA B 1 287 ? 2.352 -16.719 -8.594 1 96.44 287 ALA B CA 1
ATOM 5293 C C . ALA B 1 287 ? 1.772 -17.844 -9.461 1 96.44 287 ALA B C 1
ATOM 5295 O O . ALA B 1 287 ? 1.385 -17.609 -10.609 1 96.44 287 ALA B O 1
ATOM 5296 N N . ASP B 1 288 ? 1.763 -19.047 -8.945 1 92.12 288 ASP B N 1
ATOM 5297 C CA . ASP B 1 288 ? 1.162 -20.172 -9.656 1 92.12 288 ASP B CA 1
ATOM 5298 C C . ASP B 1 288 ? -0.362 -20.094 -9.625 1 92.12 288 ASP B C 1
ATOM 5300 O O . ASP B 1 288 ? -1.028 -20.422 -10.609 1 92.12 288 ASP B O 1
ATOM 5304 N N . ASP B 1 289 ? -0.887 -19.688 -8.5 1 94.81 289 ASP B N 1
ATOM 5305 C CA . ASP B 1 289 ? -2.314 -19.438 -8.328 1 94.81 289 ASP B CA 1
ATOM 5306 C C . ASP B 1 289 ? -2.551 -18.109 -7.602 1 94.81 289 ASP B C 1
ATOM 5308 O O . ASP B 1 289 ? -1.728 -17.688 -6.789 1 94.81 289 ASP B O 1
ATOM 5312 N N . ILE B 1 290 ? -3.627 -17.531 -8.016 1 98.44 290 ILE B N 1
ATOM 5313 C CA . ILE B 1 290 ? -3.992 -16.234 -7.43 1 98.44 290 ILE B CA 1
ATOM 5314 C C . ILE B 1 290 ? -5.434 -16.297 -6.926 1 98.44 290 ILE B C 1
ATOM 5316 O O . ILE B 1 290 ? -6.328 -16.766 -7.633 1 98.44 290 ILE B O 1
ATOM 5320 N N . LEU B 1 291 ? -5.66 -15.906 -5.699 1 98.88 291 LEU B N 1
ATOM 5321 C CA . LEU B 1 291 ? -6.996 -15.727 -5.145 1 98.88 291 LEU B CA 1
ATOM 5322 C C . LEU B 1 291 ? -7.254 -14.258 -4.812 1 98.88 291 LEU B C 1
ATOM 5324 O O . LEU B 1 291 ? -6.578 -13.688 -3.951 1 98.88 291 LEU B O 1
ATOM 5328 N N . ILE B 1 292 ? -8.172 -13.648 -5.504 1 98.94 292 ILE B N 1
ATOM 5329 C CA . ILE B 1 292 ? -8.617 -12.289 -5.215 1 98.94 292 ILE B CA 1
ATOM 5330 C C . ILE B 1 292 ? -9.805 -12.328 -4.258 1 98.94 292 ILE B C 1
ATOM 5332 O O . ILE B 1 292 ? -10.781 -13.039 -4.5 1 98.94 292 ILE B O 1
ATOM 5336 N N . VAL B 1 293 ? -9.688 -11.641 -3.145 1 98.94 293 VAL B N 1
ATOM 5337 C CA . VAL B 1 293 ? -10.766 -11.57 -2.16 1 98.94 293 VAL B CA 1
ATOM 5338 C C . VAL B 1 293 ? -11.531 -10.258 -2.314 1 98.94 293 VAL B C 1
ATOM 5340 O O . VAL B 1 293 ? -10.922 -9.188 -2.391 1 98.94 293 VAL B O 1
ATOM 5343 N N . ALA B 1 294 ? -12.875 -10.305 -2.35 1 98.94 294 ALA B N 1
ATOM 5344 C CA . ALA B 1 294 ? -13.711 -9.125 -2.545 1 98.94 294 ALA B CA 1
ATOM 5345 C C . ALA B 1 294 ? -14.961 -9.18 -1.671 1 98.94 294 ALA B C 1
ATOM 5347 O O . ALA B 1 294 ? -15.336 -10.25 -1.19 1 98.94 294 ALA B O 1
ATOM 5348 N N . GLU B 1 295 ? -15.523 -8.055 -1.371 1 98.75 295 GLU B N 1
ATOM 5349 C CA . GLU B 1 295 ? -16.844 -7.926 -0.774 1 98.75 295 GLU B CA 1
ATOM 5350 C C . GLU B 1 295 ? -17.891 -7.594 -1.831 1 98.75 295 GLU B C 1
ATOM 5352 O O . GLU B 1 295 ? -17.562 -7.156 -2.934 1 98.75 295 GLU B O 1
ATOM 5357 N N . PRO B 1 296 ? -19.172 -7.832 -1.555 1 98.44 296 PRO B N 1
ATOM 5358 C CA . PRO B 1 296 ? -20.219 -7.676 -2.576 1 98.44 296 PRO B CA 1
ATOM 5359 C C . PRO B 1 296 ? -20.703 -6.234 -2.705 1 98.44 296 PRO B C 1
ATOM 5361 O O . PRO B 1 296 ? -21.891 -5.969 -2.543 1 98.44 296 PRO B O 1
ATOM 5364 N N . ASP B 1 297 ? -19.859 -5.34 -3.074 1 97.56 297 ASP B N 1
ATOM 5365 C CA . ASP B 1 297 ? -20.25 -3.953 -3.311 1 97.56 297 ASP B CA 1
ATOM 5366 C C . ASP B 1 297 ? -19.594 -3.414 -4.586 1 97.56 297 ASP B C 1
ATOM 5368 O O . ASP B 1 297 ? -18.844 -4.125 -5.258 1 97.56 297 ASP B O 1
ATOM 5372 N N . LEU B 1 298 ? -19.875 -2.193 -4.945 1 97.25 298 LEU B N 1
ATOM 5373 C CA . LEU B 1 298 ? -19.578 -1.619 -6.25 1 97.25 298 LEU B CA 1
ATOM 5374 C C . LEU B 1 298 ? -18.062 -1.426 -6.418 1 97.25 298 LEU B C 1
ATOM 5376 O O . LEU B 1 298 ? -17.5 -1.77 -7.461 1 97.25 298 LEU B O 1
ATOM 5380 N N . ALA B 1 299 ? -17.406 -0.836 -5.441 1 97.75 299 ALA B N 1
ATOM 5381 C CA . ALA B 1 299 ? -15.961 -0.602 -5.527 1 97.75 299 ALA B CA 1
ATOM 5382 C C . ALA B 1 299 ? -15.195 -1.916 -5.68 1 97.75 299 ALA B C 1
ATOM 5384 O O . ALA B 1 299 ? -14.266 -2.012 -6.48 1 97.75 299 ALA B O 1
ATOM 5385 N N . ASN B 1 300 ? -15.625 -2.895 -4.914 1 98.56 300 ASN B N 1
ATOM 5386 C CA . ASN B 1 300 ? -15.039 -4.227 -5.02 1 98.56 300 ASN B CA 1
ATOM 5387 C C . ASN B 1 300 ? -15.266 -4.832 -6.402 1 98.56 300 ASN B C 1
ATOM 5389 O O . ASN B 1 300 ? -14.375 -5.477 -6.957 1 98.56 300 ASN B O 1
ATOM 5393 N N . MET B 1 301 ? -16.438 -4.66 -6.895 1 98.44 301 MET B N 1
ATOM 5394 C CA . MET B 1 301 ? -16.75 -5.191 -8.219 1 98.44 301 MET B CA 1
ATOM 5395 C C . MET B 1 301 ? -15.836 -4.586 -9.281 1 98.44 301 MET B C 1
ATOM 5397 O O . MET B 1 301 ? -15.25 -5.312 -10.086 1 98.44 301 MET B O 1
ATOM 5401 N N . ARG B 1 302 ? -15.672 -3.32 -9.281 1 97.56 302 ARG B N 1
ATOM 5402 C CA . ARG B 1 302 ? -14.781 -2.629 -10.211 1 97.56 302 ARG B CA 1
ATOM 5403 C C . ARG B 1 302 ? -13.352 -3.129 -10.078 1 97.56 302 ARG B C 1
ATOM 5405 O O . ARG B 1 302 ? -12.719 -3.496 -11.07 1 97.56 302 ARG B O 1
ATOM 5412 N N . ASN B 1 303 ? -12.875 -3.117 -8.867 1 98.56 303 ASN B N 1
ATOM 5413 C CA . ASN B 1 303 ? -11.477 -3.471 -8.625 1 98.56 303 ASN B CA 1
ATOM 5414 C C . ASN B 1 303 ? -11.195 -4.926 -8.992 1 98.56 303 ASN B C 1
ATOM 5416 O O . ASN B 1 303 ? -10.133 -5.238 -9.531 1 98.56 303 ASN B O 1
ATOM 5420 N N . THR B 1 304 ? -12.156 -5.801 -8.641 1 98.75 304 THR B N 1
ATOM 5421 C CA . THR B 1 304 ? -12 -7.207 -8.984 1 98.75 304 THR B CA 1
ATOM 5422 C C . THR B 1 304 ? -11.922 -7.391 -10.492 1 98.75 304 THR B C 1
ATOM 5424 O O . THR B 1 304 ? -11.047 -8.109 -10.992 1 98.75 304 THR B O 1
ATOM 5427 N N . LYS B 1 305 ? -12.805 -6.773 -11.18 1 98.31 305 LYS B N 1
ATOM 5428 C CA . LYS B 1 305 ? -12.812 -6.844 -12.633 1 98.31 305 LYS B CA 1
ATOM 5429 C C . LYS B 1 305 ? -11.492 -6.359 -13.219 1 98.31 305 LYS B C 1
ATOM 5431 O O . LYS B 1 305 ? -10.906 -7.023 -14.078 1 98.31 305 LYS B O 1
ATOM 5436 N N . ASN B 1 306 ? -11.008 -5.258 -12.75 1 98.12 306 ASN B N 1
ATOM 5437 C CA . ASN B 1 306 ? -9.742 -4.695 -13.219 1 98.12 306 ASN B CA 1
ATOM 5438 C C . ASN B 1 306 ? -8.578 -5.648 -12.969 1 98.12 306 ASN B C 1
ATOM 5440 O O . ASN B 1 306 ? -7.746 -5.863 -13.852 1 98.12 306 ASN B O 1
ATOM 5444 N N . MET B 1 307 ? -8.562 -6.227 -11.781 1 98.69 307 MET B N 1
ATOM 5445 C CA . MET B 1 307 ? -7.484 -7.145 -11.414 1 98.69 307 MET B CA 1
ATOM 5446 C C . MET B 1 307 ? -7.539 -8.406 -12.266 1 98.69 307 MET B C 1
ATOM 5448 O O . MET B 1 307 ? -6.516 -8.852 -12.797 1 98.69 307 MET B O 1
ATOM 5452 N N . LEU B 1 308 ? -8.719 -8.938 -12.398 1 98.31 308 LEU B N 1
ATOM 5453 C CA . LEU B 1 308 ? -8.883 -10.156 -13.188 1 98.31 308 LEU B CA 1
ATOM 5454 C C . LEU B 1 308 ? -8.438 -9.93 -14.625 1 98.31 308 LEU B C 1
ATOM 5456 O O . LEU B 1 308 ? -7.668 -10.719 -15.172 1 98.31 308 LEU B O 1
ATOM 5460 N N . ASN B 1 309 ? -8.875 -8.867 -15.211 1 97.69 309 ASN B N 1
ATOM 5461 C CA . ASN B 1 309 ? -8.555 -8.578 -16.609 1 97.69 309 ASN B CA 1
ATOM 5462 C C . ASN B 1 309 ? -7.051 -8.383 -16.797 1 97.69 309 ASN B C 1
ATOM 5464 O O . ASN B 1 309 ? -6.465 -8.945 -17.734 1 97.69 309 ASN B O 1
ATOM 5468 N N . LEU B 1 310 ? -6.461 -7.656 -15.961 1 98.19 310 LEU B N 1
ATOM 5469 C CA . LEU B 1 310 ? -5.031 -7.391 -16.078 1 98.19 310 LEU B CA 1
ATOM 5470 C C . LEU B 1 310 ? -4.223 -8.672 -15.914 1 98.19 310 LEU B C 1
ATOM 5472 O O . LEU B 1 310 ? -3.32 -8.945 -16.703 1 98.19 310 LEU B O 1
ATOM 5476 N N . LEU B 1 311 ? -4.531 -9.43 -14.914 1 97.81 311 LEU B N 1
ATOM 5477 C CA . LEU B 1 311 ? -3.764 -10.633 -14.617 1 97.81 311 LEU B CA 1
ATOM 5478 C C . LEU B 1 311 ? -3.971 -11.688 -15.695 1 97.81 311 LEU B C 1
ATOM 5480 O O . LEU B 1 311 ? -3.037 -12.414 -16.047 1 97.81 311 LEU B O 1
ATOM 5484 N N . LYS B 1 312 ? -5.188 -11.797 -16.203 1 96 312 LYS B N 1
ATOM 5485 C CA . LYS B 1 312 ? -5.445 -12.703 -17.328 1 96 312 LYS B CA 1
ATOM 5486 C C . LYS B 1 312 ? -4.598 -12.328 -18.531 1 96 312 LYS B C 1
ATOM 5488 O O . LYS B 1 312 ? -4.012 -13.195 -19.188 1 96 312 LYS B O 1
ATOM 5493 N N . SER B 1 313 ? -4.539 -11.086 -18.75 1 96.38 313 SER B N 1
ATOM 5494 C CA . SER B 1 313 ? -3.773 -10.594 -19.906 1 96.38 313 SER B CA 1
ATOM 5495 C C . SER B 1 313 ? -2.277 -10.812 -19.703 1 96.38 313 SER B C 1
ATOM 5497 O O . SER B 1 313 ? -1.559 -11.125 -20.656 1 96.38 313 SER B O 1
ATOM 5499 N N . ALA B 1 314 ? -1.838 -10.664 -18.516 1 94.62 314 ALA B N 1
ATOM 5500 C CA . ALA B 1 314 ? -0.416 -10.781 -18.203 1 94.62 314 ALA B CA 1
ATOM 5501 C C . ALA B 1 314 ? 0.017 -12.25 -18.172 1 94.62 314 ALA B C 1
ATOM 5503 O O . ALA B 1 314 ? 1.209 -12.547 -18.266 1 94.62 314 ALA B O 1
ATOM 5504 N N . ARG B 1 315 ? -0.999 -13.07 -18.016 1 93.25 315 ARG B N 1
ATOM 5505 C CA . ARG B 1 315 ? -0.741 -14.5 -17.891 1 93.25 315 ARG B CA 1
ATOM 5506 C C . ARG B 1 315 ? -1.593 -15.305 -18.875 1 93.25 315 ARG B C 1
ATOM 5508 O O . ARG B 1 315 ? -2.354 -16.188 -18.469 1 93.25 315 ARG B O 1
ATOM 5515 N N . PRO B 1 316 ? -1.354 -15.141 -20.109 1 88.62 316 PRO B N 1
ATOM 5516 C CA . PRO B 1 316 ? -2.275 -15.695 -21.109 1 88.62 316 PRO B CA 1
ATOM 5517 C C . PRO B 1 316 ? -2.254 -17.219 -21.141 1 88.62 316 PRO B C 1
ATOM 5519 O O . PRO B 1 316 ? -3.197 -17.844 -21.641 1 88.62 316 PRO B O 1
ATOM 5522 N N . ASN B 1 317 ? -1.172 -17.875 -20.656 1 87.62 317 ASN B N 1
ATOM 5523 C CA . ASN B 1 317 ? -1.042 -19.328 -20.766 1 87.62 317 ASN B CA 1
ATOM 5524 C C . ASN B 1 317 ? -1.354 -20.016 -19.438 1 87.62 317 ASN B C 1
ATOM 5526 O O . ASN B 1 317 ? -1.116 -21.219 -19.281 1 87.62 317 ASN B O 1
ATOM 5530 N N . ASP B 1 318 ? -1.836 -19.219 -18.469 1 89.38 318 ASP B N 1
ATOM 5531 C CA . ASP B 1 318 ? -2.174 -19.75 -17.156 1 89.38 318 ASP B CA 1
ATOM 5532 C C . ASP B 1 318 ? -3.686 -19.812 -16.953 1 89.38 318 ASP B C 1
ATOM 5534 O O . ASP B 1 318 ? -4.441 -19.172 -17.688 1 89.38 318 ASP B O 1
ATOM 5538 N N . ARG B 1 319 ? -4.043 -20.625 -16 1 88.81 319 ARG B N 1
ATOM 5539 C CA . ARG B 1 319 ? -5.426 -20.547 -15.547 1 88.81 319 ARG B CA 1
ATOM 5540 C C . ARG B 1 319 ? -5.75 -19.141 -15.039 1 88.81 319 ARG B C 1
ATOM 5542 O O . ARG B 1 319 ? -4.914 -18.5 -14.398 1 88.81 319 ARG B O 1
ATOM 5549 N N . PRO B 1 320 ? -6.93 -18.719 -15.352 1 93.81 320 PRO B N 1
ATOM 5550 C CA . PRO B 1 320 ? -7.301 -17.391 -14.836 1 93.81 320 PRO B CA 1
ATOM 5551 C C . PRO B 1 320 ? -7.266 -17.328 -13.312 1 93.81 320 PRO B C 1
ATOM 5553 O O . PRO B 1 320 ? -7.48 -18.328 -12.641 1 93.81 320 PRO B O 1
ATOM 5556 N N . PRO B 1 321 ? -7.004 -16.141 -12.797 1 96.94 321 PRO B N 1
ATOM 5557 C CA . PRO B 1 321 ? -7.086 -15.977 -11.344 1 96.94 321 PRO B CA 1
ATOM 5558 C C . PRO B 1 321 ? -8.461 -16.328 -10.789 1 96.94 321 PRO B C 1
ATOM 5560 O O . PRO B 1 321 ? -9.469 -16.203 -11.492 1 96.94 321 PRO B O 1
ATOM 5563 N N . LEU B 1 322 ? -8.453 -16.812 -9.602 1 98.06 322 LEU B N 1
ATOM 5564 C CA . LEU B 1 322 ? -9.688 -17.109 -8.883 1 98.06 322 LEU B CA 1
ATOM 5565 C C . LEU B 1 322 ? -10.086 -15.945 -7.984 1 98.06 322 LEU B C 1
ATOM 5567 O O . LEU B 1 322 ? -9.266 -15.078 -7.684 1 98.06 322 LEU B O 1
ATOM 5571 N N . TYR B 1 323 ? -11.383 -15.883 -7.645 1 98.75 323 TYR B N 1
ATOM 5572 C CA . TYR B 1 323 ? -11.789 -14.922 -6.629 1 98.75 323 TYR B CA 1
ATOM 5573 C C . TYR B 1 323 ? -12.891 -15.5 -5.742 1 98.75 323 TYR B C 1
ATOM 5575 O O . TYR B 1 323 ? -13.539 -16.484 -6.105 1 98.75 323 TYR B O 1
ATOM 5583 N N . CYS B 1 324 ? -13.016 -14.992 -4.547 1 98.88 324 CYS B N 1
ATOM 5584 C CA . CYS B 1 324 ? -14.117 -15.305 -3.643 1 98.88 324 CYS B CA 1
ATOM 5585 C C . CYS B 1 324 ? -14.75 -14.031 -3.096 1 98.88 324 CYS B C 1
ATOM 5587 O O . CYS B 1 324 ? -14.156 -12.961 -3.162 1 98.88 324 CYS B O 1
ATOM 5589 N N . LEU B 1 325 ? -16 -14.141 -2.719 1 98.88 325 LEU B N 1
ATOM 5590 C CA . LEU B 1 325 ? -16.703 -13.062 -2.029 1 98.88 325 LEU B CA 1
ATOM 5591 C C . LEU B 1 325 ? -16.75 -13.312 -0.526 1 98.88 325 LEU B C 1
ATOM 5593 O O . LEU B 1 325 ? -17.172 -14.375 -0.082 1 98.88 325 LEU B O 1
ATOM 5597 N N . ASN B 1 326 ? -16.188 -12.391 0.188 1 98.81 326 ASN B N 1
ATOM 5598 C CA . ASN B 1 326 ? -16.156 -12.477 1.645 1 98.81 326 ASN B CA 1
ATOM 5599 C C . ASN B 1 326 ? -17.141 -11.516 2.289 1 98.81 326 ASN B C 1
ATOM 5601 O O . ASN B 1 326 ? -17.594 -10.562 1.649 1 98.81 326 ASN B O 1
ATOM 5605 N N . GLN B 1 327 ? -17.547 -11.859 3.549 1 98.44 327 GLN B N 1
ATOM 5606 C CA . GLN B 1 327 ? -18.453 -11.055 4.355 1 98.44 327 GLN B CA 1
ATOM 5607 C C . GLN B 1 327 ? -19.797 -10.875 3.648 1 98.44 327 GLN B C 1
ATOM 5609 O O . GLN B 1 327 ? -20.328 -9.766 3.59 1 98.44 327 GLN B O 1
ATOM 5614 N N . VAL B 1 328 ? -20.328 -11.906 3.062 1 98.62 328 VAL B N 1
ATOM 5615 C CA . VAL B 1 328 ? -21.594 -11.891 2.33 1 98.62 328 VAL B CA 1
ATOM 5616 C C . VAL B 1 328 ? -22.75 -12.008 3.307 1 98.62 328 VAL B C 1
ATOM 5618 O O . VAL B 1 328 ? -22.703 -12.789 4.258 1 98.62 328 VAL B O 1
ATOM 5621 N N . GLY B 1 329 ? -23.766 -11.25 3.105 1 98 329 GLY B N 1
ATOM 5622 C CA . GLY B 1 329 ? -25 -11.383 3.859 1 98 329 GLY B CA 1
ATOM 5623 C C . GLY B 1 329 ? -24.984 -10.617 5.172 1 98 329 GLY B C 1
ATOM 5624 O O . GLY B 1 329 ? -25.547 -11.078 6.168 1 98 329 GLY B O 1
ATOM 5625 N N . MET B 1 330 ? -24.203 -9.578 5.246 1 97.06 330 MET B N 1
ATOM 5626 C CA . MET B 1 330 ? -24.266 -8.719 6.426 1 97.06 330 MET B CA 1
ATOM 5627 C C . MET B 1 330 ? -25.641 -8.094 6.582 1 97.06 330 MET B C 1
ATOM 5629 O O . MET B 1 330 ? -26.141 -7.441 5.66 1 97.06 330 MET B O 1
ATOM 5633 N N . PRO B 1 331 ? -26.25 -8.188 7.762 1 96.19 331 PRO B N 1
ATOM 5634 C CA . PRO B 1 331 ? -27.594 -7.648 7.934 1 96.19 331 PRO B CA 1
ATOM 5635 C C . PRO B 1 331 ? -27.672 -6.145 7.684 1 96.19 331 PRO B C 1
ATOM 5637 O O . PRO B 1 331 ? -26.844 -5.391 8.203 1 96.19 331 PRO B O 1
ATOM 5640 N N . LYS B 1 332 ? -28.594 -5.688 6.848 1 95.88 332 LYS B N 1
ATOM 5641 C CA . LYS B 1 332 ? -28.953 -4.293 6.582 1 95.88 332 LYS B CA 1
ATOM 5642 C C . LYS B 1 332 ? -27.984 -3.664 5.582 1 95.88 332 LYS B C 1
ATOM 5644 O O . LYS B 1 332 ? -28.234 -2.566 5.078 1 95.88 332 LYS B O 1
ATOM 5649 N N . ARG B 1 333 ? -26.906 -4.281 5.27 1 96.88 333 ARG B N 1
ATOM 5650 C CA . ARG B 1 333 ? -25.953 -3.738 4.301 1 96.88 333 ARG B CA 1
ATOM 5651 C C . ARG B 1 333 ? -26.484 -3.879 2.879 1 96.88 333 ARG B C 1
ATOM 5653 O O . ARG B 1 333 ? -26.875 -4.973 2.457 1 96.88 333 ARG B O 1
ATOM 5660 N N . PRO B 1 334 ? -26.609 -2.766 2.148 1 97.19 334 PRO B N 1
ATOM 5661 C CA . PRO B 1 334 ? -26.891 -2.947 0.724 1 97.19 334 PRO B CA 1
ATOM 5662 C C . PRO B 1 334 ? -25.781 -3.711 -0.004 1 97.19 334 PRO B C 1
ATOM 5664 O O . PRO B 1 334 ? -24.625 -3.32 0.055 1 97.19 334 PRO B O 1
ATOM 5667 N N . GLU B 1 335 ? -26.141 -4.82 -0.584 1 98 335 GLU B N 1
ATOM 5668 C CA . GLU B 1 335 ? -25.156 -5.668 -1.246 1 98 335 GLU B CA 1
ATOM 5669 C C . GLU B 1 335 ? -25.547 -5.953 -2.689 1 98 335 GLU B C 1
ATOM 5671 O O . GLU B 1 335 ? -26.734 -5.988 -3.018 1 98 335 GLU B O 1
ATOM 5676 N N . ILE B 1 336 ? -24.547 -6.059 -3.51 1 98.12 336 ILE B N 1
ATOM 5677 C CA . ILE B 1 336 ? -24.75 -6.648 -4.828 1 98.12 336 ILE B CA 1
ATOM 5678 C C . ILE B 1 336 ? -24.875 -8.164 -4.699 1 98.12 336 ILE B C 1
ATOM 5680 O O . ILE B 1 336 ? -24.031 -8.812 -4.09 1 98.12 336 ILE B O 1
ATOM 5684 N N . GLU B 1 337 ? -25.891 -8.68 -5.289 1 98.19 337 GLU B N 1
ATOM 5685 C CA . GLU B 1 337 ? -26.109 -10.125 -5.227 1 98.19 337 GLU B CA 1
ATOM 5686 C C . GLU B 1 337 ? -24.938 -10.875 -5.867 1 98.19 337 GLU B C 1
ATOM 5688 O O . GLU B 1 337 ? -24.406 -10.438 -6.887 1 98.19 337 GLU B O 1
ATOM 5693 N N . VAL B 1 338 ? -24.672 -12.039 -5.305 1 98.38 338 VAL B N 1
ATOM 5694 C CA . VAL B 1 338 ? -23.547 -12.844 -5.758 1 98.38 338 VAL B CA 1
ATOM 5695 C C . VAL B 1 338 ? -23.672 -13.133 -7.25 1 98.38 338 VAL B C 1
ATOM 5697 O O . VAL B 1 338 ? -22.719 -13 -8.008 1 98.38 338 VAL B O 1
ATOM 5700 N N . LYS B 1 339 ? -24.844 -13.477 -7.695 1 98.12 339 LYS B N 1
ATOM 5701 C CA . LYS B 1 339 ? -25.094 -13.797 -9.094 1 98.12 339 LYS B CA 1
ATOM 5702 C C . LYS B 1 339 ? -24.828 -12.594 -9.992 1 98.12 339 LYS B C 1
ATOM 5704 O O . LYS B 1 339 ? -24.234 -12.727 -11.062 1 98.12 339 LYS B O 1
ATOM 5709 N N . GLU B 1 340 ? -25.297 -11.445 -9.555 1 98.31 340 GLU B N 1
ATOM 5710 C CA . GLU B 1 340 ? -25.094 -10.219 -10.32 1 98.31 340 GLU B CA 1
ATOM 5711 C C . GLU B 1 340 ? -23.625 -9.82 -10.359 1 98.31 340 GLU B C 1
ATOM 5713 O O . GLU B 1 340 ? -23.141 -9.352 -11.383 1 98.31 340 GLU B O 1
ATOM 5718 N N . PHE B 1 341 ? -22.984 -9.977 -9.234 1 98.56 341 PHE B N 1
ATOM 5719 C CA . PHE B 1 341 ? -21.547 -9.734 -9.164 1 98.56 341 PHE B CA 1
ATOM 5720 C C . PHE B 1 341 ? -20.797 -10.602 -10.164 1 98.56 341 PHE B C 1
ATOM 5722 O O . PHE B 1 341 ? -20 -10.094 -10.945 1 98.56 341 PHE B O 1
ATOM 5729 N N . ALA B 1 342 ? -21.094 -11.844 -10.203 1 98.38 342 ALA B N 1
ATOM 5730 C CA . ALA B 1 342 ? -20.469 -12.82 -11.094 1 98.38 342 ALA B CA 1
ATOM 5731 C C . ALA B 1 342 ? -20.734 -12.477 -12.555 1 98.38 342 ALA B C 1
ATOM 5733 O O . ALA B 1 342 ? -19.844 -12.578 -13.398 1 98.38 342 ALA B O 1
ATOM 5734 N N . LYS B 1 343 ? -21.938 -12.094 -12.828 1 98.06 343 LYS B N 1
ATOM 5735 C CA . LYS B 1 343 ? -22.312 -11.719 -14.188 1 98.06 343 LYS B CA 1
ATOM 5736 C C . LYS B 1 343 ? -21.5 -10.516 -14.672 1 98.06 343 LYS B C 1
ATOM 5738 O O . LYS B 1 343 ? -21 -10.508 -15.797 1 98.06 343 LYS B O 1
ATOM 5743 N N . SER B 1 344 ? -21.406 -9.555 -13.812 1 97.25 344 SER B N 1
ATOM 5744 C CA . SER B 1 344 ? -20.703 -8.32 -14.156 1 97.25 344 SER B CA 1
ATOM 5745 C C . SER B 1 344 ? -19.234 -8.578 -14.43 1 97.25 344 SER B C 1
ATOM 5747 O O . SER B 1 344 ? -18.641 -7.977 -15.336 1 97.25 344 SER B O 1
ATOM 5749 N N . ILE B 1 345 ? -18.641 -9.406 -13.672 1 96.81 345 ILE B N 1
ATOM 5750 C CA . ILE B 1 345 ? -17.219 -9.625 -13.828 1 96.81 345 ILE B CA 1
ATOM 5751 C C . ILE B 1 345 ? -16.969 -10.781 -14.797 1 96.81 345 ILE B C 1
ATOM 5753 O O . ILE B 1 345 ? -15.836 -11.023 -15.211 1 96.81 345 ILE B O 1
ATOM 5757 N N . GLU B 1 346 ? -18 -11.555 -15.227 1 96.62 346 GLU B N 1
ATOM 5758 C CA . GLU B 1 346 ? -17.953 -12.656 -16.172 1 96.62 346 GLU B CA 1
ATOM 5759 C C . GLU B 1 346 ? -17.109 -13.812 -15.656 1 96.62 346 GLU B C 1
ATOM 5761 O O . GLU B 1 346 ? -16.266 -14.352 -16.391 1 96.62 346 GLU B O 1
ATOM 5766 N N . SER B 1 347 ? -17.25 -14.055 -14.422 1 96.88 347 SER B N 1
ATOM 5767 C CA . SER B 1 347 ? -16.562 -15.148 -13.734 1 96.88 347 SER B CA 1
ATOM 5768 C C . SER B 1 347 ? -17.281 -15.523 -12.445 1 96.88 347 SER B C 1
ATOM 5770 O O . SER B 1 347 ? -17.75 -14.656 -11.711 1 96.88 347 SER B O 1
ATOM 5772 N N . GLN B 1 348 ? -17.359 -16.766 -12.109 1 97.62 348 GLN B N 1
ATOM 5773 C CA . GLN B 1 348 ? -17.984 -17.234 -10.883 1 97.62 348 GLN B CA 1
ATOM 5774 C C . GLN B 1 348 ? -17 -17.25 -9.719 1 97.62 348 GLN B C 1
ATOM 5776 O O . GLN B 1 348 ? -15.844 -17.641 -9.883 1 97.62 348 GLN B O 1
ATOM 5781 N N . PRO B 1 349 ? -17.453 -16.734 -8.555 1 98.44 349 PRO B N 1
ATOM 5782 C CA . PRO B 1 349 ? -16.594 -16.891 -7.379 1 98.44 349 PRO B CA 1
ATOM 5783 C C . PRO B 1 349 ? -16.453 -18.359 -6.953 1 98.44 349 PRO B C 1
ATOM 5785 O O . PRO B 1 349 ? -17.391 -19.141 -7.098 1 98.44 349 PRO B O 1
ATOM 5788 N N . ILE B 1 350 ? -15.336 -18.734 -6.43 1 97.62 350 ILE B N 1
ATOM 5789 C CA . ILE B 1 350 ? -15.133 -20.125 -6.023 1 97.62 350 ILE B CA 1
ATOM 5790 C C . ILE B 1 350 ? -15.781 -20.359 -4.66 1 97.62 350 ILE B C 1
ATOM 5792 O O . ILE B 1 350 ? -15.977 -21.516 -4.254 1 97.62 350 ILE B O 1
ATOM 5796 N N . ALA B 1 351 ? -16.047 -19.328 -3.955 1 98.31 351 ALA B N 1
ATOM 5797 C CA . ALA B 1 351 ? -16.703 -19.406 -2.658 1 98.31 351 ALA B CA 1
ATOM 5798 C C . ALA B 1 351 ? -17.344 -18.078 -2.287 1 98.31 351 ALA B C 1
ATOM 5800 O O . ALA B 1 351 ? -16.938 -17.016 -2.773 1 98.31 351 ALA B O 1
ATOM 5801 N N . ALA B 1 352 ? -18.406 -18.109 -1.564 1 98.56 352 ALA B N 1
ATOM 5802 C CA . ALA B 1 352 ? -19.016 -16.984 -0.856 1 98.56 352 ALA B CA 1
ATOM 5803 C C . ALA B 1 352 ? -19.016 -17.219 0.651 1 98.56 352 ALA B C 1
ATOM 5805 O O . ALA B 1 352 ? -19.75 -18.078 1.147 1 98.56 352 ALA B O 1
ATOM 5806 N N . ILE B 1 353 ? -18.203 -16.484 1.329 1 98.75 353 ILE B N 1
ATOM 5807 C CA . ILE B 1 353 ? -18.047 -16.672 2.768 1 98.75 353 ILE B CA 1
ATOM 5808 C C . ILE B 1 353 ? -19 -15.742 3.514 1 98.75 353 ILE B C 1
ATOM 5810 O O . ILE B 1 353 ? -18.938 -14.523 3.354 1 98.75 353 ILE B O 1
ATOM 5814 N N . PRO B 1 354 ? -19.875 -16.266 4.336 1 98.38 354 PRO B N 1
ATOM 5815 C CA . PRO B 1 354 ? -20.859 -15.43 5.027 1 98.38 354 PRO B CA 1
ATOM 5816 C C . PRO B 1 354 ? -20.234 -14.516 6.078 1 98.38 354 PRO B C 1
ATOM 5818 O O . PRO B 1 354 ? -19.203 -14.859 6.664 1 98.38 354 PRO B O 1
ATOM 5821 N N . PHE B 1 355 ? -20.953 -13.43 6.262 1 98.19 355 PHE B N 1
ATOM 5822 C CA . PHE B 1 355 ? -20.562 -12.516 7.328 1 98.19 355 PHE B CA 1
ATOM 5823 C C . PHE B 1 355 ? -20.797 -13.148 8.695 1 98.19 355 PHE B C 1
ATOM 5825 O O . PHE B 1 355 ? -21.906 -13.594 9 1 98.19 355 PHE B O 1
ATOM 5832 N N . ASP B 1 356 ? -19.719 -13.188 9.5 1 97.94 356 ASP B N 1
ATOM 5833 C CA . ASP B 1 356 ? -19.781 -13.719 10.859 1 97.94 356 ASP B CA 1
ATOM 5834 C C . ASP B 1 356 ? -18.75 -13.039 11.758 1 97.94 356 ASP B C 1
ATOM 5836 O O . ASP B 1 356 ? -17.703 -13.625 12.047 1 97.94 356 ASP B O 1
ATOM 5840 N N . CYS B 1 357 ? -19.078 -11.906 12.242 1 96.44 357 CYS B N 1
ATOM 5841 C CA . CYS B 1 357 ? -18.109 -11.102 12.961 1 96.44 357 CYS B CA 1
ATOM 5842 C C . CYS B 1 357 ? -17.844 -11.68 14.344 1 96.44 357 CYS B C 1
ATOM 5844 O O . CYS B 1 357 ? -16.797 -11.406 14.945 1 96.44 357 CYS B O 1
ATOM 5846 N N . ARG B 1 358 ? -18.781 -12.492 14.828 1 97.19 358 ARG B N 1
ATOM 5847 C CA . ARG B 1 358 ? -18.547 -13.141 16.109 1 97.19 358 ARG B CA 1
ATOM 5848 C C . ARG B 1 358 ? -17.438 -14.18 16.016 1 97.19 358 ARG B C 1
ATOM 5850 O O . ARG B 1 358 ? -16.453 -14.125 16.75 1 97.19 358 ARG B O 1
ATOM 5857 N N . LEU B 1 359 ? -17.578 -15.102 15.094 1 97.69 359 LEU B N 1
ATOM 5858 C CA . LEU B 1 359 ? -16.625 -16.188 14.914 1 97.69 359 LEU B CA 1
ATOM 5859 C C . LEU B 1 359 ? -15.258 -15.641 14.516 1 97.69 359 LEU B C 1
ATOM 5861 O O . LEU B 1 359 ? -14.242 -16 15.125 1 97.69 359 LEU B O 1
ATOM 5865 N N . PHE B 1 360 ? -15.195 -14.766 13.508 1 98.12 360 PHE B N 1
ATOM 5866 C CA . PHE B 1 360 ? -13.938 -14.234 12.992 1 98.12 360 PHE B CA 1
ATOM 5867 C C . PHE B 1 360 ? -13.273 -13.32 14.016 1 98.12 360 PHE B C 1
ATOM 5869 O O . PHE B 1 360 ? -12.047 -13.32 14.148 1 98.12 360 PHE B O 1
ATOM 5876 N N . GLY B 1 361 ? -14.102 -12.492 14.727 1 97.5 361 GLY B N 1
ATOM 5877 C CA . GLY B 1 361 ? -13.562 -11.648 15.781 1 97.5 361 GLY B CA 1
ATOM 5878 C C . GLY B 1 361 ? -12.961 -12.438 16.922 1 97.5 361 GLY B C 1
ATOM 5879 O O . GLY B 1 361 ? -11.891 -12.086 17.438 1 97.5 361 GLY B O 1
ATOM 5880 N N . GLU B 1 362 ? -13.656 -13.469 17.297 1 97.12 362 GLU B N 1
ATOM 5881 C CA . GLU B 1 362 ? -13.164 -14.336 18.375 1 97.12 362 GLU B CA 1
ATOM 5882 C C . GLU B 1 362 ? -11.844 -14.992 17.984 1 97.12 362 GLU B C 1
ATOM 5884 O O . GLU B 1 362 ? -10.906 -15.039 18.781 1 97.12 362 GLU B O 1
ATOM 5889 N N . ALA B 1 363 ? -11.781 -15.492 16.781 1 98.06 363 ALA B N 1
ATOM 5890 C CA . ALA B 1 363 ? -10.562 -16.109 16.297 1 98.06 363 ALA B CA 1
ATOM 5891 C C . ALA B 1 363 ? -9.398 -15.125 16.312 1 98.06 363 ALA B C 1
ATOM 5893 O O . ALA B 1 363 ? -8.305 -15.453 16.766 1 98.06 363 ALA B O 1
ATOM 5894 N N . ALA B 1 364 ? -9.641 -13.922 15.82 1 97.12 364 ALA B N 1
ATOM 5895 C CA . ALA B 1 364 ? -8.602 -12.891 15.766 1 97.12 364 ALA B CA 1
ATOM 5896 C C . ALA B 1 364 ? -8.133 -12.508 17.172 1 97.12 364 ALA B C 1
ATOM 5898 O O . ALA B 1 364 ? -6.934 -12.375 17.406 1 97.12 364 ALA B O 1
ATOM 5899 N N . ASN B 1 365 ? -9.047 -12.375 18.062 1 95.31 365 ASN B N 1
ATOM 5900 C CA . ASN B 1 365 ? -8.727 -12 19.438 1 95.31 365 ASN B CA 1
ATOM 5901 C C . ASN B 1 365 ? -7.91 -13.086 20.141 1 95.31 365 ASN B C 1
ATOM 5903 O O . ASN B 1 365 ? -7.047 -12.781 20.953 1 95.31 365 ASN B O 1
ATOM 5907 N N . ASN B 1 366 ? -8.188 -14.281 19.781 1 96.31 366 ASN B N 1
ATOM 5908 C CA . ASN B 1 366 ? -7.535 -15.414 20.438 1 96.31 366 ASN B CA 1
ATOM 5909 C C . ASN B 1 366 ? -6.215 -15.773 19.75 1 96.31 366 ASN B C 1
ATOM 5911 O O . ASN B 1 366 ? -5.449 -16.578 20.266 1 96.31 366 ASN B O 1
ATOM 5915 N N . GLY B 1 367 ? -5.984 -15.227 18.625 1 97.31 367 GLY B N 1
ATOM 5916 C CA . GLY B 1 367 ? -4.84 -15.672 17.844 1 97.31 367 GLY B CA 1
ATOM 5917 C C . GLY B 1 367 ? -4.984 -17.094 17.344 1 97.31 367 GLY B C 1
ATOM 5918 O O . GLY B 1 367 ? -4.047 -17.891 17.438 1 97.31 367 GLY B O 1
ATOM 5919 N N . GLN B 1 368 ? -6.207 -17.375 16.875 1 97.5 368 GLN B N 1
ATOM 5920 C CA . GLN B 1 368 ? -6.52 -18.734 16.406 1 97.5 368 GLN B CA 1
ATOM 5921 C C . GLN B 1 368 ? -7.145 -18.703 15.008 1 97.5 368 GLN B C 1
ATOM 5923 O O . GLN B 1 368 ? -7.715 -17.688 14.602 1 97.5 368 GLN B O 1
ATOM 5928 N N . MET B 1 369 ? -6.965 -19.766 14.328 1 97.88 369 MET B N 1
ATOM 5929 C CA . MET B 1 369 ? -7.645 -19.953 13.047 1 97.88 369 MET B CA 1
ATOM 5930 C C . MET B 1 369 ? -9.086 -20.406 13.266 1 97.88 369 MET B C 1
ATOM 5932 O O . MET B 1 369 ? -9.43 -20.906 14.336 1 97.88 369 MET B O 1
ATOM 5936 N N . ILE B 1 370 ? -9.945 -20.219 12.297 1 98.19 370 ILE B N 1
ATOM 5937 C CA . ILE B 1 370 ? -11.375 -20.469 12.391 1 98.19 370 ILE B CA 1
ATOM 5938 C C . ILE B 1 370 ? -11.617 -21.922 12.789 1 98.19 370 ILE B C 1
ATOM 5940 O O . ILE B 1 370 ? -12.445 -22.203 13.672 1 98.19 370 ILE B O 1
ATOM 5944 N N . ALA B 1 371 ? -10.875 -22.859 12.195 1 97.12 371 ALA B N 1
ATOM 5945 C CA . ALA B 1 371 ? -11.055 -24.281 12.461 1 97.12 371 ALA B CA 1
ATOM 5946 C C . ALA B 1 371 ? -10.688 -24.625 13.906 1 97.12 371 ALA B C 1
ATOM 5948 O O . ALA B 1 371 ? -11.195 -25.594 14.469 1 97.12 371 ALA B O 1
ATOM 5949 N N . GLU B 1 372 ? -9.773 -23.859 14.5 1 96.44 372 GLU B N 1
ATOM 5950 C CA . GLU B 1 372 ? -9.406 -24.062 15.898 1 96.44 372 GLU B CA 1
ATOM 5951 C C . GLU B 1 372 ? -10.531 -23.625 16.828 1 96.44 372 GLU B C 1
ATOM 5953 O O . GLU B 1 372 ? -10.734 -24.219 17.891 1 96.44 372 GLU B O 1
ATOM 5958 N N . VAL B 1 373 ? -11.227 -22.578 16.422 1 96.75 373 VAL B N 1
ATOM 5959 C CA . VAL B 1 373 ? -12.32 -22.047 17.234 1 96.75 373 VAL B CA 1
ATOM 5960 C C . VAL B 1 373 ? -13.57 -22.906 17.047 1 96.75 373 VAL B C 1
ATOM 5962 O O . VAL B 1 373 ? -14.289 -23.188 18 1 96.75 373 VAL B O 1
ATOM 5965 N N . SER B 1 374 ? -13.797 -23.297 15.82 1 95.94 374 SER B N 1
ATOM 5966 C CA . SER B 1 374 ? -14.977 -24.094 15.492 1 95.94 374 SER B CA 1
ATOM 5967 C C . SER B 1 374 ? -14.719 -25.016 14.305 1 95.94 374 SER B C 1
ATOM 5969 O O . SER B 1 374 ? -15.016 -24.656 13.164 1 95.94 374 SER B O 1
ATOM 5971 N N . ALA B 1 375 ? -14.391 -26.219 14.539 1 93.56 375 ALA B N 1
ATOM 5972 C CA . ALA B 1 375 ? -13.992 -27.172 13.508 1 93.56 375 ALA B CA 1
ATOM 5973 C C . ALA B 1 375 ? -15.188 -27.609 12.664 1 93.56 375 ALA B C 1
ATOM 5975 O O . ALA B 1 375 ? -15.031 -27.938 11.484 1 93.56 375 ALA B O 1
ATOM 5976 N N . ARG B 1 376 ? -16.375 -27.5 13.219 1 94 376 ARG B N 1
ATOM 5977 C CA . ARG B 1 376 ? -17.547 -28.031 12.539 1 94 376 ARG B CA 1
ATOM 5978 C C . ARG B 1 376 ? -18.328 -26.906 11.852 1 94 376 ARG B C 1
ATOM 5980 O O . ARG B 1 376 ? -19.344 -27.172 11.188 1 94 376 ARG B O 1
ATOM 5987 N N . HIS B 1 377 ? -17.859 -25.734 12.055 1 94.75 377 HIS B N 1
ATOM 5988 C CA . HIS B 1 377 ? -18.547 -24.609 11.445 1 94.75 377 HIS B CA 1
ATOM 5989 C C . HIS B 1 377 ? -18.516 -24.688 9.922 1 94.75 377 HIS B C 1
ATOM 5991 O O . HIS B 1 377 ? -17.531 -25.156 9.344 1 94.75 377 HIS B O 1
ATOM 5997 N N . ARG B 1 378 ? -19.547 -24.203 9.273 1 95.75 378 ARG B N 1
ATOM 5998 C CA . ARG B 1 378 ? -19.688 -24.266 7.82 1 95.75 378 ARG B CA 1
ATOM 5999 C C . ARG B 1 378 ? -18.531 -23.516 7.137 1 95.75 378 ARG B C 1
ATOM 6001 O O . ARG B 1 378 ? -18.094 -23.906 6.055 1 95.75 378 ARG B O 1
ATOM 6008 N N . THR B 1 379 ? -18.031 -22.469 7.703 1 97.44 379 THR B N 1
ATOM 6009 C CA . THR B 1 379 ? -16.938 -21.688 7.141 1 97.44 379 THR B CA 1
ATOM 6010 C C . THR B 1 379 ? -15.664 -22.516 7.035 1 97.44 379 THR B C 1
ATOM 6012 O O . THR B 1 379 ? -14.883 -22.344 6.094 1 97.44 379 THR B O 1
ATOM 6015 N N . THR B 1 380 ? -15.43 -23.391 7.961 1 97.06 380 THR B N 1
ATOM 6016 C CA . THR B 1 380 ? -14.281 -24.297 7.91 1 97.06 380 THR B CA 1
ATOM 6017 C C . THR B 1 380 ? -14.336 -25.172 6.66 1 97.06 380 THR B C 1
ATOM 6019 O O . THR B 1 380 ? -13.312 -25.375 6.004 1 97.06 380 THR B O 1
ATOM 6022 N N . LYS B 1 381 ? -15.516 -25.609 6.344 1 95.88 381 LYS B N 1
ATOM 6023 C CA . LYS B 1 381 ? -15.703 -26.391 5.125 1 95.88 381 LYS B CA 1
ATOM 6024 C C . LYS B 1 381 ? -15.414 -25.547 3.883 1 95.88 381 LYS B C 1
ATOM 6026 O O . LYS B 1 381 ? -14.852 -26.047 2.906 1 95.88 381 LYS B O 1
ATOM 6031 N N . THR B 1 382 ? -15.82 -24.344 3.941 1 97.75 382 THR B N 1
ATOM 6032 C CA . THR B 1 382 ? -15.578 -23.422 2.828 1 97.75 382 THR B CA 1
ATOM 6033 C C . THR B 1 382 ? -14.078 -23.234 2.617 1 97.75 382 THR B C 1
ATOM 6035 O O . THR B 1 382 ? -13.602 -23.203 1.479 1 97.75 382 THR B O 1
ATOM 6038 N N . PHE B 1 383 ? -13.305 -23.109 3.688 1 98.19 383 PHE B N 1
ATOM 6039 C CA . PHE B 1 383 ? -11.859 -22.969 3.578 1 98.19 383 PHE B CA 1
ATOM 6040 C C . PHE B 1 383 ? -11.234 -24.219 2.965 1 98.19 383 PHE B C 1
ATOM 6042 O O . PHE B 1 383 ? -10.273 -24.125 2.203 1 98.19 383 PHE B O 1
ATOM 6049 N N . LEU B 1 384 ? -11.766 -25.359 3.324 1 96.19 384 LEU B N 1
ATOM 6050 C CA . LEU B 1 384 ? -11.281 -26.594 2.73 1 96.19 384 LEU B CA 1
ATOM 6051 C C . LEU B 1 384 ? -11.539 -26.609 1.228 1 96.19 384 LEU B C 1
ATOM 6053 O O . LEU B 1 384 ? -10.656 -27 0.451 1 96.19 384 LEU B O 1
ATOM 6057 N N . GLN B 1 385 ? -12.695 -26.172 0.838 1 96.44 385 GLN B N 1
ATOM 6058 C CA . GLN B 1 385 ? -13.023 -26.094 -0.581 1 96.44 385 GLN B 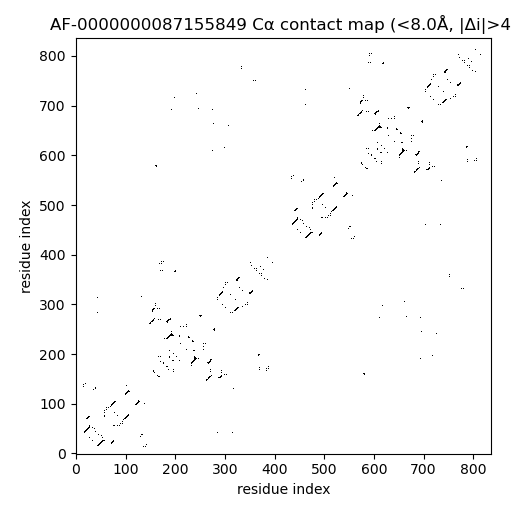CA 1
ATOM 6059 C C . GLN B 1 385 ? -12.07 -25.156 -1.312 1 96.44 385 GLN B C 1
ATOM 6061 O O . GLN B 1 385 ? -11.586 -25.469 -2.402 1 96.44 385 GLN B O 1
ATOM 6066 N N . ILE B 1 386 ? -11.773 -24.016 -0.713 1 98.06 386 ILE B N 1
ATOM 6067 C CA . ILE B 1 386 ? -10.859 -23.047 -1.302 1 98.06 386 ILE B CA 1
ATOM 6068 C C . ILE B 1 386 ? -9.461 -23.656 -1.417 1 98.06 386 ILE B C 1
ATOM 6070 O O . ILE B 1 386 ? -8.82 -23.547 -2.465 1 98.06 386 ILE B O 1
ATOM 6074 N N . ALA B 1 387 ? -9.023 -24.297 -0.366 1 96.69 387 ALA B N 1
ATOM 6075 C CA . ALA B 1 387 ? -7.707 -24.922 -0.343 1 96.69 387 ALA B CA 1
ATOM 6076 C C . ALA B 1 387 ? -7.586 -25.984 -1.436 1 96.69 387 ALA B C 1
ATOM 6078 O O . ALA B 1 387 ? -6.578 -26.047 -2.145 1 96.69 387 ALA B O 1
ATOM 6079 N N . GLN B 1 388 ? -8.617 -26.766 -1.584 1 93.19 388 GLN B N 1
ATOM 6080 C CA . GLN B 1 388 ? -8.633 -27.812 -2.59 1 93.19 388 GLN B CA 1
ATOM 6081 C C . GLN B 1 388 ? -8.594 -27.234 -4 1 93.19 388 GLN B C 1
ATOM 6083 O O . GLN B 1 388 ? -7.859 -27.719 -4.859 1 93.19 388 GLN B O 1
ATOM 6088 N N . ARG B 1 389 ? -9.352 -26.188 -4.195 1 94.12 389 ARG B N 1
ATOM 6089 C CA . ARG B 1 389 ? -9.383 -25.531 -5.5 1 94.12 389 ARG B CA 1
ATOM 6090 C C . ARG B 1 389 ? -8.023 -24.938 -5.852 1 94.12 389 ARG B C 1
ATOM 6092 O O . ARG B 1 389 ? -7.578 -25.016 -6.996 1 94.12 389 ARG B O 1
ATOM 6099 N N . LEU B 1 390 ? -7.367 -24.359 -4.902 1 93.94 390 LEU B N 1
ATOM 6100 C CA . LEU B 1 390 ? -6.098 -23.672 -5.129 1 93.94 390 LEU B CA 1
ATOM 6101 C C . LEU B 1 390 ? -4.969 -24.672 -5.336 1 93.94 390 LEU B C 1
ATOM 6103 O O . LEU B 1 390 ? -4.055 -24.438 -6.129 1 93.94 390 LEU B O 1
ATOM 6107 N N . THR B 1 391 ? -5.035 -25.797 -4.684 1 87.88 391 THR B N 1
ATOM 6108 C CA . THR B 1 391 ? -3.945 -26.766 -4.742 1 87.88 391 THR B CA 1
ATOM 6109 C C . THR B 1 391 ? -4.207 -27.812 -5.812 1 87.88 391 THR B C 1
ATOM 6111 O O . THR B 1 391 ? -3.311 -28.578 -6.18 1 87.88 391 THR B O 1
ATOM 6114 N N . GLY B 1 392 ? -5.391 -27.828 -6.414 1 80.5 392 GLY B N 1
ATOM 6115 C CA . GLY B 1 392 ? -5.746 -28.828 -7.406 1 80.5 392 GLY B CA 1
ATOM 6116 C C . GLY B 1 392 ? -5.957 -30.203 -6.809 1 80.5 392 GLY B C 1
ATOM 6117 O O . GLY B 1 392 ? -5.93 -31.203 -7.523 1 80.5 392 GLY B O 1
ATOM 6118 N N . ARG B 1 393 ? -6 -30.266 -5.602 1 71.12 393 ARG B N 1
ATOM 6119 C CA . ARG B 1 393 ? -6.176 -31.562 -4.941 1 71.12 393 ARG B CA 1
ATOM 6120 C C . ARG B 1 393 ? -7.648 -31.828 -4.648 1 71.12 393 ARG B C 1
ATOM 6122 O O . ARG B 1 393 ? -8.352 -30.969 -4.113 1 71.12 393 ARG B O 1
ATOM 6129 N N . PRO B 1 394 ? -8.227 -32.719 -5.422 1 58.84 394 PRO B N 1
ATOM 6130 C CA . PRO B 1 394 ? -9.648 -33 -5.23 1 58.84 394 PRO B CA 1
ATOM 6131 C C . PRO B 1 394 ? -10 -33.312 -3.779 1 58.84 394 PRO B C 1
ATOM 6133 O O . PRO B 1 394 ? -9.109 -33.594 -2.969 1 58.84 394 PRO B O 1
ATOM 6136 N N . ASP B 1 395 ? -11.32 -33.031 -3.389 1 53.56 395 ASP B N 1
ATOM 6137 C CA . ASP B 1 395 ? -11.906 -33.406 -2.1 1 53.56 395 ASP B CA 1
ATOM 6138 C C . ASP B 1 395 ? -11.586 -34.844 -1.736 1 53.56 395 ASP B C 1
ATOM 6140 O O . ASP B 1 395 ? -11.93 -35.781 -2.48 1 53.56 395 ASP B O 1
ATOM 6144 N N . LEU B 1 396 ? -10.609 -35.031 -0.968 1 46.16 396 LEU B N 1
ATOM 6145 C CA . LEU B 1 396 ? -10.391 -36.406 -0.519 1 46.16 396 LEU B CA 1
ATOM 6146 C C . LEU B 1 396 ? -11.688 -37.031 -0.022 1 46.16 396 LEU B C 1
ATOM 6148 O O . LEU B 1 396 ? -11.891 -38.25 -0.155 1 46.16 396 LEU B O 1
ATOM 6152 N N . ALA B 1 397 ? -12.508 -36.281 0.607 1 47.72 397 ALA B N 1
ATOM 6153 C CA . ALA B 1 397 ? -13.711 -36.875 1.202 1 47.72 397 ALA B CA 1
ATOM 6154 C C . ALA B 1 397 ? -14.734 -37.219 0.129 1 47.72 397 ALA B C 1
ATOM 6156 O O . ALA B 1 397 ? -15.438 -38.219 0.246 1 47.72 397 ALA B O 1
ATOM 6157 N N . GLU B 1 398 ? -14.914 -36.375 -0.846 1 45.69 398 GLU B N 1
ATOM 6158 C CA . GLU B 1 398 ? -15.891 -36.719 -1.879 1 45.69 398 GLU B CA 1
ATOM 6159 C C . GLU B 1 398 ? -15.477 -37.938 -2.652 1 45.69 398 GLU B C 1
ATOM 6161 O O . GLU B 1 398 ? -16.328 -38.688 -3.162 1 45.69 398 GLU B O 1
ATOM 6166 N N . GLU B 1 399 ? -14.234 -38.125 -2.941 1 43.47 399 GLU B N 1
ATOM 6167 C CA . GLU B 1 399 ? -13.828 -39.344 -3.6 1 43.47 399 GLU B CA 1
ATOM 6168 C C . GLU B 1 399 ? -14.172 -40.562 -2.748 1 43.47 399 GLU B C 1
ATOM 6170 O O . GLU B 1 399 ? -14.531 -41.625 -3.277 1 43.47 399 GLU B O 1
ATOM 6175 N N . ARG B 1 400 ? -14.078 -40.406 -1.521 1 46.53 400 ARG B N 1
ATOM 6176 C CA . ARG B 1 400 ? -14.414 -41.531 -0.667 1 46.53 400 ARG B CA 1
ATOM 6177 C C . ARG B 1 400 ? -15.906 -41.812 -0.69 1 46.53 400 ARG B C 1
ATOM 6179 O O . ARG B 1 400 ? -16.328 -42.969 -0.7 1 46.53 400 ARG B O 1
ATOM 6186 N N . GLU B 1 401 ? -16.672 -40.688 -0.633 1 49.12 401 GLU B N 1
ATOM 6187 C CA . GLU B 1 401 ? -18.109 -40.938 -0.64 1 49.12 401 GLU B CA 1
ATOM 6188 C C . GLU B 1 401 ? -18.562 -41.5 -1.985 1 49.12 401 GLU B C 1
ATOM 6190 O O . GLU B 1 401 ? -19.469 -42.312 -2.043 1 49.12 401 GLU B O 1
ATOM 6195 N N . SER B 1 402 ? -17.953 -40.938 -3.006 1 49.47 402 SER B N 1
ATOM 6196 C CA . SER B 1 402 ? -18.328 -41.469 -4.32 1 49.47 402 SER B CA 1
ATOM 6197 C C . SER B 1 402 ? -17.922 -42.906 -4.484 1 49.47 402 SER B C 1
ATOM 6199 O O . SER B 1 402 ? -18.656 -43.688 -5.094 1 49.47 402 SER B O 1
ATOM 6201 N N . LEU B 1 403 ? -16.828 -43.25 -3.859 1 49.03 403 LEU B N 1
ATOM 6202 C CA . LEU B 1 403 ? -16.406 -44.625 -3.963 1 49.03 403 LEU B CA 1
ATOM 6203 C C . LEU B 1 403 ? -17.281 -45.531 -3.107 1 49.03 403 LEU B C 1
ATOM 6205 O O . LEU B 1 403 ? -17.5 -46.719 -3.439 1 49.03 403 LEU B O 1
ATOM 6209 N N . LEU B 1 404 ? -17.812 -44.875 -2.049 1 52.19 404 LEU B N 1
ATOM 6210 C CA . LEU B 1 404 ? -18.656 -45.688 -1.167 1 52.19 404 LEU B CA 1
ATOM 6211 C C . LEU B 1 404 ? -20.094 -45.719 -1.681 1 52.19 404 LEU B C 1
ATOM 6213 O O . LEU B 1 404 ? -20.844 -46.656 -1.356 1 52.19 404 LEU B O 1
ATOM 6217 N N . SER B 1 405 ? -20.375 -44.656 -2.545 1 55.09 405 SER B N 1
ATOM 6218 C CA . SER B 1 405 ? -21.734 -44.562 -3.053 1 55.09 405 SER B CA 1
ATOM 6219 C C . SER B 1 405 ? -22.094 -45.812 -3.869 1 55.09 405 SER B C 1
ATOM 6221 O O . SER B 1 405 ? -23.203 -46.344 -3.74 1 55.09 405 SER B O 1
ATOM 6223 N N . PRO B 1 406 ? -21.109 -46.281 -4.652 1 53.56 406 PRO B N 1
ATOM 6224 C CA . PRO B 1 406 ? -21.531 -47.469 -5.383 1 53.56 406 PRO B CA 1
ATOM 6225 C C . PRO B 1 406 ? -21.766 -48.656 -4.465 1 53.56 406 PRO B C 1
ATOM 6227 O O . PRO B 1 406 ? -22.641 -49.5 -4.727 1 53.56 406 PRO B O 1
ATOM 6230 N N . ILE B 1 407 ? -21 -48.688 -3.359 1 52.62 407 ILE B N 1
ATOM 6231 C CA . ILE B 1 407 ? -21.109 -49.844 -2.469 1 52.62 407 ILE B CA 1
ATOM 6232 C C . ILE B 1 407 ? -22.422 -49.75 -1.675 1 52.62 407 ILE B C 1
ATOM 6234 O O . ILE B 1 407 ? -23.109 -50.75 -1.503 1 52.62 407 ILE B O 1
ATOM 6238 N N . LEU B 1 408 ? -22.75 -48.438 -1.261 1 54 408 LEU B N 1
ATOM 6239 C CA . LEU B 1 408 ? -23.984 -48.281 -0.49 1 54 408 LEU B CA 1
ATOM 6240 C C . LEU B 1 408 ? -25.203 -48.531 -1.354 1 54 408 LEU B C 1
ATOM 6242 O O . LEU B 1 408 ? -26.172 -49.156 -0.891 1 54 408 LEU B O 1
ATOM 6246 N N . LYS B 1 409 ? -25.125 -48.219 -2.627 1 55.53 409 LYS B N 1
ATOM 6247 C CA . LYS B 1 409 ? -26.219 -48.5 -3.555 1 55.53 409 LYS B CA 1
ATOM 6248 C C . LYS B 1 409 ? -26.359 -49.969 -3.807 1 55.53 409 LYS B C 1
ATOM 6250 O O . LYS B 1 409 ? -27.484 -50.5 -3.912 1 55.53 409 LYS B O 1
ATOM 6255 N N . ARG B 1 410 ? -25.234 -50.688 -3.805 1 55.03 410 ARG B N 1
ATOM 6256 C CA . ARG B 1 410 ? -25.266 -52.156 -4.004 1 55.03 410 ARG B CA 1
ATOM 6257 C C . ARG B 1 410 ? -25.828 -52.844 -2.773 1 55.03 410 ARG B C 1
ATOM 6259 O O . ARG B 1 410 ? -26.547 -53.844 -2.898 1 55.03 410 ARG B O 1
ATOM 6266 N N . LEU B 1 411 ? -25.562 -52.281 -1.605 1 55.16 411 LEU B N 1
ATOM 6267 C CA . LEU B 1 411 ? -26.031 -52.906 -0.37 1 55.16 411 LEU B CA 1
ATOM 6268 C C . LEU B 1 411 ? -27.516 -52.625 -0.161 1 55.16 411 LEU B C 1
ATOM 6270 O O . LEU B 1 411 ? -28.234 -53.5 0.332 1 55.16 411 LEU B O 1
ATOM 6274 N N . GLN B 1 412 ? -27.953 -51.438 -0.576 1 55.12 412 GLN B N 1
ATOM 6275 C CA . GLN B 1 412 ? -29.359 -51.094 -0.45 1 55.12 412 GLN B CA 1
ATOM 6276 C C . GLN B 1 412 ? -30.203 -51.875 -1.467 1 55.12 412 GLN B C 1
ATOM 6278 O O . GLN B 1 412 ? -31.375 -52.188 -1.224 1 55.12 412 GLN B O 1
ATOM 6283 N N . GLY B 1 413 ? -29.562 -52.156 -2.582 1 53.28 413 GLY B N 1
ATOM 6284 C CA . GLY B 1 413 ? -30.219 -52.938 -3.604 1 53.28 413 GLY B CA 1
ATOM 6285 C C . GLY B 1 413 ? -30.406 -54.406 -3.195 1 53.28 413 GLY B C 1
ATOM 6286 O O . GLY B 1 413 ? -31.344 -55.062 -3.65 1 53.28 413 GLY B O 1
ATOM 6287 N N . ARG B 1 414 ? -29.641 -55.031 -2.41 1 55.16 414 ARG B N 1
ATOM 6288 C CA . ARG B 1 414 ? -29.781 -56.406 -1.983 1 55.16 414 ARG B CA 1
ATOM 6289 C C . ARG B 1 414 ? -30.891 -56.562 -0.942 1 55.16 414 ARG B C 1
ATOM 6291 O O . ARG B 1 414 ? -31.375 -57.656 -0.688 1 55.16 414 ARG B O 1
ATOM 6298 N N . ARG B 1 415 ? -31.172 -55.562 -0.127 1 53.66 415 ARG B N 1
ATOM 6299 C CA . ARG B 1 415 ? -32.188 -55.75 0.896 1 53.66 415 ARG B CA 1
ATOM 6300 C C . ARG B 1 415 ? -33.594 -55.781 0.278 1 53.66 415 ARG B C 1
ATOM 6302 O O . ARG B 1 415 ? -34.531 -56.219 0.913 1 53.66 415 ARG B O 1
ATOM 6309 N N . ALA B 1 416 ? -33.75 -55.125 -0.899 1 50.31 416 ALA B N 1
ATOM 6310 C CA . ALA B 1 416 ? -35.094 -55.125 -1.444 1 50.31 416 ALA B CA 1
ATOM 6311 C C . ALA B 1 416 ? -35.438 -56.469 -2.062 1 50.31 416 ALA B C 1
ATOM 6313 O O . ALA B 1 416 ? -36.625 -56.781 -2.322 1 50.31 416 ALA B O 1
ATOM 6314 N N . ALA B 1 417 ? -34.469 -57.219 -2.564 1 50.69 417 ALA B N 1
ATOM 6315 C CA . ALA B 1 417 ? -34.844 -58.469 -3.234 1 50.69 417 ALA B CA 1
ATOM 6316 C C . ALA B 1 417 ? -34.969 -59.625 -2.238 1 50.69 417 ALA B C 1
ATOM 6318 O O . ALA B 1 417 ? -35.438 -60.719 -2.59 1 50.69 417 ALA B O 1
ATOM 6319 N N . GLY B 1 418 ? -34.375 -59.438 -1.046 1 36.31 418 GLY B N 1
ATOM 6320 C CA . GLY B 1 418 ? -34.656 -60.562 -0.15 1 36.31 418 GLY B CA 1
ATOM 6321 C C . GLY B 1 418 ? -35.875 -60.312 0.705 1 36.31 418 GLY B C 1
ATOM 6322 O O . GLY B 1 418 ? -36.281 -59.188 0.925 1 36.31 418 GLY B O 1
#

Solvent-accessible surface area (backbone atoms only — not comparable to full-atom values): 44704 Å² total; per-residue (Å²): 134,81,75,77,78,73,76,70,72,79,71,91,77,72,81,71,63,60,36,62,81,42,40,33,40,32,19,18,63,44,70,68,54,40,53,31,50,52,55,28,41,65,33,62,46,29,63,49,29,51,59,45,80,41,68,57,9,58,63,40,48,42,61,52,26,72,76,37,83,57,51,50,30,40,36,32,30,57,51,91,93,47,67,56,67,61,46,48,58,56,37,56,74,46,48,51,91,82,47,38,30,35,37,35,38,49,63,86,58,80,67,62,60,66,61,42,45,74,68,58,40,71,43,77,45,66,27,83,72,48,40,65,54,54,46,43,56,58,21,50,70,71,53,56,65,73,90,63,64,68,24,42,38,35,31,23,30,31,38,42,55,56,38,44,26,59,60,49,35,54,40,29,42,48,34,35,16,68,75,68,64,36,44,26,35,38,35,35,62,26,44,51,70,37,53,59,34,54,33,58,62,44,82,69,92,55,21,41,59,61,56,62,70,37,93,58,85,61,46,63,69,61,52,58,71,28,45,41,78,73,51,99,31,3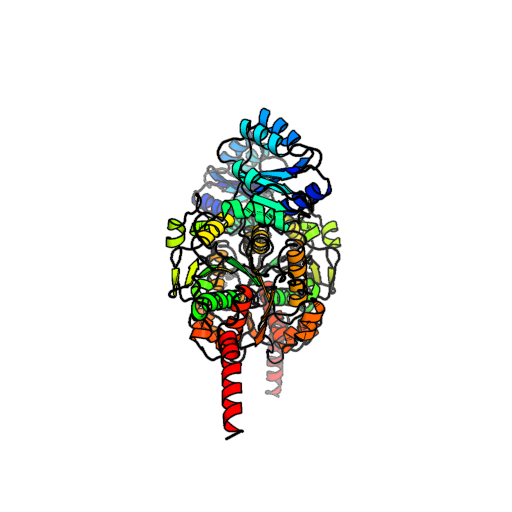0,31,33,30,30,32,76,41,45,76,91,58,64,64,79,69,56,51,66,56,56,50,55,58,54,56,39,46,23,69,77,29,53,32,34,34,34,28,46,56,69,65,55,27,55,28,52,47,44,50,56,65,61,30,76,37,40,40,37,24,20,40,48,40,68,69,25,47,53,36,40,38,53,49,47,53,52,51,34,66,70,34,73,91,50,80,66,66,45,34,31,35,28,59,38,80,45,88,70,39,68,64,49,50,70,70,58,50,21,60,74,58,70,49,75,58,82,45,75,39,65,47,49,50,40,63,55,34,48,16,51,73,66,20,36,45,60,48,76,75,37,65,81,41,71,65,39,54,51,36,45,52,51,33,27,65,69,68,70,44,73,63,68,63,56,54,50,47,57,62,42,44,60,53,53,52,53,54,59,54,54,59,72,76,97,134,79,75,76,79,74,78,70,71,78,71,88,77,71,80,72,64,58,36,63,82,42,39,30,40,33,19,18,63,44,70,68,54,39,53,31,50,53,54,27,42,66,34,63,47,29,62,50,29,50,58,46,78,41,68,57,9,60,65,40,49,43,61,51,27,72,76,38,83,57,50,50,28,41,36,34,28,57,49,92,92,48,68,55,67,62,48,48,58,55,36,59,74,47,48,50,89,83,48,38,31,35,38,36,37,48,62,88,58,81,66,62,59,67,61,41,44,74,68,58,40,71,43,78,46,67,28,83,73,48,40,64,54,54,46,46,58,59,22,50,70,72,52,54,66,75,92,63,65,68,25,44,40,35,32,23,31,30,37,42,55,56,38,45,26,61,61,49,36,54,41,29,43,49,35,33,16,67,76,68,64,36,44,25,34,38,36,35,62,26,43,50,70,38,55,58,32,54,34,59,63,45,81,69,93,54,22,42,60,61,57,61,70,38,93,56,84,61,47,63,68,60,52,57,71,30,44,42,78,74,53,97,31,30,32,33,28,28,32,76,41,46,77,92,60,65,64,79,70,56,53,65,56,56,50,54,58,53,56,38,46,22,68,75,28,54,32,35,35,34,28,44,57,70,64,57,26,55,30,52,49,44,51,57,65,61,31,76,36,41,40,36,26,20,39,48,41,69,69,26,48,54,37,40,40,54,49,48,54,51,51,34,66,69,34,74,91,50,80,66,66,43,35,32,35,28,59,38,81,44,86,69,40,69,62,51,51,69,69,57,52,22,60,74,57,71,48,75,57,82,45,75,39,65,46,48,51,40,63,55,32,49,17,51,74,67,19,36,45,60,48,78,75,37,64,82,41,69,66,38,56,50,37,46,53,51,32,26,65,70,69,68,44,73,62,68,63,55,54,49,48,55,62,41,43,60,52,52,52,53,55,58,54,53,59,70,78,100